Protein AF-0000000070396401 (afdb_homodimer)

Radius of gyration: 32.44 Å; Cα contacts (8 Å, |Δi|>4): 2202; chains: 2; bounding box: 96×95×78 Å

Foldseek 3Di:
DWAKKWWAFKDFAHGIAIAGQQDPVFRFFEFEEAEDPPLCQVVVVVQVVQQLDQDDDLPPIDGNALQAKIKMWIWDQLDPVSQKIWIWIKIAHHPSDKIKTWIWMAHPVATKIWIDIPPADIAMEGPLCVVPPDDPDPCLSVDPVSVVVVVVSVVVDVVVNDDHDPPDDPDDDSVSRVVQEDEDDPPQDLDDDDDPPDPCNPPDCQLSSLVSLPLCNPQVPDPQFPPVQLLVLLCQLPPPWHKDWDDDDSFIWMATPPDDPVCGTDTPNPDQPQSSLSNSVSSVLRGPNHAEYEYEASRPNPDLVSLLSVLVVSRVSRSRHHYYYYHLDLSSDDLRNLLNYKAKAWDDPDPPGIHIHIDRLNVDPLPSPADDSVVVSCLRHDQAAEEEAADLVVLLLLLLLVLCQVCVQVVVCPDPCPVHDDGPDCLLSVLSRHHYHHQNDPVNVVSSLVSCVRSVRHYAYEYEPCQFWPADPPQQATAAGDPDPDVVVRVVCCVVGHRHHVVVCVVPPVVVVQVSCCVPPNYGYFPGDPLCQLCVDVVLNVQLCVLLVHDDPDPDSVSSSVSVSVSSVPDGDPSSSNSNSVSSCVGVRSVVVSVSSSDDD/DWAKKWWAFKDFAHGIAIAGQQDPVFRFFEFEEAEDPPLCQVVVVVQVVQQLDQDDDLPPIDGNALQAKIKMWIWDALDPVSQKIWIWIKIAHHPSDKIKTWIWMAHPVATKIWIDIVPADIAMEGPLCVVPPDDPDPCLSVDPVSVVVVVVSVVVDVVVNDDHDPPDDPDDDSVSRVVQEDEDDPPQDLDDDDDPPDPCNPPDCQLSSLVSLPLCNPQVPDPQFPPVQLLVLLCQLPPPWHKDWDDDDSFIWMATPPDDPVCGTDTPNPDQPQSSLSSSVSSVLRGPNHAEYEYEASRPNPDLVSLLSNLVVSRVSRSRHHYYYYHLDLSSDDLRNLLNYKAKAWDDPDPPGIHIHIDRLNVQPLPNPADDSVVVSCLRHDQAAEEEAADLVVLLLLLLLVLCQVCVQVVVDPDPCPVHDDGPDCLLSVLSRHHYHHQNDPSSVVSSLVSCVRSVRHYAYEYEPCQFWPADPPQQATAAGDPDPDVVVRVVCCVVGHRHHVVVCVVPPVVVVQVSCCVPPNYGYFPGDPLCQLCVDVVLNVQLCVLLVHDDPDPDSVSSSVSVSVSSVPDGDPSSSNSNSVSSCVGVRSVVVSVSSSDDD

Nearest PDB structures (foldseek):
  5h68-assembly1_A  TM=5.585E-01  e=1.261E-10  Geobacillus stearothermophilus 10
  4i99-assembly1_B  TM=5.646E-01  e=1.068E-09  Pyrococcus furiosus DSM 3638
  8p0a-assembly1_B  TM=5.671E-01  e=3.931E-09  Homo sapiens
  5xns-assembly1_A  TM=4.841E-01  e=3.362E-09  Pyrococcus furiosus DSM 3638
  6zz6-assembly1_B  TM=4.924E-01  e=6.166E-07  Saccharomyces cerevisiae S288C

pLDDT: mean 85.69, std 12.06, range [29.61, 97.88]

Solvent-accessible surface area (backbone atoms only — not comparable to full-atom values): 63692 Å² total; per-residue (Å²): 52,59,40,34,40,41,35,28,15,42,58,49,22,62,55,78,45,73,48,71,44,46,46,96,88,40,83,24,26,43,30,36,39,33,36,48,80,90,17,45,66,69,55,52,55,49,52,54,54,50,30,32,43,78,71,85,65,80,85,76,71,47,49,45,46,53,83,43,66,19,38,37,39,32,33,32,28,80,42,96,81,54,63,33,42,36,38,19,16,38,39,34,44,45,74,77,72,51,49,35,32,40,41,38,35,34,45,97,88,44,47,38,38,34,40,34,40,80,97,50,75,70,33,38,40,67,52,80,51,68,87,42,96,57,71,96,49,78,66,46,64,73,40,68,69,49,37,52,51,50,51,51,50,50,53,49,48,58,68,69,46,76,74,49,48,85,90,64,72,83,68,82,49,44,64,64,49,40,68,21,45,47,37,39,40,66,46,48,30,41,37,88,47,51,38,73,83,40,93,60,64,87,57,88,52,56,53,60,20,35,63,50,34,46,62,48,62,60,49,72,80,37,85,58,41,44,60,67,48,21,50,45,50,34,41,42,35,46,54,93,51,46,73,45,80,43,78,57,87,76,31,42,33,31,29,41,71,57,45,58,75,92,66,31,65,42,55,54,76,77,51,56,57,28,57,52,33,41,48,38,49,23,48,60,72,27,36,61,74,54,25,26,38,38,36,43,40,62,54,47,76,33,26,55,59,38,32,37,40,42,44,52,50,47,43,59,50,5,60,76,18,25,30,38,36,38,46,68,57,57,67,64,55,46,88,81,37,38,59,38,22,32,38,27,34,65,40,77,75,49,100,59,37,67,33,28,45,71,37,55,56,41,73,41,75,53,48,66,44,57,52,59,66,67,57,47,37,49,61,55,46,46,80,35,36,32,36,25,48,31,68,59,54,40,52,54,52,49,49,43,32,51,46,46,55,54,42,49,43,37,50,48,51,63,49,68,76,76,81,48,72,62,63,59,61,51,78,77,54,49,59,54,56,44,46,72,41,57,43,72,43,70,71,45,44,56,37,51,51,52,44,27,57,69,60,67,37,53,64,37,36,41,39,49,32,68,67,38,38,43,60,39,87,86,74,40,23,25,67,40,56,44,92,51,91,52,60,68,60,38,50,49,50,30,71,74,38,44,74,31,46,51,65,58,40,62,74,72,44,39,66,63,49,47,52,46,34,36,75,74,59,39,28,48,64,40,84,41,37,70,51,45,34,67,51,63,33,74,86,45,33,60,56,38,29,54,35,64,73,48,79,78,89,56,88,48,66,70,58,40,32,50,51,50,49,54,53,58,70,38,49,63,50,71,66,31,47,52,46,32,42,65,48,44,69,69,26,64,59,48,44,52,49,52,52,58,54,69,44,92,126,52,60,40,34,41,40,35,27,16,42,58,49,21,61,56,77,43,72,48,70,43,45,45,97,88,42,82,27,26,42,29,35,39,32,36,48,79,87,17,45,67,68,54,52,55,49,51,56,53,51,28,34,44,78,72,85,68,83,87,73,75,48,48,45,47,52,81,43,66,19,40,38,40,33,34,33,30,79,42,96,82,54,63,34,41,36,39,21,16,39,40,35,43,46,75,80,71,51,50,36,34,40,43,37,35,34,44,96,88,43,48,38,39,33,40,34,41,80,96,49,74,71,33,38,40,69,53,80,50,66,88,42,97,58,70,96,48,77,66,45,64,73,41,68,67,48,37,53,52,50,51,52,51,50,53,48,49,58,69,68,46,78,73,49,50,84,91,65,73,81,67,83,48,46,64,63,48,40,67,22,46,47,36,40,40,65,44,49,30,42,37,90,47,51,36,73,83,42,93,60,64,86,56,88,54,57,55,60,21,35,64,50,34,47,61,48,65,60,48,75,82,36,84,58,40,45,61,69,47,20,50,45,49,34,41,43,34,47,53,93,50,46,74,47,80,43,78,57,86,78,31,42,33,33,28,41,70,58,46,57,76,93,66,31,66,43,56,54,75,78,50,56,57,28,57,51,35,41,48,37,49,24,50,61,71,27,36,62,73,54,26,28,38,37,36,42,41,61,53,47,76,32,27,54,57,38,31,37,40,42,45,51,51,47,44,60,50,5,61,76,19,25,32,37,36,36,47,67,57,58,67,65,56,48,90,80,37,36,59,38,22,34,38,26,34,64,40,77,76,48,101,59,36,67,32,30,45,72,36,55,57,39,74,43,76,56,48,65,43,64,52,56,66,66,58,47,37,50,62,55,46,46,81,36,35,32,35,24,48,31,67,58,53,40,51,53,51,49,50,43,33,50,47,45,57,55,42,50,43,36,50,47,53,65,50,69,78,76,80,48,72,61,64,59,61,52,79,77,53,48,59,56,56,44,44,73,42,58,44,72,44,74,70,44,45,55,36,51,51,51,45,27,58,70,60,69,37,53,62,36,37,43,38,47,32,67,67,37,38,43,59,41,88,87,76,41,24,26,67,40,55,44,92,51,92,51,61,69,60,39,49,49,51,30,70,73,40,45,74,33,46,50,66,56,40,63,74,73,42,39,65,62,50,48,53,48,35,36,75,76,60,39,29,48,65,38,85,42,37,71,50,45,34,67,51,62,32,72,86,46,34,59,55,37,28,55,34,64,72,47,80,78,89,57,89,48,66,69,58,37,33,51,52,50,48,55,51,60,70,36,54,63,50,70,66,31,47,52,46,31,41,63,48,43,68,71,25,64,58,49,43,52,50,52,52,57,52,68,44,90,124

Secondary structure (DSSP, 8-state):
-EEEEEEESBTTB-S-EEEE-S-SS-S--EEEEEESTTSSHHHHHHHHHHHT-----TTTS-BSSTTS-EEEEEEEE-STT--SEEEEEEEE-GGG--EEEEEEEEETTEEEEEEEETTS--EEEESTTTTTT--SSGGGGGSHHHHHHHHHHHHHHHHH---PPTT----S-HHHHHTTEEEBPSS----S--BTT-TTTTS--HHHHHHH-HHHHHHTT-TTB-HHHHHHHHHHHHTT--EEEEEETTEEEEEETTS-GGG-EEEGGGS-HHHHHHHHHHHHHTBTT--EEEEE-TTTT--HHHHHHHHHHHHHHTTTSEEEEE---GGG--TTTGGGEEEEEEEEEETTEEEEEEEEGGG-TTHHHH--HHHHHHHHH-SSEEEESSHHHHHHHHHHHHHIIIIIHHHHHHS-TTS------HHHHGGGGPEEEE--SHHHHHHHHHHHHHTT--EEEEE-GGGTEEE-TTT-BEEEE-S-S-HHHHHHHHHHHTTSBHHHHHHHTHHHHHHHHHHHH-EEE-SS-HHHHHTT-HHHHHHHHHHTT-----S-HHHHHHHHHHHHHSPPPHHHHHHHHHHHTT-HHHHHHHHHHHS--/-EEEEEEESBTTB-S-EEEE-S-SS-S--EEEEEESTTSSHHHHHHHHHHHT-----TTTS-BSSTTS-EEEEEEEE-STT--SEEEEEEEE-GGG--EEEEEEEEETTEEEEEEEETTS--EEEESTTTTTT--SSGGGGGSHHHHHHHHHHHHHHHHH---PPTT----S-HHHHHTTEEEBPSS----S--BTT-TTTTS--HHHHHHH-HHHHHHTT-TTB-HHHHHHHHHHHHTT--EEEEEETTEEEEEETTS-GGG-EEEGGGS-HHHHHHHHHHHHHTBTT--EEEEE-TTTT--HHHHHHHHHHHHHHTTTSEEEEE---GGG--TTTGGGEEEEEEEEEETTEEEEEEEEGGG-TTHHHH--HHHHHHHHH-SSEEEESSHHHHHHHHHHHHHIIIIIHHHHHHS-TTS------HHHHGGGGPEEEE--SHHHHHHHHHHHHHTT--EEEEE-GGGTEEE-TTT-BEEEE---S-HHHHHHHHHHHTTSBHHHHHHHTHHHHHHHHHHHH-EEE-SS-HHHHHTT-HHHHHHHHHHTT-------HHHHHHHHHHHHHSPPPHHHHHHHHHHHTT-HHHHHHHHHHHS--

Organism: Crassostrea virginica (NCBI:txid6565)

Structure (mmCIF, N/CA/C/O backbone):
data_AF-0000000070396401-model_v1
#
loop_
_entity.id
_entity.type
_entity.pdbx_description
1 polymer 'Uncharacterized protein LOC111126763'
#
loop_
_atom_site.group_PDB
_atom_site.id
_atom_site.type_symbol
_atom_site.label_atom_id
_atom_site.label_alt_id
_atom_site.label_comp_id
_atom_site.label_asym_id
_atom_site.label_entity_id
_atom_site.label_seq_id
_atom_site.pdbx_PDB_ins_code
_atom_site.Cartn_x
_atom_site.Cartn_y
_atom_site.Cartn_z
_atom_site.occupancy
_atom_site.B_iso_or_equiv
_atom_site.auth_seq_id
_atom_site.auth_comp_id
_atom_site.auth_asym_id
_atom_site.auth_atom_id
_atom_site.pdbx_PDB_model_num
ATOM 1 N N . MET A 1 1 ? 10.953 28.922 0.583 1 89.5 1 MET A N 1
ATOM 2 C CA . MET A 1 1 ? 11.18 27.484 0.425 1 89.5 1 MET A CA 1
ATOM 3 C C . MET A 1 1 ? 11.867 26.906 1.655 1 89.5 1 MET A C 1
ATOM 5 O O . MET A 1 1 ? 12.867 27.453 2.133 1 89.5 1 MET A O 1
ATOM 9 N N . LEU A 1 2 ? 11.312 25.875 2.182 1 93.56 2 LEU A N 1
ATOM 10 C CA . LEU A 1 2 ? 11.883 25.188 3.332 1 93.56 2 LEU A CA 1
ATOM 11 C C . LEU A 1 2 ? 13.164 24.453 2.947 1 93.56 2 LEU A C 1
ATOM 13 O O . LEU A 1 2 ? 13.195 23.719 1.963 1 93.56 2 LEU A O 1
ATOM 17 N N . LYS A 1 3 ? 14.227 24.688 3.783 1 92.25 3 LYS A N 1
ATOM 18 C CA . LYS A 1 3 ? 15.516 24.078 3.447 1 92.25 3 LYS A CA 1
ATOM 19 C C . LYS A 1 3 ? 15.945 23.078 4.516 1 92.25 3 LYS A C 1
ATOM 21 O O . LYS A 1 3 ? 16.641 22.109 4.219 1 92.25 3 LYS A O 1
ATOM 26 N N . ARG A 1 4 ? 15.625 23.469 5.68 1 94.12 4 ARG A N 1
ATOM 27 C CA . ARG A 1 4 ? 16.109 22.656 6.789 1 94.12 4 ARG A CA 1
ATOM 28 C C . ARG A 1 4 ? 15.242 22.844 8.023 1 94.12 4 ARG A C 1
ATOM 30 O O . ARG A 1 4 ? 14.672 23.906 8.25 1 94.12 4 ARG A O 1
ATOM 37 N N . ILE A 1 5 ? 15.141 21.719 8.805 1 96.62 5 ILE A N 1
ATOM 38 C CA . ILE A 1 5 ? 14.57 21.828 10.141 1 96.62 5 ILE A CA 1
ATOM 39 C C . ILE A 1 5 ? 15.508 21.188 11.164 1 96.62 5 ILE A C 1
ATOM 41 O O . ILE A 1 5 ? 16.109 20.156 10.891 1 96.62 5 ILE A O 1
ATOM 45 N N . VAL A 1 6 ? 15.672 21.844 12.289 1 96.31 6 VAL A N 1
ATOM 46 C CA . VAL A 1 6 ? 16.391 21.328 13.445 1 96.31 6 VAL A CA 1
ATOM 47 C C . VAL A 1 6 ? 15.492 21.375 14.68 1 96.31 6 VAL A C 1
ATOM 49 O O . VAL A 1 6 ? 14.852 22.391 14.945 1 96.31 6 VAL A O 1
ATOM 52 N N . PHE A 1 7 ? 15.359 20.281 15.375 1 95.31 7 PHE A N 1
ATOM 53 C CA . PHE A 1 7 ? 14.508 20.281 16.547 1 95.31 7 PHE A CA 1
ATOM 54 C C . PHE A 1 7 ? 15.031 19.312 17.609 1 95.31 7 PHE A C 1
ATOM 56 O O . PHE A 1 7 ? 15.766 18.375 17.281 1 95.31 7 PHE A O 1
ATOM 63 N N . GLU A 1 8 ? 14.664 19.562 18.812 1 94.5 8 GLU A N 1
ATOM 64 C CA . GLU A 1 8 ? 15.086 18.75 19.953 1 94.5 8 GLU A CA 1
ATOM 65 C C . GLU A 1 8 ? 14.055 18.766 21.062 1 94.5 8 GLU A C 1
ATOM 67 O O . GLU A 1 8 ? 13.414 19.797 21.312 1 94.5 8 GLU A O 1
ATOM 72 N N . ASN A 1 9 ? 13.797 17.609 21.656 1 91.44 9 ASN A N 1
ATOM 73 C CA . ASN A 1 9 ? 13.008 17.453 22.859 1 91.44 9 ASN A CA 1
ATOM 74 C C . ASN A 1 9 ? 11.531 17.766 22.609 1 91.44 9 ASN A C 1
ATOM 76 O O . ASN A 1 9 ? 10.914 18.5 23.391 1 91.44 9 ASN A O 1
ATOM 80 N N . PHE A 1 10 ? 11.031 17.281 21.562 1 87.75 10 PHE A N 1
ATOM 81 C CA . PHE A 1 10 ? 9.617 17.516 21.281 1 87.75 10 PHE A CA 1
ATOM 82 C C . PHE A 1 10 ? 8.867 16.203 21.125 1 87.75 10 PHE A C 1
ATOM 84 O O . PHE A 1 10 ? 9.289 15.328 20.359 1 87.75 10 PHE A O 1
ATOM 91 N N . VAL A 1 11 ? 7.766 16.016 21.812 1 81.75 11 VAL A N 1
ATOM 92 C CA . VAL A 1 11 ? 6.738 14.992 21.75 1 81.75 11 VAL A CA 1
ATOM 93 C C . VAL A 1 11 ? 7.379 13.609 21.859 1 81.75 11 VAL A C 1
ATOM 95 O O . VAL A 1 11 ? 7.629 13.125 22.969 1 81.75 11 VAL A O 1
ATOM 98 N N . HIS A 1 12 ? 7.938 13.078 20.562 1 81.62 12 HIS A N 1
ATOM 99 C CA . HIS A 1 12 ? 8.5 11.734 20.531 1 81.62 12 HIS A CA 1
ATOM 100 C C . HIS A 1 12 ? 10.008 11.773 20.359 1 81.62 12 HIS A C 1
ATOM 102 O O . HIS A 1 12 ? 10.672 10.727 20.406 1 81.62 12 HIS A O 1
ATOM 108 N N . PHE A 1 13 ? 10.539 12.922 20.234 1 89.81 13 PHE A N 1
ATOM 109 C CA . PHE A 1 13 ? 11.961 13.062 19.938 1 89.81 13 PHE A CA 1
ATOM 110 C C . PHE A 1 13 ? 12.719 13.617 21.125 1 89.81 13 PHE A C 1
ATOM 112 O O . PHE A 1 13 ? 12.539 14.781 21.5 1 89.81 13 PHE A O 1
ATOM 119 N N . SER A 1 14 ? 13.523 12.82 21.719 1 89.75 14 SER A N 1
ATOM 120 C CA . SER A 1 14 ? 14.32 13.266 22.859 1 89.75 14 SER A CA 1
ATOM 121 C C . SER A 1 14 ? 15.602 13.953 22.391 1 89.75 14 SER A C 1
ATOM 123 O O . SER A 1 14 ? 16 14.969 22.969 1 89.75 14 SER A O 1
ATOM 125 N N . GLU A 1 15 ? 16.203 13.461 21.328 1 91 15 GLU A N 1
ATOM 126 C CA . GLU A 1 15 ? 17.5 13.938 20.859 1 91 15 GLU A CA 1
ATOM 127 C C . GLU A 1 15 ? 17.328 14.922 19.703 1 91 15 GLU A C 1
ATOM 129 O O . GLU A 1 15 ? 16.219 15.07 19.156 1 91 15 GLU A O 1
ATOM 134 N N . LYS A 1 16 ? 18.422 15.594 19.484 1 93.81 16 LYS A N 1
ATOM 135 C CA . LYS A 1 16 ? 18.422 16.547 18.375 1 93.81 16 LYS A CA 1
ATOM 136 C C . LYS A 1 16 ? 18.312 15.82 17.031 1 93.81 16 LYS A C 1
ATOM 138 O O . LYS A 1 16 ? 18.969 14.797 16.828 1 93.81 16 LYS A O 1
ATOM 143 N N . ASN A 1 17 ? 17.484 16.312 16.219 1 94.44 17 ASN A N 1
ATOM 144 C CA . ASN A 1 17 ? 17.312 15.812 14.867 1 94.44 17 ASN A CA 1
ATOM 145 C C . ASN A 1 17 ? 17.422 16.938 13.836 1 94.44 17 ASN A C 1
ATOM 147 O O . ASN A 1 17 ? 17.016 18.062 14.094 1 94.44 17 ASN A O 1
ATOM 151 N N . ILE A 1 18 ? 18.062 16.609 12.742 1 94.56 18 ILE A N 1
ATOM 152 C CA . ILE A 1 18 ? 18.234 17.531 11.633 1 94.56 18 ILE A CA 1
ATOM 153 C C . ILE A 1 18 ? 17.734 16.891 10.336 1 94.56 18 ILE A C 1
ATOM 155 O O . ILE A 1 18 ? 18.109 15.766 10.008 1 94.56 18 ILE A O 1
ATOM 159 N N . ILE A 1 19 ? 16.875 17.562 9.625 1 95 19 ILE A N 1
ATOM 160 C CA . ILE A 1 19 ? 16.406 17.094 8.32 1 95 19 ILE A CA 1
ATOM 161 C C . ILE A 1 19 ? 16.703 18.156 7.258 1 95 19 ILE A C 1
ATOM 163 O O . ILE A 1 19 ? 16.188 19.281 7.336 1 95 19 ILE A O 1
ATOM 167 N N . ASP A 1 20 ? 17.5 17.828 6.348 1 92.75 20 ASP A N 1
ATOM 168 C CA . ASP A 1 20 ? 17.766 18.688 5.191 1 92.75 20 ASP A CA 1
ATOM 169 C C . ASP A 1 20 ? 16.844 18.344 4.031 1 92.75 20 ASP A C 1
ATOM 171 O O . ASP A 1 20 ? 16.734 17.172 3.643 1 92.75 20 ASP A O 1
ATOM 175 N N . PHE A 1 21 ? 16.188 19.328 3.5 1 92.06 21 PHE A N 1
ATOM 176 C CA . PHE A 1 21 ? 15.203 19.078 2.453 1 92.06 21 PHE A CA 1
ATOM 177 C C . PHE A 1 21 ? 15.789 19.359 1.077 1 92.06 21 PHE A C 1
ATOM 179 O O . PHE A 1 21 ? 15.094 19.266 0.065 1 92.06 21 PHE A O 1
ATOM 186 N N . THR A 1 22 ? 17.031 19.75 0.995 1 80.44 22 THR A N 1
ATOM 187 C CA . THR A 1 22 ? 17.672 20.078 -0.274 1 80.44 22 THR A CA 1
ATOM 188 C C . THR A 1 22 ? 18.719 19.047 -0.639 1 80.44 22 THR A C 1
ATOM 190 O O . THR A 1 22 ? 19.219 18.328 0.23 1 80.44 22 THR A O 1
ATOM 193 N N . SER A 1 23 ? 18.672 18.625 -1.98 1 64 23 SER A N 1
ATOM 194 C CA . SER A 1 23 ? 19.719 17.734 -2.445 1 64 23 SER A CA 1
ATOM 195 C C . SER A 1 23 ? 20.969 18.516 -2.865 1 64 23 SER A C 1
ATOM 197 O O . SER A 1 23 ? 20.891 19.719 -3.15 1 64 23 SER A O 1
ATOM 199 N N . SER A 1 24 ? 22.141 18 -2.527 1 53.12 24 SER A N 1
ATOM 200 C CA . SER A 1 24 ? 23.406 18.625 -2.883 1 53.12 24 SER A CA 1
ATOM 201 C C . SER A 1 24 ? 23.359 19.203 -4.297 1 53.12 24 SER A C 1
ATOM 203 O O . SER A 1 24 ? 24.062 20.156 -4.605 1 53.12 24 SER A O 1
ATOM 205 N N . GLU A 1 25 ? 22.672 18.438 -5.191 1 50.5 25 GLU A N 1
ATOM 206 C CA . GLU A 1 25 ? 22.781 18.828 -6.598 1 50.5 25 GLU A CA 1
ATOM 207 C C . GLU A 1 25 ? 21.766 19.906 -6.945 1 50.5 25 GLU A C 1
ATOM 209 O O . GLU A 1 25 ? 22.047 20.812 -7.742 1 50.5 25 GLU A O 1
ATOM 214 N N . ASN A 1 26 ? 20.516 19.656 -6.461 1 53.78 26 ASN A N 1
ATOM 215 C CA . ASN A 1 26 ? 19.438 20.547 -6.863 1 53.78 26 ASN A CA 1
ATOM 216 C C . ASN A 1 26 ? 18.734 21.172 -5.656 1 53.78 26 ASN A C 1
ATOM 218 O O . ASN A 1 26 ? 18.75 20.594 -4.562 1 53.78 26 ASN A O 1
ATOM 222 N N . ASN A 1 27 ? 18.359 22.469 -5.547 1 56.47 27 ASN A N 1
ATOM 223 C CA . ASN A 1 27 ? 17.734 23.297 -4.512 1 56.47 27 ASN A CA 1
ATOM 224 C C . ASN A 1 27 ? 16.438 22.672 -4.004 1 56.47 27 ASN A C 1
ATOM 226 O O . ASN A 1 27 ? 15.984 22.984 -2.908 1 56.47 27 ASN A O 1
ATOM 230 N N . ALA A 1 28 ? 15.758 21.969 -4.926 1 60.59 28 ALA A N 1
ATOM 231 C CA . ALA A 1 28 ? 14.484 21.469 -4.41 1 60.59 28 ALA A CA 1
ATOM 232 C C . ALA A 1 28 ? 14.328 19.969 -4.715 1 60.59 28 ALA A C 1
ATOM 234 O O . ALA A 1 28 ? 14.906 19.469 -5.684 1 60.59 28 ALA A O 1
ATOM 235 N N . ALA A 1 29 ? 13.852 19.203 -3.578 1 77.31 29 ALA A N 1
ATOM 236 C CA . ALA A 1 29 ? 13.758 17.766 -3.738 1 77.31 29 ALA A CA 1
ATOM 237 C C . ALA A 1 29 ? 12.453 17.234 -3.148 1 77.31 29 ALA A C 1
ATOM 239 O O . ALA A 1 29 ? 11.828 17.891 -2.312 1 77.31 29 ALA A O 1
ATOM 240 N N . LEU A 1 30 ? 11.969 16.219 -3.699 1 90.69 30 LEU A N 1
ATOM 241 C CA . LEU A 1 30 ? 10.875 15.461 -3.102 1 90.69 30 LEU A CA 1
ATOM 242 C C . LEU A 1 30 ? 11.359 14.68 -1.889 1 90.69 30 LEU A C 1
ATOM 244 O O . LEU A 1 30 ? 12.258 13.836 -2.006 1 90.69 30 LEU A O 1
ATOM 248 N N . ASN A 1 31 ? 10.875 15.125 -0.734 1 95.31 31 ASN A N 1
ATOM 249 C CA . ASN A 1 31 ? 11.219 14.445 0.51 1 95.31 31 ASN A CA 1
ATOM 250 C C . ASN A 1 31 ? 10.109 13.5 0.958 1 95.31 31 ASN A C 1
ATOM 252 O O . ASN A 1 31 ? 8.945 13.891 1.043 1 95.31 31 ASN A O 1
ATOM 256 N N . ILE A 1 32 ? 10.477 12.266 1.228 1 95.69 32 ILE A N 1
ATOM 257 C CA . ILE A 1 32 ? 9.492 11.266 1.622 1 95.69 32 ILE A CA 1
ATOM 258 C C . ILE A 1 32 ? 9.75 10.836 3.064 1 95.69 32 ILE A C 1
ATOM 260 O O . ILE A 1 32 ? 10.867 10.469 3.426 1 95.69 32 ILE A O 1
ATOM 264 N N . PHE A 1 33 ? 8.75 10.992 3.912 1 96.81 33 PHE A N 1
ATOM 265 C CA . PHE A 1 33 ? 8.781 10.492 5.281 1 96.81 33 PHE A CA 1
ATOM 266 C C . PHE A 1 33 ? 8.156 9.102 5.367 1 96.81 33 PHE A C 1
ATOM 268 O O . PHE A 1 33 ? 6.988 8.922 5.016 1 96.81 33 PHE A O 1
ATOM 275 N N . VAL A 1 34 ? 8.953 8.141 5.82 1 95.25 34 VAL A N 1
ATOM 276 C CA . VAL A 1 34 ? 8.453 6.777 5.984 1 95.25 34 VAL A CA 1
ATOM 277 C C . VAL A 1 34 ? 8.742 6.289 7.402 1 95.25 34 VAL A C 1
ATOM 279 O O . VAL A 1 34 ? 9.602 6.844 8.094 1 95.25 34 VAL A O 1
ATOM 282 N N . GLY A 1 35 ? 7.934 5.312 7.836 1 93.06 35 GLY A N 1
ATOM 283 C CA . GLY A 1 35 ? 8.062 4.734 9.164 1 93.06 35 GLY A CA 1
ATOM 284 C C . GLY A 1 35 ? 6.762 4.191 9.711 1 93.06 35 GLY A C 1
ATOM 285 O O . GLY A 1 35 ? 5.688 4.477 9.172 1 93.06 35 GLY A O 1
ATOM 286 N N . ALA A 1 36 ? 6.895 3.41 10.773 1 90.19 36 ALA A N 1
ATOM 287 C CA . ALA A 1 36 ? 5.723 2.795 11.391 1 90.19 36 ALA A CA 1
ATOM 288 C C . ALA A 1 36 ? 4.805 3.85 12 1 90.19 36 ALA A C 1
ATOM 290 O O . ALA A 1 36 ? 5.184 5.02 12.117 1 90.19 36 ALA A O 1
ATOM 291 N N . ASN A 1 37 ? 3.592 3.414 12.273 1 87.38 37 ASN A N 1
ATOM 292 C CA . ASN A 1 37 ? 2.686 4.293 13 1 87.38 37 ASN A CA 1
ATOM 293 C C . ASN A 1 37 ? 3.275 4.715 14.344 1 87.38 37 ASN A C 1
ATOM 295 O O . ASN A 1 37 ? 3.898 3.908 15.039 1 87.38 37 ASN A O 1
ATOM 299 N N . HIS A 1 38 ? 3.188 6.008 14.617 1 82.69 38 HIS A N 1
ATOM 300 C CA . HIS A 1 38 ? 3.633 6.578 15.883 1 82.69 38 HIS A CA 1
ATOM 301 C C . HIS A 1 38 ? 5.148 6.727 15.922 1 82.69 38 HIS A C 1
ATOM 303 O O . HIS A 1 38 ? 5.758 6.652 16.984 1 82.69 38 HIS A O 1
ATOM 309 N N . SER A 1 39 ? 5.738 6.832 14.805 1 89.31 39 SER A N 1
ATOM 310 C CA . SER A 1 39 ? 7.184 7.02 14.766 1 89.31 39 SER A CA 1
ATOM 311 C C . SER A 1 39 ? 7.547 8.5 14.695 1 89.31 39 SER A C 1
ATOM 313 O O . SER A 1 39 ? 8.727 8.852 14.656 1 89.31 39 SER A O 1
ATOM 315 N N . GLY A 1 40 ? 6.59 9.383 14.602 1 90.44 40 GLY A N 1
ATOM 316 C CA . GLY A 1 40 ? 6.855 10.805 14.703 1 90.44 40 GLY A CA 1
ATOM 317 C C . GLY A 1 40 ? 6.773 11.531 13.375 1 90.44 40 GLY A C 1
ATOM 318 O O . GLY A 1 40 ? 7.117 12.711 13.281 1 90.44 40 GLY A O 1
ATOM 319 N N . LYS A 1 41 ? 6.352 10.883 12.258 1 94.06 41 LYS A N 1
ATOM 320 C CA . LYS A 1 41 ? 6.254 11.508 10.945 1 94.06 41 LYS A CA 1
ATOM 321 C C . LYS A 1 41 ? 5.359 12.742 10.977 1 94.06 41 LYS A C 1
ATOM 323 O O . LYS A 1 41 ? 5.785 13.836 10.594 1 94.06 41 LYS A O 1
ATOM 328 N N . SER A 1 42 ? 4.125 12.594 11.492 1 91.12 42 SER A N 1
ATOM 329 C CA . SER A 1 42 ? 3.17 13.695 11.547 1 91.12 42 SER A CA 1
ATOM 330 C C . SER A 1 42 ? 3.629 14.781 12.523 1 91.12 42 SER A C 1
ATOM 332 O O . SER A 1 42 ? 3.326 15.961 12.336 1 91.12 42 SER A O 1
ATOM 334 N N . THR A 1 43 ? 4.363 14.422 13.5 1 90.06 43 THR A N 1
ATOM 335 C CA . THR A 1 43 ? 4.895 15.375 14.469 1 90.06 43 THR A CA 1
ATOM 336 C C . THR A 1 43 ? 5.836 16.359 13.781 1 90.06 43 THR A C 1
ATOM 338 O O . THR A 1 43 ? 5.77 17.562 14.039 1 90.06 43 THR A O 1
ATOM 341 N N . VAL A 1 44 ? 6.684 15.852 12.969 1 94.5 44 VAL A N 1
ATOM 342 C CA . VAL A 1 44 ? 7.637 16.719 12.289 1 94.5 44 VAL A CA 1
ATOM 343 C C . VAL A 1 44 ? 6.895 17.672 11.352 1 94.5 44 VAL A C 1
ATOM 345 O O . VAL A 1 44 ? 7.234 18.859 11.258 1 94.5 44 VAL A O 1
ATOM 348 N N . CYS A 1 45 ? 5.895 17.188 10.695 1 93.44 45 CYS A N 1
ATOM 349 C CA . CYS A 1 45 ? 5.078 18.062 9.859 1 93.44 45 CYS A CA 1
ATOM 350 C C . CYS A 1 45 ? 4.426 19.156 10.695 1 93.44 45 CYS A C 1
ATOM 352 O O . CYS A 1 45 ? 4.355 20.312 10.273 1 93.44 45 CYS A O 1
ATOM 354 N N . GLU A 1 46 ? 3.99 18.812 11.828 1 90.5 46 GLU A N 1
ATOM 355 C CA . GLU A 1 46 ? 3.4 19.797 12.727 1 90.5 46 GLU A CA 1
ATOM 356 C C . GLU A 1 46 ? 4.434 20.812 13.18 1 90.5 46 GLU A C 1
ATOM 358 O O . GLU A 1 46 ? 4.133 22.016 13.281 1 90.5 46 GLU A O 1
ATOM 363 N N . LEU A 1 47 ? 5.59 20.344 13.484 1 92.5 47 LEU A N 1
ATOM 364 C CA . LEU A 1 47 ? 6.648 21.25 13.906 1 92.5 47 LEU A CA 1
ATOM 365 C C . LEU A 1 47 ? 6.977 22.25 12.805 1 92.5 47 LEU A C 1
ATOM 367 O O . LEU A 1 47 ? 7.195 23.438 13.078 1 92.5 47 LEU A O 1
ATOM 371 N N . ILE A 1 48 ? 7.023 21.75 11.586 1 94.5 48 ILE A N 1
ATOM 372 C CA . ILE A 1 48 ? 7.266 22.641 10.453 1 94.5 48 ILE A CA 1
ATOM 373 C C . ILE A 1 48 ? 6.168 23.703 10.383 1 94.5 48 ILE A C 1
ATOM 375 O O . ILE A 1 48 ? 6.457 24.891 10.242 1 94.5 48 ILE A O 1
ATOM 379 N N . ARG A 1 49 ? 4.996 23.297 10.562 1 91.12 49 ARG A N 1
ATOM 380 C CA . ARG A 1 49 ? 3.867 24.219 10.539 1 91.12 49 ARG A CA 1
ATOM 381 C C . ARG A 1 49 ? 3.979 25.25 11.656 1 91.12 49 ARG A C 1
ATOM 383 O O . ARG A 1 49 ? 3.686 26.438 11.453 1 91.12 49 ARG A O 1
ATOM 390 N N . ARG A 1 50 ? 4.371 24.859 12.75 1 89.25 50 ARG A N 1
ATOM 391 C CA . ARG A 1 50 ? 4.484 25.734 13.906 1 89.25 50 ARG A CA 1
ATOM 392 C C . ARG A 1 50 ? 5.594 26.766 13.695 1 89.25 50 ARG A C 1
ATOM 394 O O . ARG A 1 50 ? 5.551 27.859 14.266 1 89.25 50 ARG A O 1
ATOM 401 N N . CYS A 1 51 ? 6.516 26.422 12.953 1 92.12 51 CYS A N 1
ATOM 402 C CA . CYS A 1 51 ? 7.605 27.344 12.672 1 92.12 51 CYS A CA 1
ATOM 403 C C . CYS A 1 51 ? 7.16 28.438 11.711 1 92.12 51 CYS A C 1
ATOM 405 O O . CYS A 1 51 ? 7.801 29.484 11.609 1 92.12 51 CYS A O 1
ATOM 407 N N . MET A 1 52 ? 6.047 28.25 11.125 1 89.38 52 MET A N 1
ATOM 408 C CA . MET A 1 52 ? 5.637 29.172 10.062 1 89.38 52 MET A CA 1
ATOM 409 C C . MET A 1 52 ? 4.629 30.188 10.586 1 89.38 52 MET A C 1
ATOM 411 O O . MET A 1 52 ? 4.25 31.109 9.875 1 89.38 52 MET A O 1
ATOM 415 N N . THR A 1 53 ? 4.215 29.984 11.781 1 84.12 53 THR A N 1
ATOM 416 C CA . THR A 1 53 ? 3.205 30.891 12.336 1 84.12 53 THR A CA 1
ATOM 417 C C . THR A 1 53 ? 3.73 31.578 13.594 1 84.12 53 THR A C 1
ATOM 419 O O . THR A 1 53 ? 4.656 31.078 14.242 1 84.12 53 THR A O 1
ATOM 422 N N . ASN A 1 54 ? 3.176 32.719 13.875 1 85.19 54 ASN A N 1
ATOM 423 C CA . ASN A 1 54 ? 3.543 33.406 15.109 1 85.19 54 ASN A CA 1
ATOM 424 C C . ASN A 1 54 ? 2.613 33.062 16.266 1 85.19 54 ASN A C 1
ATOM 426 O O . ASN A 1 54 ? 2.713 33.625 17.344 1 85.19 54 ASN A O 1
ATOM 430 N N . GLU A 1 55 ? 1.779 32.094 15.977 1 81.31 55 GLU A N 1
ATOM 431 C CA . GLU A 1 55 ? 0.84 31.672 17.016 1 81.31 55 GLU A CA 1
ATOM 432 C C . GLU A 1 55 ? 1.531 30.828 18.078 1 81.31 55 GLU A C 1
ATOM 434 O O . GLU A 1 55 ? 2.275 29.906 17.766 1 81.31 55 GLU A O 1
ATOM 439 N N . ILE A 1 56 ? 1.271 31.281 19.328 1 78.69 56 ILE A N 1
ATOM 440 C CA . ILE A 1 56 ? 1.81 30.516 20.453 1 78.69 56 ILE A CA 1
ATOM 441 C C . ILE A 1 56 ? 0.725 29.609 21.031 1 78.69 56 ILE A C 1
ATOM 443 O O . ILE A 1 56 ? -0.326 30.094 21.469 1 78.69 56 ILE A O 1
ATOM 447 N N . ASN A 1 57 ? 0.672 28.406 20.625 1 65.06 57 ASN A N 1
ATOM 448 C CA . ASN A 1 57 ? -0.242 27.438 21.219 1 65.06 57 ASN A CA 1
ATOM 449 C C . ASN A 1 57 ? 0.481 26.5 22.203 1 65.06 57 ASN A C 1
ATOM 451 O O . ASN A 1 57 ? 1.264 25.656 21.781 1 65.06 57 ASN A O 1
ATOM 455 N N . VAL A 1 58 ? 0.331 26.703 23.484 1 54.94 58 VAL A N 1
ATOM 456 C CA . VAL A 1 58 ? 1.075 25.984 24.531 1 54.94 58 VAL A CA 1
ATOM 457 C C . VAL A 1 58 ? 0.555 24.562 24.656 1 54.94 58 VAL A C 1
ATOM 459 O O . VAL A 1 58 ? 1.247 23.688 25.172 1 54.94 58 VAL A O 1
ATOM 462 N N . THR A 1 59 ? -0.674 24.234 24.328 1 53.19 59 THR A N 1
ATOM 463 C CA . THR A 1 59 ? -1.262 22.953 24.703 1 53.19 59 THR A CA 1
ATOM 464 C C . THR A 1 59 ? -0.915 21.891 23.672 1 53.19 59 THR A C 1
ATOM 466 O O . THR A 1 59 ? -0.967 20.688 23.969 1 53.19 59 THR A O 1
ATOM 469 N N . GLN A 1 60 ? -0.479 22.297 22.547 1 57.44 60 GLN A N 1
ATOM 470 C CA . GLN A 1 60 ? -0.527 21.281 21.5 1 57.44 60 GLN A CA 1
ATOM 471 C C . GLN A 1 60 ? 0.837 20.625 21.312 1 57.44 60 GLN A C 1
ATOM 473 O O . GLN A 1 60 ? 0.92 19.422 21.016 1 57.44 60 GLN A O 1
ATOM 478 N N . THR A 1 61 ? 1.918 21.25 21.5 1 64.19 61 THR A N 1
ATOM 479 C CA . THR A 1 61 ? 3.217 20.656 21.203 1 64.19 61 THR A CA 1
ATOM 480 C C . THR A 1 61 ? 4.047 20.5 22.469 1 64.19 61 THR A C 1
ATOM 482 O O . THR A 1 61 ? 4.758 21.438 22.859 1 64.19 61 THR A O 1
ATOM 485 N N . ARG A 1 62 ? 3.947 19.297 23.016 1 77 62 ARG A N 1
ATOM 486 C CA . ARG A 1 62 ? 4.598 19.047 24.297 1 77 62 ARG A CA 1
ATOM 487 C C . ARG A 1 62 ? 6.035 18.578 24.109 1 77 62 ARG A C 1
ATOM 489 O O . ARG A 1 62 ? 6.332 17.875 23.141 1 77 62 ARG A O 1
ATOM 496 N N . PRO A 1 63 ? 6.84 19.031 25.094 1 83.81 63 PRO A N 1
ATOM 497 C CA . PRO A 1 63 ? 8.203 18.5 25.047 1 83.81 63 PRO A CA 1
ATOM 498 C C . PRO A 1 63 ? 8.273 17.031 25.422 1 83.81 63 PRO A C 1
ATOM 500 O O . PRO A 1 63 ? 7.363 16.516 26.078 1 83.81 63 PRO A O 1
ATOM 503 N N . PHE A 1 64 ? 9.227 16.391 24.938 1 83.75 64 PHE A N 1
ATOM 504 C CA . PHE A 1 64 ? 9.492 15.008 25.312 1 83.75 64 PHE A CA 1
ATOM 505 C C . PHE A 1 64 ? 9.789 14.906 26.812 1 83.75 64 PHE A C 1
ATOM 507 O O . PHE A 1 64 ? 9.258 14.039 27.5 1 83.75 64 PHE A O 1
ATOM 514 N N . ASN A 1 65 ? 10.688 15.758 27.25 1 84.81 65 ASN A N 1
ATOM 515 C CA . ASN A 1 65 ? 11.039 15.914 28.656 1 84.81 65 ASN A CA 1
ATOM 516 C C . ASN A 1 65 ? 10.773 17.328 29.156 1 84.81 65 ASN A C 1
ATOM 518 O O . ASN A 1 65 ? 11.438 18.281 28.719 1 84.81 65 ASN A O 1
ATOM 522 N N . LYS A 1 66 ? 9.922 17.516 30.062 1 84.12 66 LYS A N 1
ATOM 523 C CA . LYS A 1 66 ? 9.469 18.828 30.516 1 84.12 66 LYS A CA 1
ATOM 524 C C . LYS A 1 66 ? 10.578 19.562 31.266 1 84.12 66 LYS A C 1
ATOM 526 O O . LYS A 1 66 ? 10.5 20.766 31.453 1 84.12 66 LYS A O 1
ATOM 531 N N . ASP A 1 67 ? 11.523 18.859 31.703 1 87.12 67 ASP A N 1
ATOM 532 C CA . ASP A 1 67 ? 12.586 19.453 32.5 1 87.12 67 ASP A CA 1
ATOM 533 C C . ASP A 1 67 ? 13.641 20.125 31.641 1 87.12 67 ASP A C 1
ATOM 535 O O . ASP A 1 67 ? 14.516 20.828 32.156 1 87.12 67 ASP A O 1
ATOM 539 N N . TYR A 1 68 ? 13.562 19.906 30.359 1 89.5 68 TYR A N 1
ATOM 540 C CA . TYR A 1 68 ? 14.57 20.469 29.453 1 89.5 68 TYR A CA 1
ATOM 541 C C . TYR A 1 68 ? 13.93 21.391 28.422 1 89.5 68 TYR A C 1
ATOM 543 O O . TYR A 1 68 ? 12.734 21.281 28.141 1 89.5 68 TYR A O 1
ATOM 551 N N . VAL A 1 69 ? 14.719 22.25 27.891 1 90.56 69 VAL A N 1
ATOM 552 C CA . VAL A 1 69 ? 14.258 23.156 26.844 1 90.56 69 VAL A CA 1
ATOM 553 C C . VAL A 1 69 ? 13.984 22.391 25.562 1 90.56 69 VAL A C 1
ATOM 555 O O . VAL A 1 69 ? 14.719 21.453 25.219 1 90.56 69 VAL A O 1
ATOM 558 N N . ALA A 1 70 ? 12.898 22.703 24.969 1 91.75 70 ALA A N 1
ATOM 559 C CA . ALA A 1 70 ? 12.578 22.172 23.656 1 91.75 70 ALA A CA 1
ATOM 560 C C . ALA A 1 70 ? 12.609 23.266 22.594 1 91.75 70 ALA A C 1
ATOM 562 O O . ALA A 1 70 ? 12.203 24.406 22.859 1 91.75 70 ALA A O 1
ATOM 563 N N . TYR A 1 71 ? 13.125 22.984 21.406 1 93.25 71 TYR A N 1
ATOM 564 C CA . TYR A 1 71 ? 13.141 24 20.359 1 93.25 71 TYR A CA 1
ATOM 565 C C . TYR A 1 71 ? 12.992 23.359 18.984 1 93.25 71 TYR A C 1
ATOM 567 O O . TYR A 1 71 ? 13.281 22.172 18.812 1 93.25 71 TYR A O 1
ATOM 575 N N . ALA A 1 72 ? 12.5 24.031 18.078 1 94.88 72 ALA A N 1
ATOM 576 C CA . ALA A 1 72 ? 12.398 23.703 16.656 1 94.88 72 ALA A CA 1
ATOM 577 C C . ALA A 1 72 ? 12.617 24.922 15.781 1 94.88 72 ALA A C 1
ATOM 579 O O . ALA A 1 72 ? 12.016 25.969 16.016 1 94.88 72 ALA A O 1
ATOM 580 N N . PHE A 1 73 ? 13.523 24.875 14.836 1 95.56 73 PHE A N 1
ATOM 581 C CA . PHE A 1 73 ? 13.812 25.969 13.922 1 95.56 73 PHE A CA 1
ATOM 582 C C . PHE A 1 73 ? 13.82 25.469 12.477 1 95.56 73 PHE A C 1
ATOM 584 O O . PHE A 1 73 ? 14.312 24.375 12.188 1 95.56 73 PHE A O 1
ATOM 591 N N . CYS A 1 74 ? 13.258 26.219 11.633 1 96.5 74 CYS A N 1
ATOM 592 C CA . CYS A 1 74 ? 13.258 25.938 10.203 1 96.5 74 CYS A CA 1
ATOM 593 C C . CYS A 1 74 ? 13.977 27.047 9.438 1 96.5 74 CYS A C 1
ATOM 595 O O . CYS A 1 74 ? 13.898 28.219 9.812 1 96.5 74 CYS A O 1
ATOM 597 N N . ASP A 1 75 ? 14.664 26.641 8.43 1 94.75 75 ASP A N 1
ATOM 598 C CA . ASP A 1 75 ? 15.305 27.562 7.496 1 94.75 75 ASP A CA 1
ATOM 599 C C . ASP A 1 75 ? 14.461 27.734 6.234 1 94.75 75 ASP A C 1
ATOM 601 O O . ASP A 1 75 ? 14.211 26.766 5.512 1 94.75 75 ASP A O 1
ATOM 605 N N . PHE A 1 76 ? 14.031 28.969 5.922 1 92.62 76 PHE A N 1
ATOM 606 C CA . PHE A 1 76 ? 13.211 29.266 4.754 1 92.62 76 PHE A CA 1
ATOM 607 C C . PHE A 1 76 ? 13.914 30.25 3.832 1 92.62 76 PHE A C 1
ATOM 609 O O . PHE A 1 76 ? 14.562 31.203 4.301 1 92.62 76 PHE A O 1
ATOM 616 N N . ARG A 1 77 ? 13.758 30.031 2.58 1 90.88 77 ARG A N 1
ATOM 617 C CA . ARG A 1 77 ? 14.148 31 1.547 1 90.88 77 ARG A CA 1
ATOM 618 C C . ARG A 1 77 ? 12.922 31.578 0.853 1 90.88 77 ARG A C 1
ATOM 620 O O . ARG A 1 77 ? 12.094 30.844 0.325 1 90.88 77 ARG A O 1
ATOM 627 N N . LEU A 1 78 ? 12.805 32.844 0.799 1 87.81 78 LEU A N 1
ATOM 628 C CA . LEU A 1 78 ? 11.57 33.469 0.321 1 87.81 78 LEU A CA 1
ATOM 629 C C . LEU A 1 78 ? 11.688 33.844 -1.151 1 87.81 78 LEU A C 1
ATOM 631 O O . LEU A 1 78 ? 10.68 34.125 -1.809 1 87.81 78 LEU A O 1
ATOM 635 N N . ASP A 1 79 ? 12.906 33.938 -1.698 1 78 79 ASP A N 1
ATOM 636 C CA . ASP A 1 79 ? 13.031 34.281 -3.113 1 78 79 ASP A CA 1
ATOM 637 C C . ASP A 1 79 ? 13.945 33.281 -3.834 1 78 79 ASP A C 1
ATOM 639 O O . ASP A 1 79 ? 14.719 32.562 -3.195 1 78 79 ASP A O 1
ATOM 643 N N . ALA A 1 80 ? 13.773 33.25 -5.09 1 68 80 ALA A N 1
ATOM 644 C CA . ALA A 1 80 ? 14.508 32.281 -5.91 1 68 80 ALA A CA 1
ATOM 645 C C . ALA A 1 80 ? 16 32.562 -5.852 1 68 80 ALA A C 1
ATOM 647 O O . ALA A 1 80 ? 16.812 31.641 -6.027 1 68 80 ALA A O 1
ATOM 648 N N . LYS A 1 81 ? 16.328 33.781 -5.527 1 70.44 81 LYS A N 1
ATOM 649 C CA . LYS A 1 81 ? 17.734 34.156 -5.504 1 70.44 81 LYS A CA 1
ATOM 650 C C . LYS A 1 81 ? 18.328 33.969 -4.109 1 70.44 81 LYS A C 1
ATOM 652 O O . LYS A 1 81 ? 19.531 34.156 -3.91 1 70.44 81 LYS A O 1
ATOM 657 N N . GLU A 1 82 ? 17.484 33.562 -3.256 1 73 82 GLU A N 1
ATOM 658 C CA . GLU A 1 82 ? 17.875 33.281 -1.877 1 73 82 GLU A CA 1
ATOM 659 C C . GLU A 1 82 ? 18.531 34.5 -1.234 1 73 82 GLU A C 1
ATOM 661 O O . GLU A 1 82 ? 19.516 34.375 -0.491 1 73 82 GLU A O 1
ATOM 666 N N . GLU A 1 83 ? 17.984 35.656 -1.562 1 78.81 83 GLU A N 1
ATOM 667 C CA . GLU A 1 83 ? 18.469 36.906 -0.98 1 78.81 83 GLU A CA 1
ATOM 668 C C . GLU A 1 83 ? 17.844 37.156 0.39 1 78.81 83 GLU A C 1
ATOM 670 O O . GLU A 1 83 ? 18.422 37.875 1.212 1 78.81 83 GLU A O 1
ATOM 675 N N . VAL A 1 84 ? 16.781 36.594 0.555 1 87.31 84 VAL A N 1
ATOM 676 C CA . VAL A 1 84 ? 16.109 36.719 1.84 1 87.31 84 VAL A CA 1
ATOM 677 C C . VAL A 1 84 ? 16.078 35.375 2.559 1 87.31 84 VAL A C 1
ATOM 679 O O . VAL A 1 84 ? 15.422 34.438 2.105 1 87.31 84 VAL A O 1
ATOM 682 N N . ILE A 1 85 ? 16.766 35.344 3.643 1 91.19 85 ILE A N 1
ATOM 683 C CA . ILE A 1 85 ? 16.875 34.125 4.438 1 91.19 85 ILE A CA 1
ATOM 684 C C . ILE A 1 85 ? 16.141 34.312 5.762 1 91.19 85 ILE A C 1
ATOM 686 O O . ILE A 1 85 ? 16.312 35.312 6.449 1 91.19 85 ILE A O 1
ATOM 690 N N . CYS A 1 86 ? 15.297 33.375 6.07 1 93.44 86 CYS A N 1
ATOM 691 C CA . CYS A 1 86 ? 14.516 33.406 7.301 1 93.44 86 CYS A CA 1
ATOM 692 C C . CYS A 1 86 ? 14.695 32.156 8.117 1 93.44 86 CYS A C 1
ATOM 694 O O . CYS A 1 86 ? 14.531 31.047 7.594 1 93.44 86 CYS A O 1
ATOM 696 N N . ILE A 1 87 ? 15.062 32.312 9.305 1 94.56 87 ILE A N 1
ATOM 697 C CA . ILE A 1 87 ? 15.07 31.219 10.281 1 94.56 87 ILE A CA 1
ATOM 698 C C . ILE A 1 87 ? 13.969 31.438 11.312 1 94.56 87 ILE A C 1
ATOM 700 O O . ILE A 1 87 ? 14.016 32.406 12.078 1 94.56 87 ILE A O 1
ATOM 704 N N . SER A 1 88 ? 13.016 30.594 11.25 1 95.44 88 SER A N 1
ATOM 705 C CA . SER A 1 88 ? 11.852 30.734 12.117 1 95.44 88 SER A CA 1
ATOM 706 C C . SER A 1 88 ? 11.68 29.516 13.008 1 95.44 88 SER A C 1
ATOM 708 O O . SER A 1 88 ? 11.953 28.391 12.586 1 95.44 88 SER A O 1
ATOM 710 N N . GLY A 1 89 ? 11.266 29.75 14.227 1 94.12 89 GLY A N 1
ATOM 711 C CA . GLY A 1 89 ? 11.102 28.609 15.102 1 94.12 89 GLY A CA 1
ATOM 712 C C . GLY A 1 89 ? 10.445 28.953 16.422 1 94.12 89 GLY A C 1
ATOM 713 O O . GLY A 1 89 ? 9.797 29.984 16.547 1 94.12 89 GLY A O 1
ATOM 714 N N . MET A 1 90 ? 10.516 28 17.297 1 92.19 90 MET A N 1
ATOM 715 C CA . MET A 1 90 ? 9.922 28.125 18.625 1 92.19 90 MET A CA 1
ATOM 716 C C . MET A 1 90 ? 10.836 27.531 19.703 1 92.19 90 MET A C 1
ATOM 718 O O . MET A 1 90 ? 11.617 26.625 19.422 1 92.19 90 MET A O 1
ATOM 722 N N . ILE A 1 91 ? 10.727 28.109 20.828 1 90.56 91 ILE A N 1
ATOM 723 C CA . ILE A 1 91 ? 11.422 27.625 22.016 1 90.56 91 ILE A CA 1
ATOM 724 C C . ILE A 1 91 ? 10.422 27.453 23.156 1 90.56 91 ILE A C 1
ATOM 726 O O . ILE A 1 91 ? 9.594 28.328 23.406 1 90.56 91 ILE A O 1
ATOM 730 N N . LYS A 1 92 ? 10.477 26.312 23.75 1 89.06 92 LYS A N 1
ATOM 731 C CA . LYS A 1 92 ? 9.688 26.062 24.938 1 89.06 92 LYS A CA 1
ATOM 732 C C . LYS A 1 92 ? 10.578 25.859 26.156 1 89.06 92 LYS A C 1
ATOM 734 O O . LYS A 1 92 ? 11.383 24.922 26.203 1 89.06 92 LYS A O 1
ATOM 739 N N . GLU A 1 93 ? 10.367 26.703 27.078 1 86 93 GLU A N 1
ATOM 740 C CA . GLU A 1 93 ? 11.164 26.625 28.297 1 86 93 GLU A CA 1
ATOM 741 C C . GLU A 1 93 ? 10.711 25.469 29.188 1 86 93 GLU A C 1
ATOM 743 O O . GLU A 1 93 ? 9.562 25.031 29.109 1 86 93 GLU A O 1
ATOM 748 N N . PRO A 1 94 ? 11.648 25.062 30.016 1 84.62 94 PRO A N 1
ATOM 749 C CA . PRO A 1 94 ? 11.266 23.984 30.938 1 84.62 94 PRO A CA 1
ATOM 750 C C . PRO A 1 94 ? 10.102 24.375 31.844 1 84.62 94 PRO A C 1
ATOM 752 O O . PRO A 1 94 ? 9.891 25.562 32.125 1 84.62 94 PRO A O 1
ATOM 755 N N . ASP A 1 95 ? 9.32 23.391 32.406 1 71.19 95 ASP A N 1
ATOM 756 C CA . ASP A 1 95 ? 8.203 23.469 33.312 1 71.19 95 ASP A CA 1
ATOM 757 C C . ASP A 1 95 ? 7.039 24.25 32.75 1 71.19 95 ASP A C 1
ATOM 759 O O . ASP A 1 95 ? 6.262 24.875 33.469 1 71.19 95 ASP A O 1
ATOM 763 N N . GLU A 1 96 ? 6.832 24.141 31.438 1 62.53 96 GLU A N 1
ATOM 764 C CA . GLU A 1 96 ? 5.68 24.453 30.594 1 62.53 96 GLU A CA 1
ATOM 765 C C . GLU A 1 96 ? 5.238 25.891 30.781 1 62.53 96 GLU A C 1
ATOM 767 O O . GLU A 1 96 ? 4.09 26.25 30.484 1 62.53 96 GLU A O 1
ATOM 772 N N . LYS A 1 97 ? 6.113 26.781 31.203 1 62.88 97 LYS A N 1
ATOM 773 C CA . LYS A 1 97 ? 5.594 28.094 31.594 1 62.88 97 LYS A CA 1
ATOM 774 C C . LYS A 1 97 ? 5.59 29.047 30.391 1 62.88 97 LYS A C 1
ATOM 776 O O . LYS A 1 97 ? 4.59 29.719 30.141 1 62.88 97 LYS A O 1
ATOM 781 N N . ASP A 1 98 ? 6.715 29.031 29.656 1 75.25 98 ASP A N 1
ATOM 782 C CA . ASP A 1 98 ? 6.805 30.062 28.625 1 75.25 98 ASP A CA 1
ATOM 783 C C . ASP A 1 98 ? 7.25 29.469 27.297 1 75.25 98 ASP A C 1
ATOM 785 O O . ASP A 1 98 ? 8.023 28.516 27.266 1 75.25 98 ASP A O 1
ATOM 789 N N . ALA A 1 99 ? 6.504 29.828 26.188 1 85.5 99 ALA A N 1
ATOM 790 C CA . ALA A 1 99 ? 6.93 29.516 24.828 1 85.5 99 ALA A CA 1
ATOM 791 C C . ALA A 1 99 ? 7.191 30.781 24.016 1 85.5 99 ALA A C 1
ATOM 793 O O . ALA A 1 99 ? 6.555 31.812 24.266 1 85.5 99 ALA A O 1
ATOM 794 N N . TYR A 1 100 ? 8.203 30.719 23.219 1 89.31 100 TYR A N 1
ATOM 795 C CA . TYR A 1 100 ? 8.625 31.859 22.422 1 89.31 100 TYR A CA 1
ATOM 796 C C . TYR A 1 100 ? 8.602 31.516 20.922 1 89.31 100 TYR A C 1
ATOM 798 O O . TYR A 1 100 ? 8.922 30.391 20.531 1 89.31 100 TYR A O 1
ATOM 806 N N . LYS A 1 101 ? 8.203 32.5 20.203 1 92.94 101 LYS A N 1
ATOM 807 C CA . LYS A 1 101 ? 8.352 32.438 18.75 1 92.94 101 LYS A CA 1
ATOM 808 C C . LYS A 1 101 ? 9.477 33.344 18.266 1 92.94 101 LYS A C 1
ATOM 810 O O . LYS A 1 101 ? 9.602 34.469 18.719 1 92.94 101 LYS A O 1
ATOM 815 N N . ILE A 1 102 ? 10.25 32.781 17.391 1 93.31 102 ILE A N 1
ATOM 816 C CA . ILE A 1 102 ? 11.438 33.469 16.922 1 93.31 102 ILE A CA 1
ATOM 817 C C . ILE A 1 102 ? 11.398 33.594 15.398 1 93.31 102 ILE A C 1
ATOM 819 O O . ILE A 1 102 ? 11.086 32.625 14.695 1 93.31 102 ILE A O 1
ATOM 823 N N . PHE A 1 103 ? 11.672 34.781 14.906 1 95.12 103 PHE A N 1
ATOM 824 C CA . PHE A 1 103 ? 11.836 35.062 13.484 1 95.12 103 PHE A CA 1
ATOM 825 C C . PHE A 1 103 ? 13.125 35.812 13.227 1 95.12 103 PHE A C 1
ATOM 827 O O . PHE A 1 103 ? 13.164 37.062 13.352 1 95.12 103 PHE A O 1
ATOM 834 N N . TRP A 1 104 ? 14.164 35.094 12.906 1 93.94 104 TRP A N 1
ATOM 835 C CA . TRP A 1 104 ? 15.492 35.594 12.602 1 93.94 104 TRP A CA 1
ATOM 836 C C . TRP A 1 104 ? 15.703 35.688 11.094 1 93.94 104 TRP A C 1
ATOM 838 O O . TRP A 1 104 ? 15.672 34.688 10.391 1 93.94 104 TRP A O 1
ATOM 848 N N . PHE A 1 105 ? 15.906 36.938 10.523 1 93.94 105 PHE A N 1
ATOM 849 C CA . PHE A 1 105 ? 15.953 37.031 9.07 1 93.94 105 PHE A CA 1
ATOM 850 C C . PHE A 1 105 ? 17.031 38.031 8.625 1 93.94 105 PHE A C 1
ATOM 852 O O . PHE A 1 105 ? 17.453 38.875 9.406 1 93.94 105 PHE A O 1
ATOM 859 N N . LYS A 1 106 ? 17.484 37.75 7.453 1 92.19 106 LYS A N 1
ATOM 860 C CA . LYS A 1 106 ? 18.469 38.562 6.762 1 92.19 106 LYS A CA 1
ATOM 861 C C . LYS A 1 106 ? 17.922 39.031 5.414 1 92.19 106 LYS A C 1
ATOM 863 O O . LYS A 1 106 ? 17.359 38.25 4.656 1 92.19 106 LYS A O 1
ATOM 868 N N . ASP A 1 107 ? 18 40.281 5.215 1 87.62 107 ASP A N 1
ATOM 869 C CA . ASP A 1 107 ? 17.672 40.875 3.912 1 87.62 107 ASP A CA 1
ATOM 870 C C . ASP A 1 107 ? 18.719 41.875 3.479 1 87.62 107 ASP A C 1
ATOM 872 O O . ASP A 1 107 ? 19.828 41.906 4.027 1 87.62 107 ASP A O 1
ATOM 876 N N . LYS A 1 108 ? 18.453 42.688 2.449 1 85.31 108 LYS A N 1
ATOM 877 C CA . LYS A 1 108 ? 19.406 43.625 1.899 1 85.31 108 LYS A CA 1
ATOM 878 C C . LYS A 1 108 ? 19.797 44.688 2.939 1 85.31 108 LYS A C 1
ATOM 880 O O . LYS A 1 108 ? 20.906 45.219 2.912 1 85.31 108 LYS A O 1
ATOM 885 N N . SER A 1 109 ? 18.922 44.906 3.92 1 85.94 109 SER A N 1
ATOM 886 C CA . SER A 1 109 ? 19.141 45.969 4.887 1 85.94 109 SER A CA 1
ATOM 887 C C . SER A 1 109 ? 19.938 45.5 6.086 1 85.94 109 SER A C 1
ATOM 889 O O . SER A 1 109 ? 20.516 46.281 6.824 1 85.94 109 SER A O 1
ATOM 891 N N . GLY A 1 110 ? 19.859 44.219 6.301 1 89.31 110 GLY A N 1
ATOM 892 C CA . GLY A 1 110 ? 20.625 43.719 7.422 1 89.31 110 GLY A CA 1
ATOM 893 C C . GLY A 1 110 ? 20.016 42.469 8.031 1 89.31 110 GLY A C 1
ATOM 894 O O . GLY A 1 110 ? 19.312 41.719 7.355 1 89.31 110 GLY A O 1
ATOM 895 N N . ILE A 1 111 ? 20.484 42.219 9.258 1 92.56 111 ILE A N 1
ATOM 896 C CA . ILE A 1 111 ? 20.031 41.062 10.008 1 92.56 111 ILE A CA 1
ATOM 897 C C . ILE A 1 111 ? 19.156 41.5 11.172 1 92.56 111 ILE A C 1
ATOM 899 O O . ILE A 1 111 ? 19.531 42.375 11.938 1 92.56 111 ILE A O 1
ATOM 903 N N . TYR A 1 112 ? 18.016 40.875 11.336 1 93.38 112 TYR A N 1
ATOM 904 C CA . TYR A 1 112 ? 17.031 41.281 12.336 1 93.38 112 TYR A CA 1
ATOM 905 C C . TYR A 1 112 ? 16.469 40.062 13.07 1 93.38 112 TYR A C 1
ATOM 907 O O . TYR A 1 112 ? 16.531 38.938 12.562 1 93.38 112 TYR A O 1
ATOM 915 N N . LEU A 1 113 ? 16.031 40.281 14.281 1 93.44 113 LEU A N 1
ATOM 916 C CA . LEU A 1 113 ? 15.414 39.219 15.094 1 93.44 113 LEU A CA 1
ATOM 917 C C . LEU A 1 113 ? 14.07 39.688 15.648 1 93.44 113 LEU A C 1
ATOM 919 O O . LEU A 1 113 ? 14.008 40.656 16.406 1 93.44 113 LEU A O 1
ATOM 923 N N . ARG A 1 114 ? 13.031 39.031 15.234 1 93.5 114 ARG A N 1
ATOM 924 C CA . ARG A 1 114 ? 11.695 39.281 15.766 1 93.5 114 ARG A CA 1
ATOM 925 C C . ARG A 1 114 ? 11.297 38.25 16.797 1 93.5 114 ARG A C 1
ATOM 927 O O . ARG A 1 114 ? 11.469 37.031 16.562 1 93.5 114 ARG A O 1
ATOM 934 N N . LEU A 1 115 ? 10.812 38.688 17.922 1 92.5 115 LEU A N 1
ATOM 935 C CA . LEU A 1 115 ? 10.469 37.781 19.031 1 92.5 115 LEU A CA 1
ATOM 936 C C . LEU A 1 115 ? 9.039 38.031 19.484 1 92.5 115 LEU A C 1
ATOM 938 O O . LEU A 1 115 ? 8.555 39.156 19.5 1 92.5 115 LEU A O 1
ATOM 942 N N . LYS A 1 116 ? 8.406 36.938 19.781 1 90.25 116 LYS A N 1
ATOM 943 C CA . LYS A 1 116 ? 7.074 36.969 20.391 1 90.25 116 LYS A CA 1
ATOM 944 C C . LYS A 1 116 ? 6.977 36 21.578 1 90.25 116 LYS A C 1
ATOM 946 O O . LYS A 1 116 ? 7.371 34.844 21.469 1 90.25 116 LYS A O 1
ATOM 951 N N . CYS A 1 117 ? 6.531 36.562 22.672 1 84.44 117 CYS A N 1
ATOM 952 C CA . CYS A 1 117 ? 6.34 35.75 23.875 1 84.44 117 CYS A CA 1
ATOM 953 C C . CYS A 1 117 ? 4.898 35.844 24.375 1 84.44 117 CYS A C 1
ATOM 955 O O . CYS A 1 117 ? 4.199 36.812 24.062 1 84.44 117 CYS A O 1
ATOM 957 N N . SER A 1 118 ? 4.551 34.781 25.062 1 75.12 118 SER A N 1
ATOM 958 C CA . SER A 1 118 ? 3.199 34.812 25.609 1 75.12 118 SER A CA 1
ATOM 959 C C . SER A 1 118 ? 2.963 36.031 26.484 1 75.12 118 SER A C 1
ATOM 961 O O . SER A 1 118 ? 3.73 36.281 27.422 1 75.12 118 SER A O 1
ATOM 963 N N . GLY A 1 119 ? 1.951 36.75 26.25 1 70.94 119 GLY A N 1
ATOM 964 C CA . GLY A 1 119 ? 1.567 37.875 27.078 1 70.94 119 GLY A CA 1
ATOM 965 C C . GLY A 1 119 ? 2.299 39.156 26.734 1 70.94 119 GLY A C 1
ATOM 966 O O . GLY A 1 119 ? 2.076 40.188 27.359 1 70.94 119 GLY A O 1
ATOM 967 N N . LYS A 1 120 ? 3.223 39.062 25.766 1 77.12 120 LYS A N 1
ATOM 968 C CA . LYS A 1 120 ? 3.973 40.25 25.375 1 77.12 120 LYS A CA 1
ATOM 969 C C . LYS A 1 120 ? 3.764 40.562 23.891 1 77.12 120 LYS A C 1
ATOM 971 O O . LYS A 1 120 ? 3.289 39.719 23.141 1 77.12 120 LYS A O 1
ATOM 976 N N . ASN A 1 121 ? 4.043 41.812 23.562 1 81.69 121 ASN A N 1
ATOM 977 C CA . ASN A 1 121 ? 3.986 42.219 22.156 1 81.69 121 ASN A CA 1
ATOM 978 C C . ASN A 1 121 ? 5.219 41.719 21.391 1 81.69 121 ASN A C 1
ATOM 980 O O . ASN A 1 121 ? 6.285 41.531 21.984 1 81.69 121 ASN A O 1
ATOM 984 N N . GLU A 1 122 ? 5.012 41.562 20.172 1 89.88 122 GLU A N 1
ATOM 985 C CA . GLU A 1 122 ? 6.113 41.25 19.281 1 89.88 122 GLU A CA 1
ATOM 986 C C . GLU A 1 122 ? 7.094 42.406 19.156 1 89.88 122 GLU A C 1
ATOM 988 O O . GLU A 1 122 ? 6.684 43.562 19.094 1 89.88 122 GLU A O 1
ATOM 993 N N . PHE A 1 123 ? 8.383 42.219 19.219 1 91.12 123 PHE A N 1
ATOM 994 C CA . PHE A 1 123 ? 9.383 43.25 19.047 1 91.12 123 PHE A CA 1
ATOM 995 C C . PHE A 1 123 ? 10.539 42.781 18.172 1 91.12 123 PHE A C 1
ATOM 997 O O . PHE A 1 123 ? 10.789 41.562 18.094 1 91.12 123 PHE A O 1
ATOM 1004 N N . THR A 1 124 ? 11.242 43.688 17.531 1 93.12 124 THR A N 1
ATOM 1005 C CA . THR A 1 124 ? 12.32 43.375 16.594 1 93.12 124 THR A CA 1
ATOM 1006 C C . THR A 1 124 ? 13.609 44.094 17 1 93.12 124 THR A C 1
ATOM 1008 O O . THR A 1 124 ? 13.594 45.281 17.344 1 93.12 124 THR A O 1
ATOM 1011 N N . LYS A 1 125 ? 14.641 43.344 17.016 1 92.12 125 LYS A N 1
ATOM 1012 C CA . LYS A 1 125 ? 15.961 43.875 17.344 1 92.12 125 LYS A CA 1
ATOM 1013 C C . LYS A 1 125 ? 16.891 43.781 16.125 1 92.12 125 LYS A C 1
ATOM 1015 O O . LYS A 1 125 ? 16.797 42.844 15.328 1 92.12 125 LYS A O 1
ATOM 1020 N N . LYS A 1 126 ? 17.797 44.719 16.078 1 90.56 126 LYS A N 1
ATOM 1021 C CA . LYS A 1 126 ? 18.781 44.75 15.016 1 90.56 126 LYS A CA 1
ATOM 1022 C C . LYS A 1 126 ? 20.078 44.062 15.438 1 90.56 126 LYS A C 1
ATOM 1024 O O . LYS A 1 126 ? 20.625 44.375 16.5 1 90.56 126 LYS A O 1
ATOM 1029 N N . ASN A 1 127 ? 20.609 43.156 14.664 1 86.38 127 ASN A N 1
ATOM 1030 C CA . ASN A 1 127 ? 21.891 42.469 14.805 1 86.38 127 ASN A CA 1
ATOM 1031 C C . ASN A 1 127 ? 22.125 42.031 16.25 1 86.38 127 ASN A C 1
ATOM 1033 O O . ASN A 1 127 ? 23.156 42.344 16.844 1 86.38 127 ASN A O 1
ATOM 1037 N N . PRO A 1 128 ? 21.188 41.281 16.688 1 81.5 128 PRO A N 1
ATOM 1038 C CA . PRO A 1 128 ? 21.312 40.938 18.094 1 81.5 128 PRO A CA 1
ATOM 1039 C C . PRO A 1 128 ? 22.5 40.031 18.391 1 81.5 128 PRO A C 1
ATOM 1041 O O . PRO A 1 128 ? 22.938 39.938 19.547 1 81.5 128 PRO A O 1
ATOM 1044 N N . PHE A 1 129 ? 23.094 39.344 17.406 1 81.38 129 PHE A N 1
ATOM 1045 C CA . PHE A 1 129 ? 24.141 38.375 17.656 1 81.38 129 PHE A CA 1
ATOM 1046 C C . PHE A 1 129 ? 25.484 38.906 17.156 1 81.38 129 PHE A C 1
ATOM 1048 O O . PHE A 1 129 ? 26.375 38.094 16.828 1 81.38 129 PHE A O 1
ATOM 1055 N N . GLU A 1 130 ? 25.703 40.062 16.922 1 74.19 130 GLU A N 1
ATOM 1056 C CA . GLU A 1 130 ? 26.953 40.656 16.438 1 74.19 130 GLU A CA 1
ATOM 1057 C C . GLU A 1 130 ? 28.125 40.312 17.359 1 74.19 130 GLU A C 1
ATOM 1059 O O . GLU A 1 130 ? 29.25 40.125 16.891 1 74.19 130 GLU A O 1
ATOM 1064 N N . ASP A 1 131 ? 27.828 40.344 18.5 1 65.62 131 ASP A N 1
ATOM 1065 C CA . ASP A 1 131 ? 28.891 40.125 19.484 1 65.62 131 ASP A CA 1
ATOM 1066 C C . ASP A 1 131 ? 29.312 38.656 19.516 1 65.62 131 ASP A C 1
ATOM 1068 O O . ASP A 1 131 ? 30.359 38.312 20.062 1 65.62 131 ASP A O 1
ATOM 1072 N N . ILE A 1 132 ? 28.438 37.875 18.906 1 63.84 132 ILE A N 1
ATOM 1073 C CA . ILE A 1 132 ? 28.781 36.469 18.859 1 63.84 132 ILE A CA 1
ATOM 1074 C C . ILE A 1 132 ? 29.234 36.062 17.453 1 63.84 132 ILE A C 1
ATOM 1076 O O . ILE A 1 132 ? 28.656 36.531 16.469 1 63.84 132 ILE A O 1
ATOM 1080 N N . GLU A 1 133 ? 30.516 35.969 17.25 1 57.81 133 GLU A N 1
ATOM 1081 C CA . GLU A 1 133 ? 31 35.469 15.961 1 57.81 133 GLU A CA 1
ATOM 1082 C C . GLU A 1 133 ? 30.078 34.375 15.406 1 57.81 133 GLU A C 1
ATOM 1084 O O . GLU A 1 133 ? 30.484 33.219 15.281 1 57.81 133 GLU A O 1
ATOM 1089 N N . GLN A 1 134 ? 28.812 34.875 15.305 1 64.62 134 GLN A N 1
ATOM 1090 C CA . GLN A 1 134 ? 27.875 33.844 14.82 1 64.62 134 GLN A CA 1
ATOM 1091 C C . GLN A 1 134 ? 27.406 34.188 13.406 1 64.62 134 GLN A C 1
ATOM 1093 O O . GLN A 1 134 ? 27.047 35.312 13.109 1 64.62 134 GLN A O 1
ATOM 1098 N N . LYS A 1 135 ? 27.766 33.281 12.586 1 74.12 135 LYS A N 1
ATOM 1099 C CA . LYS A 1 135 ? 27.25 33.375 11.219 1 74.12 135 LYS A CA 1
ATOM 1100 C C . LYS A 1 135 ? 25.75 33.094 11.172 1 74.12 135 LYS A C 1
ATOM 1102 O O . LYS A 1 135 ? 25.25 32.25 11.898 1 74.12 135 LYS A O 1
ATOM 1107 N N . PHE A 1 136 ? 25.062 34.062 10.57 1 84.19 136 PHE A N 1
ATOM 1108 C CA . PHE A 1 136 ? 23.641 33.844 10.312 1 84.19 136 PHE A CA 1
ATOM 1109 C C . PHE A 1 136 ? 23.422 32.625 9.445 1 84.19 136 PHE A C 1
ATOM 1111 O O . PHE A 1 136 ? 23.438 32.719 8.219 1 84.19 136 PHE A O 1
ATOM 1118 N N . ASP A 1 137 ? 23.266 31.547 10.164 1 85.94 137 ASP A N 1
ATOM 1119 C CA . ASP A 1 137 ? 23.078 30.266 9.492 1 85.94 137 ASP A CA 1
ATOM 1120 C C . ASP A 1 137 ? 22.406 29.25 10.422 1 85.94 137 ASP A C 1
ATOM 1122 O O . ASP A 1 137 ? 22.703 29.203 11.617 1 85.94 137 ASP A O 1
ATOM 1126 N N . ILE A 1 138 ? 21.562 28.516 9.883 1 90.62 138 ILE A N 1
ATOM 1127 C CA . ILE A 1 138 ? 20.828 27.547 10.68 1 90.62 138 ILE A CA 1
ATOM 1128 C C . ILE A 1 138 ? 21.797 26.516 11.266 1 90.62 138 ILE A C 1
ATOM 1130 O O . ILE A 1 138 ? 21.469 25.812 12.227 1 90.62 138 ILE A O 1
ATOM 1134 N N . SER A 1 139 ? 23 26.453 10.727 1 88.75 139 SER A N 1
ATOM 1135 C CA . SER A 1 139 ? 24 25.484 11.164 1 88.75 139 SER A CA 1
ATOM 1136 C C . SER A 1 139 ? 24.453 25.766 12.586 1 88.75 139 SER A C 1
ATOM 1138 O O . SER A 1 139 ? 25.078 24.922 13.219 1 88.75 139 SER A O 1
ATOM 1140 N N . ILE A 1 140 ? 24.109 26.891 13.062 1 87.06 140 ILE A N 1
ATOM 1141 C CA . ILE A 1 140 ? 24.438 27.219 14.445 1 87.06 140 ILE A CA 1
ATOM 1142 C C . ILE A 1 140 ? 23.797 26.203 15.383 1 87.06 140 ILE A C 1
ATOM 1144 O O . ILE A 1 140 ? 24.297 25.953 16.484 1 87.06 140 ILE A O 1
ATOM 1148 N N . PHE A 1 141 ? 22.734 25.641 14.938 1 89.62 141 PHE A N 1
ATOM 1149 C CA . PHE A 1 141 ? 21.984 24.734 15.781 1 89.62 141 PHE A CA 1
ATOM 1150 C C . PHE A 1 141 ? 22.516 23.312 15.648 1 89.62 141 PHE A C 1
ATOM 1152 O O . PHE A 1 141 ? 21.984 22.375 16.25 1 89.62 141 PHE A O 1
ATOM 1159 N N . ASP A 1 142 ? 23.562 23.156 14.906 1 89.62 142 ASP A N 1
ATOM 1160 C CA . ASP A 1 142 ? 24.141 21.828 14.727 1 89.62 142 ASP A CA 1
ATOM 1161 C C . ASP A 1 142 ? 24.969 21.422 15.945 1 89.62 142 ASP A C 1
ATOM 1163 O O . ASP A 1 142 ? 25.016 20.25 16.312 1 89.62 142 ASP A O 1
ATOM 1167 N N . LYS A 1 143 ? 25.531 22.453 16.516 1 88.38 143 LYS A N 1
ATOM 1168 C CA . LYS A 1 143 ? 26.391 22.203 17.656 1 88.38 143 LYS A CA 1
ATOM 1169 C C . LYS A 1 143 ? 25.703 22.578 18.969 1 88.38 143 LYS A C 1
ATOM 1171 O O . LYS A 1 143 ? 25.094 23.656 19.062 1 88.38 143 LYS A O 1
ATOM 1176 N N . LYS A 1 144 ? 25.859 21.844 19.891 1 88.31 144 LYS A N 1
ATOM 1177 C CA . LYS A 1 144 ? 25.188 22.016 21.172 1 88.31 144 LYS A CA 1
ATOM 1178 C C . LYS A 1 144 ? 25.609 23.328 21.844 1 88.31 144 LYS A C 1
ATOM 1180 O O . LYS A 1 144 ? 24.766 24.047 22.375 1 88.31 144 LYS A O 1
ATOM 1185 N N . GLU A 1 145 ? 26.828 23.641 21.781 1 86.62 145 GLU A N 1
ATOM 1186 C CA . GLU A 1 145 ? 27.359 24.828 22.453 1 86.62 145 GLU A CA 1
ATOM 1187 C C . GLU A 1 145 ? 26.766 26.094 21.859 1 86.62 145 GLU A C 1
ATOM 1189 O O . GLU A 1 145 ? 26.438 27.031 22.594 1 86.62 145 GLU A O 1
ATOM 1194 N N . LYS A 1 146 ? 26.672 26.078 20.594 1 87.06 146 LYS A N 1
ATOM 1195 C CA . LYS A 1 146 ? 26.141 27.25 19.922 1 87.06 146 LYS A CA 1
ATOM 1196 C C . LYS A 1 146 ? 24.656 27.422 20.188 1 87.06 146 LYS A C 1
ATOM 1198 O O . LYS A 1 146 ? 24.156 28.547 20.312 1 87.06 146 LYS A O 1
ATOM 1203 N N . VAL A 1 147 ? 23.984 26.375 20.328 1 89.06 147 VAL A N 1
ATOM 1204 C CA . VAL A 1 147 ? 22.547 26.422 20.625 1 89.06 147 VAL A CA 1
ATOM 1205 C C . VAL A 1 147 ? 22.328 27.016 22.016 1 89.06 147 VAL A C 1
ATOM 1207 O O . VAL A 1 147 ? 21.469 27.859 22.188 1 89.06 147 VAL A O 1
ATOM 1210 N N . GLU A 1 148 ? 23.125 26.578 22.922 1 88.81 148 GLU A N 1
ATOM 1211 C CA . GLU A 1 148 ? 23 27.062 24.281 1 88.81 148 GLU A CA 1
ATOM 1212 C C . GLU A 1 148 ? 23.25 28.578 24.359 1 88.81 148 GLU A C 1
ATOM 1214 O O . GLU A 1 148 ? 22.547 29.297 25.062 1 88.81 148 GLU A O 1
ATOM 1219 N N . LEU A 1 149 ? 24.25 28.953 23.609 1 88.31 149 LEU A N 1
ATOM 1220 C CA . LEU A 1 149 ? 24.562 30.375 23.562 1 88.31 149 LEU A CA 1
ATOM 1221 C C . LEU A 1 149 ? 23.406 31.172 22.953 1 88.31 149 LEU A C 1
ATOM 1223 O O . LEU A 1 149 ? 23.078 32.25 23.422 1 88.31 149 LEU A O 1
ATOM 1227 N N . PHE A 1 150 ? 22.906 30.641 21.922 1 90 150 PHE A N 1
ATOM 1228 C CA . PHE A 1 150 ? 21.781 31.281 21.25 1 90 150 PHE A CA 1
ATOM 1229 C C . PHE A 1 150 ? 20.578 31.406 22.188 1 90 150 PHE A C 1
ATOM 1231 O O . PHE A 1 150 ? 19.984 32.469 22.297 1 90 150 PHE A O 1
ATOM 1238 N N . LEU A 1 151 ? 20.266 30.375 22.859 1 89.06 151 LEU A N 1
ATOM 1239 C CA . LEU A 1 151 ? 19.109 30.328 23.75 1 89.06 151 LEU A CA 1
ATOM 1240 C C . LEU A 1 151 ? 19.297 31.281 24.922 1 89.06 151 LEU A C 1
ATOM 1242 O O . LEU A 1 151 ? 18.344 31.953 25.359 1 89.06 151 LEU A O 1
ATOM 1246 N N . LYS A 1 152 ? 20.469 31.344 25.406 1 88 152 LYS A N 1
ATOM 1247 C CA . LYS A 1 152 ? 20.766 32.281 26.484 1 88 152 LYS A CA 1
ATOM 1248 C C . LYS A 1 152 ? 20.562 33.719 26.047 1 88 152 LYS A C 1
ATOM 1250 O O . LYS A 1 152 ? 20.047 34.531 26.797 1 88 152 LYS A O 1
ATOM 1255 N N . LYS A 1 153 ? 21.047 33.938 24.906 1 87.75 153 LYS A N 1
ATOM 1256 C CA . LYS A 1 153 ? 20.906 35.312 24.375 1 87.75 153 LYS A CA 1
ATOM 1257 C C . LYS A 1 153 ? 19.438 35.656 24.156 1 87.75 153 LYS A C 1
ATOM 1259 O O . LYS A 1 153 ? 19.016 36.781 24.422 1 87.75 153 LYS A O 1
ATOM 1264 N N . ILE A 1 154 ? 18.734 34.75 23.641 1 88.38 154 ILE A N 1
ATOM 1265 C CA . ILE A 1 154 ? 17.312 34.969 23.422 1 88.38 154 ILE A CA 1
ATOM 1266 C C . ILE A 1 154 ? 16.609 35.25 24.75 1 88.38 154 ILE A C 1
ATOM 1268 O O . ILE A 1 154 ? 15.773 36.156 24.844 1 88.38 154 ILE A O 1
ATOM 1272 N N . SER A 1 155 ? 16.969 34.469 25.703 1 85.31 155 SER A N 1
ATOM 1273 C CA . SER A 1 155 ? 16.391 34.656 27.031 1 85.31 155 SER A CA 1
ATOM 1274 C C . SER A 1 155 ? 16.672 36.062 27.562 1 85.31 155 SER A C 1
ATOM 1276 O O . SER A 1 155 ? 15.797 36.688 28.172 1 85.31 155 SER A O 1
ATOM 1278 N N . LYS A 1 156 ? 17.797 36.531 27.328 1 85.44 156 LYS A N 1
ATOM 1279 C CA . LYS A 1 156 ? 18.188 37.875 27.766 1 85.44 156 LYS A CA 1
ATOM 1280 C C . LYS A 1 156 ? 17.391 38.938 27.031 1 85.44 156 LYS A C 1
ATOM 1282 O O . LYS A 1 156 ? 16.969 39.938 27.625 1 85.44 156 LYS A O 1
ATOM 1287 N N . LEU A 1 157 ? 17.25 38.719 25.828 1 86.81 157 LEU A N 1
ATOM 1288 C CA . LEU A 1 157 ? 16.531 39.688 25.016 1 86.81 157 LEU A CA 1
ATOM 1289 C C . LEU A 1 157 ? 15.062 39.75 25.438 1 86.81 157 LEU A C 1
ATOM 1291 O O . LEU A 1 157 ? 14.445 40.812 25.422 1 86.81 157 LEU A O 1
ATOM 1295 N N . ILE A 1 158 ? 14.562 38.656 25.781 1 84.38 158 ILE A N 1
ATOM 1296 C CA . ILE A 1 158 ? 13.164 38.594 26.188 1 84.38 158 ILE A CA 1
ATOM 1297 C C . ILE A 1 158 ? 12.977 39.312 27.531 1 84.38 158 ILE A C 1
ATOM 1299 O O . ILE A 1 158 ? 11.953 39.938 27.75 1 84.38 158 ILE A O 1
ATOM 1303 N N . ILE A 1 159 ? 13.945 39.188 28.328 1 80.25 159 ILE A N 1
ATOM 1304 C CA . ILE A 1 159 ? 13.898 39.844 29.625 1 80.25 159 ILE A CA 1
ATOM 1305 C C . ILE A 1 159 ? 13.961 41.344 29.438 1 80.25 159 ILE A C 1
ATOM 1307 O O . ILE A 1 159 ? 13.25 42.094 30.109 1 80.25 159 ILE A O 1
ATOM 1311 N N . ILE A 1 160 ? 14.914 41.688 28.562 1 76.75 160 ILE A N 1
ATOM 1312 C CA . ILE A 1 160 ? 15.047 43.125 28.297 1 76.75 160 ILE A CA 1
ATOM 1313 C C . ILE A 1 160 ? 13.742 43.656 27.734 1 76.75 160 ILE A C 1
ATOM 1315 O O . ILE A 1 160 ? 13.234 44.688 28.188 1 76.75 160 ILE A O 1
ATOM 1319 N N . GLY A 1 161 ? 13.117 42.844 26.938 1 70.81 161 GLY A N 1
ATOM 1320 C CA . GLY A 1 161 ? 11.758 43.094 26.484 1 70.81 161 GLY A CA 1
ATOM 1321 C C . GLY A 1 161 ? 11.656 44.156 25.422 1 70.81 161 GLY A C 1
ATOM 1322 O O . GLY A 1 161 ? 12.617 44.406 24.688 1 70.81 161 GLY A O 1
ATOM 1323 N N . GLU A 1 162 ? 10.492 44.812 25.234 1 72.19 162 GLU A N 1
ATOM 1324 C CA . GLU A 1 162 ? 10.047 45.875 24.344 1 72.19 162 GLU A CA 1
ATOM 1325 C C . GLU A 1 162 ? 10.695 47.219 24.703 1 72.19 162 GLU A C 1
ATOM 1327 O O . GLU A 1 162 ? 11.164 47.375 25.828 1 72.19 162 GLU A O 1
ATOM 1332 N N . PRO A 1 163 ? 11.031 48.094 23.609 1 81.81 163 PRO A N 1
ATOM 1333 C CA . PRO A 1 163 ? 10.414 48.125 22.281 1 81.81 163 PRO A CA 1
ATOM 1334 C C . PRO A 1 163 ? 11.336 47.594 21.188 1 81.81 163 PRO A C 1
ATOM 1336 O O . PRO A 1 163 ? 12.516 47.344 21.438 1 81.81 163 PRO A O 1
ATOM 1339 N N . SER A 1 164 ? 10.789 47.531 20.016 1 89.81 164 SER A N 1
ATOM 1340 C CA . SER A 1 164 ? 11.578 47.25 18.828 1 89.81 164 SER A CA 1
ATOM 1341 C C . SER A 1 164 ? 12.617 48.344 18.578 1 89.81 164 SER A C 1
ATOM 1343 O O . SER A 1 164 ? 12.391 49.531 18.938 1 89.81 164 SER A O 1
ATOM 1345 N N . ASP A 1 165 ? 13.672 48 18 1 90.06 165 ASP A N 1
ATOM 1346 C CA . ASP A 1 165 ? 14.648 49 17.609 1 90.06 165 ASP A CA 1
ATOM 1347 C C . ASP A 1 165 ? 14.094 49.906 16.5 1 90.06 165 ASP A C 1
ATOM 1349 O O . ASP A 1 165 ? 13.164 49.531 15.789 1 90.06 165 ASP A O 1
ATOM 1353 N N . GLU A 1 166 ? 14.695 51.062 16.328 1 90.44 166 GLU A N 1
ATOM 1354 C CA . GLU A 1 166 ? 14.242 52 15.32 1 90.44 166 GLU A CA 1
ATOM 1355 C C . GLU A 1 166 ? 14.688 51.594 13.93 1 90.44 166 GLU A C 1
ATOM 1357 O O . GLU A 1 166 ? 15.797 51.094 13.75 1 90.44 166 GLU A O 1
ATOM 1362 N N . GLY A 1 167 ? 13.828 51.812 12.938 1 89.06 167 GLY A N 1
ATOM 1363 C CA . GLY A 1 167 ? 14.156 51.594 11.531 1 89.06 167 GLY A CA 1
ATOM 1364 C C . GLY A 1 167 ? 14.164 50.125 11.125 1 89.06 167 GLY A C 1
ATOM 1365 O O . GLY A 1 167 ? 14.836 49.75 10.164 1 89.06 167 GLY A O 1
ATOM 1366 N N . VAL A 1 168 ? 13.523 49.281 11.883 1 91 168 VAL A N 1
ATOM 1367 C CA . VAL A 1 168 ? 13.492 47.875 11.531 1 91 168 VAL A CA 1
ATOM 1368 C C . VAL A 1 168 ? 12.406 47.594 10.492 1 91 168 VAL A C 1
ATOM 1370 O O . VAL A 1 168 ? 11.344 48.219 10.531 1 91 168 VAL A O 1
ATOM 1373 N N . PRO A 1 169 ? 12.703 46.75 9.547 1 91.81 169 PRO A N 1
ATOM 1374 C CA . PRO A 1 169 ? 11.711 46.469 8.508 1 91.81 169 PRO A CA 1
ATOM 1375 C C . PRO A 1 169 ? 10.516 45.656 9.023 1 91.81 169 PRO A C 1
ATOM 1377 O O . PRO A 1 169 ? 10.664 44.812 9.898 1 91.81 169 PRO A O 1
ATOM 1380 N N . GLU A 1 170 ? 9.375 45.969 8.43 1 89.81 170 GLU A N 1
ATOM 1381 C CA . GLU A 1 170 ? 8.164 45.219 8.805 1 89.81 170 GLU A CA 1
ATOM 1382 C C . GLU A 1 170 ? 8.109 43.844 8.141 1 89.81 170 GLU A C 1
ATOM 1384 O O . GLU A 1 170 ? 7.531 42.906 8.688 1 89.81 170 GLU A O 1
ATOM 1389 N N . LYS A 1 171 ? 8.773 43.812 6.988 1 91.25 171 LYS A N 1
ATOM 1390 C CA . LYS A 1 171 ? 8.828 42.531 6.242 1 91.25 171 LYS A CA 1
ATOM 1391 C C . LYS A 1 171 ? 10.273 42.094 6.008 1 91.25 171 LYS A C 1
ATOM 1393 O O . LYS A 1 171 ? 11.188 42.938 5.988 1 91.25 171 LYS A O 1
ATOM 1398 N N . PRO A 1 172 ? 10.406 40.812 5.957 1 93.31 172 PRO A N 1
ATOM 1399 C CA . PRO A 1 172 ? 9.438 39.719 5.992 1 93.31 172 PRO A CA 1
ATOM 1400 C C . PRO A 1 172 ? 8.977 39.375 7.41 1 93.31 172 PRO A C 1
ATOM 1402 O O . PRO A 1 172 ? 9.609 39.812 8.383 1 93.31 172 PRO A O 1
ATOM 1405 N N . ASP A 1 173 ? 7.824 38.719 7.5 1 93 173 ASP A N 1
ATOM 1406 C CA . ASP A 1 173 ? 7.316 38.188 8.766 1 93 173 ASP A CA 1
ATOM 1407 C C . ASP A 1 173 ? 6.719 36.812 8.57 1 93 173 ASP A C 1
ATOM 1409 O O . ASP A 1 173 ? 6.898 36.188 7.52 1 93 173 ASP A O 1
ATOM 1413 N N . TRP A 1 174 ? 6.133 36.281 9.609 1 93.75 174 TRP A N 1
ATOM 1414 C CA . TRP A 1 174 ? 5.594 34.938 9.57 1 93.75 174 TRP A CA 1
ATOM 1415 C C . TRP A 1 174 ? 4.535 34.781 8.484 1 93.75 174 TRP A C 1
ATOM 1417 O O . TRP A 1 174 ? 4.422 33.75 7.848 1 93.75 174 TRP A O 1
ATOM 1427 N N . LYS A 1 175 ? 3.811 35.781 8.242 1 92.81 175 LYS A N 1
ATOM 1428 C CA . LYS A 1 175 ? 2.752 35.75 7.234 1 92.81 175 LYS A CA 1
ATOM 1429 C C . LYS A 1 175 ? 3.326 35.5 5.84 1 92.81 175 LYS A C 1
ATOM 1431 O O . LYS A 1 175 ? 2.703 34.844 5.004 1 92.81 175 LYS A O 1
ATOM 1436 N N . ASP A 1 176 ? 4.473 36.094 5.629 1 93.12 176 ASP A N 1
ATOM 1437 C CA . ASP A 1 176 ? 5.133 35.906 4.336 1 93.12 176 ASP A CA 1
ATOM 1438 C C . ASP A 1 176 ? 5.473 34.438 4.094 1 93.12 176 ASP A C 1
ATOM 1440 O O . ASP A 1 176 ? 5.426 33.969 2.957 1 93.12 176 ASP A O 1
ATOM 1444 N N . ILE A 1 177 ? 5.801 33.75 5.133 1 93.25 177 ILE A N 1
ATOM 1445 C CA . ILE A 1 177 ? 6.113 32.312 5.02 1 93.25 177 ILE A CA 1
ATOM 1446 C C . ILE A 1 177 ? 4.82 31.516 4.902 1 93.25 177 ILE A C 1
ATOM 1448 O O . ILE A 1 177 ? 4.715 30.625 4.059 1 93.25 177 ILE A O 1
ATOM 1452 N N . GLU A 1 178 ? 3.902 31.844 5.695 1 91.88 178 GLU A N 1
ATOM 1453 C CA . GLU A 1 178 ? 2.639 31.125 5.754 1 91.88 178 GLU A CA 1
ATOM 1454 C C . GLU A 1 178 ? 1.923 31.141 4.406 1 91.88 178 GLU A C 1
ATOM 1456 O O . GLU A 1 178 ? 1.312 30.156 4.008 1 91.88 178 GLU A O 1
ATOM 1461 N N . GLU A 1 179 ? 1.985 32.219 3.748 1 92 179 GLU A N 1
ATOM 1462 C CA . GLU A 1 179 ? 1.308 32.406 2.465 1 92 179 GLU A CA 1
ATOM 1463 C C . GLU A 1 179 ? 1.929 31.5 1.396 1 92 179 GLU A C 1
ATOM 1465 O O . GLU A 1 179 ? 1.28 31.172 0.402 1 92 179 GLU A O 1
ATOM 1470 N N . ARG A 1 180 ? 3.139 31.125 1.617 1 93.19 180 ARG A N 1
ATOM 1471 C CA . ARG A 1 180 ? 3.865 30.328 0.626 1 93.19 180 ARG A CA 1
ATOM 1472 C C . ARG A 1 180 ? 3.938 28.859 1.038 1 93.19 180 ARG A C 1
ATOM 1474 O O . ARG A 1 180 ? 4.684 28.078 0.442 1 93.19 180 ARG A O 1
ATOM 1481 N N . TYR A 1 181 ? 3.133 28.531 2.029 1 93.25 181 TYR A N 1
ATOM 1482 C CA . TYR A 1 181 ? 3.141 27.188 2.598 1 93.25 181 TYR A CA 1
ATOM 1483 C C . TYR A 1 181 ? 1.739 26.578 2.6 1 93.25 181 TYR A C 1
ATOM 1485 O O . TYR A 1 181 ? 0.757 27.281 2.852 1 93.25 181 TYR A O 1
ATOM 1493 N N . VAL A 1 182 ? 1.662 25.328 2.256 1 95.38 182 VAL A N 1
ATOM 1494 C CA . VAL A 1 182 ? 0.408 24.594 2.398 1 95.38 182 VAL A CA 1
ATOM 1495 C C . VAL A 1 182 ? 0.691 23.172 2.879 1 95.38 182 VAL A C 1
ATOM 1497 O O . VAL A 1 182 ? 1.667 22.547 2.455 1 95.38 182 VAL A O 1
ATOM 1500 N N . ALA A 1 183 ? -0.096 22.703 3.807 1 95.56 183 ALA A N 1
ATOM 1501 C CA . ALA A 1 183 ? -0.015 21.328 4.285 1 95.56 183 ALA A CA 1
ATOM 1502 C C . ALA A 1 183 ? -1.401 20.688 4.371 1 95.56 183 ALA A C 1
ATOM 1504 O O . ALA A 1 183 ? -2.398 21.391 4.555 1 95.56 183 ALA A O 1
ATOM 1505 N N . THR A 1 184 ? -1.446 19.391 4.121 1 96.81 184 THR A N 1
ATOM 1506 C CA . THR A 1 184 ? -2.668 18.641 4.359 1 96.81 184 THR A CA 1
ATOM 1507 C C . THR A 1 184 ? -2.562 17.844 5.656 1 96.81 184 THR A C 1
ATOM 1509 O O . THR A 1 184 ? -1.469 17.438 6.059 1 96.81 184 THR A O 1
ATOM 1512 N N . PHE A 1 185 ? -3.691 17.641 6.25 1 94.12 185 PHE A N 1
ATOM 1513 C CA . PHE A 1 185 ? -3.719 16.953 7.539 1 94.12 185 PHE A CA 1
ATOM 1514 C C . PHE A 1 185 ? -4.129 15.492 7.375 1 94.12 185 PHE A C 1
ATOM 1516 O O . PHE A 1 185 ? -4.715 15.125 6.359 1 94.12 185 PHE A O 1
ATOM 1523 N N . PRO A 1 186 ? -3.783 14.656 8.406 1 90.81 186 PRO A N 1
ATOM 1524 C CA . PRO A 1 186 ? -4.273 13.273 8.398 1 90.81 186 PRO A CA 1
ATOM 1525 C C . PRO A 1 186 ? -5.746 13.172 8.781 1 90.81 186 PRO A C 1
ATOM 1527 O O . PRO A 1 186 ? -6.383 14.18 9.086 1 90.81 186 PRO A O 1
ATOM 1530 N N . LEU A 1 187 ? -6.367 12.008 8.672 1 92.25 187 LEU A N 1
ATOM 1531 C CA . LEU A 1 187 ? -7.715 11.688 9.125 1 92.25 187 LEU A CA 1
ATOM 1532 C C . LEU A 1 187 ? -8.758 12.438 8.297 1 92.25 187 LEU A C 1
ATOM 1534 O O . LEU A 1 187 ? -9.812 12.805 8.812 1 92.25 187 LEU A O 1
ATOM 1538 N N . ARG A 1 188 ? -8.367 12.672 7.086 1 90.62 188 ARG A N 1
ATOM 1539 C CA . ARG A 1 188 ? -9.289 13.375 6.199 1 90.62 188 ARG A CA 1
ATOM 1540 C C . ARG A 1 188 ? -10.305 12.414 5.594 1 90.62 188 ARG A C 1
ATOM 1542 O O . ARG A 1 188 ? -9.984 11.25 5.324 1 90.62 188 ARG A O 1
ATOM 1549 N N . GLY A 1 189 ? -11.516 12.852 5.449 1 90.56 189 GLY A N 1
ATOM 1550 C CA . GLY A 1 189 ? -12.609 12.148 4.793 1 90.56 189 GLY A CA 1
ATOM 1551 C C . GLY A 1 189 ? -13.844 13.016 4.617 1 90.56 189 GLY A C 1
ATOM 1552 O O . GLY A 1 189 ? -14.18 13.812 5.496 1 90.56 189 GLY A O 1
ATOM 1553 N N . ILE A 1 190 ? -14.5 12.789 3.547 1 93.19 190 ILE A N 1
ATOM 1554 C CA . ILE A 1 190 ? -15.633 13.656 3.277 1 93.19 190 ILE A CA 1
ATOM 1555 C C . ILE A 1 190 ? -16.938 12.938 3.625 1 93.19 190 ILE A C 1
ATOM 1557 O O . ILE A 1 190 ? -18.016 13.531 3.604 1 93.19 190 ILE A O 1
ATOM 1561 N N . GLY A 1 191 ? -16.766 11.641 3.92 1 91.75 191 GLY A N 1
ATOM 1562 C CA . GLY A 1 191 ? -17.938 10.852 4.262 1 91.75 191 GLY A CA 1
ATOM 1563 C C . GLY A 1 191 ? -18.469 11.156 5.648 1 91.75 191 GLY A C 1
ATOM 1564 O O . 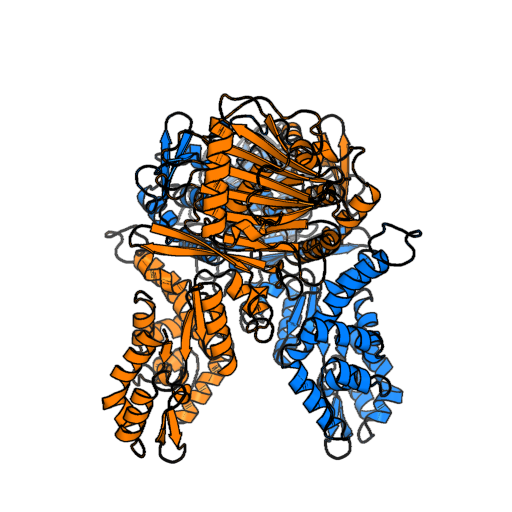GLY A 1 191 ? -17.703 11.391 6.582 1 91.75 191 GLY A O 1
ATOM 1565 N N . MET A 1 192 ? -19.844 11.023 5.781 1 89.5 192 MET A N 1
ATOM 1566 C CA . MET A 1 192 ? -20.484 11.32 7.062 1 89.5 192 MET A CA 1
ATOM 1567 C C . MET A 1 192 ? -20.797 10.039 7.824 1 89.5 192 MET A C 1
ATOM 1569 O O . MET A 1 192 ? -20.984 10.062 9.039 1 89.5 192 MET A O 1
ATOM 1573 N N . VAL A 1 193 ? -20.844 8.977 7.07 1 92.81 193 VAL A N 1
ATOM 1574 C CA . VAL A 1 193 ? -21.266 7.711 7.66 1 92.81 193 VAL A CA 1
ATOM 1575 C C . VAL A 1 193 ? -20.109 6.711 7.582 1 92.81 193 VAL A C 1
ATOM 1577 O O . VAL A 1 193 ? -19.469 6.559 6.535 1 92.81 193 VAL A O 1
ATOM 1580 N N . GLN A 1 194 ? -19.875 6.055 8.727 1 94.19 194 GLN A N 1
ATOM 1581 C CA . GLN A 1 194 ? -18.75 5.117 8.75 1 94.19 194 GLN A CA 1
ATOM 1582 C C . GLN A 1 194 ? -19.234 3.689 8.492 1 94.19 194 GLN A C 1
ATOM 1584 O O . GLN A 1 194 ? -18.453 2.852 8.023 1 94.19 194 GLN A O 1
ATOM 1589 N N . TRP A 1 195 ? -20.516 3.385 8.922 1 95.25 195 TRP A N 1
ATOM 1590 C CA . TRP A 1 195 ? -20.938 1.987 8.875 1 95.25 195 TRP A CA 1
ATOM 1591 C C . TRP A 1 195 ? -22.453 1.875 8.703 1 95.25 195 TRP A C 1
ATOM 1593 O O . TRP A 1 195 ? -23.172 2.879 8.766 1 95.25 195 TRP A O 1
ATOM 1603 N N . THR A 1 196 ? -22.969 0.714 8.484 1 92.88 196 THR A N 1
ATOM 1604 C CA . THR A 1 196 ? -24.359 0.456 8.117 1 92.88 196 THR A CA 1
ATOM 1605 C C . THR A 1 196 ? -25.281 0.682 9.312 1 92.88 196 THR A C 1
ATOM 1607 O O . THR A 1 196 ? -26.5 0.833 9.141 1 92.88 196 THR A O 1
ATOM 1610 N N . LYS A 1 197 ? -24.781 0.719 10.492 1 93 197 LYS A N 1
ATOM 1611 C CA . LYS A 1 197 ? -25.625 0.909 11.672 1 93 197 LYS A CA 1
ATOM 1612 C C . LYS A 1 197 ? -25.594 2.359 12.148 1 93 197 LYS A C 1
ATOM 1614 O O . LYS A 1 197 ? -26.031 2.67 13.25 1 93 197 LYS A O 1
ATOM 1619 N N . SER A 1 198 ? -25.078 3.201 11.305 1 93.81 198 SER A N 1
ATOM 1620 C CA . SER A 1 198 ? -25.062 4.625 11.617 1 93.81 198 SER A CA 1
ATOM 1621 C C . SER A 1 198 ? -26.469 5.184 11.734 1 93.81 198 SER A C 1
ATOM 1623 O O . SER A 1 198 ? -27.359 4.828 10.953 1 93.81 198 SER A O 1
ATOM 1625 N N . ASP A 1 199 ? -26.656 6.137 12.609 1 90.62 199 ASP A N 1
ATOM 1626 C CA . ASP A 1 199 ? -27.938 6.812 12.773 1 90.62 199 ASP A CA 1
ATOM 1627 C C . ASP A 1 199 ? -28.219 7.758 11.602 1 90.62 199 ASP A C 1
ATOM 1629 O O . ASP A 1 199 ? -29.359 8.164 11.383 1 90.62 199 ASP A O 1
ATOM 1633 N N . ARG A 1 200 ? -27.219 8.016 10.828 1 89.62 200 ARG A N 1
ATOM 1634 C CA . ARG A 1 200 ? -27.344 9.016 9.773 1 89.62 200 ARG A CA 1
ATOM 1635 C C . ARG A 1 200 ? -27.391 8.352 8.398 1 89.62 200 ARG A C 1
ATOM 1637 O O . ARG A 1 200 ? -27.266 9.023 7.375 1 89.62 200 ARG A O 1
ATOM 1644 N N . ILE A 1 201 ? -27.547 7.102 8.359 1 86.88 201 ILE A N 1
ATOM 1645 C CA . ILE A 1 201 ? -27.406 6.344 7.121 1 86.88 201 ILE A CA 1
ATOM 1646 C C . ILE A 1 201 ? -28.516 6.723 6.152 1 86.88 201 ILE A C 1
ATOM 1648 O O . ILE A 1 201 ? -28.344 6.66 4.934 1 86.88 201 ILE A O 1
ATOM 1652 N N . LYS A 1 202 ? -29.656 7.219 6.613 1 83.12 202 LYS A N 1
ATOM 1653 C CA . LYS A 1 202 ? -30.812 7.504 5.777 1 83.12 202 LYS A CA 1
ATOM 1654 C C . LYS A 1 202 ? -30.844 8.969 5.367 1 83.12 202 LYS A C 1
ATOM 1656 O O . LYS A 1 202 ? -31.703 9.383 4.578 1 83.12 202 LYS A O 1
ATOM 1661 N N . GLU A 1 203 ? -29.891 9.742 5.785 1 85.31 203 GLU A N 1
ATOM 1662 C CA . GLU A 1 203 ? -29.828 11.164 5.461 1 85.31 203 GLU A CA 1
ATOM 1663 C C . GLU A 1 203 ? -29.125 11.398 4.133 1 85.31 203 GLU A C 1
ATOM 1665 O O . GLU A 1 203 ? -28.375 10.539 3.662 1 85.31 203 GLU A O 1
ATOM 1670 N N . ASP A 1 204 ? -29.469 12.492 3.549 1 84.44 204 ASP A N 1
ATOM 1671 C CA . ASP A 1 204 ? -28.734 12.953 2.377 1 84.44 204 ASP A CA 1
ATOM 1672 C C . ASP A 1 204 ? -27.453 13.68 2.787 1 84.44 204 ASP A C 1
ATOM 1674 O O . ASP A 1 204 ? -27.5 14.664 3.521 1 84.44 204 ASP A O 1
ATOM 1678 N N . HIS A 1 205 ? -26.391 13.234 2.217 1 90.19 205 HIS A N 1
ATOM 1679 C CA . HIS A 1 205 ? -25.109 13.742 2.678 1 90.19 205 HIS A CA 1
ATOM 1680 C C . HIS A 1 205 ? -24.359 14.445 1.549 1 90.19 205 HIS A C 1
ATOM 1682 O O . HIS A 1 205 ? -23.172 14.773 1.693 1 90.19 205 HIS A O 1
ATOM 1688 N N . TYR A 1 206 ? -24.953 14.727 0.437 1 90.12 206 TYR A N 1
ATOM 1689 C CA . TYR A 1 206 ? -24.234 15.195 -0.743 1 90.12 206 TYR A CA 1
ATOM 1690 C C . TYR A 1 206 ? -23.719 16.609 -0.533 1 90.12 206 TYR A C 1
ATOM 1692 O O . TYR A 1 206 ? -22.531 16.891 -0.763 1 90.12 206 TYR A O 1
ATOM 1700 N N . ALA A 1 207 ? -24.578 17.5 -0.052 1 92.19 207 ALA A N 1
ATOM 1701 C CA . ALA A 1 207 ? -24.156 18.875 0.182 1 92.19 207 ALA A CA 1
ATOM 1702 C C . ALA A 1 207 ? -23.094 18.953 1.28 1 92.19 207 ALA A C 1
ATOM 1704 O O . ALA A 1 207 ? -22.125 19.703 1.162 1 92.19 207 ALA A O 1
ATOM 1705 N N . GLU A 1 208 ? -23.328 18.219 2.303 1 92.44 208 GLU A N 1
ATOM 1706 C CA . GLU A 1 208 ? -22.391 18.203 3.414 1 92.44 208 GLU A CA 1
ATOM 1707 C C . GLU A 1 208 ? -21.031 17.656 2.98 1 92.44 208 GLU A C 1
ATOM 1709 O O . GLU A 1 208 ? -19.984 18.125 3.443 1 92.44 208 GLU A O 1
ATOM 1714 N N . ALA A 1 209 ? -21.062 16.672 2.186 1 94.25 209 ALA A N 1
ATOM 1715 C CA . ALA A 1 209 ? -19.812 16.109 1.671 1 94.25 209 ALA A CA 1
ATOM 1716 C C . ALA A 1 209 ? -19 17.141 0.903 1 94.25 209 ALA A C 1
ATOM 1718 O O . ALA A 1 209 ? -17.781 17.188 1.003 1 94.25 209 ALA A O 1
ATOM 1719 N N . CYS A 1 210 ? -19.656 17.938 0.151 1 95.88 210 CYS A N 1
ATOM 1720 C CA . CYS A 1 210 ? -18.984 19 -0.608 1 95.88 210 CYS A CA 1
ATOM 1721 C C . CYS A 1 210 ? -18.359 20.016 0.324 1 95.88 210 CYS A C 1
ATOM 1723 O O . CYS A 1 210 ? -17.25 20.5 0.064 1 95.88 210 CYS A O 1
ATOM 1725 N N . LYS A 1 211 ? -19 20.312 1.388 1 92.75 211 LYS A N 1
ATOM 1726 C CA . LYS A 1 211 ? -18.453 21.234 2.377 1 92.75 211 LYS A CA 1
ATOM 1727 C C . LYS A 1 211 ? -17.219 20.641 3.061 1 92.75 211 LYS A C 1
ATOM 1729 O O . LYS A 1 211 ? -16.281 21.359 3.396 1 92.75 211 LYS A O 1
ATOM 1734 N N . ARG A 1 212 ? -17.266 19.344 3.213 1 93.62 212 ARG A N 1
ATOM 1735 C CA . ARG A 1 212 ? -16.156 18.656 3.877 1 93.62 212 ARG A CA 1
ATOM 1736 C C . ARG A 1 212 ? -14.953 18.531 2.949 1 93.62 212 ARG A C 1
ATOM 1738 O O . ARG A 1 212 ? -13.82 18.359 3.41 1 93.62 212 ARG A O 1
ATOM 1745 N N . ALA A 1 213 ? -15.266 18.547 1.69 1 96.12 213 ALA A N 1
ATOM 1746 C CA . ALA A 1 213 ? -14.18 18.547 0.714 1 96.12 213 ALA A CA 1
ATOM 1747 C C . ALA A 1 213 ? -13.57 19.938 0.573 1 96.12 213 ALA A C 1
ATOM 1749 O O . ALA A 1 213 ? -13.602 20.531 -0.509 1 96.12 213 ALA A O 1
ATOM 1750 N N . GLU A 1 214 ? -12.93 20.422 1.563 1 95.75 214 GLU A N 1
ATOM 1751 C CA . GLU A 1 214 ? -12.508 21.812 1.701 1 95.75 214 GLU A CA 1
ATOM 1752 C C . GLU A 1 214 ? -11.578 22.219 0.561 1 95.75 214 GLU A C 1
ATOM 1754 O O . GLU A 1 214 ? -11.75 23.281 -0.037 1 95.75 214 GLU A O 1
ATOM 1759 N N . ILE A 1 215 ? -10.609 21.406 0.261 1 97.19 215 ILE A N 1
ATOM 1760 C CA . ILE A 1 215 ? -9.594 21.75 -0.73 1 97.19 215 ILE A CA 1
ATOM 1761 C C . ILE A 1 215 ? -10.242 21.875 -2.107 1 97.19 215 ILE A C 1
ATOM 1763 O O . ILE A 1 215 ? -10.078 22.891 -2.783 1 97.19 215 ILE A O 1
ATOM 1767 N N . ILE A 1 216 ? -11.016 20.859 -2.463 1 97.5 216 ILE A N 1
ATOM 1768 C CA . ILE A 1 216 ? -11.656 20.859 -3.775 1 97.5 216 ILE A CA 1
ATOM 1769 C C . ILE A 1 216 ? -12.664 21.984 -3.865 1 97.5 216 ILE A C 1
ATOM 1771 O O . ILE A 1 216 ? -12.68 22.75 -4.84 1 97.5 216 ILE A O 1
ATOM 1775 N N . SER A 1 217 ? -13.484 22.156 -2.832 1 96.38 217 SER A N 1
ATOM 1776 C CA . SER A 1 217 ? -14.523 23.172 -2.84 1 96.38 217 SER A CA 1
ATOM 1777 C C . SER A 1 217 ? -13.922 24.578 -2.912 1 96.38 217 SER A C 1
ATOM 1779 O O . SER A 1 217 ? -14.469 25.453 -3.584 1 96.38 217 SER A O 1
ATOM 1781 N N . THR A 1 218 ? -12.805 24.797 -2.252 1 95.81 218 THR A N 1
ATOM 1782 C CA . THR A 1 218 ? -12.188 26.109 -2.186 1 95.81 218 THR A CA 1
ATOM 1783 C C . THR A 1 218 ? -11.406 26.406 -3.465 1 95.81 218 THR A C 1
ATOM 1785 O O . THR A 1 218 ? -11.461 27.531 -3.98 1 95.81 218 THR A O 1
ATOM 1788 N N . LEU A 1 219 ? -10.742 25.453 -4.035 1 96.62 219 LEU A N 1
ATOM 1789 C CA . LEU A 1 219 ? -9.742 25.734 -5.055 1 96.62 219 LEU A CA 1
ATOM 1790 C C . LEU A 1 219 ? -10.297 25.453 -6.449 1 96.62 219 LEU A C 1
ATOM 1792 O O . LEU A 1 219 ? -9.734 25.906 -7.445 1 96.62 219 LEU A O 1
ATOM 1796 N N . LEU A 1 220 ? -11.375 24.703 -6.57 1 96.5 220 LEU A N 1
ATOM 1797 C CA . LEU A 1 220 ? -11.883 24.25 -7.859 1 96.5 220 LEU A CA 1
ATOM 1798 C C . LEU A 1 220 ? -12.094 25.438 -8.805 1 96.5 220 LEU A C 1
ATOM 1800 O O . LEU A 1 220 ? -11.742 25.375 -9.984 1 96.5 220 LEU A O 1
ATOM 1804 N N . ASP A 1 221 ? -12.617 26.578 -8.297 1 93.44 221 ASP A N 1
ATOM 1805 C CA . ASP A 1 221 ? -12.891 27.75 -9.133 1 93.44 221 ASP A CA 1
ATOM 1806 C C . ASP A 1 221 ? -12.039 28.938 -8.703 1 93.44 221 ASP A C 1
ATOM 1808 O O . ASP A 1 221 ? -12.383 30.094 -9 1 93.44 221 ASP A O 1
ATOM 1812 N N . SER A 1 222 ? -11.023 28.641 -8.008 1 95.25 222 SER A N 1
ATOM 1813 C CA . SER A 1 222 ? -10.172 29.734 -7.512 1 95.25 222 SER A CA 1
ATOM 1814 C C . SER A 1 222 ? -9.344 30.344 -8.641 1 95.25 222 SER A C 1
ATOM 1816 O O . SER A 1 222 ? -8.859 29.625 -9.516 1 95.25 222 SER A O 1
ATOM 1818 N N . LYS A 1 223 ? -9.07 31.594 -8.547 1 94.75 223 LYS A N 1
ATOM 1819 C CA . LYS A 1 223 ? -8.242 32.312 -9.523 1 94.75 223 LYS A CA 1
ATOM 1820 C C . LYS A 1 223 ? -6.758 32.094 -9.242 1 94.75 223 LYS A C 1
ATOM 1822 O O . LYS A 1 223 ? -5.91 32.375 -10.086 1 94.75 223 LYS A O 1
ATOM 1827 N N . ASP A 1 224 ? -6.469 31.594 -8.172 1 94.94 224 ASP A N 1
ATOM 1828 C CA . ASP A 1 224 ? -5.082 31.406 -7.758 1 94.94 224 ASP A CA 1
ATOM 1829 C C . ASP A 1 224 ? -4.508 30.125 -8.328 1 94.94 224 ASP A C 1
ATOM 1831 O O . ASP A 1 224 ? -3.352 29.781 -8.07 1 94.94 224 ASP A O 1
ATOM 1835 N N . ILE A 1 225 ? -5.281 29.406 -9.148 1 95.44 225 ILE A N 1
ATOM 1836 C CA . ILE A 1 225 ? -4.859 28.109 -9.672 1 95.44 225 ILE A CA 1
ATOM 1837 C C . ILE A 1 225 ? -4.535 28.25 -11.156 1 95.44 225 ILE A C 1
ATOM 1839 O O . ILE A 1 225 ? -5.289 28.875 -11.914 1 95.44 225 ILE A O 1
ATOM 1843 N N . ASP A 1 226 ? -3.451 27.703 -11.57 1 92.88 226 ASP A N 1
ATOM 1844 C CA . ASP A 1 226 ? -3.211 27.453 -12.992 1 92.88 226 ASP A CA 1
ATOM 1845 C C . ASP A 1 226 ? -4.059 26.297 -13.492 1 92.88 226 ASP A C 1
ATOM 1847 O O . ASP A 1 226 ? -3.627 25.141 -13.453 1 92.88 226 ASP A O 1
ATOM 1851 N N . LYS A 1 227 ? -5.148 26.594 -14.062 1 93.62 227 LYS A N 1
ATOM 1852 C CA . LYS A 1 227 ? -6.156 25.594 -14.406 1 93.62 227 LYS A CA 1
ATOM 1853 C C . LYS A 1 227 ? -5.645 24.641 -15.477 1 93.62 227 LYS A C 1
ATOM 1855 O O . LYS A 1 227 ? -5.969 23.453 -15.461 1 93.62 227 LYS A O 1
ATOM 1860 N N . THR A 1 228 ? -4.93 25.109 -16.375 1 90.62 228 THR A N 1
ATOM 1861 C CA . THR A 1 228 ? -4.395 24.266 -17.438 1 90.62 228 THR A CA 1
ATOM 1862 C C . THR A 1 228 ? -3.41 23.25 -16.875 1 90.62 228 THR A C 1
ATOM 1864 O O . THR A 1 228 ? -3.518 22.047 -17.156 1 90.62 228 THR A O 1
ATOM 1867 N N . LYS A 1 229 ? -2.541 23.781 -16.078 1 90.56 229 LYS A N 1
ATOM 1868 C CA . LYS A 1 229 ? -1.557 22.906 -15.469 1 90.56 229 LYS A CA 1
ATOM 1869 C C . LYS A 1 229 ? -2.232 21.875 -14.562 1 90.56 229 LYS A C 1
ATOM 1871 O O . LYS A 1 229 ? -1.861 20.703 -14.57 1 90.56 229 LYS A O 1
ATOM 1876 N N . GLU A 1 230 ? -3.115 22.375 -13.812 1 95.25 230 GLU A N 1
ATOM 1877 C CA . GLU A 1 230 ? -3.846 21.484 -12.914 1 95.25 230 GLU A CA 1
ATOM 1878 C C . GLU A 1 230 ? -4.531 20.359 -13.68 1 95.25 230 GLU A C 1
ATOM 1880 O O . GLU A 1 230 ? -4.457 19.203 -13.281 1 95.25 230 GLU A O 1
ATOM 1885 N N . LYS A 1 231 ? -5.203 20.641 -14.742 1 93.06 231 LYS A N 1
ATOM 1886 C CA . LYS A 1 231 ? -5.914 19.641 -15.547 1 93.06 231 LYS A CA 1
ATOM 1887 C C . LYS A 1 231 ? -4.949 18.609 -16.125 1 93.06 231 LYS A C 1
ATOM 1889 O O . LYS A 1 231 ? -5.234 17.422 -16.109 1 93.06 231 LYS A O 1
ATOM 1894 N N . GLU A 1 232 ? -3.877 19.047 -16.562 1 89.19 232 GLU A N 1
ATOM 1895 C CA . GLU A 1 232 ? -2.877 18.141 -17.125 1 89.19 232 GLU A CA 1
ATOM 1896 C C . GLU A 1 232 ? -2.352 17.172 -16.062 1 89.19 232 GLU A C 1
ATOM 1898 O O . GLU A 1 232 ? -2.221 15.977 -16.312 1 89.19 232 GLU A O 1
ATOM 1903 N N . MET A 1 233 ? -2.025 17.734 -14.945 1 92.75 233 MET A N 1
ATOM 1904 C CA . MET A 1 233 ? -1.52 16.906 -13.852 1 92.75 233 MET A CA 1
ATOM 1905 C C . MET A 1 233 ? -2.564 15.883 -13.414 1 92.75 233 MET A C 1
ATOM 1907 O O . MET A 1 233 ? -2.25 14.703 -13.242 1 92.75 233 MET A O 1
ATOM 1911 N N . PHE A 1 234 ? -3.791 16.406 -13.297 1 95.19 234 PHE A N 1
ATOM 1912 C CA . PHE A 1 234 ? -4.875 15.547 -12.859 1 95.19 234 PHE A CA 1
ATOM 1913 C C . PHE A 1 234 ? -5.105 14.414 -13.852 1 95.19 234 PHE A C 1
ATOM 1915 O O . PHE A 1 234 ? -5.234 13.25 -13.461 1 95.19 234 PHE A O 1
ATOM 1922 N N . ASP A 1 235 ? -5.133 14.719 -15.078 1 91.94 235 ASP A N 1
ATOM 1923 C CA . ASP A 1 235 ? -5.328 13.727 -16.125 1 91.94 235 ASP A CA 1
ATOM 1924 C C . ASP A 1 235 ? -4.195 12.703 -16.141 1 91.94 235 ASP A C 1
ATOM 1926 O O . ASP A 1 235 ? -4.422 11.523 -16.422 1 91.94 235 ASP A O 1
ATOM 1930 N N . TYR A 1 236 ? -3.055 13.148 -15.836 1 90.62 236 TYR A N 1
ATOM 1931 C CA . TYR A 1 236 ? -1.914 12.242 -15.781 1 90.62 236 TYR A CA 1
ATOM 1932 C C . TYR A 1 236 ? -2.062 11.242 -14.641 1 90.62 236 TYR A C 1
ATOM 1934 O O . TYR A 1 236 ? -1.827 10.047 -14.82 1 90.62 236 TYR A O 1
ATOM 1942 N N . ILE A 1 237 ? -2.438 11.68 -13.508 1 93.38 237 ILE A N 1
ATOM 1943 C CA . ILE A 1 237 ? -2.557 10.82 -12.336 1 93.38 237 ILE A CA 1
ATOM 1944 C C . ILE A 1 237 ? -3.643 9.773 -12.578 1 93.38 237 ILE A C 1
ATOM 1946 O O . ILE A 1 237 ? -3.451 8.586 -12.273 1 93.38 237 ILE A O 1
ATOM 1950 N N . THR A 1 238 ? -4.801 10.188 -13.188 1 92.38 238 THR A N 1
ATOM 1951 C CA . THR A 1 238 ? -5.973 9.32 -13.273 1 92.38 238 THR A CA 1
ATOM 1952 C C . THR A 1 238 ? -5.992 8.57 -14.602 1 92.38 238 THR A C 1
ATOM 1954 O O . THR A 1 238 ? -6.918 7.801 -14.867 1 92.38 238 THR A O 1
ATOM 1957 N N . TYR A 1 239 ? -5.012 8.805 -15.367 1 87.62 239 TYR A N 1
ATOM 1958 C CA . TYR A 1 239 ? -4.957 8.133 -16.656 1 87.62 239 TYR A CA 1
ATOM 1959 C C . TYR A 1 239 ? -5.199 6.637 -16.5 1 87.62 239 TYR A C 1
ATOM 1961 O O . TYR A 1 239 ? -4.648 6 -15.609 1 87.62 239 TYR A O 1
ATOM 1969 N N . PRO A 1 240 ? -6.004 5.988 -17.359 1 82.75 240 PRO A N 1
ATOM 1970 C CA . PRO A 1 240 ? -6.527 6.508 -18.625 1 82.75 240 PRO A CA 1
ATOM 1971 C C . PRO A 1 240 ? -7.902 7.152 -18.484 1 82.75 240 PRO A C 1
ATOM 1973 O O . PRO A 1 240 ? -8.508 7.574 -19.469 1 82.75 240 PRO A O 1
ATOM 1976 N N . HIS A 1 241 ? -8.391 7.277 -17.281 1 84.69 241 HIS A N 1
ATOM 1977 C CA . HIS A 1 241 ? -9.711 7.863 -17.078 1 84.69 241 HIS A CA 1
ATOM 1978 C C . HIS A 1 241 ? -9.633 9.383 -17.016 1 84.69 241 HIS A C 1
ATOM 1980 O O . HIS A 1 241 ? -8.688 9.938 -16.453 1 84.69 241 HIS A O 1
ATOM 1986 N N . VAL A 1 242 ? -10.594 9.977 -17.625 1 87.75 242 VAL A N 1
ATOM 1987 C CA . VAL A 1 242 ? -10.688 11.43 -17.625 1 87.75 242 VAL A CA 1
ATOM 1988 C C . VAL A 1 242 ? -11.93 11.867 -16.859 1 87.75 242 VAL A C 1
ATOM 1990 O O . VAL A 1 242 ? -13.047 11.438 -17.172 1 87.75 242 VAL A O 1
ATOM 1993 N N . PHE A 1 243 ? -11.703 12.695 -15.875 1 92.25 243 PHE A N 1
ATOM 1994 C CA . PHE A 1 243 ? -12.789 13.195 -15.047 1 92.25 243 PHE A CA 1
ATOM 1995 C C . PHE A 1 243 ? -12.938 14.703 -15.188 1 92.25 243 PHE A C 1
ATOM 1997 O O . PHE A 1 243 ? -11.969 15.391 -15.531 1 92.25 243 PHE A O 1
ATOM 2004 N N . GLU A 1 244 ? -14.133 15.148 -14.984 1 92.31 244 GLU A N 1
ATOM 2005 C CA . GLU A 1 244 ? -14.422 16.578 -14.891 1 92.31 244 GLU A CA 1
ATOM 2006 C C . GLU A 1 244 ? -15.203 16.891 -13.625 1 92.31 244 GLU A C 1
ATOM 2008 O O . GLU A 1 244 ? -16.141 16.188 -13.266 1 92.31 244 GLU A O 1
ATOM 2013 N N . PHE A 1 245 ? -14.766 17.891 -12.93 1 95.62 245 PHE A N 1
ATOM 2014 C CA . PHE A 1 245 ? -15.43 18.375 -11.727 1 95.62 245 PHE A CA 1
ATOM 2015 C C . PHE A 1 245 ? -16.094 19.719 -11.992 1 95.62 245 PHE A C 1
ATOM 2017 O O . PHE A 1 245 ? -15.477 20.625 -12.547 1 95.62 245 PHE A O 1
ATOM 2024 N N . LYS A 1 246 ? -17.344 19.828 -11.609 1 93.31 246 LYS A N 1
ATOM 2025 C CA . LYS A 1 246 ? -18.078 21.078 -11.82 1 93.31 246 LYS A CA 1
ATOM 2026 C C . LYS A 1 246 ? -18.938 21.422 -10.617 1 93.31 246 LYS A C 1
ATOM 2028 O O . LYS A 1 246 ? -19.562 20.531 -10.031 1 93.31 246 LYS A O 1
ATOM 2033 N N . LYS A 1 247 ? -18.922 22.688 -10.32 1 93.56 247 LYS A N 1
ATOM 2034 C CA . LYS A 1 247 ? -19.812 23.156 -9.266 1 93.56 247 LYS A CA 1
ATOM 2035 C C . LYS A 1 247 ? -21.219 23.438 -9.805 1 93.56 247 LYS A C 1
ATOM 2037 O O . LYS A 1 247 ? -21.375 24.031 -10.875 1 93.56 247 LYS A O 1
ATOM 2042 N N . LYS A 1 248 ? -22.141 22.891 -9.164 1 90.44 248 LYS A N 1
ATOM 2043 C CA . LYS A 1 248 ? -23.562 23.141 -9.422 1 90.44 248 LYS A CA 1
ATOM 2044 C C . LYS A 1 248 ? -24.281 23.594 -8.156 1 90.44 248 LYS A C 1
ATOM 2046 O O . LYS A 1 248 ? -24.828 22.766 -7.426 1 90.44 248 LYS A O 1
ATOM 2051 N N . GLY A 1 249 ? -24.406 24.875 -8 1 87.31 249 GLY A N 1
ATOM 2052 C CA . GLY A 1 249 ? -24.922 25.375 -6.738 1 87.31 249 GLY A CA 1
ATOM 2053 C C . GLY A 1 249 ? -24.016 25.078 -5.559 1 87.31 249 GLY A C 1
ATOM 2054 O O . GLY A 1 249 ? -22.844 25.438 -5.57 1 87.31 249 GLY A O 1
ATOM 2055 N N . GLU A 1 250 ? -24.594 24.391 -4.625 1 87.38 250 GLU A N 1
ATOM 2056 C CA . GLU A 1 250 ? -23.844 24.062 -3.422 1 87.38 250 GLU A CA 1
ATOM 2057 C C . GLU A 1 250 ? -23.188 22.688 -3.539 1 87.38 250 GLU A C 1
ATOM 2059 O O . GLU A 1 250 ? -22.438 22.281 -2.652 1 87.38 250 GLU A O 1
ATOM 2064 N N . GLU A 1 251 ? -23.359 22.125 -4.672 1 93.12 251 GLU A N 1
ATOM 2065 C CA . GLU A 1 251 ? -22.828 20.766 -4.84 1 93.12 251 GLU A CA 1
ATOM 2066 C C . GLU A 1 251 ? -21.766 20.719 -5.941 1 93.12 251 GLU A C 1
ATOM 2068 O O . GLU A 1 251 ? -21.703 21.625 -6.777 1 93.12 251 GLU A O 1
ATOM 2073 N N . ILE A 1 252 ? -20.969 19.828 -5.812 1 95.62 252 ILE A N 1
ATOM 2074 C CA . ILE A 1 252 ? -19.984 19.531 -6.848 1 95.62 252 ILE A CA 1
ATOM 2075 C C . ILE A 1 252 ? -20.344 18.219 -7.551 1 95.62 252 ILE A C 1
ATOM 2077 O O . ILE A 1 252 ? -20.578 17.203 -6.898 1 95.62 252 ILE A O 1
ATOM 2081 N N . MET A 1 253 ? -20.391 18.297 -8.82 1 94.12 253 MET A N 1
ATOM 2082 C CA . MET A 1 253 ? -20.703 17.125 -9.641 1 94.12 253 MET A CA 1
ATOM 2083 C C . MET A 1 253 ? -19.453 16.656 -10.406 1 94.12 253 MET A C 1
ATOM 2085 O O . MET A 1 253 ? -18.625 17.484 -10.781 1 94.12 253 MET A O 1
ATOM 2089 N N . VAL A 1 254 ? -19.391 15.375 -10.602 1 93.31 254 VAL A N 1
ATOM 2090 C CA . VAL A 1 254 ? -18.25 14.781 -11.281 1 93.31 254 VAL A CA 1
ATOM 2091 C C . VAL A 1 254 ? -18.734 14 -12.508 1 93.31 254 VAL A C 1
ATOM 2093 O O . VAL A 1 254 ? -19.797 13.383 -12.477 1 93.31 254 VAL A O 1
ATOM 2096 N N . SER A 1 255 ? -18 14.156 -13.555 1 90 255 SER A N 1
ATOM 2097 C CA . SER A 1 255 ? -18.297 13.383 -14.75 1 90 255 SER A CA 1
ATOM 2098 C C . SER A 1 255 ? -17.078 12.641 -15.258 1 90 255 SER A C 1
ATOM 2100 O O . SER A 1 255 ? -15.938 13.062 -15.023 1 90 255 SER A O 1
ATOM 2102 N N . ARG A 1 256 ? -17.375 11.539 -15.883 1 84.5 256 ARG A N 1
ATOM 2103 C CA . ARG A 1 256 ? -16.328 10.75 -16.531 1 84.5 256 ARG A CA 1
ATOM 2104 C C . ARG A 1 256 ? -16.516 10.719 -18.031 1 84.5 256 ARG A C 1
ATOM 2106 O O . ARG A 1 256 ? -17.625 10.484 -18.516 1 84.5 256 ARG A O 1
ATOM 2113 N N . ALA A 1 257 ? -15.453 10.961 -18.734 1 76.5 257 ALA A N 1
ATOM 2114 C CA . ALA A 1 257 ? -15.531 11.086 -20.188 1 76.5 257 ALA A CA 1
ATOM 2115 C C . ALA A 1 257 ? -16.031 9.797 -20.828 1 76.5 257 ALA A C 1
ATOM 2117 O O . ALA A 1 257 ? -16.719 9.828 -21.859 1 76.5 257 ALA A O 1
ATOM 2118 N N . ASP A 1 258 ? -15.766 8.688 -20.234 1 69.38 258 ASP A N 1
ATOM 2119 C CA . ASP A 1 258 ? -16.094 7.414 -20.859 1 69.38 258 ASP A CA 1
ATOM 2120 C C . ASP A 1 258 ? -17.516 6.98 -20.531 1 69.38 258 ASP A C 1
ATOM 2122 O O . ASP A 1 258 ? -18 5.98 -21.062 1 69.38 258 ASP A O 1
ATOM 2126 N N . ASP A 1 259 ? -18.125 7.738 -19.688 1 67.31 259 ASP A N 1
ATOM 2127 C CA . ASP A 1 259 ? -19.484 7.363 -19.344 1 67.31 259 ASP A CA 1
ATOM 2128 C C . ASP A 1 259 ? -20.469 7.836 -20.406 1 67.31 259 ASP A C 1
ATOM 2130 O O . ASP A 1 259 ? -20.219 8.828 -21.094 1 67.31 259 ASP A O 1
ATOM 2134 N N . LYS A 1 260 ? -21.516 7.105 -20.609 1 62.94 260 LYS A N 1
ATOM 2135 C CA . LYS A 1 260 ? -22.578 7.508 -21.531 1 62.94 260 LYS A CA 1
ATOM 2136 C C . LYS A 1 260 ? -23.141 8.875 -21.156 1 62.94 260 LYS A C 1
ATOM 2138 O O . LYS A 1 260 ? -23.172 9.227 -19.969 1 62.94 260 LYS A O 1
ATOM 2143 N N . ILE A 1 261 ? -23.531 9.625 -22.031 1 57 261 ILE A N 1
ATOM 2144 C CA . ILE A 1 261 ? -23.953 11.016 -21.906 1 57 261 ILE A CA 1
ATOM 2145 C C . ILE A 1 261 ? -25.062 11.125 -20.859 1 57 261 ILE A C 1
ATOM 2147 O O . ILE A 1 261 ? -25.078 12.062 -20.062 1 57 261 ILE A O 1
ATOM 2151 N N . GLU A 1 262 ? -26.047 10.195 -20.891 1 53.78 262 GLU A N 1
ATOM 2152 C CA . GLU A 1 262 ? -27.203 10.273 -20 1 53.78 262 GLU A CA 1
ATOM 2153 C C . GLU A 1 262 ? -26.781 10.219 -18.531 1 53.78 262 GLU A C 1
ATOM 2155 O O . GLU A 1 262 ? -27.484 10.734 -17.656 1 53.78 262 GLU A O 1
ATOM 2160 N N . TYR A 1 263 ? -25.703 9.625 -18.266 1 58.84 263 TYR A N 1
ATOM 2161 C CA . TYR A 1 263 ? -25.297 9.344 -16.891 1 58.84 263 TYR A CA 1
ATOM 2162 C C . TYR A 1 263 ? -24.016 10.094 -16.547 1 58.84 263 TYR A C 1
ATOM 2164 O O . TYR A 1 263 ? -23.25 9.664 -15.68 1 58.84 263 TYR A O 1
ATOM 2172 N N . ARG A 1 264 ? -24.016 11.281 -17.016 1 67.25 264 ARG A N 1
ATOM 2173 C CA . ARG A 1 264 ? -22.703 11.906 -17.188 1 67.25 264 ARG A CA 1
ATOM 2174 C C . ARG A 1 264 ? -22.188 12.484 -15.875 1 67.25 264 ARG A C 1
ATOM 2176 O O . ARG A 1 264 ? -21.016 12.359 -15.547 1 67.25 264 ARG A O 1
ATOM 2183 N N . TYR A 1 265 ? -23.156 12.914 -14.961 1 82.75 265 TYR A N 1
ATOM 2184 C CA . TYR A 1 265 ? -22.656 13.562 -13.758 1 82.75 265 TYR A CA 1
ATOM 2185 C C . TYR A 1 265 ? -23.172 12.859 -12.5 1 82.75 265 TYR A C 1
ATOM 2187 O O . TYR A 1 265 ? -24.328 12.445 -12.445 1 82.75 265 TYR A O 1
ATOM 2195 N N . PHE A 1 266 ? -22.359 12.625 -11.586 1 85.94 266 PHE A N 1
ATOM 2196 C CA . PHE A 1 266 ? -22.734 12.07 -10.289 1 85.94 266 PHE A CA 1
ATOM 2197 C C . PHE A 1 266 ? -22.141 12.914 -9.164 1 85.94 266 PHE A C 1
ATOM 2199 O O . PHE A 1 266 ? -21.172 13.648 -9.367 1 85.94 266 PHE A O 1
ATOM 2206 N N . PRO A 1 267 ? -22.797 12.867 -8.008 1 90.75 267 PRO A N 1
ATOM 2207 C CA . PRO A 1 267 ? -22.328 13.688 -6.887 1 90.75 267 PRO A CA 1
ATOM 2208 C C . PRO A 1 267 ? -20.906 13.336 -6.453 1 90.75 267 PRO A C 1
ATOM 2210 O O . PRO A 1 267 ? -20.484 12.188 -6.598 1 90.75 267 PRO A O 1
ATOM 2213 N N . LEU A 1 268 ? -20.266 14.273 -5.875 1 94.5 268 LEU A N 1
ATOM 2214 C CA . LEU A 1 268 ? -18.891 14.172 -5.414 1 94.5 268 LEU A CA 1
ATOM 2215 C C . LEU A 1 268 ? -18.719 12.977 -4.48 1 94.5 268 LEU A C 1
ATOM 2217 O O . LEU A 1 268 ? -17.703 12.281 -4.531 1 94.5 268 LEU A O 1
ATOM 2221 N N . LEU A 1 269 ? -19.719 12.75 -3.668 1 92.12 269 LEU A N 1
ATOM 2222 C CA . LEU A 1 269 ? -19.672 11.727 -2.635 1 92.12 269 LEU A CA 1
ATOM 2223 C C . LEU A 1 269 ? -19.578 10.336 -3.254 1 92.12 269 LEU A C 1
ATOM 2225 O O . LEU A 1 269 ? -19.188 9.375 -2.586 1 92.12 269 LEU A O 1
ATOM 2229 N N . LYS A 1 270 ? -19.891 10.148 -4.492 1 87.88 270 LYS A N 1
ATOM 2230 C CA . LYS A 1 270 ? -19.875 8.852 -5.164 1 87.88 270 LYS A CA 1
ATOM 2231 C C . LYS A 1 270 ? -18.578 8.625 -5.91 1 87.88 270 LYS A C 1
ATOM 2233 O O . LYS A 1 270 ? -18.391 7.602 -6.574 1 87.88 270 LYS A O 1
ATOM 2238 N N . THR A 1 271 ? -17.672 9.578 -5.77 1 91.06 271 THR A N 1
ATOM 2239 C CA . THR A 1 271 ? -16.375 9.477 -6.41 1 91.06 271 THR A CA 1
ATOM 2240 C C . THR A 1 271 ? -15.414 8.648 -5.555 1 91.06 271 THR A C 1
ATOM 2242 O O . THR A 1 271 ? -15.438 8.742 -4.324 1 91.06 271 THR A O 1
ATOM 2245 N N . SER A 1 272 ? -14.609 7.848 -6.238 1 90.88 272 SER A N 1
ATOM 2246 C CA . SER A 1 272 ? -13.617 7.059 -5.527 1 90.88 272 SER A CA 1
ATOM 2247 C C . SER A 1 272 ? -12.648 7.953 -4.754 1 90.88 272 SER A C 1
ATOM 2249 O O . SER A 1 272 ? -12.266 9.023 -5.234 1 90.88 272 SER A O 1
ATOM 2251 N N . GLU A 1 273 ? -12.266 7.473 -3.643 1 93.25 273 GLU A N 1
ATOM 2252 C CA . GLU A 1 273 ? -11.406 8.258 -2.76 1 93.25 273 GLU A CA 1
ATOM 2253 C C . GLU A 1 273 ? -10.078 8.578 -3.43 1 93.25 273 GLU A C 1
ATOM 2255 O O . GLU A 1 273 ? -9.531 9.672 -3.25 1 93.25 273 GLU A O 1
ATOM 2260 N N . GLY A 1 274 ? -9.5 7.609 -4.141 1 94.56 274 GLY A N 1
ATOM 2261 C CA . GLY A 1 274 ? -8.258 7.859 -4.848 1 94.56 274 GLY A CA 1
ATOM 2262 C C . GLY A 1 274 ? -8.352 9.008 -5.84 1 94.56 274 GLY A C 1
ATOM 2263 O O . GLY A 1 274 ? -7.422 9.805 -5.969 1 94.56 274 GLY A O 1
ATOM 2264 N N . VAL A 1 275 ? -9.453 9.125 -6.473 1 95.31 275 VAL A N 1
ATOM 2265 C CA . VAL A 1 275 ? -9.672 10.18 -7.453 1 95.31 275 VAL A CA 1
ATOM 2266 C C . VAL A 1 275 ? -9.82 11.523 -6.742 1 95.31 275 VAL A C 1
ATOM 2268 O O . VAL A 1 275 ? -9.305 12.539 -7.207 1 95.31 275 VAL A O 1
ATOM 2271 N N . LEU A 1 276 ? -10.516 11.492 -5.664 1 96.75 276 LEU A N 1
ATOM 2272 C CA . LEU A 1 276 ? -10.672 12.711 -4.879 1 96.75 276 LEU A CA 1
ATOM 2273 C C . LEU A 1 276 ? -9.32 13.227 -4.391 1 96.75 276 LEU A C 1
ATOM 2275 O O . LEU A 1 276 ? -9.047 14.422 -4.461 1 96.75 276 LEU A O 1
ATOM 2279 N N . GLU A 1 277 ? -8.5 12.32 -3.896 1 96.5 277 GLU A N 1
ATOM 2280 C CA . GLU A 1 277 ? -7.164 12.703 -3.438 1 96.5 277 GLU A CA 1
ATOM 2281 C C . GLU A 1 277 ? -6.312 13.227 -4.59 1 96.5 277 GLU A C 1
ATOM 2283 O O . GLU A 1 277 ? -5.547 14.172 -4.422 1 96.5 277 GLU A O 1
ATOM 2288 N N . ALA A 1 278 ? -6.441 12.562 -5.715 1 97.31 278 ALA A N 1
ATOM 2289 C CA . ALA A 1 278 ? -5.723 13.023 -6.898 1 97.31 278 ALA A CA 1
ATOM 2290 C C . ALA A 1 278 ? -6.133 14.445 -7.27 1 97.31 278 ALA A C 1
ATOM 2292 O O . ALA A 1 278 ? -5.277 15.281 -7.574 1 97.31 278 ALA A O 1
ATOM 2293 N N . LYS A 1 279 ? -7.418 14.703 -7.223 1 97.69 279 LYS A N 1
ATOM 2294 C CA . LYS A 1 279 ? -7.922 16.031 -7.555 1 97.69 279 LYS A CA 1
ATOM 2295 C C . LYS A 1 279 ? -7.426 17.078 -6.555 1 97.69 279 LYS A C 1
ATOM 2297 O O . LYS A 1 279 ? -6.949 18.141 -6.945 1 97.69 279 LYS A O 1
ATOM 2302 N N . ALA A 1 280 ? -7.566 16.781 -5.328 1 97.81 280 ALA A N 1
ATOM 2303 C CA . ALA A 1 280 ? -7.102 17.688 -4.285 1 97.81 280 ALA A CA 1
ATOM 2304 C C . ALA A 1 280 ? -5.613 18 -4.449 1 97.81 280 ALA A C 1
ATOM 2306 O O . ALA A 1 280 ? -5.199 19.156 -4.379 1 97.81 280 ALA A O 1
ATOM 2307 N N . THR A 1 281 ? -4.816 17 -4.68 1 97.88 281 THR A N 1
ATOM 2308 C CA . THR A 1 281 ? -3.369 17.156 -4.789 1 97.88 281 THR A CA 1
ATOM 2309 C C . THR A 1 281 ? -3.008 17.953 -6.035 1 97.88 281 THR A C 1
ATOM 2311 O O . THR A 1 281 ? -2.127 18.812 -5.992 1 97.88 281 THR A O 1
ATOM 2314 N N . SER A 1 282 ? -3.668 17.656 -7.176 1 97.19 282 SER A N 1
ATOM 2315 C CA . SER A 1 282 ? -3.389 18.406 -8.391 1 97.19 282 SER A CA 1
ATOM 2316 C C . SER A 1 282 ? -3.707 19.891 -8.211 1 97.19 282 SER A C 1
ATOM 2318 O O . SER A 1 282 ? -2.98 20.75 -8.711 1 97.19 282 SER A O 1
ATOM 2320 N N . LEU A 1 283 ? -4.781 20.156 -7.484 1 97.81 283 LEU A N 1
ATOM 2321 C CA . LEU A 1 283 ? -5.145 21.531 -7.188 1 97.81 283 LEU A CA 1
ATOM 2322 C C . LEU A 1 283 ? -4.082 22.203 -6.324 1 97.81 283 LEU A C 1
ATOM 2324 O O . LEU A 1 283 ? -3.668 23.328 -6.602 1 97.81 283 LEU A O 1
ATOM 2328 N N . LEU A 1 284 ? -3.602 21.547 -5.352 1 97.56 284 LEU A N 1
ATOM 2329 C CA . LEU A 1 284 ? -2.596 22.094 -4.445 1 97.56 284 LEU A CA 1
ATOM 2330 C C . LEU A 1 284 ? -1.285 22.344 -5.184 1 97.56 284 LEU A C 1
ATOM 2332 O O . LEU A 1 284 ? -0.63 23.359 -4.949 1 97.56 284 LEU A O 1
ATOM 2336 N N . LEU A 1 285 ? -0.901 21.438 -6.023 1 95.56 285 LEU A N 1
ATOM 2337 C CA . LEU A 1 285 ? 0.345 21.562 -6.773 1 95.56 285 LEU A CA 1
ATOM 2338 C C . LEU A 1 285 ? 0.273 22.734 -7.75 1 95.56 285 LEU A C 1
ATOM 2340 O O . LEU A 1 285 ? 1.294 23.344 -8.062 1 95.56 285 LEU A O 1
ATOM 2344 N N . ALA A 1 286 ? -0.916 23.062 -8.203 1 95.12 286 ALA A N 1
ATOM 2345 C CA . ALA A 1 286 ? -1.096 24.094 -9.219 1 95.12 286 ALA A CA 1
ATOM 2346 C C . ALA A 1 286 ? -1.312 25.453 -8.578 1 95.12 286 ALA A C 1
ATOM 2348 O O . ALA A 1 286 ? -1.471 26.469 -9.273 1 95.12 286 ALA A O 1
ATOM 2349 N N . LEU A 1 287 ? -1.402 25.516 -7.273 1 94.75 287 LEU A N 1
ATOM 2350 C CA . LEU A 1 287 ? -1.535 26.781 -6.57 1 94.75 287 LEU A CA 1
ATOM 2351 C C . LEU A 1 287 ? -0.361 27.703 -6.887 1 94.75 287 LEU A C 1
ATOM 2353 O O . LEU A 1 287 ? 0.794 27.281 -6.871 1 94.75 287 LEU A O 1
ATOM 2357 N N . ASN A 1 288 ? -0.726 28.891 -7.098 1 91.81 288 ASN A N 1
ATOM 2358 C CA . ASN A 1 288 ? 0.308 29.891 -7.379 1 91.81 288 ASN A CA 1
ATOM 2359 C C . ASN A 1 288 ? 1.038 30.312 -6.105 1 91.81 288 ASN A C 1
ATOM 2361 O O . ASN A 1 288 ? 0.466 30.281 -5.016 1 91.81 288 ASN A O 1
ATOM 2365 N N . ASN A 1 289 ? 2.24 30.609 -6.117 1 88.81 289 ASN A N 1
ATOM 2366 C CA . ASN A 1 289 ? 3.057 31.266 -5.094 1 88.81 289 ASN A CA 1
ATOM 2367 C C . ASN A 1 289 ? 3.35 30.312 -3.932 1 88.81 289 ASN A C 1
ATOM 2369 O O . ASN A 1 289 ? 3.633 30.766 -2.818 1 88.81 289 ASN A O 1
ATOM 2373 N N . ILE A 1 290 ? 3.045 29.016 -4.09 1 92.81 290 ILE A N 1
ATOM 2374 C CA . ILE A 1 290 ? 3.391 28.062 -3.049 1 92.81 290 ILE A CA 1
ATOM 2375 C C . ILE A 1 290 ? 4.809 27.531 -3.279 1 92.81 290 ILE A C 1
ATOM 2377 O O . ILE A 1 290 ? 5.152 27.125 -4.391 1 92.81 290 ILE A O 1
ATOM 2381 N N . GLN A 1 291 ? 5.594 27.594 -2.207 1 91.75 291 GLN A N 1
ATOM 2382 C CA . GLN A 1 291 ? 6.988 27.172 -2.322 1 91.75 291 GLN A CA 1
ATOM 2383 C C . GLN A 1 291 ? 7.246 25.891 -1.538 1 91.75 291 GLN A C 1
ATOM 2385 O O . GLN A 1 291 ? 8.227 25.188 -1.796 1 91.75 291 GLN A O 1
ATOM 2390 N N . THR A 1 292 ? 6.391 25.656 -0.561 1 93.81 292 THR A N 1
ATOM 2391 C CA . THR A 1 292 ? 6.559 24.469 0.266 1 93.81 292 THR A CA 1
ATOM 2392 C C . THR A 1 292 ? 5.227 23.75 0.466 1 93.81 292 THR A C 1
ATOM 2394 O O . THR A 1 292 ? 4.223 24.391 0.802 1 93.81 292 THR A O 1
ATOM 2397 N N . LEU A 1 293 ? 5.234 22.484 0.209 1 96.06 293 LEU A N 1
ATOM 2398 C CA . LEU A 1 293 ? 4.062 21.641 0.45 1 96.06 293 LEU A CA 1
ATOM 2399 C C . LEU A 1 293 ? 4.406 20.484 1.374 1 96.06 293 LEU A C 1
ATOM 2401 O O . LEU A 1 293 ? 5.441 19.828 1.203 1 96.06 293 LEU A O 1
ATOM 2405 N N . CYS A 1 294 ? 3.627 20.266 2.389 1 96.81 294 CYS A N 1
ATOM 2406 C CA . CYS A 1 294 ? 3.664 19.062 3.217 1 96.81 294 CYS A CA 1
ATOM 2407 C C . CYS A 1 294 ? 2.375 18.266 3.074 1 96.81 294 CYS A C 1
ATOM 2409 O O . CYS A 1 294 ? 1.32 18.688 3.549 1 96.81 294 CYS A O 1
ATOM 2411 N N . LEU A 1 295 ? 2.469 17.125 2.473 1 97.38 295 LEU A N 1
ATOM 2412 C CA . LEU A 1 295 ? 1.277 16.344 2.129 1 97.38 295 LEU A CA 1
ATOM 2413 C C . LEU A 1 295 ? 1.213 15.055 2.939 1 97.38 295 LEU A C 1
ATOM 2415 O O . LEU A 1 295 ? 2.09 14.203 2.82 1 97.38 295 LEU A O 1
ATOM 2419 N N . GLU A 1 296 ? 0.155 14.953 3.711 1 96.38 296 GLU A N 1
ATOM 2420 C CA . GLU A 1 296 ? -0.077 13.727 4.465 1 96.38 296 GLU A CA 1
ATOM 2421 C C . GLU A 1 296 ? -0.826 12.695 3.623 1 96.38 296 GLU A C 1
ATOM 2423 O O . GLU A 1 296 ? -1.999 12.883 3.295 1 96.38 296 GLU A O 1
ATOM 2428 N N . GLU A 1 297 ? -0.213 11.641 3.26 1 94.94 297 GLU A N 1
ATOM 2429 C CA . GLU A 1 297 ? -0.754 10.484 2.557 1 94.94 297 GLU A CA 1
ATOM 2430 C C . GLU A 1 297 ? -1.557 10.906 1.33 1 94.94 297 GLU A C 1
ATOM 2432 O O . GLU A 1 297 ? -2.713 10.516 1.171 1 94.94 297 GLU A O 1
ATOM 2437 N N . PRO A 1 298 ? -0.953 11.633 0.448 1 96.81 298 PRO A N 1
ATOM 2438 C CA . PRO A 1 298 ? -1.684 12.031 -0.755 1 96.81 298 PRO A CA 1
ATOM 2439 C C . PRO A 1 298 ? -2.057 10.852 -1.646 1 96.81 298 PRO A C 1
ATOM 2441 O O . PRO A 1 298 ? -2.893 10.984 -2.543 1 96.81 298 PRO A O 1
ATOM 2444 N N . ASP A 1 299 ? -1.425 9.703 -1.456 1 95.06 299 ASP A N 1
ATOM 2445 C CA . ASP A 1 299 ? -1.649 8.516 -2.268 1 95.06 299 ASP A CA 1
ATOM 2446 C C . ASP A 1 299 ? -2.746 7.637 -1.667 1 95.06 299 ASP A C 1
ATOM 2448 O O . ASP A 1 299 ? -2.992 6.527 -2.145 1 95.06 299 ASP A O 1
ATOM 2452 N N . LYS A 1 300 ? -3.404 8.109 -0.72 1 93 300 LYS A N 1
ATOM 2453 C CA . LYS A 1 300 ? -4.414 7.336 -0.007 1 93 300 LYS A CA 1
ATOM 2454 C C . LYS A 1 300 ? -5.422 6.723 -0.976 1 93 300 LYS A C 1
ATOM 2456 O O . LYS A 1 300 ? -5.922 7.406 -1.873 1 93 300 LYS A O 1
ATOM 2461 N N . SER A 1 301 ? -5.68 5.395 -0.836 1 92.75 301 SER A N 1
ATOM 2462 C CA . SER A 1 301 ? -6.715 4.645 -1.543 1 92.75 301 SER A CA 1
ATOM 2463 C C . SER A 1 301 ? -6.426 4.578 -3.039 1 92.75 301 SER A C 1
ATOM 2465 O O . SER A 1 301 ? -7.34 4.402 -3.846 1 92.75 301 SER A O 1
ATOM 2467 N N . MET A 1 302 ? -5.16 4.824 -3.408 1 93.88 302 MET A N 1
ATOM 2468 C CA . MET A 1 302 ? -4.77 4.707 -4.812 1 93.88 302 MET A CA 1
ATOM 2469 C C . MET A 1 302 ? -4.18 3.33 -5.098 1 93.88 302 MET A C 1
ATOM 2471 O O . MET A 1 302 ? -3.449 2.779 -4.273 1 93.88 302 MET A O 1
ATOM 2475 N N . HIS A 1 303 ? -4.578 2.822 -6.207 1 91.12 303 HIS A N 1
ATOM 2476 C CA . HIS A 1 303 ? -3.881 1.62 -6.652 1 91.12 303 HIS A CA 1
ATOM 2477 C C . HIS A 1 303 ? -2.439 1.931 -7.039 1 91.12 303 HIS A C 1
ATOM 2479 O O . HIS A 1 303 ? -2.094 3.088 -7.285 1 91.12 303 HIS A O 1
ATOM 2485 N N . PRO A 1 304 ? -1.532 0.956 -7.121 1 88.44 304 PRO A N 1
ATOM 2486 C CA . PRO A 1 304 ? -0.084 1.149 -7.234 1 88.44 304 PRO A CA 1
ATOM 2487 C C . PRO A 1 304 ? 0.302 2.018 -8.43 1 88.44 304 PRO A C 1
ATOM 2489 O O . PRO A 1 304 ? 1.101 2.947 -8.289 1 88.44 304 PRO A O 1
ATOM 2492 N N . GLN A 1 305 ? -0.172 1.823 -9.625 1 89.69 305 GLN A N 1
ATOM 2493 C CA . GLN A 1 305 ? 0.22 2.578 -10.805 1 89.69 305 GLN A CA 1
ATOM 2494 C C . GLN A 1 305 ? -0.204 4.039 -10.695 1 89.69 305 GLN A C 1
ATOM 2496 O O . GLN A 1 305 ? 0.502 4.934 -11.164 1 89.69 305 GLN A O 1
ATOM 2501 N N . MET A 1 306 ? -1.366 4.215 -10.141 1 92.56 306 MET A N 1
ATOM 2502 C CA . MET A 1 306 ? -1.823 5.578 -9.891 1 92.56 306 MET A CA 1
ATOM 2503 C C . MET A 1 306 ? -0.901 6.297 -8.914 1 92.56 306 MET A C 1
ATOM 2505 O O . MET A 1 306 ? -0.529 7.449 -9.133 1 92.56 306 MET A O 1
ATOM 2509 N N . ALA A 1 307 ? -0.539 5.625 -7.848 1 93.31 307 ALA A N 1
ATOM 2510 C CA . ALA A 1 307 ? 0.398 6.172 -6.871 1 93.31 307 ALA A CA 1
ATOM 2511 C C . ALA A 1 307 ? 1.742 6.492 -7.52 1 93.31 307 ALA A C 1
ATOM 2513 O O . ALA A 1 307 ? 2.373 7.5 -7.191 1 93.31 307 ALA A O 1
ATOM 2514 N N . GLU A 1 308 ? 2.172 5.664 -8.383 1 89.88 308 GLU A N 1
ATOM 2515 C CA . GLU A 1 308 ? 3.432 5.887 -9.086 1 89.88 308 GLU A CA 1
ATOM 2516 C C . GLU A 1 308 ? 3.375 7.152 -9.938 1 89.88 308 GLU A C 1
ATOM 2518 O O . GLU A 1 308 ? 4.344 7.914 -9.992 1 89.88 308 GLU A O 1
ATOM 2523 N N . ARG A 1 309 ? 2.316 7.332 -10.656 1 91.19 309 ARG A N 1
ATOM 2524 C CA . ARG A 1 309 ? 2.154 8.539 -11.461 1 91.19 309 ARG A CA 1
ATOM 2525 C C . ARG A 1 309 ? 2.158 9.789 -10.586 1 91.19 309 ARG A C 1
ATOM 2527 O O . ARG A 1 309 ? 2.764 10.797 -10.938 1 91.19 309 ARG A O 1
ATOM 2534 N N . LEU A 1 310 ? 1.445 9.656 -9.492 1 94.88 310 LEU A N 1
ATOM 2535 C CA . LEU A 1 310 ? 1.461 10.766 -8.555 1 94.88 310 LEU A CA 1
ATOM 2536 C C . LEU A 1 310 ? 2.883 11.07 -8.086 1 94.88 310 LEU A C 1
ATOM 2538 O O . LEU A 1 310 ? 3.299 12.227 -8.062 1 94.88 310 LEU A O 1
ATOM 2542 N N . LYS A 1 311 ? 3.574 10.062 -7.719 1 92.38 311 LYS A N 1
ATOM 2543 C CA . LYS A 1 311 ? 4.957 10.219 -7.273 1 92.38 311 LYS A CA 1
ATOM 2544 C C . LYS A 1 311 ? 5.797 10.938 -8.328 1 92.38 311 LYS A C 1
ATOM 2546 O O . LYS A 1 311 ? 6.582 11.828 -8 1 92.38 311 LYS A O 1
ATOM 2551 N N . THR A 1 312 ? 5.648 10.547 -9.547 1 88.44 312 THR A N 1
ATOM 2552 C CA . THR A 1 312 ? 6.387 11.156 -10.648 1 88.44 312 THR A CA 1
ATOM 2553 C C . THR A 1 312 ? 6.082 12.648 -10.742 1 88.44 312 THR A C 1
ATOM 2555 O O . THR A 1 312 ? 6.992 13.469 -10.898 1 88.44 312 THR A O 1
ATOM 2558 N N . LEU A 1 313 ? 4.898 12.945 -10.641 1 90 313 LEU A N 1
ATOM 2559 C CA . LEU A 1 313 ? 4.496 14.344 -10.711 1 90 313 LEU A CA 1
ATOM 2560 C C . LEU A 1 313 ? 5.062 15.141 -9.539 1 90 313 LEU A C 1
ATOM 2562 O O . LEU A 1 313 ? 5.508 16.281 -9.711 1 90 313 LEU A O 1
ATOM 2566 N N . LEU A 1 314 ? 4.945 14.547 -8.391 1 93.38 314 LEU A N 1
ATOM 2567 C CA . LEU A 1 314 ? 5.496 15.203 -7.207 1 93.38 314 LEU A CA 1
ATOM 2568 C C . LEU A 1 314 ? 6.996 15.414 -7.355 1 93.38 314 LEU A C 1
ATOM 2570 O O . LEU A 1 314 ? 7.523 16.453 -6.945 1 93.38 314 LEU A O 1
ATOM 2574 N N . TYR A 1 315 ? 7.633 14.469 -7.883 1 88.56 315 TYR A N 1
ATOM 2575 C CA . TYR A 1 315 ? 9.062 14.602 -8.133 1 88.56 315 TYR A CA 1
ATOM 2576 C C . TYR A 1 315 ? 9.344 15.766 -9.078 1 88.56 315 TYR A C 1
ATOM 2578 O O . TYR A 1 315 ? 10.227 16.594 -8.812 1 88.56 315 TYR A O 1
ATOM 2586 N N . LEU A 1 316 ? 8.633 15.891 -10.062 1 84.75 316 LEU A N 1
ATOM 2587 C CA . LEU A 1 316 ? 8.836 16.938 -11.047 1 84.75 316 LEU A CA 1
ATOM 2588 C C . LEU A 1 316 ? 8.562 18.312 -10.445 1 84.75 316 LEU A C 1
ATOM 2590 O O . LEU A 1 316 ? 9.312 19.266 -10.672 1 84.75 316 LEU A O 1
ATOM 2594 N N . GLU A 1 317 ? 7.508 18.375 -9.742 1 88 317 GLU A N 1
ATOM 2595 C CA . GLU A 1 317 ? 7.16 19.641 -9.102 1 88 317 GLU A CA 1
ATOM 2596 C C . GLU A 1 317 ? 8.172 20.016 -8.023 1 88 317 GLU A C 1
ATOM 2598 O O . GLU A 1 317 ? 8.359 21.188 -7.715 1 88 317 GLU A O 1
ATOM 2603 N N . SER A 1 318 ? 8.797 19.016 -7.5 1 88.88 318 SER A N 1
ATOM 2604 C CA . SER A 1 318 ? 9.75 19.234 -6.418 1 88.88 318 SER A CA 1
ATOM 2605 C C . SER A 1 318 ? 11.016 19.922 -6.93 1 88.88 318 SER A C 1
ATOM 2607 O O . SER A 1 318 ? 11.82 20.422 -6.141 1 88.88 318 SER A O 1
ATOM 2609 N N . LEU A 1 319 ? 11.18 20 -8.195 1 80.94 319 LEU A N 1
ATOM 2610 C CA . LEU A 1 319 ? 12.312 20.719 -8.766 1 80.94 319 LEU A CA 1
ATOM 2611 C C . LEU A 1 319 ? 12.164 22.219 -8.547 1 80.94 319 LEU A C 1
ATOM 2613 O O . LEU A 1 319 ? 13.148 22.953 -8.57 1 80.94 319 LEU A O 1
ATOM 2617 N N . LYS A 1 320 ? 10.922 22.656 -8.258 1 82.06 320 LYS A N 1
ATOM 2618 C CA . LYS A 1 320 ? 10.648 24.078 -8.086 1 82.06 320 LYS A CA 1
ATOM 2619 C C . LYS A 1 320 ? 10.172 24.375 -6.664 1 82.06 320 LYS A C 1
ATOM 2621 O O . LYS A 1 320 ? 10.227 25.516 -6.215 1 82.06 320 LYS A O 1
ATOM 2626 N N . LYS A 1 321 ? 9.664 23.406 -6.055 1 88.81 321 LYS A N 1
ATOM 2627 C CA . LYS A 1 321 ? 9.078 23.516 -4.723 1 88.81 321 LYS A CA 1
ATOM 2628 C C . LYS A 1 321 ? 9.656 22.469 -3.779 1 88.81 321 LYS A C 1
ATOM 2630 O O . LYS A 1 321 ? 10.078 21.391 -4.219 1 88.81 321 LYS A O 1
ATOM 2635 N N . THR A 1 322 ? 9.703 22.844 -2.525 1 92.69 322 THR A N 1
ATOM 2636 C CA . THR A 1 322 ? 10 21.797 -1.553 1 92.69 322 THR A CA 1
ATOM 2637 C C . THR A 1 322 ? 8.734 21.016 -1.202 1 92.69 322 THR A C 1
ATOM 2639 O O . THR A 1 322 ? 7.742 21.594 -0.756 1 92.69 322 THR A O 1
ATOM 2642 N N . ILE A 1 323 ? 8.781 19.75 -1.426 1 95.56 323 ILE A N 1
ATOM 2643 C CA . ILE A 1 323 ? 7.613 18.922 -1.162 1 95.56 323 ILE A CA 1
ATOM 2644 C C . ILE A 1 323 ? 7.973 17.812 -0.174 1 95.56 323 ILE A C 1
ATOM 2646 O O . ILE A 1 323 ? 8.953 17.094 -0.37 1 95.56 323 ILE A O 1
ATOM 2650 N N . VAL A 1 324 ? 7.227 17.75 0.9 1 96.62 324 VAL A N 1
ATOM 2651 C CA . VAL A 1 324 ? 7.336 16.672 1.885 1 96.62 324 VAL A CA 1
ATOM 2652 C C . VAL A 1 324 ? 6.094 15.789 1.826 1 96.62 324 VAL A C 1
ATOM 2654 O O . VAL A 1 324 ? 4.965 16.281 1.914 1 96.62 324 VAL A O 1
ATOM 2657 N N . VAL A 1 325 ? 6.324 14.5 1.643 1 97.19 325 VAL A N 1
ATOM 2658 C CA . VAL A 1 325 ? 5.211 13.562 1.58 1 97.19 325 VAL A CA 1
ATOM 2659 C C . VAL A 1 325 ? 5.344 12.523 2.691 1 97.19 325 VAL A C 1
ATOM 2661 O O . VAL A 1 325 ? 6.41 11.922 2.861 1 97.19 325 VAL A O 1
ATOM 2664 N N . VAL A 1 326 ? 4.309 12.398 3.482 1 96.81 326 VAL A N 1
ATOM 2665 C CA . VAL A 1 326 ? 4.207 11.305 4.438 1 96.81 326 VAL A CA 1
ATOM 2666 C C . VAL A 1 326 ? 3.412 10.156 3.826 1 96.81 326 VAL A C 1
ATOM 2668 O O . VAL A 1 326 ? 2.293 10.352 3.35 1 96.81 326 VAL A O 1
ATOM 2671 N N . THR A 1 327 ? 3.941 8.945 3.793 1 95.31 327 THR A N 1
ATOM 2672 C CA . THR A 1 327 ? 3.217 7.84 3.172 1 95.31 327 THR A CA 1
ATOM 2673 C C . THR A 1 327 ? 3.596 6.516 3.822 1 95.31 327 THR A C 1
ATOM 2675 O O . THR A 1 327 ? 4.648 6.402 4.453 1 95.31 327 THR A O 1
ATOM 2678 N N . HIS A 1 328 ? 2.717 5.562 3.756 1 91.81 328 HIS A N 1
ATOM 2679 C CA . HIS A 1 328 ? 2.957 4.184 4.164 1 91.81 328 HIS A CA 1
ATOM 2680 C C . HIS A 1 328 ? 2.988 3.248 2.959 1 91.81 328 HIS A C 1
ATOM 2682 O O . HIS A 1 328 ? 3.012 2.025 3.115 1 91.81 328 HIS A O 1
ATOM 2688 N N . ASN A 1 329 ? 3.049 3.812 1.772 1 90.19 329 ASN A N 1
ATOM 2689 C CA . ASN A 1 329 ? 2.977 3.064 0.521 1 90.19 329 ASN A CA 1
ATOM 2690 C C . ASN A 1 329 ? 4.363 2.812 -0.062 1 90.19 329 ASN A C 1
ATOM 2692 O O . ASN A 1 329 ? 5.016 3.74 -0.549 1 90.19 329 ASN A O 1
ATOM 2696 N N . PRO A 1 330 ? 4.777 1.598 -0.171 1 87.31 330 PRO A N 1
ATOM 2697 C CA . PRO A 1 330 ? 6.121 1.307 -0.684 1 87.31 330 PRO A CA 1
ATOM 2698 C C . PRO A 1 330 ? 6.297 1.725 -2.141 1 87.31 330 PRO A C 1
ATOM 2700 O O . PRO A 1 330 ? 7.422 1.963 -2.586 1 87.31 330 PRO A O 1
ATOM 2703 N N . TYR A 1 331 ? 5.301 1.866 -2.865 1 82.44 331 TYR A N 1
ATOM 2704 C CA . TYR A 1 331 ? 5.395 2.186 -4.285 1 82.44 331 TYR A CA 1
ATOM 2705 C C . TYR A 1 331 ? 5.773 3.646 -4.492 1 82.44 331 TYR A C 1
ATOM 2707 O O . TYR A 1 331 ? 6.066 4.066 -5.613 1 82.44 331 TYR A O 1
ATOM 2715 N N . PHE A 1 332 ? 5.887 4.383 -3.426 1 85.69 332 PHE A N 1
ATOM 2716 C CA . PHE A 1 332 ? 6.289 5.781 -3.492 1 85.69 332 PHE A CA 1
ATOM 2717 C C . PHE A 1 332 ? 7.809 5.91 -3.424 1 85.69 332 PHE A C 1
ATOM 2719 O O . PHE A 1 332 ? 8.344 7.016 -3.498 1 85.69 332 PHE A O 1
ATOM 2726 N N . VAL A 1 333 ? 8.477 4.836 -3.297 1 82.5 333 VAL A N 1
ATOM 2727 C CA . VAL A 1 333 ? 9.93 4.887 -3.174 1 82.5 333 VAL A CA 1
ATOM 2728 C C . VAL A 1 333 ? 10.578 4.172 -4.359 1 82.5 333 VAL A C 1
ATOM 2730 O O . VAL A 1 333 ? 10.164 3.072 -4.73 1 82.5 333 VAL A O 1
ATOM 2733 N N . ASP A 1 334 ? 11.422 4.812 -5.004 1 80.19 334 ASP A N 1
ATOM 2734 C CA . ASP A 1 334 ? 12.242 4.199 -6.043 1 80.19 334 ASP A CA 1
ATOM 2735 C C . ASP A 1 334 ? 13.664 4.754 -6.023 1 80.19 334 ASP A C 1
ATOM 2737 O O . ASP A 1 334 ? 14.078 5.375 -5.039 1 80.19 334 ASP A O 1
ATOM 2741 N N . THR A 1 335 ? 14.406 4.555 -7.023 1 74.69 335 THR A N 1
ATOM 2742 C CA . THR A 1 335 ? 15.812 4.922 -7.066 1 74.69 335 THR A CA 1
ATOM 2743 C C . THR A 1 335 ? 15.977 6.438 -7.105 1 74.69 335 THR A C 1
ATOM 2745 O O . THR A 1 335 ? 17 6.969 -6.676 1 74.69 335 THR A O 1
ATOM 2748 N N . THR A 1 336 ? 14.969 7.086 -7.535 1 75.44 336 THR A N 1
ATOM 2749 C CA . THR A 1 336 ? 15.055 8.539 -7.641 1 75.44 336 THR A CA 1
ATOM 2750 C C . THR A 1 336 ? 14.688 9.195 -6.316 1 75.44 336 THR A C 1
ATOM 2752 O O . THR A 1 336 ? 15.242 10.242 -5.965 1 75.44 336 THR A O 1
ATOM 2755 N N . THR A 1 337 ? 13.844 8.562 -5.625 1 82.31 337 THR A N 1
ATOM 2756 C CA . THR A 1 337 ? 13.305 9.219 -4.441 1 82.31 337 THR A CA 1
ATOM 2757 C C . THR A 1 337 ? 14.047 8.773 -3.186 1 82.31 337 THR A C 1
ATOM 2759 O O . THR A 1 337 ? 13.969 9.43 -2.146 1 82.31 337 THR A O 1
ATOM 2762 N N . ILE A 1 338 ? 14.797 7.742 -3.25 1 81.25 338 ILE A N 1
ATOM 2763 C CA . ILE A 1 338 ? 15.438 7.172 -2.072 1 81.25 338 ILE A CA 1
ATOM 2764 C C . ILE A 1 338 ? 16.438 8.172 -1.492 1 81.25 338 ILE A C 1
ATOM 2766 O O . ILE A 1 338 ? 16.672 8.188 -0.283 1 81.25 338 ILE A O 1
ATOM 2770 N N . LYS A 1 339 ? 17 9.023 -2.252 1 80.75 339 LYS A N 1
ATOM 2771 C CA . LYS A 1 339 ? 18.016 9.984 -1.827 1 80.75 339 LYS A CA 1
ATOM 2772 C C . LYS A 1 339 ? 17.469 10.914 -0.746 1 80.75 339 LYS A C 1
ATOM 2774 O O . LYS A 1 339 ? 18.219 11.375 0.114 1 80.75 339 LYS A O 1
ATOM 2779 N N . ASN A 1 340 ? 16.203 11.156 -0.849 1 89.62 340 ASN A N 1
ATOM 2780 C CA . ASN A 1 340 ? 15.578 12.062 0.107 1 89.62 340 ASN A CA 1
ATOM 2781 C C . ASN A 1 340 ? 14.422 11.383 0.843 1 89.62 340 ASN A C 1
ATOM 2783 O O . ASN A 1 340 ? 13.383 12 1.073 1 89.62 340 ASN A O 1
ATOM 2787 N N . THR A 1 341 ? 14.633 10.117 1.079 1 91.5 341 THR A N 1
ATOM 2788 C CA . THR A 1 341 ? 13.695 9.391 1.926 1 91.5 341 THR A CA 1
ATOM 2789 C C . THR A 1 341 ? 14.172 9.383 3.375 1 91.5 341 THR A C 1
ATOM 2791 O O . THR A 1 341 ? 15.266 8.906 3.67 1 91.5 341 THR A O 1
ATOM 2794 N N . HIS A 1 342 ? 13.398 9.984 4.207 1 95 342 HIS A N 1
ATOM 2795 C CA . HIS A 1 342 ? 13.703 10.07 5.629 1 95 342 HIS A CA 1
ATOM 2796 C C . HIS A 1 342 ? 12.961 8.992 6.418 1 95 342 HIS A C 1
ATOM 2798 O O . HIS A 1 342 ? 11.727 8.977 6.449 1 95 342 HIS A O 1
ATOM 2804 N N . VAL A 1 343 ? 13.734 8.117 7.09 1 95 343 VAL A N 1
ATOM 2805 C CA . VAL A 1 343 ? 13.164 6.977 7.809 1 95 343 VAL A CA 1
ATOM 2806 C C . VAL A 1 343 ? 13.008 7.324 9.289 1 95 343 VAL A C 1
ATOM 2808 O O . VAL A 1 343 ? 13.992 7.648 9.961 1 95 343 VAL A O 1
ATOM 2811 N N . PHE A 1 344 ? 11.781 7.281 9.719 1 95.31 344 PHE A N 1
ATOM 2812 C CA . PHE A 1 344 ? 11.453 7.492 11.125 1 95.31 344 PHE A CA 1
ATOM 2813 C C . PHE A 1 344 ? 11.398 6.164 11.867 1 95.31 344 PHE A C 1
ATOM 2815 O O . PHE A 1 344 ? 10.773 5.207 11.398 1 95.31 344 PHE A O 1
ATOM 2822 N N . PHE A 1 345 ? 12.055 6.098 12.992 1 91.94 345 PHE A N 1
ATOM 2823 C CA . PHE A 1 345 ? 12.07 4.859 13.766 1 91.94 345 PHE A CA 1
ATOM 2824 C C . PHE A 1 345 ? 11.906 5.148 15.25 1 91.94 345 PHE A C 1
ATOM 2826 O O . PHE A 1 345 ? 12.469 6.113 15.766 1 91.94 345 PHE A O 1
ATOM 2833 N N . ARG A 1 346 ? 11.094 4.355 15.82 1 86.19 346 ARG A N 1
ATOM 2834 C CA . ARG A 1 346 ? 10.891 4.43 17.266 1 86.19 346 ARG A CA 1
ATOM 2835 C C . ARG A 1 346 ? 11.68 3.338 17.984 1 86.19 346 ARG A C 1
ATOM 2837 O O . ARG A 1 346 ? 11.461 2.148 17.75 1 86.19 346 ARG A O 1
ATOM 2844 N N . SER A 1 347 ? 12.609 3.748 18.797 1 80.31 347 SER A N 1
ATOM 2845 C CA . SER A 1 347 ? 13.469 2.801 19.5 1 80.31 347 SER A CA 1
ATOM 2846 C C . SER A 1 347 ? 13.211 2.844 21 1 80.31 347 SER A C 1
ATOM 2848 O O . SER A 1 347 ? 12.883 3.896 21.547 1 80.31 347 SER A O 1
ATOM 2850 N N . LYS A 1 348 ? 13.398 1.674 21.531 1 73.19 348 LYS A N 1
ATOM 2851 C CA . LYS A 1 348 ? 13.305 1.587 22.984 1 73.19 348 LYS A CA 1
ATOM 2852 C C . LYS A 1 348 ? 14.555 2.152 23.656 1 73.19 348 LYS A C 1
ATOM 2854 O O . LYS A 1 348 ? 15.672 1.78 23.297 1 73.19 348 LYS A O 1
ATOM 2859 N N . LYS A 1 349 ? 14.469 3.244 24.312 1 64.62 349 LYS A N 1
ATOM 2860 C CA . LYS A 1 349 ? 15.602 3.836 25.016 1 64.62 349 LYS A CA 1
ATOM 2861 C C . LYS A 1 349 ? 15.82 3.158 26.375 1 64.62 349 LYS A C 1
ATOM 2863 O O . LYS A 1 349 ? 16.953 2.793 26.719 1 64.62 349 LYS A O 1
ATOM 2868 N N . ASP A 1 350 ? 14.719 3.123 27.188 1 60.41 350 ASP A N 1
ATOM 2869 C CA . ASP A 1 350 ? 14.727 2.453 28.484 1 60.41 350 ASP A CA 1
ATOM 2870 C C . ASP A 1 350 ? 13.492 1.567 28.656 1 60.41 350 ASP A C 1
ATOM 2872 O O . ASP A 1 350 ? 12.711 1.397 27.719 1 60.41 350 ASP A O 1
ATOM 2876 N N . THR A 1 351 ? 13.531 0.819 29.672 1 53.66 351 THR A N 1
ATOM 2877 C CA . THR A 1 351 ? 12.461 -0.133 29.969 1 53.66 351 THR A CA 1
ATOM 2878 C C . THR A 1 351 ? 11.094 0.526 29.828 1 53.66 351 THR A C 1
ATOM 2880 O O . THR A 1 351 ? 10.094 -0.15 29.562 1 53.66 351 THR A O 1
ATOM 2883 N N . THR A 1 352 ? 11.195 1.829 29.844 1 54.03 352 THR A N 1
ATOM 2884 C CA . THR A 1 352 ? 9.859 2.414 29.938 1 54.03 352 THR A CA 1
ATOM 2885 C C . THR A 1 352 ? 9.68 3.521 28.906 1 54.03 352 THR A C 1
ATOM 2887 O O . THR A 1 352 ? 8.641 4.176 28.875 1 54.03 352 THR A O 1
ATOM 2890 N N . SER A 1 353 ? 10.766 3.68 28.156 1 65.62 353 SER A N 1
ATOM 2891 C CA . SER A 1 353 ? 10.594 4.855 27.312 1 65.62 353 SER A CA 1
ATOM 2892 C C . SER A 1 353 ? 11.062 4.586 25.891 1 65.62 353 SER A C 1
ATOM 2894 O O . SER A 1 353 ? 11.977 3.787 25.672 1 65.62 353 SER A O 1
ATOM 2896 N N . PHE A 1 354 ? 10.273 5.152 24.969 1 73.62 354 PHE A N 1
ATOM 2897 C CA . PHE A 1 354 ? 10.609 5.094 23.547 1 73.62 354 PHE A CA 1
ATOM 2898 C C . PHE A 1 354 ? 10.953 6.48 23.016 1 73.62 354 PHE A C 1
ATOM 2900 O O . PHE A 1 354 ? 10.461 7.488 23.531 1 73.62 354 PHE A O 1
ATOM 2907 N N . SER A 1 355 ? 11.906 6.48 22.203 1 78.12 355 SER A N 1
ATOM 2908 C CA . SER A 1 355 ? 12.242 7.723 21.516 1 78.12 355 SER A CA 1
ATOM 2909 C C . SER A 1 355 ? 12.328 7.512 20 1 78.12 355 SER A C 1
ATOM 2911 O O . SER A 1 355 ? 12.703 6.434 19.547 1 78.12 355 SER A O 1
ATOM 2913 N N . CYS A 1 356 ? 11.938 8.539 19.344 1 84.81 356 CYS A N 1
ATOM 2914 C CA . CYS A 1 356 ? 11.945 8.469 17.875 1 84.81 356 CYS A CA 1
ATOM 2915 C C . CYS A 1 356 ? 13.203 9.117 17.312 1 84.81 356 CYS A C 1
ATOM 2917 O O . CYS A 1 356 ? 13.836 9.938 17.969 1 84.81 356 CYS A O 1
ATOM 2919 N N . SER A 1 357 ? 13.562 8.672 16.188 1 87.12 357 SER A N 1
ATOM 2920 C CA . SER A 1 357 ? 14.664 9.242 15.43 1 87.12 357 SER A CA 1
ATOM 2921 C C . SER A 1 357 ? 14.344 9.281 13.938 1 87.12 357 SER A C 1
ATOM 2923 O O . SER A 1 357 ? 13.406 8.633 13.484 1 87.12 357 SER A O 1
ATOM 2925 N N . VAL A 1 358 ? 15.062 10.125 13.266 1 92.38 358 VAL A N 1
ATOM 2926 C CA . VAL A 1 358 ? 14.883 10.234 11.82 1 92.38 358 VAL A CA 1
ATOM 2927 C C . VAL A 1 358 ? 16.25 10.18 11.125 1 92.38 358 VAL A C 1
ATOM 2929 O O . VAL A 1 358 ? 17.203 10.812 11.578 1 92.38 358 VAL A O 1
ATOM 2932 N N . THR A 1 359 ? 16.328 9.375 10.086 1 91.69 359 THR A N 1
ATOM 2933 C CA . THR A 1 359 ? 17.562 9.234 9.312 1 91.69 359 THR A CA 1
ATOM 2934 C C . THR A 1 359 ? 17.266 9.297 7.82 1 91.69 359 THR A C 1
ATOM 2936 O O . THR A 1 359 ? 16.297 8.703 7.344 1 91.69 359 THR A O 1
ATOM 2939 N N . ASN A 1 360 ? 18.062 10.023 7.125 1 91 360 ASN A N 1
ATOM 2940 C CA . ASN A 1 360 ? 17.969 10.039 5.668 1 91 360 ASN A CA 1
ATOM 2941 C C . ASN A 1 360 ? 18.609 8.797 5.047 1 91 360 ASN A C 1
ATOM 2943 O O . ASN A 1 360 ? 19.828 8.656 5.055 1 91 360 ASN A O 1
ATOM 2947 N N . ALA A 1 361 ? 17.828 8 4.465 1 87.88 361 ALA A N 1
ATOM 2948 C CA . ALA A 1 361 ? 18.297 6.734 3.902 1 87.88 361 ALA A CA 1
ATOM 2949 C C . ALA A 1 361 ? 19.312 6.965 2.789 1 87.88 361 ALA A C 1
ATOM 2951 O O . ALA A 1 361 ? 20.234 6.168 2.609 1 87.88 361 ALA A O 1
ATOM 2952 N N . GLY A 1 362 ? 19.219 8.031 2.07 1 81.88 362 GLY A N 1
ATOM 2953 C CA . GLY A 1 362 ? 20.078 8.312 0.931 1 81.88 362 GLY A CA 1
ATOM 2954 C C . GLY A 1 362 ? 21.516 8.609 1.325 1 81.88 362 GLY A C 1
ATOM 2955 O O . GLY A 1 362 ? 22.422 8.57 0.483 1 81.88 362 GLY A O 1
ATOM 2956 N N . LYS A 1 363 ? 21.734 8.859 2.529 1 83 363 LYS A N 1
ATOM 2957 C CA . LYS A 1 363 ? 23.062 9.203 3.002 1 83 363 LYS A CA 1
ATOM 2958 C C . LYS A 1 363 ? 23.922 7.957 3.209 1 83 363 LYS A C 1
ATOM 2960 O O . LYS A 1 363 ? 25.141 8.047 3.377 1 83 363 LYS A O 1
ATOM 2965 N N . ASN A 1 364 ? 23.203 6.82 3.242 1 80.94 364 ASN A N 1
ATOM 2966 C CA . ASN A 1 364 ? 23.969 5.586 3.363 1 80.94 364 ASN A CA 1
ATOM 2967 C C . ASN A 1 364 ? 24.609 5.188 2.033 1 80.94 364 ASN A C 1
ATOM 2969 O O . ASN A 1 364 ? 23.906 5.039 1.027 1 80.94 364 ASN A O 1
ATOM 2973 N N . LYS A 1 365 ? 25.875 5.074 2.025 1 68.06 365 LYS A N 1
ATOM 2974 C CA . LYS A 1 365 ? 26.625 4.766 0.812 1 68.06 365 LYS A CA 1
ATOM 2975 C C . LYS A 1 365 ? 26.438 3.311 0.399 1 68.06 365 LYS A C 1
ATOM 2977 O O . LYS A 1 365 ? 26.547 2.973 -0.781 1 68.06 365 LYS A O 1
ATOM 2982 N N . ASP A 1 366 ? 26.172 2.49 1.405 1 63.59 366 ASP A N 1
ATOM 2983 C CA . ASP A 1 366 ? 26.094 1.059 1.134 1 63.59 366 ASP A CA 1
ATOM 2984 C C . ASP A 1 366 ? 24.766 0.71 0.461 1 63.59 366 ASP A C 1
ATOM 2986 O O . ASP A 1 366 ? 24.641 -0.34 -0.172 1 63.59 366 ASP A O 1
ATOM 2990 N N . LEU A 1 367 ? 23.75 1.497 0.727 1 59.47 367 LEU A N 1
ATOM 2991 C CA . LEU A 1 367 ? 22.422 1.11 0.25 1 59.47 367 LEU A CA 1
ATOM 2992 C C . LEU A 1 367 ? 22.297 1.317 -1.257 1 59.47 367 LEU A C 1
ATOM 2994 O O . LEU A 1 367 ? 21.594 0.576 -1.936 1 59.47 367 LEU A O 1
ATOM 2998 N N . TYR A 1 368 ? 22.859 2.453 -1.77 1 56.5 368 TYR A N 1
ATOM 2999 C CA . TYR A 1 368 ? 22.609 2.746 -3.178 1 56.5 368 TYR A CA 1
ATOM 3000 C C . TYR A 1 368 ? 22.922 1.535 -4.051 1 56.5 368 TYR A C 1
ATOM 3002 O O . TYR A 1 368 ? 22.188 1.236 -4.992 1 56.5 368 TYR A O 1
ATOM 3010 N N . PRO A 1 369 ? 24.125 0.998 -3.672 1 50.19 369 PRO A N 1
ATOM 3011 C CA . PRO A 1 369 ? 24.484 -0.162 -4.496 1 50.19 369 PRO A CA 1
ATOM 3012 C C . PRO A 1 369 ? 23.625 -1.388 -4.188 1 50.19 369 PRO A C 1
ATOM 3014 O O . PRO A 1 369 ? 23.656 -2.373 -4.93 1 50.19 369 PRO A O 1
ATOM 3017 N N . VAL A 1 370 ? 23.234 -1.391 -2.932 1 49.28 370 VAL A N 1
ATOM 3018 C CA . VAL A 1 370 ? 22.797 -2.682 -2.406 1 49.28 370 VAL A CA 1
ATOM 3019 C C . VAL A 1 370 ? 21.672 -3.238 -3.271 1 49.28 370 VAL A C 1
ATOM 3021 O O . VAL A 1 370 ? 21.719 -4.398 -3.688 1 49.28 370 VAL A O 1
ATOM 3024 N N . ALA A 1 371 ? 20.281 -2.748 -3.109 1 55.62 371 ALA A N 1
ATOM 3025 C CA . ALA A 1 371 ? 19.172 -3.689 -3.188 1 55.62 371 ALA A CA 1
ATOM 3026 C C . ALA A 1 371 ? 18.25 -3.359 -4.359 1 55.62 371 ALA A C 1
ATOM 3028 O O . ALA A 1 371 ? 18.281 -2.244 -4.887 1 55.62 371 ALA A O 1
ATOM 3029 N N . ASP A 1 372 ? 17.969 -4.426 -4.945 1 68.56 372 ASP A N 1
ATOM 3030 C CA . ASP A 1 372 ? 16.781 -4.363 -5.797 1 68.56 372 ASP A CA 1
ATOM 3031 C C . ASP A 1 372 ? 15.664 -3.561 -5.133 1 68.56 372 ASP A C 1
ATOM 3033 O O . ASP A 1 372 ? 15.602 -3.48 -3.902 1 68.56 372 ASP A O 1
ATOM 3037 N N . ILE A 1 373 ? 15.117 -2.814 -5.805 1 71.94 373 ILE A N 1
ATOM 3038 C CA . ILE A 1 373 ? 14.102 -1.854 -5.383 1 71.94 373 ILE A CA 1
ATOM 3039 C C . ILE A 1 373 ? 13.125 -2.525 -4.418 1 71.94 373 ILE A C 1
ATOM 3041 O O . ILE A 1 373 ? 12.656 -1.901 -3.463 1 71.94 373 ILE A O 1
ATOM 3045 N N . GLU A 1 374 ? 12.883 -3.771 -4.598 1 76.69 374 GLU A N 1
ATOM 3046 C CA . GLU A 1 374 ? 11.938 -4.48 -3.736 1 76.69 374 GLU A CA 1
ATOM 3047 C C . GLU A 1 374 ? 12.5 -4.672 -2.334 1 76.69 374 GLU A C 1
ATOM 3049 O O . GLU A 1 374 ? 11.789 -4.516 -1.342 1 76.69 374 GLU A O 1
ATOM 3054 N N . THR A 1 375 ? 13.711 -5.035 -2.254 1 81 375 THR A N 1
ATOM 3055 C CA . THR A 1 375 ? 14.383 -5.176 -0.966 1 81 375 THR A CA 1
ATOM 3056 C C . THR A 1 375 ? 14.43 -3.838 -0.232 1 81 375 THR A C 1
ATOM 3058 O O . THR A 1 375 ? 14.172 -3.775 0.97 1 81 375 THR A O 1
ATOM 3061 N N . MET A 1 376 ? 14.727 -2.85 -0.97 1 82.56 376 MET A N 1
ATOM 3062 C CA . MET A 1 376 ? 14.805 -1.521 -0.371 1 82.56 376 MET A CA 1
ATOM 3063 C C . MET A 1 376 ? 13.453 -1.103 0.205 1 82.56 376 MET A C 1
ATOM 3065 O O . MET A 1 376 ? 13.391 -0.576 1.316 1 82.56 376 MET A O 1
ATOM 3069 N N . ARG A 1 377 ? 12.469 -1.333 -0.568 1 84.38 377 ARG A N 1
ATOM 3070 C CA . ARG A 1 377 ? 11.117 -0.998 -0.115 1 84.38 377 ARG A CA 1
ATOM 3071 C C . ARG A 1 377 ? 10.766 -1.756 1.16 1 84.38 377 ARG A C 1
ATOM 3073 O O . ARG A 1 377 ? 10.219 -1.179 2.102 1 84.38 377 ARG A O 1
ATOM 3080 N N . THR A 1 378 ? 11.133 -2.979 1.192 1 86.62 378 THR A N 1
ATOM 3081 C CA . THR A 1 378 ? 10.859 -3.795 2.367 1 86.62 378 THR A CA 1
ATOM 3082 C C . THR A 1 378 ? 11.602 -3.256 3.588 1 86.62 378 THR A C 1
ATOM 3084 O O . THR A 1 378 ? 11.023 -3.145 4.672 1 86.62 378 THR A O 1
ATOM 3087 N N . LEU A 1 379 ? 12.805 -2.895 3.418 1 88.69 379 LEU A N 1
ATOM 3088 C CA . LEU A 1 379 ? 13.625 -2.418 4.523 1 88.69 379 LEU A CA 1
ATOM 3089 C C . LEU A 1 379 ? 13.102 -1.091 5.059 1 88.69 379 LEU A C 1
ATOM 3091 O O . LEU A 1 379 ? 13.07 -0.877 6.273 1 88.69 379 LEU A O 1
ATOM 3095 N N . LEU A 1 380 ? 12.664 -0.281 4.199 1 88.69 380 LEU A N 1
ATOM 3096 C CA . LEU A 1 380 ? 12.273 1.073 4.57 1 88.69 380 LEU A CA 1
ATOM 3097 C C . LEU A 1 380 ? 10.945 1.069 5.328 1 88.69 380 LEU A C 1
ATOM 3099 O O . LEU A 1 380 ? 10.688 1.958 6.141 1 88.69 380 LEU A O 1
ATOM 3103 N N . PHE A 1 381 ? 10.188 0.091 5.113 1 88.94 381 PHE A N 1
ATOM 3104 C CA . PHE A 1 381 ? 8.836 0.134 5.668 1 88.94 381 PHE A CA 1
ATOM 3105 C C . PHE A 1 381 ? 8.664 -0.931 6.742 1 88.94 381 PHE A C 1
ATOM 3107 O O . PHE A 1 381 ? 7.609 -1.01 7.37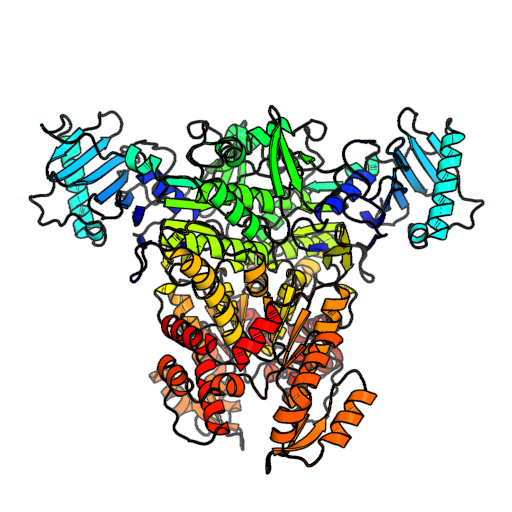9 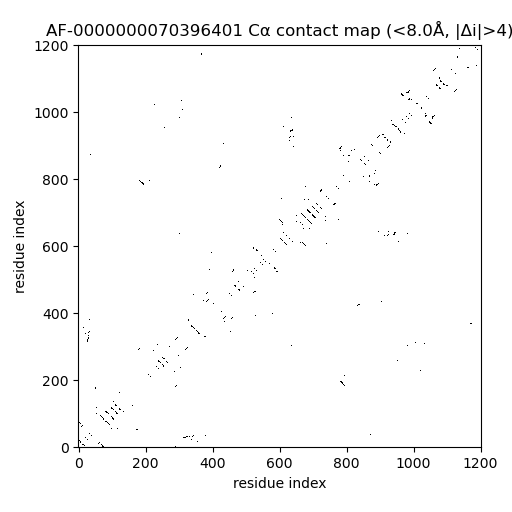1 88.94 381 PHE A O 1
ATOM 3114 N N . ALA A 1 382 ? 9.695 -1.706 6.996 1 90.12 382 ALA A N 1
ATOM 3115 C CA . ALA A 1 382 ? 9.625 -2.775 7.988 1 90.12 382 ALA A CA 1
ATOM 3116 C C . ALA A 1 382 ? 9.938 -2.25 9.391 1 90.12 382 ALA A C 1
ATOM 3118 O O . ALA A 1 382 ? 10.594 -1.22 9.539 1 90.12 382 ALA A O 1
ATOM 3119 N N . THR A 1 383 ? 9.398 -2.945 10.398 1 90.62 383 THR A N 1
ATOM 3120 C CA . THR A 1 383 ? 9.766 -2.664 11.781 1 90.62 383 THR A CA 1
ATOM 3121 C C . THR A 1 383 ? 10.82 -3.65 12.273 1 90.62 383 THR A C 1
ATOM 3123 O O . THR A 1 383 ? 11.516 -3.385 13.258 1 90.62 383 THR A O 1
ATOM 3126 N N . LYS A 1 384 ? 10.914 -4.73 11.656 1 92 384 LYS A N 1
ATOM 3127 C CA . LYS A 1 384 ? 11.914 -5.766 11.883 1 92 384 LYS A CA 1
ATOM 3128 C C . LYS A 1 384 ? 12.055 -6.672 10.664 1 92 384 LYS A C 1
ATOM 3130 O O . LYS A 1 384 ? 11.078 -6.926 9.953 1 92 384 LYS A O 1
ATOM 3135 N N . VAL A 1 385 ? 13.297 -7.207 10.484 1 93.69 385 VAL A N 1
ATOM 3136 C CA . VAL A 1 385 ? 13.523 -8.023 9.297 1 93.69 385 VAL A CA 1
ATOM 3137 C C . VAL A 1 385 ? 14.344 -9.258 9.664 1 93.69 385 VAL A C 1
ATOM 3139 O O . VAL A 1 385 ? 15.102 -9.242 10.641 1 93.69 385 VAL A O 1
ATOM 3142 N N . LEU A 1 386 ? 14.086 -10.344 8.977 1 95.25 386 LEU A N 1
ATOM 3143 C CA . LEU A 1 386 ? 14.891 -11.562 8.969 1 95.25 386 LEU A CA 1
ATOM 3144 C C . LEU A 1 386 ? 15.492 -11.812 7.586 1 95.25 386 LEU A C 1
ATOM 3146 O O . LEU A 1 386 ? 14.758 -12.047 6.621 1 95.25 386 LEU A O 1
ATOM 3150 N N . THR A 1 387 ? 16.797 -11.656 7.57 1 93.5 387 THR A N 1
ATOM 3151 C CA . THR A 1 387 ? 17.453 -11.945 6.301 1 93.5 387 THR A CA 1
ATOM 3152 C C . THR A 1 387 ? 17.812 -13.422 6.207 1 93.5 387 THR A C 1
ATOM 3154 O O . THR A 1 387 ? 18.25 -14.023 7.195 1 93.5 387 THR A O 1
ATOM 3157 N N . VAL A 1 388 ? 17.531 -13.977 5.055 1 93.88 388 VAL A N 1
ATOM 3158 C CA . VAL A 1 388 ? 17.844 -15.383 4.816 1 93.88 388 VAL A CA 1
ATOM 3159 C C . VAL A 1 388 ? 18.797 -15.508 3.625 1 93.88 388 VAL A C 1
ATOM 3161 O O . VAL A 1 388 ? 18.953 -14.555 2.852 1 93.88 388 VAL A O 1
ATOM 3164 N N . GLU A 1 389 ? 19.375 -16.594 3.449 1 89.94 389 GLU A N 1
ATOM 3165 C CA . GLU A 1 389 ? 20.406 -16.766 2.43 1 89.94 389 GLU A CA 1
ATOM 3166 C C . GLU A 1 389 ? 19.797 -16.766 1.028 1 89.94 389 GLU A C 1
ATOM 3168 O O . GLU A 1 389 ? 20.312 -16.094 0.129 1 89.94 389 GLU A O 1
ATOM 3173 N N . GLY A 1 390 ? 18.719 -17.562 0.87 1 86.44 390 GLY A N 1
ATOM 3174 C CA . GLY A 1 390 ? 18.188 -17.688 -0.471 1 86.44 390 GLY A CA 1
ATOM 3175 C C . GLY A 1 390 ? 16.656 -17.719 -0.5 1 86.44 390 GLY A C 1
ATOM 3176 O O . GLY A 1 390 ? 16.016 -17.641 0.545 1 86.44 390 GLY A O 1
ATOM 3177 N N . PRO A 1 391 ? 16.156 -17.875 -1.739 1 82.75 391 PRO A N 1
ATOM 3178 C CA . PRO A 1 391 ? 14.703 -17.859 -1.898 1 82.75 391 PRO A CA 1
ATOM 3179 C C . PRO A 1 391 ? 14.039 -19.094 -1.281 1 82.75 391 PRO A C 1
ATOM 3181 O O . PRO A 1 391 ? 12.914 -19.016 -0.791 1 82.75 391 PRO A O 1
ATOM 3184 N N . THR A 1 392 ? 14.656 -20.203 -1.341 1 86.12 392 THR A N 1
ATOM 3185 C CA . THR A 1 392 ? 14.094 -21.422 -0.761 1 86.12 392 THR A CA 1
ATOM 3186 C C . THR A 1 392 ? 13.969 -21.297 0.753 1 86.12 392 THR A C 1
ATOM 3188 O O . THR A 1 392 ? 12.977 -21.734 1.337 1 86.12 392 THR A O 1
ATOM 3191 N N . ASP A 1 393 ? 15.008 -20.703 1.328 1 90.88 393 ASP A N 1
ATOM 3192 C CA . ASP A 1 393 ? 14.938 -20.438 2.762 1 90.88 393 ASP A CA 1
ATOM 3193 C C . ASP A 1 393 ? 13.742 -19.562 3.1 1 90.88 393 ASP A C 1
ATOM 3195 O O . ASP A 1 393 ? 13.023 -19.812 4.07 1 90.88 393 ASP A O 1
ATOM 3199 N N . ARG A 1 394 ? 13.594 -18.578 2.328 1 89.56 394 ARG A N 1
ATOM 3200 C CA . ARG A 1 394 ? 12.484 -17.672 2.545 1 89.56 394 ARG A CA 1
ATOM 3201 C C . ARG A 1 394 ? 11.148 -18.406 2.475 1 89.56 394 ARG A C 1
ATOM 3203 O O . ARG A 1 394 ? 10.266 -18.188 3.309 1 89.56 394 ARG A O 1
ATOM 3210 N N . GLU A 1 395 ? 11 -19.234 1.543 1 84.69 395 GLU A N 1
ATOM 3211 C CA . GLU A 1 395 ? 9.75 -19.953 1.338 1 84.69 395 GLU A CA 1
ATOM 3212 C C . GLU A 1 395 ? 9.414 -20.844 2.539 1 84.69 395 GLU A C 1
ATOM 3214 O O . GLU A 1 395 ? 8.273 -20.875 2.99 1 84.69 395 GLU A O 1
ATOM 3219 N N . VAL A 1 396 ? 10.352 -21.516 2.988 1 89.62 396 VAL A N 1
ATOM 3220 C CA . VAL A 1 396 ? 10.133 -22.453 4.086 1 89.62 396 VAL A CA 1
ATOM 3221 C C . VAL A 1 396 ? 9.852 -21.688 5.375 1 89.62 396 VAL A C 1
ATOM 3223 O O . VAL A 1 396 ? 8.914 -22.016 6.109 1 89.62 396 VAL A O 1
ATOM 3226 N N . VAL A 1 397 ? 10.641 -20.656 5.617 1 92.56 397 VAL A N 1
ATOM 3227 C CA . VAL A 1 397 ? 10.469 -19.875 6.836 1 92.56 397 VAL A CA 1
ATOM 3228 C C . VAL A 1 397 ? 9.109 -19.172 6.805 1 92.56 397 VAL A C 1
ATOM 3230 O O . VAL A 1 397 ? 8.398 -19.141 7.812 1 92.56 397 VAL A O 1
ATOM 3233 N N . GLN A 1 398 ? 8.805 -18.641 5.703 1 88.38 398 GLN A N 1
ATOM 3234 C CA . GLN A 1 398 ? 7.512 -17.984 5.555 1 88.38 398 GLN A CA 1
ATOM 3235 C C . GLN A 1 398 ? 6.371 -18.969 5.801 1 88.38 398 GLN A C 1
ATOM 3237 O O . GLN A 1 398 ? 5.367 -18.625 6.426 1 88.38 398 GLN A O 1
ATOM 3242 N N . ALA A 1 399 ? 6.473 -20.125 5.238 1 86.62 399 ALA A N 1
ATOM 3243 C CA . ALA A 1 399 ? 5.461 -21.156 5.445 1 86.62 399 ALA A CA 1
ATOM 3244 C C . ALA A 1 399 ? 5.324 -21.5 6.926 1 86.62 399 ALA A C 1
ATOM 3246 O O . ALA A 1 399 ? 4.211 -21.656 7.434 1 86.62 399 ALA A O 1
ATOM 3247 N N . LEU A 1 400 ? 6.418 -21.594 7.578 1 89.81 400 LEU A N 1
ATOM 3248 C CA . LEU A 1 400 ? 6.422 -21.906 9.008 1 89.81 400 LEU A CA 1
ATOM 3249 C C . LEU A 1 400 ? 5.75 -20.797 9.805 1 89.81 400 LEU A C 1
ATOM 3251 O O . LEU A 1 400 ? 4.926 -21.078 10.688 1 89.81 400 LEU A O 1
ATOM 3255 N N . PHE A 1 401 ? 6.129 -19.578 9.484 1 89.25 401 PHE A N 1
ATOM 3256 C CA . PHE A 1 401 ? 5.547 -18.438 10.188 1 89.25 401 PHE A CA 1
ATOM 3257 C C . PHE A 1 401 ? 4.039 -18.375 9.969 1 89.25 401 PHE A C 1
ATOM 3259 O O . PHE A 1 401 ? 3.277 -18.156 10.914 1 89.25 401 PHE A O 1
ATOM 3266 N N . THR A 1 402 ? 3.652 -18.609 8.781 1 83.75 402 THR A N 1
ATOM 3267 C CA . THR A 1 402 ? 2.23 -18.594 8.461 1 83.75 402 THR A CA 1
ATOM 3268 C C . THR A 1 402 ? 1.497 -19.719 9.195 1 83.75 402 THR A C 1
ATOM 3270 O O . THR A 1 402 ? 0.407 -19.5 9.734 1 83.75 402 THR A O 1
ATOM 3273 N N . PHE A 1 403 ? 2.088 -20.844 9.203 1 85.56 403 PHE A N 1
ATOM 3274 C CA . PHE A 1 403 ? 1.521 -22 9.891 1 85.56 403 PHE A CA 1
ATOM 3275 C C . PHE A 1 403 ? 1.35 -21.719 11.375 1 85.56 403 PHE A C 1
ATOM 3277 O O . PHE A 1 403 ? 0.294 -22 11.945 1 85.56 403 PHE A O 1
ATOM 3284 N N . ILE A 1 404 ? 2.312 -21.156 11.945 1 86.25 404 ILE A N 1
ATOM 3285 C CA . ILE A 1 404 ? 2.291 -20.859 13.375 1 86.25 404 ILE A CA 1
ATOM 3286 C C . ILE A 1 404 ? 1.227 -19.797 13.664 1 86.25 404 ILE A C 1
ATOM 3288 O O . ILE A 1 404 ? 0.491 -19.906 14.648 1 86.25 404 ILE A O 1
ATOM 3292 N N . LYS A 1 405 ? 1.084 -18.828 12.859 1 81 405 LYS A N 1
ATOM 3293 C CA . LYS A 1 405 ? 0.079 -17.781 13.023 1 81 405 LYS A CA 1
ATOM 3294 C C . LYS A 1 405 ? -1.332 -18.359 12.961 1 81 405 LYS A C 1
ATOM 3296 O O . LYS A 1 405 ? -2.193 -18 13.766 1 81 405 LYS A O 1
ATOM 3301 N N . THR A 1 406 ? -1.535 -19.219 12.023 1 76.75 406 THR A N 1
ATOM 3302 C CA . THR A 1 406 ? -2.883 -19.703 11.758 1 76.75 406 THR A CA 1
ATOM 3303 C C . T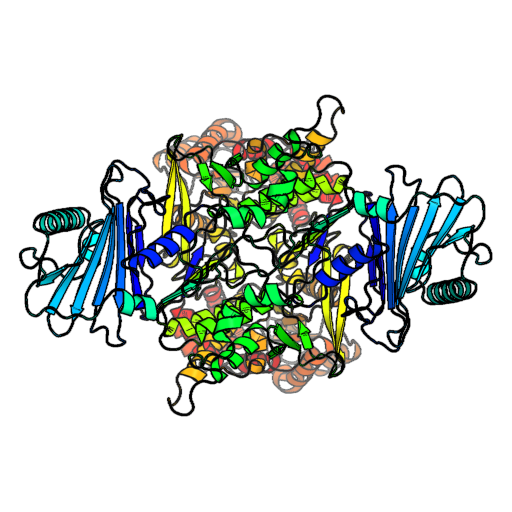HR A 1 406 ? -3.254 -20.812 12.742 1 76.75 406 THR A C 1
ATOM 3305 O O . THR A 1 406 ? -4.383 -20.859 13.234 1 76.75 406 THR A O 1
ATOM 3308 N N . GLU A 1 407 ? -2.283 -21.703 13 1 73.38 407 GLU A N 1
ATOM 3309 C CA . GLU A 1 407 ? -2.561 -22.812 13.906 1 73.38 407 GLU A CA 1
ATOM 3310 C C . GLU A 1 407 ? -2.414 -22.375 15.367 1 73.38 407 GLU A C 1
ATOM 3312 O O . GLU A 1 407 ? -3.156 -22.844 16.234 1 73.38 407 GLU A O 1
ATOM 3317 N N . GLY A 1 408 ? -1.349 -21.672 15.562 1 59.94 408 GLY A N 1
ATOM 3318 C CA . GLY A 1 408 ? -1.147 -21.188 16.922 1 59.94 408 GLY A CA 1
ATOM 3319 C C . GLY A 1 408 ? -2.322 -20.391 17.453 1 59.94 408 GLY A C 1
ATOM 3320 O O . GLY A 1 408 ? -2.764 -20.594 18.578 1 59.94 408 GLY A O 1
ATOM 3321 N N . ILE A 1 409 ? -2.791 -19.641 16.531 1 59.03 409 ILE A N 1
ATOM 3322 C CA . ILE A 1 409 ? -3.953 -18.828 16.891 1 59.03 409 ILE A CA 1
ATOM 3323 C C . ILE A 1 409 ? -5.195 -19.719 16.969 1 59.03 409 ILE A C 1
ATOM 3325 O O . ILE A 1 409 ? -6.004 -19.594 17.891 1 59.03 409 ILE A O 1
ATOM 3329 N N . ALA A 1 410 ? -5.234 -20.688 15.922 1 54 410 ALA A N 1
ATOM 3330 C CA . ALA A 1 410 ? -6.387 -21.578 15.844 1 54 410 ALA A CA 1
ATOM 3331 C C . ALA A 1 410 ? -6.418 -22.547 17.016 1 54 410 ALA A C 1
ATOM 3333 O O . ALA A 1 410 ? -7.48 -22.812 17.578 1 54 410 ALA A O 1
ATOM 3334 N N . ASN A 1 411 ? -5.289 -23.422 17.094 1 52.41 411 ASN A N 1
ATOM 3335 C CA . ASN A 1 411 ? -5.238 -24.391 18.188 1 52.41 411 ASN A CA 1
ATOM 3336 C C . ASN A 1 411 ? -5.488 -23.75 19.531 1 52.41 411 ASN A C 1
ATOM 3338 O O . ASN A 1 411 ? -6.035 -24.375 20.438 1 52.41 411 ASN A O 1
ATOM 3342 N N . ASP A 1 412 ? -4.91 -22.609 19.625 1 44.16 412 ASP A N 1
ATOM 3343 C CA . ASP A 1 412 ? -5.352 -21.984 20.875 1 44.16 412 ASP A CA 1
ATOM 3344 C C . ASP A 1 412 ? -6.855 -21.719 20.844 1 44.16 412 ASP A C 1
ATOM 3346 O O . ASP A 1 412 ? -7.48 -21.562 21.906 1 44.16 412 ASP A O 1
ATOM 3350 N N . ILE A 1 413 ? -7.367 -21.734 19.594 1 39.41 413 ILE A N 1
ATOM 3351 C CA . ILE A 1 413 ? -8.812 -21.594 19.453 1 39.41 413 ILE A CA 1
ATOM 3352 C C . ILE A 1 413 ? -9.484 -22.953 19.594 1 39.41 413 ILE A C 1
ATOM 3354 O O . ILE A 1 413 ? -10.562 -23.062 20.172 1 39.41 413 ILE A O 1
ATOM 3358 N N . SER A 1 414 ? -9.039 -24.094 18.953 1 35.28 414 SER A N 1
ATOM 3359 C CA . SER A 1 414 ? -9.734 -25.375 19.016 1 35.28 414 SER A CA 1
ATOM 3360 C C . SER A 1 414 ? -9.547 -26.047 20.375 1 35.28 414 SER A C 1
ATOM 3362 O O . SER A 1 414 ? -9.961 -27.188 20.578 1 35.28 414 SER A O 1
ATOM 3364 N N . TYR A 1 415 ? -8.43 -26.188 21.094 1 29.69 415 TYR A N 1
ATOM 3365 C CA . TYR A 1 415 ? -8.594 -27.016 22.281 1 29.69 415 TYR A CA 1
ATOM 3366 C C . TYR A 1 415 ? -9.992 -26.859 22.875 1 29.69 415 TYR A C 1
ATOM 3368 O O . TYR A 1 415 ? -10.703 -25.906 22.547 1 29.69 415 TYR A O 1
ATOM 3376 N N . GLU A 1 416 ? -10.195 -27.812 24.203 1 30.81 416 GLU A N 1
ATOM 3377 C CA . GLU A 1 416 ? -11.445 -27.812 24.969 1 30.81 416 GLU A CA 1
ATOM 3378 C C . GLU A 1 416 ? -12.078 -26.422 24.969 1 30.81 416 GLU A C 1
ATOM 3380 O O . GLU A 1 416 ? -11.406 -25.422 25.234 1 30.81 416 GLU A O 1
ATOM 3385 N N . MET A 1 417 ? -13.164 -26.281 24.328 1 32.09 417 MET A N 1
ATOM 3386 C CA . MET A 1 417 ? -14.211 -25.281 24.406 1 32.09 417 MET A CA 1
ATOM 3387 C C . MET A 1 417 ? -14.18 -24.547 25.75 1 32.09 417 MET A C 1
ATOM 3389 O O . MET A 1 417 ? -14.883 -23.547 25.938 1 32.09 417 MET A O 1
ATOM 3393 N N . ASP A 1 418 ? -13.883 -25.219 26.734 1 30.45 418 ASP A N 1
ATOM 3394 C CA . ASP A 1 418 ? -14.008 -24.547 28.031 1 30.45 418 ASP A CA 1
ATOM 3395 C C . ASP A 1 418 ? -12.938 -23.469 28.172 1 30.45 418 ASP A C 1
ATOM 3397 O O . ASP A 1 418 ? -13.094 -22.531 28.969 1 30.45 418 ASP A O 1
ATOM 3401 N N . MET A 1 419 ? -11.625 -23.938 28.172 1 32.66 419 MET A N 1
ATOM 3402 C CA . MET A 1 419 ? -10.68 -22.844 28.422 1 32.66 419 MET A CA 1
ATOM 3403 C C . MET A 1 419 ? -10.547 -21.938 27.203 1 32.66 419 MET A C 1
ATOM 3405 O O . MET A 1 419 ? -9.844 -22.281 26.25 1 32.66 419 MET A O 1
ATOM 3409 N N . LYS A 1 420 ? -11.453 -21.281 26.609 1 33.16 420 LYS A N 1
ATOM 3410 C CA . LYS A 1 420 ? -12.141 -20.422 25.641 1 33.16 420 LYS A CA 1
ATOM 3411 C C . LYS A 1 420 ? -11.156 -19.516 24.922 1 33.16 420 LYS A C 1
ATOM 3413 O O . LYS A 1 420 ? -11.078 -19.516 23.688 1 33.16 420 LYS A O 1
ATOM 3418 N N . ASP A 1 421 ? -11.398 -18.047 24.641 1 40.28 421 ASP A N 1
ATOM 3419 C CA . ASP A 1 421 ? -11.477 -16.797 23.891 1 40.28 421 ASP A CA 1
ATOM 3420 C C . ASP A 1 421 ? -10.109 -16.125 23.797 1 40.28 421 ASP A C 1
ATOM 3422 O O . ASP A 1 421 ? -10.016 -14.93 23.516 1 40.28 421 ASP A O 1
ATOM 3426 N N . LYS A 1 422 ? -8.898 -16.766 24.375 1 49.47 422 LYS A N 1
ATOM 3427 C CA . LYS A 1 422 ? -7.867 -15.742 24.438 1 49.47 422 LYS A CA 1
ATOM 3428 C C . LYS A 1 422 ? -6.898 -15.867 23.266 1 49.47 422 LYS A C 1
ATOM 3430 O O . LYS A 1 422 ? -6.477 -16.969 22.906 1 49.47 422 LYS A O 1
ATOM 3435 N N . LEU A 1 423 ? -6.816 -15.062 22.344 1 58.31 423 LEU A N 1
ATOM 3436 C CA . LEU A 1 423 ? -5.711 -14.922 21.406 1 58.31 423 LEU A CA 1
ATOM 3437 C C . LEU A 1 423 ? -4.375 -15.18 22.094 1 58.31 423 LEU A C 1
ATOM 3439 O O . LEU A 1 423 ? -4.199 -14.836 23.266 1 58.31 423 LEU A O 1
ATOM 3443 N N . PRO A 1 424 ? -3.514 -16.188 21.438 1 59 424 PRO A N 1
ATOM 3444 C CA . PRO A 1 424 ? -2.184 -16.266 22.031 1 59 424 PRO A CA 1
ATOM 3445 C C . PRO A 1 424 ? -1.596 -14.891 22.359 1 59 424 PRO A C 1
ATOM 3447 O O . PRO A 1 424 ? -1.98 -13.891 21.75 1 59 424 PRO A O 1
ATOM 3450 N N . ALA A 1 425 ? -0.779 -14.969 23.422 1 63.94 425 ALA A N 1
ATOM 3451 C CA . ALA A 1 425 ? -0.137 -13.719 23.797 1 63.94 425 ALA A CA 1
ATOM 3452 C C . ALA A 1 425 ? 0.639 -13.117 22.625 1 63.94 425 ALA A C 1
ATOM 3454 O O . ALA A 1 425 ? 1.334 -13.836 21.906 1 63.94 425 ALA A O 1
ATOM 3455 N N . CYS A 1 426 ? 0.347 -12.023 22.25 1 65.12 426 CYS A N 1
ATOM 3456 C CA . CYS A 1 426 ? 0.908 -11.273 21.125 1 65.12 426 CYS A CA 1
ATOM 3457 C C . CYS A 1 426 ? 2.422 -11.422 21.078 1 65.12 426 CYS A C 1
ATOM 3459 O O . CYS A 1 426 ? 3.002 -11.508 19.984 1 65.12 426 CYS A O 1
ATOM 3461 N N . ASP A 1 427 ? 2.988 -11.594 22.203 1 69.38 427 ASP A N 1
ATOM 3462 C CA . ASP A 1 427 ? 4.445 -11.664 22.266 1 69.38 427 ASP A CA 1
ATOM 3463 C C . ASP A 1 427 ? 4.957 -12.992 21.719 1 69.38 427 ASP A C 1
ATOM 3465 O O . ASP A 1 427 ? 6.086 -13.078 21.219 1 69.38 427 ASP A O 1
ATOM 3469 N N . GLN A 1 428 ? 4.055 -13.93 21.703 1 71.12 428 GLN A N 1
ATOM 3470 C CA . GLN A 1 428 ? 4.469 -15.258 21.266 1 71.12 428 GLN A CA 1
ATOM 3471 C C . GLN A 1 428 ? 4.43 -15.383 19.75 1 71.12 428 GLN A C 1
ATOM 3473 O O . GLN A 1 428 ? 5.07 -16.266 19.172 1 71.12 428 GLN A O 1
ATOM 3478 N N . LEU A 1 429 ? 3.738 -14.523 19.172 1 79.88 429 LEU A N 1
ATOM 3479 C CA . LEU A 1 429 ? 3.592 -14.633 17.734 1 79.88 429 LEU A CA 1
ATOM 3480 C C . LEU A 1 429 ? 4.277 -13.461 17.031 1 79.88 429 LEU A C 1
ATOM 3482 O O . LEU A 1 429 ? 4.301 -13.406 15.797 1 79.88 429 LEU A O 1
ATOM 3486 N N . ASP A 1 430 ? 4.945 -12.664 17.844 1 82.62 430 ASP A N 1
ATOM 3487 C CA . ASP A 1 430 ? 5.523 -11.43 17.312 1 82.62 430 ASP A CA 1
ATOM 3488 C C . ASP A 1 430 ? 6.594 -11.734 16.266 1 82.62 430 ASP A C 1
ATOM 3490 O O . ASP A 1 430 ? 6.695 -11.039 15.25 1 82.62 430 ASP A O 1
ATOM 3494 N N . PHE A 1 431 ? 7.316 -12.836 16.516 1 87.06 431 PHE A N 1
ATOM 3495 C CA . PHE A 1 431 ? 8.438 -13.148 15.633 1 87.06 431 PHE A CA 1
ATOM 3496 C C . PHE A 1 431 ? 7.957 -13.523 14.242 1 87.06 431 PHE A C 1
ATOM 3498 O O . PHE A 1 431 ? 8.703 -13.43 13.273 1 87.06 431 PHE A O 1
ATOM 3505 N N . THR A 1 432 ? 6.738 -13.938 14.117 1 87.56 432 THR A N 1
ATOM 3506 C CA . THR A 1 432 ? 6.207 -14.383 12.836 1 87.56 432 THR A CA 1
ATOM 3507 C C . THR A 1 432 ? 5.91 -13.188 11.93 1 87.56 432 THR A C 1
ATOM 3509 O O . THR A 1 432 ? 5.598 -13.352 10.75 1 87.56 432 THR A O 1
ATOM 3512 N N . THR A 1 433 ? 6.078 -12 12.445 1 86.56 433 THR A N 1
ATOM 3513 C CA . THR A 1 433 ? 5.77 -10.812 11.664 1 86.56 433 THR A CA 1
ATOM 3514 C C . THR A 1 433 ? 7.035 -10.227 11.047 1 86.56 433 THR A C 1
ATOM 3516 O O . THR A 1 433 ? 6.98 -9.211 10.352 1 86.56 433 THR A O 1
ATOM 3519 N N . ASN A 1 434 ? 8.172 -10.836 11.289 1 90.81 434 ASN A N 1
ATOM 3520 C CA . ASN A 1 434 ? 9.391 -10.414 10.609 1 90.81 434 ASN A CA 1
ATOM 3521 C C . ASN A 1 434 ? 9.242 -10.461 9.094 1 90.81 434 ASN A C 1
ATOM 3523 O O . ASN A 1 434 ? 8.727 -11.438 8.547 1 90.81 434 ASN A O 1
ATOM 3527 N N . GLN A 1 435 ? 9.633 -9.352 8.492 1 90.12 435 GLN A N 1
ATOM 3528 C CA . GLN A 1 435 ? 9.719 -9.422 7.035 1 90.12 435 GLN A CA 1
ATOM 3529 C C . GLN A 1 435 ? 10.938 -10.219 6.594 1 90.12 435 GLN A C 1
ATOM 3531 O O . GLN A 1 435 ? 12.055 -9.984 7.07 1 90.12 435 GLN A O 1
ATOM 3536 N N . ILE A 1 436 ? 10.75 -11.195 5.73 1 92 436 ILE A N 1
ATOM 3537 C CA . ILE A 1 436 ? 11.828 -12.102 5.336 1 92 436 ILE A CA 1
ATOM 3538 C C . ILE A 1 436 ? 12.438 -11.633 4.016 1 92 436 ILE A C 1
ATOM 3540 O O . ILE A 1 436 ? 11.727 -11.484 3.014 1 92 436 ILE A O 1
ATOM 3544 N N . ILE A 1 437 ? 13.75 -11.438 4.027 1 89.81 437 ILE A N 1
ATOM 3545 C CA . ILE A 1 437 ? 14.461 -10.93 2.855 1 89.81 437 ILE A CA 1
ATOM 3546 C C . ILE A 1 437 ? 15.531 -11.93 2.424 1 89.81 437 ILE A C 1
ATOM 3548 O O . ILE A 1 437 ? 16.453 -12.219 3.18 1 89.81 437 ILE A O 1
ATOM 3552 N N . PRO A 1 438 ? 15.453 -12.422 1.223 1 88.94 438 PRO A N 1
ATOM 3553 C CA . PRO A 1 438 ? 16.547 -13.258 0.7 1 88.94 438 PRO A CA 1
ATOM 3554 C C . PRO A 1 438 ? 17.734 -12.438 0.225 1 88.94 438 PRO A C 1
ATOM 3556 O O . PRO A 1 438 ? 17.578 -11.484 -0.542 1 88.94 438 PRO A O 1
ATOM 3559 N N . LEU A 1 439 ? 18.875 -12.719 0.635 1 81.81 439 LEU A N 1
ATOM 3560 C CA . LEU A 1 439 ? 20.078 -11.945 0.353 1 81.81 439 LEU A CA 1
ATOM 3561 C C . LEU A 1 439 ? 20.734 -12.398 -0.947 1 81.81 439 LEU A C 1
ATOM 3563 O O . LEU A 1 439 ? 21.344 -11.594 -1.652 1 81.81 439 LEU A O 1
ATOM 3567 N N . GLY A 1 440 ? 20.594 -13.578 -1.294 1 72.69 440 GLY A N 1
ATOM 3568 C CA . GLY A 1 440 ? 21.188 -14.125 -2.502 1 72.69 440 GLY A CA 1
ATOM 3569 C C . GLY A 1 440 ? 22.688 -14.32 -2.393 1 72.69 440 GLY A C 1
ATOM 3570 O O . GLY A 1 440 ? 23.25 -15.234 -3 1 72.69 440 GLY A O 1
ATOM 3571 N N . SER A 1 441 ? 23.531 -13.305 -1.767 1 71.12 441 SER A N 1
ATOM 3572 C CA . SER A 1 441 ? 24.969 -13.43 -1.632 1 71.12 441 SER A CA 1
ATOM 3573 C C . SER A 1 441 ? 25.438 -12.93 -0.269 1 71.12 441 SER A C 1
ATOM 3575 O O . SER A 1 441 ? 24.719 -12.211 0.421 1 71.12 441 SER A O 1
ATOM 3577 N N . CYS A 1 442 ? 26.609 -13.391 0.079 1 67.06 442 CYS A N 1
ATOM 3578 C CA . CYS A 1 442 ? 27.203 -12.969 1.351 1 67.06 442 CYS A CA 1
ATOM 3579 C C . CYS A 1 442 ? 27.5 -11.477 1.346 1 67.06 442 CYS A C 1
ATOM 3581 O O . CYS A 1 442 ? 27.359 -10.812 2.371 1 67.06 442 CYS A O 1
ATOM 3583 N N . GLU A 1 443 ? 27.938 -11.016 0.256 1 69.88 443 GLU A N 1
ATOM 3584 C CA . GLU A 1 443 ? 28.25 -9.594 0.147 1 69.88 443 GLU A CA 1
ATOM 3585 C C . GLU A 1 443 ? 27 -8.75 0.395 1 69.88 443 GLU A C 1
ATOM 3587 O O . GLU A 1 443 ? 27.078 -7.711 1.06 1 69.88 443 GLU A O 1
ATOM 3592 N N . ASN A 1 444 ? 25.953 -9.203 -0.038 1 76.31 444 ASN A N 1
ATOM 3593 C CA . ASN A 1 444 ? 24.703 -8.5 0.157 1 76.31 444 ASN A CA 1
ATOM 3594 C C . ASN A 1 444 ? 24.266 -8.5 1.623 1 76.31 444 ASN A C 1
ATOM 3596 O O . ASN A 1 444 ? 23.688 -7.531 2.107 1 76.31 444 ASN A O 1
ATOM 3600 N N . ALA A 1 445 ? 24.688 -9.547 2.281 1 77.56 445 ALA A N 1
ATOM 3601 C CA . ALA A 1 445 ? 24.328 -9.664 3.693 1 77.56 445 ALA A CA 1
ATOM 3602 C C . ALA A 1 445 ? 24.984 -8.547 4.516 1 77.56 445 ALA A C 1
ATOM 3604 O O . ALA A 1 445 ? 24.328 -7.938 5.367 1 77.56 445 ALA A O 1
ATOM 3605 N N . LYS A 1 446 ? 26.188 -8.312 4.285 1 79.44 446 LYS A N 1
ATOM 3606 C CA . LYS A 1 446 ? 26.922 -7.273 5.016 1 79.44 446 LYS A CA 1
ATOM 3607 C C . LYS A 1 446 ? 26.344 -5.891 4.727 1 79.44 446 LYS A C 1
ATOM 3609 O O . LYS A 1 446 ? 26.172 -5.078 5.637 1 79.44 446 LYS A O 1
ATOM 3614 N N . LYS A 1 447 ? 26.078 -5.691 3.529 1 81.31 447 LYS A N 1
ATOM 3615 C CA . LYS A 1 447 ? 25.547 -4.398 3.117 1 81.31 447 LYS A CA 1
ATOM 3616 C C . LYS A 1 447 ? 24.172 -4.148 3.738 1 81.31 447 LYS A C 1
ATOM 3618 O O . LYS A 1 447 ? 23.891 -3.057 4.238 1 81.31 447 LYS A O 1
ATOM 3623 N N . VAL A 1 448 ? 23.344 -5.164 3.703 1 85.38 448 VAL A N 1
ATOM 3624 C CA . VAL A 1 448 ? 22 -5.043 4.242 1 85.38 448 VAL A CA 1
ATOM 3625 C C . VAL A 1 448 ? 22.062 -4.828 5.754 1 85.38 448 VAL A C 1
ATOM 3627 O O . VAL A 1 448 ? 21.344 -3.988 6.297 1 85.38 448 VAL A O 1
ATOM 3630 N N . ARG A 1 449 ? 22.906 -5.5 6.398 1 85.31 449 ARG A N 1
ATOM 3631 C CA . ARG A 1 449 ? 23.062 -5.352 7.844 1 85.31 449 ARG A CA 1
ATOM 3632 C C . ARG A 1 449 ? 23.531 -3.949 8.203 1 85.31 449 ARG A C 1
ATOM 3634 O O . ARG A 1 449 ? 23.062 -3.363 9.18 1 85.31 449 ARG A O 1
ATOM 3641 N N . SER A 1 450 ? 24.5 -3.521 7.445 1 86.44 450 SER A N 1
ATOM 3642 C CA . SER A 1 450 ? 25 -2.176 7.68 1 86.44 450 SER A CA 1
ATOM 3643 C C . SER A 1 450 ? 23.922 -1.127 7.492 1 86.44 450 SER A C 1
ATOM 3645 O O . SER A 1 450 ? 23.812 -0.18 8.273 1 86.44 450 SER A O 1
ATOM 3647 N N . PHE A 1 451 ? 23.141 -1.313 6.523 1 88.62 451 PHE A N 1
ATOM 3648 C CA . PHE A 1 451 ? 22.031 -0.39 6.254 1 88.62 451 PHE A CA 1
ATOM 3649 C C . PHE A 1 451 ? 21 -0.438 7.371 1 88.62 451 PHE A C 1
ATOM 3651 O O . PHE A 1 451 ? 20.5 0.602 7.805 1 88.62 451 PHE A O 1
ATOM 3658 N N . CYS A 1 452 ? 20.656 -1.621 7.762 1 90.62 452 CYS A N 1
ATOM 3659 C CA . CYS A 1 452 ? 19.703 -1.778 8.844 1 90.62 452 CYS A CA 1
ATOM 3660 C C . CYS A 1 452 ? 20.188 -1.073 10.109 1 90.62 452 CYS A C 1
ATOM 3662 O O . CYS A 1 452 ? 19.406 -0.391 10.781 1 90.62 452 CYS A O 1
ATOM 3664 N N . LYS A 1 453 ? 21.422 -1.194 10.406 1 88.88 453 LYS A N 1
ATOM 3665 C CA . LYS A 1 453 ? 21.984 -0.505 11.562 1 88.88 453 LYS A CA 1
ATOM 3666 C C . LYS A 1 453 ? 21.906 1.009 11.391 1 88.88 453 LYS A C 1
ATOM 3668 O O . LYS A 1 453 ? 21.609 1.731 12.344 1 88.88 453 LYS A O 1
ATOM 3673 N N . PHE A 1 454 ? 22.141 1.417 10.227 1 89.56 454 PHE A N 1
ATOM 3674 C CA . PHE A 1 454 ? 22.141 2.84 9.914 1 89.56 454 PHE A CA 1
ATOM 3675 C C . PHE A 1 454 ? 20.766 3.449 10.164 1 89.56 454 PHE A C 1
ATOM 3677 O O . PHE A 1 454 ? 20.672 4.547 10.719 1 89.56 454 PHE A O 1
ATOM 3684 N N . ILE A 1 455 ? 19.719 2.76 9.844 1 89.12 455 ILE A N 1
ATOM 3685 C CA . ILE A 1 455 ? 18.391 3.32 9.992 1 89.12 455 ILE A CA 1
ATOM 3686 C C . ILE A 1 455 ? 17.75 2.791 11.281 1 89.12 455 ILE A C 1
ATOM 3688 O O . ILE A 1 455 ? 16.547 2.967 11.5 1 89.12 455 ILE A O 1
ATOM 3692 N N . HIS A 1 456 ? 18.453 2.018 12.062 1 88.5 456 HIS A N 1
ATOM 3693 C CA . HIS A 1 456 ? 18.031 1.497 13.359 1 88.5 456 HIS A CA 1
ATOM 3694 C C . HIS A 1 456 ? 16.969 0.419 13.211 1 88.5 456 HIS A C 1
ATOM 3696 O O . HIS A 1 456 ? 16.062 0.318 14.039 1 88.5 456 HIS A O 1
ATOM 3702 N N . LEU A 1 457 ? 17.016 -0.306 12.133 1 90.75 457 LEU A N 1
ATOM 3703 C CA . LEU A 1 457 ? 16.078 -1.397 11.883 1 90.75 457 LEU A CA 1
ATOM 3704 C C . LEU A 1 457 ? 16.609 -2.711 12.445 1 90.75 457 LEU A C 1
ATOM 3706 O O . LEU A 1 457 ? 17.672 -3.178 12.031 1 90.75 457 LEU A O 1
ATOM 3710 N N . PRO A 1 458 ? 15.875 -3.248 13.422 1 91.25 458 PRO A N 1
ATOM 3711 C CA . PRO A 1 458 ? 16.297 -4.566 13.898 1 91.25 458 PRO A CA 1
ATOM 3712 C C . PRO A 1 458 ? 16.391 -5.598 12.773 1 91.25 458 PRO A C 1
ATOM 3714 O O . PRO A 1 458 ? 15.445 -5.762 12.008 1 91.25 458 PRO A O 1
ATOM 3717 N N . CYS A 1 459 ? 17.562 -6.273 12.703 1 93.5 459 CYS A N 1
ATOM 3718 C CA . CYS A 1 459 ? 17.844 -7.188 11.594 1 93.5 459 CYS A CA 1
ATOM 3719 C C . CYS A 1 459 ? 18.469 -8.484 12.109 1 93.5 459 CYS A C 1
ATOM 3721 O O . CYS A 1 459 ? 19.531 -8.469 12.711 1 93.5 459 CYS A O 1
ATOM 3723 N N . LEU A 1 460 ? 17.766 -9.594 11.914 1 94.56 460 LEU A N 1
ATOM 3724 C CA . LEU A 1 460 ? 18.281 -10.93 12.18 1 94.56 460 LEU A CA 1
ATOM 3725 C C . LEU A 1 460 ? 18.75 -11.602 10.898 1 94.56 460 LEU A C 1
ATOM 3727 O O . LEU A 1 460 ? 18.281 -11.258 9.805 1 94.56 460 LEU A O 1
ATOM 3731 N N . CYS A 1 461 ? 19.734 -12.555 11.086 1 93.44 461 CYS A N 1
ATOM 3732 C CA . CYS A 1 461 ? 20.266 -13.25 9.914 1 93.44 461 CYS A CA 1
ATOM 3733 C C . CYS A 1 461 ? 20.188 -14.758 10.094 1 93.44 461 CYS A C 1
ATOM 3735 O O . CYS A 1 461 ? 20.484 -15.273 11.18 1 93.44 461 CYS A O 1
ATOM 3737 N N . LEU A 1 462 ? 19.688 -15.383 9.133 1 94.94 462 LEU A N 1
ATOM 3738 C CA . LEU A 1 462 ? 19.688 -16.844 9.031 1 94.94 462 LEU A CA 1
ATOM 3739 C C . LEU A 1 462 ? 20.578 -17.312 7.891 1 94.94 462 LEU A C 1
ATOM 3741 O O . LEU A 1 462 ? 20.281 -17.047 6.719 1 94.94 462 LEU A O 1
ATOM 3745 N N . LEU A 1 463 ? 21.688 -18.047 8.25 1 93.19 463 LEU A N 1
ATOM 3746 C CA . LEU A 1 463 ? 22.672 -18.406 7.242 1 93.19 463 LEU A CA 1
ATOM 3747 C C . LEU A 1 463 ? 23 -19.891 7.324 1 93.19 463 LEU A C 1
ATOM 3749 O O . LEU A 1 463 ? 22.703 -20.547 8.328 1 93.19 463 LEU A O 1
ATOM 3753 N N . ASP A 1 464 ? 23.578 -20.344 6.219 1 92.81 464 ASP A N 1
ATOM 3754 C CA . ASP A 1 464 ? 24.125 -21.703 6.191 1 92.81 464 ASP A CA 1
ATOM 3755 C C . ASP A 1 464 ? 25.484 -21.75 6.863 1 92.81 464 ASP A C 1
ATOM 3757 O O . ASP A 1 464 ? 26.172 -20.734 6.977 1 92.81 464 ASP A O 1
ATOM 3761 N N . LEU A 1 465 ? 25.906 -22.938 7.23 1 93.38 465 LEU A N 1
ATOM 3762 C CA . LEU A 1 465 ? 27.141 -23.125 7.98 1 93.38 465 LEU A CA 1
ATOM 3763 C C . LEU A 1 465 ? 28.359 -22.859 7.105 1 93.38 465 LEU A C 1
ATOM 3765 O O . LEU A 1 465 ? 29.391 -22.406 7.602 1 93.38 465 LEU A O 1
ATOM 3769 N N . ASP A 1 466 ? 28.25 -23.016 5.832 1 91.62 466 ASP A N 1
ATOM 3770 C CA . ASP A 1 466 ? 29.391 -22.906 4.93 1 91.62 466 ASP A CA 1
ATOM 3771 C C . ASP A 1 466 ? 29.875 -21.453 4.848 1 91.62 466 ASP A C 1
ATOM 3773 O O . ASP A 1 466 ? 30.969 -21.188 4.352 1 91.62 466 ASP A O 1
ATOM 3777 N N . LYS A 1 467 ? 29.125 -20.609 5.344 1 90.12 467 LYS A N 1
ATOM 3778 C CA . LYS A 1 467 ? 29.531 -19.203 5.383 1 90.12 467 LYS A CA 1
ATOM 3779 C C . LYS A 1 467 ? 30.609 -18.969 6.441 1 90.12 467 LYS A C 1
ATOM 3781 O O . LYS A 1 467 ? 31.375 -18.016 6.359 1 90.12 467 LYS A O 1
ATOM 3786 N N . PHE A 1 468 ? 30.672 -19.922 7.359 1 92.5 468 PHE A N 1
ATOM 3787 C CA . PHE A 1 468 ? 31.562 -19.688 8.492 1 92.5 468 PHE A CA 1
ATOM 3788 C C . PHE A 1 468 ? 32.625 -20.781 8.57 1 92.5 468 PHE A C 1
ATOM 3790 O O . PHE A 1 468 ? 33.656 -20.609 9.227 1 92.5 468 PHE A O 1
ATOM 3797 N N . VAL A 1 469 ? 32.25 -21.953 7.961 1 93.88 469 VAL A N 1
ATOM 3798 C CA . VAL A 1 469 ? 33.156 -23.094 8.047 1 93.88 469 VAL A CA 1
ATOM 3799 C C . VAL A 1 469 ? 33.438 -23.641 6.641 1 93.88 469 VAL A C 1
ATOM 3801 O O . VAL A 1 469 ? 32.5 -23.891 5.875 1 93.88 469 VAL A O 1
ATOM 3804 N N . SER A 1 470 ? 34.656 -23.766 6.332 1 93.06 470 SER A N 1
ATOM 3805 C CA . SER A 1 470 ? 35.031 -24.406 5.082 1 93.06 470 SER A CA 1
ATOM 3806 C C . SER A 1 470 ? 35.375 -25.875 5.305 1 93.06 470 SER A C 1
ATOM 3808 O O . SER A 1 470 ? 36.25 -26.203 6.109 1 93.06 470 SER A O 1
ATOM 3810 N N . VAL A 1 471 ? 34.656 -26.703 4.617 1 92.12 471 VAL A N 1
ATOM 3811 C CA . VAL A 1 471 ? 34.844 -28.156 4.77 1 92.12 471 VAL A CA 1
ATOM 3812 C C . VAL A 1 471 ? 35.312 -28.75 3.439 1 92.12 471 VAL A C 1
ATOM 3814 O O . VAL A 1 471 ? 34.812 -28.375 2.377 1 92.12 471 VAL A O 1
ATOM 3817 N N . LYS A 1 472 ? 36.188 -29.672 3.479 1 90.88 472 LYS A N 1
ATOM 3818 C CA . LYS A 1 472 ? 36.625 -30.406 2.285 1 90.88 472 LYS A CA 1
ATOM 3819 C C . LYS A 1 472 ? 35.531 -31.375 1.82 1 90.88 472 LYS A C 1
ATOM 3821 O O . LYS A 1 472 ? 35.031 -32.156 2.617 1 90.88 472 LYS A O 1
ATOM 3826 N N . LYS A 1 473 ? 35.219 -31.359 0.564 1 82.94 473 LYS A N 1
ATOM 3827 C CA . LYS A 1 473 ? 34.125 -32.156 0.008 1 82.94 473 LYS A CA 1
ATOM 3828 C C . LYS A 1 473 ? 34.469 -33.656 0.029 1 82.94 473 LYS A C 1
ATOM 3830 O O . LYS A 1 473 ? 33.562 -34.5 0.136 1 82.94 473 LYS A O 1
ATOM 3835 N N . GLU A 1 474 ? 35.75 -33.969 0.056 1 82.88 474 GLU A N 1
ATOM 3836 C CA . GLU A 1 474 ? 36.156 -35.344 -0.09 1 82.88 474 GLU A CA 1
ATOM 3837 C C . GLU A 1 474 ? 35.969 -36.125 1.205 1 82.88 474 GLU A C 1
ATOM 3839 O O . GLU A 1 474 ? 35.469 -37.281 1.183 1 82.88 474 GLU A O 1
ATOM 3844 N N . ASP A 1 475 ? 36.344 -35.562 2.363 1 87.88 475 ASP A N 1
ATOM 3845 C CA . ASP A 1 475 ? 36.281 -36.344 3.6 1 87.88 475 ASP A CA 1
ATOM 3846 C C . ASP A 1 475 ? 35.562 -35.562 4.703 1 87.88 475 ASP A C 1
ATOM 3848 O O . ASP A 1 475 ? 35.5 -36.031 5.844 1 87.88 475 ASP A O 1
ATOM 3852 N N . ASN A 1 476 ? 34.969 -34.406 4.395 1 89.75 476 ASN A N 1
ATOM 3853 C CA . ASN A 1 476 ? 34.188 -33.562 5.32 1 89.75 476 ASN A CA 1
ATOM 3854 C C . ASN A 1 476 ? 35.062 -33.094 6.496 1 89.75 476 ASN A C 1
ATOM 3856 O O . ASN A 1 476 ? 34.562 -33 7.621 1 89.75 476 ASN A O 1
ATOM 3860 N N . THR A 1 477 ? 36.344 -32.969 6.273 1 94.25 477 THR A N 1
ATOM 3861 C CA . THR A 1 477 ? 37.219 -32.406 7.285 1 94.25 477 THR A CA 1
ATOM 3862 C C . THR A 1 477 ? 37.25 -30.875 7.176 1 94.25 477 THR A C 1
ATOM 3864 O O . THR A 1 477 ? 37.125 -30.328 6.082 1 94.25 477 THR A O 1
ATOM 3867 N N . ILE A 1 478 ? 37.438 -30.25 8.297 1 95.31 478 ILE A N 1
ATOM 3868 C CA . ILE A 1 478 ? 37.375 -28.797 8.367 1 95.31 478 ILE A CA 1
ATOM 3869 C C . ILE A 1 478 ? 38.688 -28.203 7.875 1 95.31 478 ILE A C 1
ATOM 3871 O O . ILE A 1 478 ? 39.781 -28.609 8.32 1 95.31 478 ILE A O 1
ATOM 3875 N N . GLU A 1 479 ? 38.594 -27.281 7.012 1 94.25 479 GLU A N 1
ATOM 3876 C CA . GLU A 1 479 ? 39.781 -26.562 6.504 1 94.25 479 GLU A CA 1
ATOM 3877 C C . GLU A 1 479 ? 40.094 -25.328 7.344 1 94.25 479 GLU A C 1
ATOM 3879 O O . GLU A 1 479 ? 41.219 -25.125 7.777 1 94.25 479 GLU A O 1
ATOM 3884 N N . ASN A 1 480 ? 39.062 -24.516 7.477 1 93.19 480 ASN A N 1
ATOM 3885 C CA . ASN A 1 480 ? 39.25 -23.297 8.258 1 93.19 480 ASN A CA 1
ATOM 3886 C C . ASN A 1 480 ? 37.875 -22.672 8.602 1 93.19 480 ASN A C 1
ATOM 3888 O O . ASN A 1 480 ? 36.844 -23.141 8.133 1 93.19 480 ASN A O 1
ATOM 3892 N N . PHE A 1 481 ? 37.938 -21.828 9.523 1 94.75 481 PHE A N 1
ATOM 3893 C CA . PHE A 1 481 ? 36.812 -20.969 9.844 1 94.75 481 PHE A CA 1
ATOM 3894 C C . PHE A 1 481 ? 37 -19.578 9.242 1 94.75 481 PHE A C 1
ATOM 3896 O O . PHE A 1 481 ? 38.125 -19.125 9.062 1 94.75 481 PHE A O 1
ATOM 3903 N N . LYS A 1 482 ? 35.844 -18.922 8.891 1 90.94 482 LYS A N 1
ATOM 3904 C CA . LYS A 1 482 ? 35.906 -17.641 8.203 1 90.94 482 LYS A CA 1
ATOM 3905 C C . LYS A 1 482 ? 34.75 -16.734 8.609 1 90.94 482 LYS A C 1
ATOM 3907 O O . LYS A 1 482 ? 33.75 -17.203 9.156 1 90.94 482 LYS A O 1
ATOM 3912 N N . SER A 1 483 ? 34.812 -15.336 8.367 1 88.69 483 SER A N 1
ATOM 3913 C CA . SER A 1 483 ? 33.781 -14.328 8.5 1 88.69 483 SER A CA 1
ATOM 3914 C C . SER A 1 483 ? 33.312 -14.211 9.938 1 88.69 483 SER A C 1
ATOM 3916 O O . SER A 1 483 ? 32.094 -14.039 10.195 1 88.69 483 SER A O 1
ATOM 3918 N N . ILE A 1 484 ? 34.219 -14.547 10.812 1 90.44 484 ILE A N 1
ATOM 3919 C CA . ILE A 1 484 ? 33.938 -14.359 12.234 1 90.44 484 ILE A CA 1
ATOM 3920 C C . ILE A 1 484 ? 34.469 -13.008 12.695 1 90.44 484 ILE A C 1
ATOM 3922 O O . ILE A 1 484 ? 35.625 -12.688 12.477 1 90.44 484 ILE A O 1
ATOM 3926 N N . PRO A 1 485 ? 33.625 -12.172 13.258 1 86.31 485 PRO A N 1
ATOM 3927 C CA . PRO A 1 485 ? 34.031 -10.812 13.625 1 86.31 485 PRO A CA 1
ATOM 3928 C C . PRO A 1 485 ? 35.188 -10.805 14.617 1 86.31 485 PRO A C 1
ATOM 3930 O O . PRO A 1 485 ? 36.062 -9.945 14.531 1 86.31 485 PRO A O 1
ATOM 3933 N N . ASP A 1 486 ? 35.281 -11.742 15.609 1 91.94 486 ASP A N 1
ATOM 3934 C CA . ASP A 1 486 ? 36.344 -11.859 16.578 1 91.94 486 ASP A CA 1
ATOM 3935 C C . ASP A 1 486 ? 37.469 -12.75 16.047 1 91.94 486 ASP A C 1
ATOM 3937 O O . ASP A 1 486 ? 37.375 -13.977 16.109 1 91.94 486 ASP A O 1
ATOM 3941 N N . LYS A 1 487 ? 38.562 -12.148 15.734 1 92.38 487 LYS A N 1
ATOM 3942 C CA . LYS A 1 487 ? 39.656 -12.875 15.109 1 92.38 487 LYS A CA 1
ATOM 3943 C C . LYS A 1 487 ? 40.281 -13.859 16.078 1 92.38 487 LYS A C 1
ATOM 3945 O O . LYS A 1 487 ? 40.75 -14.93 15.68 1 92.38 487 LYS A O 1
ATOM 3950 N N . GLN A 1 488 ? 40.344 -13.523 17.344 1 93.44 488 GLN A N 1
ATOM 3951 C CA . GLN A 1 488 ? 40.906 -14.43 18.344 1 93.44 488 GLN A CA 1
ATOM 3952 C C . GLN A 1 488 ? 40.031 -15.695 18.453 1 93.44 488 GLN A C 1
ATOM 3954 O O . GLN A 1 488 ? 40.594 -16.797 18.547 1 93.44 488 GLN A O 1
ATOM 3959 N N . TYR A 1 489 ? 38.781 -15.461 18.469 1 94.25 489 TYR A N 1
ATOM 3960 C CA . TYR A 1 489 ? 37.875 -16.609 18.531 1 94.25 489 TYR A CA 1
ATOM 3961 C C . TYR A 1 489 ? 37.969 -17.438 17.266 1 94.25 489 TYR A C 1
ATOM 3963 O O . TYR A 1 489 ? 37.906 -18.672 17.328 1 94.25 489 TYR A O 1
ATOM 3971 N N . GLU A 1 490 ? 38.062 -16.828 16.109 1 94.19 490 GLU A N 1
ATOM 3972 C CA . GLU A 1 490 ? 38.219 -17.516 14.836 1 94.19 490 GLU A CA 1
ATOM 3973 C C . GLU A 1 490 ? 39.469 -18.406 14.836 1 94.19 490 GLU A C 1
ATOM 3975 O O . GLU A 1 490 ? 39.406 -19.547 14.375 1 94.19 490 GLU A O 1
ATOM 3980 N N . GLU A 1 491 ? 40.562 -17.844 15.398 1 93.19 491 GLU A N 1
ATOM 3981 C CA . GLU A 1 491 ? 41.812 -18.594 15.469 1 93.19 491 GLU A CA 1
ATOM 3982 C C . GLU A 1 491 ? 41.688 -19.781 16.422 1 93.19 491 GLU A C 1
ATOM 3984 O O . GLU A 1 491 ? 42.219 -20.859 16.156 1 93.19 491 GLU A O 1
ATOM 3989 N N . LYS A 1 492 ? 41.062 -19.562 17.422 1 94.44 492 LYS A N 1
ATOM 3990 C CA . LYS A 1 492 ? 40.844 -20.641 18.391 1 94.44 492 LYS A CA 1
ATOM 3991 C C . LYS A 1 492 ? 40.062 -21.797 17.766 1 94.44 492 LYS A C 1
ATOM 3993 O O . LYS A 1 492 ? 40.406 -22.969 17.938 1 94.44 492 LYS A O 1
ATOM 3998 N N . LEU A 1 493 ? 39.031 -21.484 17.078 1 94.94 493 LEU A N 1
ATOM 3999 C CA . LEU A 1 493 ? 38.219 -22.5 16.406 1 94.94 493 LEU A CA 1
ATOM 4000 C C . LEU A 1 493 ? 39.031 -23.266 15.375 1 94.94 493 LEU A C 1
ATOM 4002 O O . LEU A 1 493 ? 38.938 -24.484 15.266 1 94.94 493 LEU A O 1
ATOM 4006 N N . THR A 1 494 ? 39.812 -22.531 14.664 1 93.12 494 THR A N 1
ATOM 4007 C CA . THR A 1 494 ? 40.656 -23.141 13.641 1 93.12 494 THR A CA 1
ATOM 4008 C C . THR A 1 494 ? 41.656 -24.094 14.273 1 93.12 494 THR A C 1
ATOM 4010 O O . THR A 1 494 ? 41.875 -25.203 13.766 1 93.12 494 THR A O 1
ATOM 4013 N N . ASP A 1 495 ? 42.25 -23.688 15.336 1 93 495 ASP A N 1
ATOM 4014 C CA . ASP A 1 495 ? 43.219 -24.516 16.031 1 93 495 ASP A CA 1
ATOM 4015 C C . ASP A 1 495 ? 42.562 -25.766 16.609 1 93 495 ASP A C 1
ATOM 4017 O O . ASP A 1 495 ? 43.125 -26.859 16.562 1 93 495 ASP A O 1
ATOM 4021 N N . ASP A 1 496 ? 41.406 -25.625 17.062 1 94.81 496 ASP A N 1
ATOM 4022 C CA . ASP A 1 496 ? 40.719 -26.703 17.781 1 94.81 496 ASP A CA 1
ATOM 4023 C C . ASP A 1 496 ? 40.156 -27.75 16.812 1 94.81 496 ASP A C 1
ATOM 4025 O O . ASP A 1 496 ? 40.094 -28.938 17.141 1 94.81 496 ASP A O 1
ATOM 4029 N N . PHE A 1 497 ? 39.781 -27.266 15.609 1 95.19 497 PHE A N 1
ATOM 4030 C CA . PHE A 1 497 ? 38.938 -28.188 14.852 1 95.19 497 PHE A CA 1
ATOM 4031 C C . PHE A 1 497 ? 39.5 -28.422 13.461 1 95.19 497 PHE A C 1
ATOM 4033 O O . PHE A 1 497 ? 39 -29.266 12.711 1 95.19 497 PHE A O 1
ATOM 4040 N N . THR A 1 498 ? 40.531 -27.75 13.109 1 92.75 498 THR A N 1
ATOM 4041 C CA . THR A 1 498 ? 41.125 -27.938 11.773 1 92.75 498 THR A CA 1
ATOM 4042 C C . THR A 1 498 ? 41.531 -29.391 11.57 1 92.75 498 THR A C 1
ATOM 4044 O O . THR A 1 498 ? 42.125 -30 12.469 1 92.75 498 THR A O 1
ATOM 4047 N N . THR A 1 499 ? 41.281 -29.953 10.359 1 91.62 499 THR A N 1
ATOM 4048 C CA . THR A 1 499 ? 41.656 -31.297 9.914 1 91.62 499 THR A CA 1
ATOM 4049 C C . THR A 1 499 ? 40.781 -32.344 10.594 1 91.62 499 THR A C 1
ATOM 4051 O O . THR A 1 499 ? 40.938 -33.531 10.344 1 91.62 499 THR A O 1
ATOM 4054 N N . LYS A 1 500 ? 39.938 -31.953 11.516 1 94.25 500 LYS A N 1
ATOM 4055 C CA . LYS A 1 500 ? 39 -32.875 12.133 1 94.25 500 LYS A CA 1
ATOM 4056 C C . LYS A 1 500 ? 37.719 -33 11.305 1 94.25 500 LYS A C 1
ATOM 4058 O O . LYS A 1 500 ? 37.406 -32.094 10.523 1 94.25 500 LYS A O 1
ATOM 4063 N N . HIS A 1 501 ? 37.125 -34.062 11.508 1 94.31 501 HIS A N 1
ATOM 4064 C CA . HIS A 1 501 ? 35.844 -34.219 10.836 1 94.31 501 HIS A CA 1
ATOM 4065 C C . HIS A 1 501 ? 34.781 -33.25 11.367 1 94.31 501 HIS A C 1
ATOM 4067 O O . HIS A 1 501 ? 34.781 -32.938 12.562 1 94.31 501 HIS A O 1
ATOM 4073 N N . ILE A 1 502 ? 33.844 -32.781 10.594 1 93.31 502 ILE A N 1
ATOM 4074 C CA . ILE A 1 502 ? 32.875 -31.75 10.922 1 93.31 502 ILE A CA 1
ATOM 4075 C C . ILE A 1 502 ? 31.984 -32.219 12.078 1 93.31 502 ILE A C 1
ATOM 4077 O O . ILE A 1 502 ? 31.516 -31.422 12.875 1 93.31 502 ILE A O 1
ATOM 4081 N N . SER A 1 503 ? 31.828 -33.531 12.234 1 91.5 503 SER A N 1
ATOM 4082 C CA . SER A 1 503 ? 31.031 -34.094 13.328 1 91.5 503 SER A CA 1
ATOM 4083 C C . SER A 1 503 ? 31.625 -33.75 14.688 1 91.5 503 SER A C 1
ATOM 4085 O O . SER A 1 503 ? 30.906 -33.594 15.664 1 91.5 503 SER A O 1
ATOM 4087 N N . SER A 1 504 ? 32.969 -33.688 14.688 1 94.25 504 SER A N 1
ATOM 4088 C CA . SER A 1 504 ? 33.625 -33.281 15.93 1 94.25 504 SER A CA 1
ATOM 4089 C C . SER A 1 504 ? 33.219 -31.875 16.344 1 94.25 504 SER A C 1
ATOM 4091 O O . SER A 1 504 ? 33 -31.609 17.516 1 94.25 504 SER A O 1
ATOM 4093 N N . PHE A 1 505 ? 33.125 -31.031 15.398 1 95.06 505 PHE A N 1
ATOM 4094 C CA . PHE A 1 505 ? 32.719 -29.656 15.656 1 95.06 505 PHE A CA 1
ATOM 4095 C C . PHE A 1 505 ? 31.266 -29.609 16.094 1 95.06 505 PHE A C 1
ATOM 4097 O O . PHE A 1 505 ? 30.922 -28.875 17.016 1 95.06 505 PHE A O 1
ATOM 4104 N N . PHE A 1 506 ? 30.406 -30.391 15.5 1 93.25 506 PHE A N 1
ATOM 4105 C CA . PHE A 1 506 ? 28.984 -30.422 15.836 1 93.25 506 PHE A CA 1
ATOM 4106 C C . PHE A 1 506 ? 28.766 -30.875 17.281 1 93.25 506 PHE A C 1
ATOM 4108 O O . PHE A 1 506 ? 27.891 -30.359 17.984 1 93.25 506 PHE A O 1
ATOM 4115 N N . SER A 1 507 ? 29.625 -31.766 17.703 1 93.19 507 SER A N 1
ATOM 4116 C CA . SER A 1 507 ? 29.469 -32.375 19.031 1 93.19 507 SER A CA 1
ATOM 4117 C C . SER A 1 507 ? 30.125 -31.5 20.094 1 93.19 507 SER A C 1
ATOM 4119 O O . SER A 1 507 ? 29.625 -31.438 21.234 1 93.19 507 SER A O 1
ATOM 4121 N N . ASN A 1 508 ? 31.172 -30.797 19.734 1 93.75 508 ASN A N 1
ATOM 4122 C CA . ASN A 1 508 ? 31.969 -30.203 20.797 1 93.75 508 ASN A CA 1
ATOM 4123 C C . ASN A 1 508 ? 32.094 -28.688 20.656 1 93.75 508 ASN A C 1
ATOM 4125 O O . ASN A 1 508 ? 32.469 -28 21.594 1 93.75 508 ASN A O 1
ATOM 4129 N N . GLY A 1 509 ? 31.703 -28.172 19.562 1 93.88 509 GLY A N 1
ATOM 4130 C CA . GLY A 1 509 ? 32 -26.766 19.359 1 93.88 509 GLY A CA 1
ATOM 4131 C C . GLY A 1 509 ? 30.812 -25.969 18.844 1 93.88 509 GLY A C 1
ATOM 4132 O O . GLY A 1 509 ? 30.781 -24.734 18.984 1 93.88 509 GLY A O 1
ATOM 4133 N N . PHE A 1 510 ? 29.844 -26.547 18.328 1 95.38 510 PHE A N 1
ATOM 4134 C CA . PHE A 1 510 ? 28.797 -25.875 17.562 1 95.38 510 PHE A CA 1
ATOM 4135 C C . PHE A 1 510 ? 27.906 -25.062 18.5 1 95.38 510 PHE A C 1
ATOM 4137 O O . PHE A 1 510 ? 27.484 -23.953 18.156 1 95.38 510 PHE A O 1
ATOM 4144 N N . ASP A 1 511 ? 27.578 -25.562 19.625 1 94.5 511 ASP A N 1
ATOM 4145 C CA . ASP A 1 511 ? 26.672 -24.875 20.531 1 94.5 511 ASP A CA 1
ATOM 4146 C C . ASP A 1 511 ? 27.25 -23.547 20.984 1 94.5 511 ASP A C 1
ATOM 4148 O O . ASP A 1 511 ? 26.547 -22.531 20.984 1 94.5 511 ASP A O 1
ATOM 4152 N N . GLU A 1 512 ? 28.422 -23.594 21.344 1 94.88 512 GLU A N 1
ATOM 4153 C CA . GLU A 1 512 ? 29.094 -22.359 21.734 1 94.88 512 GLU A CA 1
ATOM 4154 C C . GLU A 1 512 ? 29.203 -21.391 20.562 1 94.88 512 GLU A C 1
ATOM 4156 O O . GLU A 1 512 ? 29.031 -20.188 20.719 1 94.88 512 GLU A O 1
ATOM 4161 N N . PHE A 1 513 ? 29.516 -21.938 19.484 1 95.69 513 PHE A N 1
ATOM 4162 C CA . PHE A 1 513 ? 29.625 -21.141 18.281 1 95.69 513 PHE A CA 1
ATOM 4163 C C . PHE A 1 513 ? 28.297 -20.484 17.938 1 95.69 513 PHE A C 1
ATOM 4165 O O . PHE A 1 513 ? 28.266 -19.281 17.641 1 95.69 513 PHE A O 1
ATOM 4172 N N . SER A 1 514 ? 27.297 -21.234 18 1 94.56 514 SER A N 1
ATOM 4173 C CA . SER A 1 514 ? 25.953 -20.75 17.719 1 94.56 514 SER A CA 1
ATOM 4174 C C . SER A 1 514 ? 25.578 -19.625 18.688 1 94.56 514 SER A C 1
ATOM 4176 O O . SER A 1 514 ? 25 -18.609 18.266 1 94.56 514 SER A O 1
ATOM 4178 N N . LYS A 1 515 ? 25.828 -19.781 19.906 1 93.62 515 LYS A N 1
ATOM 4179 C CA . LYS A 1 515 ? 25.562 -18.75 20.906 1 93.62 515 LYS A CA 1
ATOM 4180 C C . LYS A 1 515 ? 26.359 -17.484 20.625 1 93.62 515 LYS A C 1
ATOM 4182 O O . LYS A 1 515 ? 25.859 -16.375 20.797 1 93.62 515 LYS A O 1
ATOM 4187 N N . PHE A 1 516 ? 27.562 -17.688 20.234 1 94.5 516 PHE A N 1
ATOM 4188 C CA . PHE A 1 516 ? 28.422 -16.562 19.906 1 94.5 516 PHE A CA 1
ATOM 4189 C C . PHE A 1 516 ? 27.844 -15.75 18.766 1 94.5 516 PHE A C 1
ATOM 4191 O O . PHE A 1 516 ? 27.781 -14.523 18.828 1 94.5 516 PHE A O 1
ATOM 4198 N N . LEU A 1 517 ? 27.438 -16.406 17.719 1 93.56 517 LEU A N 1
ATOM 4199 C CA . LEU A 1 517 ? 26.875 -15.719 16.547 1 93.56 517 LEU A CA 1
ATOM 4200 C C . LEU A 1 517 ? 25.609 -14.961 16.922 1 93.56 517 LEU A C 1
ATOM 4202 O O . LEU A 1 517 ? 25.359 -13.875 16.406 1 93.56 517 LEU A O 1
ATOM 4206 N N . LYS A 1 518 ? 24.844 -15.57 17.734 1 92.75 518 LYS A N 1
ATOM 4207 C CA . LYS A 1 518 ? 23.625 -14.93 18.203 1 92.75 518 LYS A CA 1
ATOM 4208 C C . LYS A 1 518 ? 23.938 -13.633 18.938 1 92.75 518 LYS A C 1
ATOM 4210 O O . LYS A 1 518 ? 23.344 -12.586 18.641 1 92.75 518 LYS A O 1
ATOM 4215 N N . THR A 1 519 ? 24.812 -13.648 19.797 1 91.06 519 THR A N 1
ATOM 4216 C CA . THR A 1 519 ? 25.109 -12.523 20.688 1 91.06 519 THR A CA 1
ATOM 4217 C C . THR A 1 519 ? 25.859 -11.43 19.938 1 91.06 519 THR A C 1
ATOM 4219 O O . THR A 1 519 ? 25.578 -10.242 20.125 1 91.06 519 THR A O 1
ATOM 4222 N N . GLU A 1 520 ? 26.75 -11.844 19.078 1 88.94 520 GLU A N 1
ATOM 4223 C CA . GLU A 1 520 ? 27.641 -10.867 18.469 1 88.94 520 GLU A CA 1
ATOM 4224 C C . GLU A 1 520 ? 27.125 -10.391 17.125 1 88.94 520 GLU A C 1
ATOM 4226 O O . GLU A 1 520 ? 27.453 -9.289 16.672 1 88.94 520 GLU A O 1
ATOM 4231 N N . MET A 1 521 ? 26.312 -11.203 16.516 1 89.56 521 MET A N 1
ATOM 4232 C CA . MET A 1 521 ? 25.953 -10.859 15.148 1 89.56 521 MET A CA 1
ATOM 4233 C C . MET A 1 521 ? 24.438 -10.969 14.938 1 89.56 521 MET A C 1
ATOM 4235 O O . MET A 1 521 ? 23.953 -10.719 13.836 1 89.56 521 MET A O 1
ATOM 4239 N N . ASP A 1 522 ? 23.672 -11.289 15.945 1 91.38 522 ASP A N 1
ATOM 4240 C CA . ASP A 1 522 ? 22.25 -11.531 15.773 1 91.38 522 ASP A CA 1
ATOM 4241 C C . ASP A 1 522 ? 21.984 -12.492 14.617 1 91.38 522 ASP A C 1
ATOM 4243 O O . ASP A 1 522 ? 21.156 -12.227 13.75 1 91.38 522 ASP A O 1
ATOM 4247 N N . THR A 1 523 ? 22.766 -13.617 14.578 1 93.19 523 THR A N 1
ATOM 4248 C CA . THR A 1 523 ? 22.75 -14.539 13.445 1 93.19 523 THR A CA 1
ATOM 4249 C C . THR A 1 523 ? 22.453 -15.961 13.906 1 93.19 523 THR A C 1
ATOM 4251 O O . THR A 1 523 ? 23 -16.422 14.914 1 93.19 523 THR A O 1
ATOM 4254 N N . PHE A 1 524 ? 21.516 -16.562 13.258 1 95.5 524 PHE A N 1
ATOM 4255 C CA . PHE A 1 524 ? 21.281 -18 13.383 1 95.5 524 PHE A CA 1
ATOM 4256 C C . PHE A 1 524 ? 21.953 -18.766 12.242 1 95.5 524 PHE A C 1
ATOM 4258 O O . PHE A 1 524 ? 21.938 -18.312 11.094 1 95.5 524 PHE A O 1
ATOM 4265 N N . VAL A 1 525 ? 22.562 -19.922 12.594 1 95.19 525 VAL A N 1
ATOM 4266 C CA . VAL A 1 525 ? 23.219 -20.719 11.57 1 95.19 525 VAL A CA 1
ATOM 4267 C C . VAL A 1 525 ? 22.703 -22.156 11.625 1 95.19 525 VAL A C 1
ATOM 4269 O O . VAL A 1 525 ? 22.609 -22.75 12.703 1 95.19 525 VAL A O 1
ATOM 4272 N N . TRP A 1 526 ? 22.281 -22.625 10.453 1 94.25 526 TRP A N 1
ATOM 4273 C CA . TRP A 1 526 ? 21.891 -24.031 10.367 1 94.25 526 TRP A CA 1
ATOM 4274 C C . TRP A 1 526 ? 23.094 -24.938 10.594 1 94.25 526 TRP A C 1
ATOM 4276 O O . TRP A 1 526 ? 24.219 -24.594 10.25 1 94.25 526 TRP A O 1
ATOM 4286 N N . LYS A 1 527 ? 22.797 -26.172 11.141 1 91.56 527 LYS A N 1
ATOM 4287 C CA . LYS A 1 527 ? 23.797 -27.219 11.109 1 91.56 527 LYS A CA 1
ATOM 4288 C C . LYS A 1 527 ? 23.969 -27.781 9.703 1 91.56 527 LYS A C 1
ATOM 4290 O O . LYS A 1 527 ? 23.531 -28.891 9.422 1 91.56 527 LYS A O 1
ATOM 4295 N N . GLY A 1 528 ? 24.531 -27.062 8.828 1 91 528 GLY A N 1
ATOM 4296 C CA . GLY A 1 528 ? 24.625 -27.328 7.402 1 91 528 GLY A CA 1
ATOM 4297 C C . GLY A 1 528 ? 23.797 -26.375 6.566 1 91 528 GLY A C 1
ATOM 4298 O O . GLY A 1 528 ? 24.047 -25.172 6.57 1 91 528 GLY A O 1
ATOM 4299 N N . THR A 1 529 ? 22.906 -26.953 5.801 1 91.62 529 THR A N 1
ATOM 4300 C CA . THR A 1 529 ? 21.984 -26.156 5.012 1 91.62 529 THR A CA 1
ATOM 4301 C C . THR A 1 529 ? 20.562 -26.328 5.512 1 91.62 529 THR A C 1
ATOM 4303 O O . THR A 1 529 ? 20.297 -27.125 6.414 1 91.62 529 THR A O 1
ATOM 4306 N N . LEU A 1 530 ? 19.672 -25.516 5.035 1 92.06 530 LEU A N 1
ATOM 4307 C CA . LEU A 1 530 ? 18.25 -25.656 5.367 1 92.06 530 LEU A CA 1
ATOM 4308 C C . LEU A 1 530 ? 17.766 -27.078 5.07 1 92.06 530 LEU A C 1
ATOM 4310 O O . LEU A 1 530 ? 17.062 -27.672 5.875 1 92.06 530 LEU A O 1
ATOM 4314 N N . GLU A 1 531 ? 18.188 -27.547 3.875 1 91.25 531 GLU A N 1
ATOM 4315 C CA . GLU A 1 531 ? 17.781 -28.891 3.473 1 91.25 531 GLU A CA 1
ATOM 4316 C C . GLU A 1 531 ? 18.297 -29.953 4.449 1 91.25 531 GLU A C 1
ATOM 4318 O O . GLU A 1 531 ? 17.578 -30.875 4.812 1 91.25 531 GLU A O 1
ATOM 4323 N N . ASP A 1 532 ? 19.531 -29.75 4.867 1 89.75 532 ASP A N 1
ATOM 4324 C CA . ASP A 1 532 ? 20.109 -30.656 5.855 1 89.75 532 ASP A CA 1
ATOM 4325 C C . ASP A 1 532 ? 19.312 -30.625 7.164 1 89.75 532 ASP A C 1
ATOM 4327 O O . ASP A 1 532 ? 19.125 -31.656 7.805 1 89.75 532 ASP A O 1
ATOM 4331 N N . ALA A 1 533 ? 18.953 -29.438 7.523 1 89.69 533 ALA A N 1
ATOM 4332 C CA . ALA A 1 533 ? 18.188 -29.25 8.75 1 89.69 533 ALA A CA 1
ATOM 4333 C C . ALA A 1 533 ? 16.844 -29.969 8.672 1 89.69 533 ALA A C 1
ATOM 4335 O O . ALA A 1 533 ? 16.422 -30.641 9.625 1 89.69 533 ALA A O 1
ATOM 4336 N N . ILE A 1 534 ? 16.203 -29.812 7.582 1 89.56 534 ILE A N 1
ATOM 4337 C CA . ILE A 1 534 ? 14.891 -30.406 7.375 1 89.56 534 ILE A CA 1
ATOM 4338 C C . ILE A 1 534 ? 15 -31.938 7.426 1 89.56 534 ILE A C 1
ATOM 4340 O O . ILE A 1 534 ? 14.141 -32.625 7.988 1 89.56 534 ILE A O 1
ATOM 4344 N N . LEU A 1 535 ? 16.109 -32.438 6.902 1 87.25 535 LEU A N 1
ATOM 4345 C CA . LEU A 1 535 ? 16.297 -33.875 6.781 1 87.25 535 LEU A CA 1
ATOM 4346 C C . LEU A 1 535 ? 17.031 -34.438 7.992 1 87.25 535 LEU A C 1
ATOM 4348 O O . LEU A 1 535 ? 17.406 -35.625 8.008 1 87.25 535 LEU A O 1
ATOM 4352 N N . SER A 1 536 ? 17.297 -33.688 8.93 1 81.88 536 SER A N 1
ATOM 4353 C CA . SER A 1 536 ? 18.141 -34.062 10.047 1 81.88 536 SER A CA 1
ATOM 4354 C C . SER A 1 536 ? 17.438 -35.094 10.945 1 81.88 536 SER A C 1
ATOM 4356 O O . SER A 1 536 ? 18.078 -35.719 11.781 1 81.88 536 SER A O 1
ATOM 4358 N N . SER A 1 537 ? 16.172 -35.188 10.836 1 76.38 537 SER A N 1
ATOM 4359 C CA . SER A 1 537 ? 15.477 -36.156 11.664 1 76.38 537 SER A CA 1
ATOM 4360 C C . SER A 1 537 ? 15.062 -37.375 10.844 1 76.38 537 SER A C 1
ATOM 4362 O O . SER A 1 537 ? 14.172 -37.312 10 1 76.38 537 SER A O 1
ATOM 4364 N N . ASP A 1 538 ? 15.789 -38.438 11.148 1 68.69 538 ASP A N 1
ATOM 4365 C CA . ASP A 1 538 ? 15.508 -39.688 10.422 1 68.69 538 ASP A CA 1
ATOM 4366 C C . ASP A 1 538 ? 14.039 -40.094 10.586 1 68.69 538 ASP A C 1
ATOM 4368 O O . ASP A 1 538 ? 13.414 -40.562 9.633 1 68.69 538 ASP A O 1
ATOM 4372 N N . GLU A 1 539 ? 13.539 -39.844 11.695 1 71.44 539 GLU A N 1
ATOM 4373 C CA . GLU A 1 539 ? 12.18 -40.25 12.016 1 71.44 539 GLU A CA 1
ATOM 4374 C C . GLU A 1 539 ? 11.156 -39.5 11.172 1 71.44 539 GLU A C 1
ATOM 4376 O O . GLU A 1 539 ? 10.125 -40.062 10.797 1 71.44 539 GLU A O 1
ATOM 4381 N N . HIS A 1 540 ? 11.562 -38.375 10.797 1 78.5 540 HIS A N 1
ATOM 4382 C CA . HIS A 1 540 ? 10.531 -37.562 10.18 1 78.5 540 HIS A CA 1
ATOM 4383 C C . HIS A 1 540 ? 10.82 -37.312 8.695 1 78.5 540 HIS A C 1
ATOM 4385 O O . HIS A 1 540 ? 10 -36.75 7.984 1 78.5 540 HIS A O 1
ATOM 4391 N N . GLU A 1 541 ? 11.992 -37.781 8.336 1 83.31 541 GLU A N 1
ATOM 4392 C CA . GLU A 1 541 ? 12.414 -37.562 6.957 1 83.31 541 GLU A CA 1
ATOM 4393 C C . GLU A 1 541 ? 11.414 -38.156 5.977 1 83.31 541 GLU A C 1
ATOM 4395 O O . GLU A 1 541 ? 11.039 -37.5 4.996 1 83.31 541 GLU A O 1
ATOM 4400 N N . ASN A 1 542 ? 10.992 -39.344 6.316 1 81.88 542 ASN A N 1
ATOM 4401 C CA . ASN A 1 542 ? 10.047 -40 5.434 1 81.88 542 ASN A CA 1
ATOM 4402 C C . ASN A 1 542 ? 8.688 -39.312 5.434 1 81.88 542 ASN A C 1
ATOM 4404 O O . ASN A 1 542 ? 8.039 -39.219 4.395 1 81.88 542 ASN A O 1
ATOM 4408 N N . ASP A 1 543 ? 8.352 -38.906 6.574 1 84.56 543 ASP A N 1
ATOM 4409 C CA . ASP A 1 543 ? 7.066 -38.219 6.688 1 84.56 543 ASP A CA 1
ATOM 4410 C C . ASP A 1 543 ? 7.074 -36.875 5.934 1 84.56 543 ASP A C 1
ATOM 4412 O O . ASP A 1 543 ? 6.082 -36.531 5.305 1 84.56 543 ASP A O 1
ATOM 4416 N N . ILE A 1 544 ? 8.156 -36.219 6 1 86.19 544 ILE A N 1
ATOM 4417 C CA . ILE A 1 544 ? 8.297 -34.969 5.289 1 86.19 544 ILE A CA 1
ATOM 4418 C C . ILE A 1 544 ? 8.266 -35.219 3.783 1 86.19 544 ILE A C 1
ATOM 4420 O O . ILE A 1 544 ? 7.566 -34.5 3.045 1 86.19 544 ILE A O 1
ATOM 4424 N N . ALA A 1 545 ? 8.984 -36.188 3.408 1 86.38 545 ALA A N 1
ATOM 4425 C CA . ALA A 1 545 ? 9 -36.531 1.989 1 86.38 545 ALA A CA 1
ATOM 4426 C C . ALA A 1 545 ? 7.605 -36.906 1.498 1 86.38 545 ALA A C 1
ATOM 4428 O O . ALA A 1 545 ? 7.184 -36.469 0.428 1 86.38 545 ALA A O 1
ATOM 4429 N N . LYS A 1 546 ? 6.91 -37.656 2.26 1 84.81 546 LYS A N 1
ATOM 4430 C CA . LYS A 1 546 ? 5.551 -38.062 1.92 1 84.81 546 LYS A CA 1
ATOM 4431 C C . LYS A 1 546 ? 4.625 -36.844 1.821 1 84.81 546 LYS A C 1
ATOM 4433 O O . LYS A 1 546 ? 3.773 -36.781 0.935 1 84.81 546 LYS A O 1
ATOM 4438 N N . SER A 1 547 ? 4.848 -36 2.754 1 85.88 547 SER A N 1
ATOM 4439 C CA . SER A 1 547 ? 4.023 -34.812 2.773 1 85.88 547 SER A CA 1
ATOM 4440 C C . SER A 1 547 ? 4.211 -34 1.5 1 85.88 547 SER A C 1
ATOM 4442 O O . SER A 1 547 ? 3.289 -33.281 1.062 1 85.88 547 SER A O 1
ATOM 4444 N N . LEU A 1 548 ? 5.344 -34.094 0.901 1 86.19 548 LEU A N 1
ATOM 4445 C CA . LEU A 1 548 ? 5.668 -33.312 -0.283 1 86.19 548 LEU A CA 1
ATOM 4446 C C . LEU A 1 548 ? 5.508 -34.125 -1.55 1 86.19 548 LEU A C 1
ATOM 4448 O O . LEU A 1 548 ? 5.82 -33.656 -2.648 1 86.19 548 LEU A O 1
ATOM 4452 N N . GLY A 1 549 ? 5.07 -35.344 -1.356 1 82.62 549 GLY A N 1
ATOM 4453 C CA . GLY A 1 549 ? 4.98 -36.25 -2.494 1 82.62 549 GLY A CA 1
ATOM 4454 C C . GLY A 1 549 ? 6.328 -36.562 -3.107 1 82.62 549 GLY A C 1
ATOM 4455 O O . GLY A 1 549 ? 6.441 -36.719 -4.324 1 82.62 549 GLY A O 1
ATOM 4456 N N . LEU A 1 550 ? 7.348 -36.438 -2.324 1 86.5 550 LEU A N 1
ATOM 4457 C CA . LEU A 1 550 ? 8.711 -36.688 -2.777 1 86.5 550 LEU A CA 1
ATOM 4458 C C . LEU A 1 550 ? 9.172 -38.094 -2.418 1 86.5 550 LEU A C 1
ATOM 4460 O O . LEU A 1 550 ? 8.906 -38.562 -1.312 1 86.5 550 LEU A O 1
ATOM 4464 N N . THR A 1 551 ? 9.688 -38.875 -3.404 1 86.06 551 THR A N 1
ATOM 4465 C CA . THR A 1 551 ? 10.328 -40.156 -3.166 1 86.06 551 THR A CA 1
ATOM 4466 C C . THR A 1 551 ? 11.828 -40.062 -3.438 1 86.06 551 THR A C 1
ATOM 4468 O O . THR A 1 551 ? 12.242 -39.781 -4.562 1 86.06 551 THR A O 1
ATOM 4471 N N . PHE A 1 552 ? 12.609 -40.281 -2.439 1 85.62 552 PHE A N 1
ATOM 4472 C CA . PHE A 1 552 ? 14.055 -40.219 -2.586 1 85.62 552 PHE A CA 1
ATOM 4473 C C . PHE A 1 552 ? 14.586 -41.375 -3.398 1 85.62 552 PHE A C 1
ATOM 4475 O O . PHE A 1 552 ? 14.203 -42.531 -3.162 1 85.62 552 PHE A O 1
ATOM 4482 N N . THR A 1 553 ? 15.383 -41.125 -4.355 1 85.62 553 THR A N 1
ATOM 4483 C CA . THR A 1 553 ? 15.93 -42.125 -5.238 1 85.62 553 THR A CA 1
ATOM 4484 C C . THR A 1 553 ? 17.297 -42.594 -4.758 1 85.62 553 THR A C 1
ATOM 4486 O O . THR A 1 553 ? 17.875 -43.531 -5.305 1 85.62 553 THR A O 1
ATOM 4489 N N . SER A 1 554 ? 17.875 -41.844 -3.865 1 86.75 554 SER A N 1
ATOM 4490 C CA . SER A 1 554 ? 19.219 -42.156 -3.377 1 86.75 554 SER A CA 1
ATOM 4491 C C . SER A 1 554 ? 19.266 -42.125 -1.853 1 86.75 554 SER A C 1
ATOM 4493 O O . SER A 1 554 ? 18.453 -41.469 -1.205 1 86.75 554 SER A O 1
ATOM 4495 N N . GLU A 1 555 ? 20.203 -42.938 -1.315 1 83.06 555 GLU A N 1
ATOM 4496 C CA . GLU A 1 555 ? 20.406 -42.938 0.13 1 83.06 555 GLU A CA 1
ATOM 4497 C C . GLU A 1 555 ? 21.484 -41.938 0.539 1 83.06 555 GLU A C 1
ATOM 4499 O O . GLU A 1 555 ? 21.656 -41.656 1.726 1 83.06 555 GLU A O 1
ATOM 4504 N N . ASN A 1 556 ? 22.109 -41.344 -0.432 1 85.94 556 ASN A N 1
ATOM 4505 C CA . ASN A 1 556 ? 23.125 -40.344 -0.165 1 85.94 556 ASN A CA 1
ATOM 4506 C C . ASN A 1 556 ? 22.5 -39.031 0.346 1 85.94 556 ASN A C 1
ATOM 4508 O O . ASN A 1 556 ? 21.641 -38.438 -0.318 1 85.94 556 ASN A O 1
ATOM 4512 N N . PRO A 1 557 ? 22.953 -38.594 1.485 1 83.25 557 PRO A N 1
ATOM 4513 C CA . PRO A 1 557 ? 22.359 -37.406 2.088 1 83.25 557 PRO A CA 1
ATOM 4514 C C . PRO A 1 557 ? 22.469 -36.188 1.195 1 83.25 557 PRO A C 1
ATOM 4516 O O . PRO A 1 557 ? 21.547 -35.344 1.156 1 83.25 557 PRO A O 1
ATOM 4519 N N . LYS A 1 558 ? 23.547 -36.062 0.504 1 85.19 558 LYS A N 1
ATOM 4520 C CA . LYS A 1 558 ? 23.734 -34.906 -0.367 1 85.19 558 LYS A CA 1
ATOM 4521 C C . LYS A 1 558 ? 22.75 -34.938 -1.533 1 85.19 558 LYS A C 1
ATOM 4523 O O . LYS A 1 558 ? 22.219 -33.875 -1.927 1 85.19 558 LYS A O 1
ATOM 4528 N N . GLU A 1 559 ? 22.547 -36.031 -2.02 1 88.44 559 GLU A N 1
ATOM 4529 C CA . GLU A 1 559 ? 21.609 -36.188 -3.129 1 88.44 559 GLU A CA 1
ATOM 4530 C C . GLU A 1 559 ? 20.172 -35.969 -2.664 1 88.44 559 GLU A C 1
ATOM 4532 O O . GLU A 1 559 ? 19.359 -35.406 -3.395 1 88.44 559 GLU A O 1
ATOM 4537 N N . ARG A 1 560 ? 19.922 -36.469 -1.501 1 88.31 560 ARG A N 1
ATOM 4538 C CA . ARG A 1 560 ? 18.594 -36.25 -0.943 1 88.31 560 ARG A CA 1
ATOM 4539 C C . ARG A 1 560 ? 18.312 -34.781 -0.72 1 88.31 560 ARG A C 1
ATOM 4541 O O . ARG A 1 560 ? 17.219 -34.312 -1.008 1 88.31 560 ARG A O 1
ATOM 4548 N N . ALA A 1 561 ? 19.25 -34.094 -0.224 1 88 561 ALA A N 1
ATOM 4549 C CA . ALA A 1 561 ? 19.125 -32.656 -0.012 1 88 561 ALA A CA 1
ATOM 4550 C C . ALA A 1 561 ? 18.875 -31.922 -1.329 1 88 561 ALA A C 1
ATOM 4552 O O . ALA A 1 561 ? 18.078 -30.984 -1.382 1 88 561 ALA A O 1
ATOM 4553 N N . LYS A 1 562 ? 19.547 -32.375 -2.344 1 88.75 562 LYS A N 1
ATOM 4554 C CA . LYS A 1 562 ? 19.375 -31.781 -3.662 1 88.75 562 LYS A CA 1
ATOM 4555 C C . LYS A 1 562 ? 17.953 -32.031 -4.191 1 88.75 562 LYS A C 1
ATOM 4557 O O . LYS A 1 562 ? 17.359 -31.141 -4.816 1 88.75 562 LYS A O 1
ATOM 4562 N N . GLN A 1 563 ? 17.484 -33.219 -3.939 1 88.69 563 GLN A N 1
ATOM 4563 C CA . GLN A 1 563 ? 16.141 -33.562 -4.375 1 88.69 563 GLN A CA 1
ATOM 4564 C C . GLN A 1 563 ? 15.094 -32.719 -3.633 1 88.69 563 GLN A C 1
ATOM 4566 O O . GLN A 1 563 ? 14.133 -32.25 -4.23 1 88.69 563 GLN A O 1
ATOM 4571 N N . LEU A 1 564 ? 15.312 -32.594 -2.375 1 88.38 564 LEU A N 1
ATOM 4572 C CA . LEU A 1 564 ? 14.414 -31.75 -1.581 1 88.38 564 LEU A CA 1
ATOM 4573 C C . LEU A 1 564 ? 14.445 -30.312 -2.064 1 88.38 564 LEU A C 1
ATOM 4575 O O . LEU A 1 564 ? 13.398 -29.672 -2.186 1 88.38 564 LEU A O 1
ATOM 4579 N N . LYS A 1 565 ? 15.617 -29.828 -2.32 1 87.06 565 LYS A N 1
ATOM 4580 C CA . LYS A 1 565 ? 15.773 -28.469 -2.797 1 87.06 565 LYS A CA 1
ATOM 4581 C C . LYS A 1 565 ? 15.016 -28.25 -4.102 1 87.06 565 LYS A C 1
ATOM 4583 O O . LYS A 1 565 ? 14.375 -27.203 -4.285 1 87.06 565 LYS A O 1
ATOM 4588 N N . ARG A 1 566 ? 15.109 -29.156 -4.906 1 84 566 ARG A N 1
ATOM 4589 C CA . ARG A 1 566 ? 14.406 -29.078 -6.18 1 84 566 ARG A CA 1
ATOM 4590 C C . ARG A 1 566 ? 12.898 -29.016 -5.969 1 84 566 ARG A C 1
ATOM 4592 O O . ARG A 1 566 ? 12.195 -28.281 -6.656 1 84 566 ARG A O 1
ATOM 4599 N N . LYS A 1 567 ? 12.492 -29.828 -5.035 1 84.06 567 LYS A N 1
ATOM 4600 C CA . LYS A 1 567 ? 11.062 -29.844 -4.738 1 84.06 567 LYS A CA 1
ATOM 4601 C C . LYS A 1 567 ? 10.609 -28.516 -4.129 1 84.06 567 LYS A C 1
ATOM 4603 O O . LYS A 1 567 ? 9.539 -28 -4.473 1 84.06 567 LYS A O 1
ATOM 4608 N N . LEU A 1 568 ? 11.391 -27.984 -3.285 1 82.56 568 LEU A N 1
ATOM 4609 C CA . LEU A 1 568 ? 11.039 -26.75 -2.598 1 82.56 568 LEU A CA 1
ATOM 4610 C C . LEU A 1 568 ? 11.047 -25.562 -3.564 1 82.56 568 LEU A C 1
ATOM 4612 O O . LEU A 1 568 ? 10.352 -24.578 -3.346 1 82.56 568 LEU A O 1
ATOM 4616 N N . LYS A 1 569 ? 11.867 -25.75 -4.531 1 75.19 569 LYS A N 1
ATOM 4617 C CA . LYS A 1 569 ? 11.922 -24.688 -5.543 1 75.19 569 LYS A CA 1
ATOM 4618 C C . LYS A 1 569 ? 10.633 -24.656 -6.367 1 75.19 569 LYS A C 1
ATOM 4620 O O . LYS A 1 569 ? 10.281 -23.625 -6.938 1 75.19 569 LYS A O 1
ATOM 4625 N N . LYS A 1 570 ? 10.109 -25.891 -6.219 1 70.81 570 LYS A N 1
ATOM 4626 C CA . LYS A 1 570 ? 8.82 -25.953 -6.906 1 70.81 570 LYS A CA 1
ATOM 4627 C C . LYS A 1 570 ? 7.695 -25.453 -6.008 1 70.81 570 LYS A C 1
ATOM 4629 O O . LYS A 1 570 ? 7.785 -25.547 -4.781 1 70.81 570 LYS A O 1
ATOM 4634 N N . ARG A 1 571 ? 6.879 -24.734 -6.375 1 62.75 571 ARG A N 1
ATOM 4635 C CA . ARG A 1 571 ? 5.832 -24.141 -5.547 1 62.75 571 ARG A CA 1
ATOM 4636 C C . ARG A 1 571 ? 4.926 -25.219 -4.961 1 62.75 571 ARG A C 1
ATOM 4638 O O . ARG A 1 571 ? 4.367 -26.031 -5.695 1 62.75 571 ARG A O 1
ATOM 4645 N N . LEU A 1 572 ? 4.852 -25.266 -3.635 1 72.81 572 LEU A N 1
ATOM 4646 C CA . LEU A 1 572 ? 4.062 -26.234 -2.875 1 72.81 572 LEU A CA 1
ATOM 4647 C C . LEU A 1 572 ? 2.596 -25.812 -2.832 1 72.81 572 LEU A C 1
ATOM 4649 O O . LEU A 1 572 ? 2.283 -24.625 -2.807 1 72.81 572 LEU A O 1
ATOM 4653 N N . THR A 1 573 ? 1.701 -26.812 -2.945 1 71.31 573 THR A N 1
ATOM 4654 C CA . THR A 1 573 ? 0.286 -26.578 -2.697 1 71.31 573 THR A CA 1
ATOM 4655 C C . THR A 1 573 ? 0.045 -26.234 -1.228 1 71.31 573 THR A C 1
ATOM 4657 O O . THR A 1 573 ? 0.916 -26.453 -0.384 1 71.31 573 THR A O 1
ATOM 4660 N N . ASP A 1 574 ? -1.072 -25.641 -0.994 1 71.19 574 ASP A N 1
ATOM 4661 C CA . ASP A 1 574 ? -1.415 -25.312 0.386 1 71.19 574 ASP A CA 1
ATOM 4662 C C . ASP A 1 574 ? -1.403 -26.547 1.271 1 71.19 574 ASP A C 1
ATOM 4664 O O . ASP A 1 574 ? -0.957 -26.5 2.418 1 71.19 574 ASP A O 1
ATOM 4668 N N . GLU A 1 575 ? -1.944 -27.594 0.666 1 75.44 575 GLU A N 1
ATOM 4669 C CA . GLU A 1 575 ? -1.981 -28.844 1.416 1 75.44 575 GLU A CA 1
ATOM 4670 C C . GLU A 1 575 ? -0.572 -29.344 1.707 1 75.44 575 GLU A C 1
ATOM 4672 O O . GLU A 1 575 ? -0.289 -29.812 2.816 1 75.44 575 GLU A O 1
ATOM 4677 N N . GLU A 1 576 ? 0.243 -29.25 0.723 1 81.44 576 GLU A N 1
ATOM 4678 C CA . GLU A 1 576 ? 1.629 -29.688 0.897 1 81.44 576 GLU A CA 1
ATOM 4679 C C . GLU A 1 576 ? 2.338 -28.828 1.947 1 81.44 576 GLU A C 1
ATOM 4681 O O . GLU A 1 576 ? 3.094 -29.359 2.77 1 81.44 576 GLU A O 1
ATOM 4686 N N . ARG A 1 577 ? 2.068 -27.609 1.911 1 82.19 577 ARG A N 1
ATOM 4687 C CA . ARG A 1 577 ? 2.697 -26.688 2.857 1 82.19 577 ARG A CA 1
ATOM 4688 C C . ARG A 1 577 ? 2.26 -27 4.285 1 82.19 577 ARG A C 1
ATOM 4690 O O . ARG A 1 577 ? 3.084 -27.016 5.203 1 82.19 577 ARG A O 1
ATOM 4697 N N . GLN A 1 578 ? 1.002 -27.203 4.41 1 81.25 578 GLN A N 1
ATOM 4698 C CA . GLN A 1 578 ? 0.466 -27.484 5.738 1 81.25 578 GLN A CA 1
ATOM 4699 C C . GLN A 1 578 ? 1.027 -28.797 6.285 1 81.25 578 GLN A C 1
ATOM 4701 O O . GLN A 1 578 ? 1.444 -28.875 7.441 1 81.25 578 GLN A O 1
ATOM 4706 N N . LYS A 1 579 ? 1.021 -29.781 5.43 1 86 579 LYS A N 1
ATOM 4707 C CA . LYS A 1 579 ? 1.542 -31.078 5.844 1 86 579 LYS A CA 1
ATOM 4708 C C . LYS A 1 579 ? 3.035 -31 6.148 1 86 579 LYS A C 1
ATOM 4710 O O . LYS A 1 579 ? 3.508 -31.594 7.121 1 86 579 LYS A O 1
ATOM 4715 N N . MET A 1 580 ? 3.688 -30.25 5.355 1 88.25 580 MET A N 1
ATOM 4716 C CA . MET A 1 580 ? 5.125 -30.094 5.559 1 88.25 580 MET A CA 1
ATOM 4717 C C . MET A 1 580 ? 5.41 -29.391 6.879 1 88.25 580 MET A C 1
ATOM 4719 O O . MET A 1 580 ? 6.246 -29.828 7.66 1 88.25 580 MET A O 1
ATOM 4723 N N . CYS A 1 581 ? 4.707 -28.328 7.125 1 89.06 581 CYS A N 1
ATOM 4724 C CA . CYS A 1 581 ? 4.961 -27.531 8.32 1 89.06 581 CYS A CA 1
ATOM 4725 C C . CYS A 1 581 ? 4.617 -28.312 9.578 1 89.06 581 CYS A C 1
ATOM 4727 O O . CYS A 1 581 ? 5.297 -28.188 10.602 1 89.06 581 CYS A O 1
ATOM 4729 N N . THR A 1 582 ? 3.613 -29.188 9.508 1 87.88 582 THR A N 1
ATOM 4730 C CA . THR A 1 582 ? 3.26 -30.031 10.633 1 87.88 582 THR A CA 1
ATOM 4731 C C . THR A 1 582 ? 4.418 -30.953 11 1 87.88 582 THR A C 1
ATOM 4733 O O . THR A 1 582 ? 4.691 -31.188 12.18 1 87.88 582 THR A O 1
ATOM 4736 N N . GLN A 1 583 ? 5.07 -31.422 10.039 1 88.31 583 GLN A N 1
ATOM 4737 C CA . GLN A 1 583 ? 6.207 -32.312 10.266 1 88.31 583 GLN A CA 1
ATOM 4738 C C . GLN A 1 583 ? 7.441 -31.516 10.688 1 88.31 583 GLN A C 1
ATOM 4740 O O . GLN A 1 583 ? 8.203 -31.953 11.547 1 88.31 583 GLN A O 1
ATOM 4745 N N . LEU A 1 584 ? 7.621 -30.359 10.094 1 91 584 LEU A N 1
ATOM 4746 C CA . LEU A 1 584 ? 8.797 -29.531 10.375 1 91 584 LEU A CA 1
ATOM 4747 C C . LEU A 1 584 ? 8.812 -29.094 11.836 1 91 584 LEU A C 1
ATOM 4749 O O . LEU A 1 584 ? 9.883 -28.938 12.43 1 91 584 LEU A O 1
ATOM 4753 N N . MET A 1 585 ? 7.668 -28.922 12.375 1 89 585 MET A N 1
ATOM 4754 C CA . MET A 1 585 ? 7.562 -28.469 13.758 1 89 585 MET A CA 1
ATOM 4755 C C . MET A 1 585 ? 8.148 -29.516 14.711 1 89 585 MET A C 1
ATOM 4757 O O . MET A 1 585 ? 8.492 -29.188 15.852 1 89 585 MET A O 1
ATOM 4761 N N . LYS A 1 586 ? 8.344 -30.734 14.195 1 88.44 586 LYS A N 1
ATOM 4762 C CA . LYS A 1 586 ? 8.844 -31.812 15.031 1 88.44 586 LYS A CA 1
ATOM 4763 C C . LYS A 1 586 ? 10.352 -32 14.844 1 88.44 586 LYS A C 1
ATOM 4765 O O . LYS A 1 586 ? 10.977 -32.781 15.57 1 88.44 586 LYS A O 1
ATOM 4770 N N . VAL A 1 587 ? 10.898 -31.344 13.961 1 90.44 587 VAL A N 1
ATOM 4771 C CA . VAL A 1 587 ? 12.32 -31.484 13.656 1 90.44 587 VAL A CA 1
ATOM 4772 C C . VAL A 1 587 ? 13.133 -30.656 14.641 1 90.44 587 VAL A C 1
ATOM 4774 O O . VAL A 1 587 ? 12.922 -29.438 14.773 1 90.44 587 VAL A O 1
ATOM 4777 N N . PRO A 1 588 ? 14.094 -31.188 15.266 1 89 588 PRO A N 1
ATOM 4778 C CA . PRO A 1 588 ? 14.852 -30.5 16.312 1 89 588 PRO A CA 1
ATOM 4779 C C . PRO A 1 588 ? 15.539 -29.234 15.805 1 89 588 PRO A C 1
ATOM 4781 O O . PRO A 1 588 ? 15.531 -28.203 16.484 1 89 588 PRO A O 1
ATOM 4784 N N . GLU A 1 589 ? 16.141 -29.266 14.672 1 91.62 589 GLU A N 1
ATOM 4785 C CA . GLU A 1 589 ? 16.828 -28.094 14.141 1 91.62 589 GLU A CA 1
ATOM 4786 C C . GLU A 1 589 ? 15.844 -26.953 13.891 1 91.62 589 GLU A C 1
ATOM 4788 O O . GLU A 1 589 ? 16.203 -25.781 14.047 1 91.62 589 GLU A O 1
ATOM 4793 N N . ILE A 1 590 ? 14.695 -27.281 13.484 1 92.56 590 ILE A N 1
ATOM 4794 C CA . ILE A 1 590 ? 13.664 -26.266 13.266 1 92.56 590 ILE A CA 1
ATOM 4795 C C . ILE A 1 590 ? 13.195 -25.719 14.609 1 92.56 590 ILE A C 1
ATOM 4797 O O . ILE A 1 590 ? 12.953 -24.516 14.742 1 92.56 590 ILE A O 1
ATOM 4801 N N . GLN A 1 591 ? 13.133 -26.578 15.523 1 91.94 591 GLN A N 1
ATOM 4802 C CA . GLN A 1 591 ? 12.789 -26.125 16.875 1 91.94 591 GLN A CA 1
ATOM 4803 C C . GLN A 1 591 ? 13.852 -25.172 17.422 1 91.94 591 GLN A C 1
ATOM 4805 O O . GLN A 1 591 ? 13.523 -24.203 18.109 1 91.94 591 GLN A O 1
ATOM 4810 N N . ARG A 1 592 ? 15.078 -25.453 17.172 1 93.25 592 ARG A N 1
ATOM 4811 C CA . ARG A 1 592 ? 16.172 -24.562 17.578 1 93.25 592 ARG A CA 1
ATOM 4812 C C . ARG A 1 592 ? 16.016 -23.188 16.953 1 93.25 592 ARG A C 1
ATOM 4814 O O . ARG A 1 592 ? 16.203 -22.172 17.625 1 93.25 592 ARG A O 1
ATOM 4821 N N . PHE A 1 593 ? 15.648 -23.203 15.758 1 93.5 593 PHE A N 1
ATOM 4822 C CA . PHE A 1 593 ? 15.438 -21.938 15.047 1 93.5 593 PHE A CA 1
ATOM 4823 C C . PHE A 1 593 ? 14.273 -21.172 15.656 1 93.5 593 PHE A C 1
ATOM 4825 O O . PHE A 1 593 ? 14.375 -19.953 15.883 1 93.5 593 PHE A O 1
ATOM 4832 N N . LEU A 1 594 ? 13.219 -21.828 15.859 1 92 594 LEU A N 1
ATOM 4833 C CA . LEU A 1 594 ? 12.047 -21.188 16.438 1 92 594 LEU A CA 1
ATOM 4834 C C . LEU A 1 594 ? 12.359 -20.641 17.828 1 92 594 LEU A C 1
ATOM 4836 O O . LEU A 1 594 ? 11.867 -19.562 18.188 1 92 594 LEU A O 1
ATOM 4840 N N . GLN A 1 595 ? 13.125 -21.359 18.547 1 90.94 595 GLN A N 1
ATOM 4841 C CA . GLN A 1 595 ? 13.547 -20.875 19.844 1 90.94 595 GLN A CA 1
ATOM 4842 C C . GLN A 1 595 ? 14.406 -19.609 19.719 1 90.94 595 GLN A C 1
ATOM 4844 O O . GLN A 1 595 ? 14.258 -18.672 20.5 1 90.94 595 GLN A O 1
ATOM 4849 N N . PHE A 1 596 ? 15.273 -19.625 18.797 1 92.88 596 PHE A N 1
ATOM 4850 C CA . PHE A 1 596 ? 16.094 -18.453 18.5 1 92.88 596 PHE A CA 1
ATOM 4851 C C . PHE A 1 596 ? 15.211 -17.25 18.188 1 92.88 596 PHE A C 1
ATOM 4853 O O . PHE A 1 596 ? 15.461 -16.141 18.672 1 92.88 596 PHE A O 1
ATOM 4860 N N . MET A 1 597 ? 14.172 -17.406 17.406 1 91.62 597 MET A N 1
ATOM 4861 C CA . MET A 1 597 ? 13.289 -16.328 16.984 1 91.62 597 MET A CA 1
ATOM 4862 C C . MET A 1 597 ? 12.469 -15.797 18.156 1 91.62 597 MET A C 1
ATOM 4864 O O . MET A 1 597 ? 12.133 -14.609 18.188 1 91.62 597 MET A O 1
ATOM 4868 N N . LYS A 1 598 ? 12.164 -16.641 19.062 1 86.75 598 LYS A N 1
ATOM 4869 C CA . LYS A 1 598 ? 11.328 -16.266 20.203 1 86.75 598 LYS A CA 1
ATOM 4870 C C . LYS A 1 598 ? 12.125 -15.484 21.234 1 86.75 598 LYS A C 1
ATOM 4872 O O . LYS A 1 598 ? 11.547 -14.773 22.062 1 86.75 598 LYS A O 1
ATOM 4877 N N . GLU A 1 599 ? 13.312 -15.633 21.172 1 82.94 599 GLU A N 1
ATOM 4878 C CA . GLU A 1 599 ? 14.148 -14.93 22.141 1 82.94 599 GLU A CA 1
ATOM 4879 C C . GLU A 1 599 ? 14.242 -13.445 21.812 1 82.94 599 GLU A C 1
ATOM 4881 O O . GLU A 1 599 ? 14.125 -13.055 20.641 1 82.94 599 GLU A O 1
ATOM 4886 N N . LYS A 1 600 ? 14.234 -12.648 22.859 1 67.19 600 LYS A N 1
ATOM 4887 C CA . LYS A 1 600 ? 14.297 -11.203 22.703 1 67.19 600 LYS A CA 1
ATOM 4888 C C . LYS A 1 600 ? 15.625 -10.766 22.094 1 67.19 600 LYS A C 1
ATOM 4890 O O . LYS A 1 600 ? 16.688 -11.211 22.531 1 67.19 600 LYS A O 1
ATOM 4895 N N . HIS A 1 601 ? 15.484 -10.203 20.906 1 65.5 601 HIS A N 1
ATOM 4896 C CA . HIS A 1 601 ? 16.656 -9.656 20.234 1 65.5 601 HIS A CA 1
ATOM 4897 C C . HIS A 1 601 ? 16.641 -8.133 20.234 1 65.5 601 HIS A C 1
ATOM 4899 O O . HIS A 1 601 ? 15.562 -7.527 20.266 1 65.5 601 HIS A O 1
ATOM 4905 N N . MET B 1 1 ? -25.297 -15.859 7.273 1 89.56 1 MET B N 1
ATOM 4906 C CA . MET B 1 1 ? -23.984 -15.797 6.652 1 89.56 1 MET B CA 1
ATOM 4907 C C . MET B 1 1 ? -24.094 -15.719 5.133 1 89.56 1 MET B C 1
ATOM 4909 O O . MET B 1 1 ? -24.828 -16.5 4.523 1 89.56 1 MET B O 1
ATOM 4913 N N . LEU B 1 2 ? -23.453 -14.773 4.562 1 93.62 2 LEU B N 1
ATOM 4914 C CA . LEU B 1 2 ? -23.438 -14.602 3.113 1 93.62 2 LEU B CA 1
ATOM 4915 C C . LEU B 1 2 ? -22.641 -15.719 2.441 1 93.62 2 LEU B C 1
ATOM 4917 O O . LEU B 1 2 ? -21.516 -16 2.838 1 93.62 2 LEU B O 1
ATOM 4921 N N . LYS B 1 3 ? -23.25 -16.328 1.379 1 92.25 3 LYS B N 1
ATOM 4922 C CA . LYS B 1 3 ? -22.594 -17.469 0.73 1 92.25 3 LYS B CA 1
ATOM 4923 C C . LYS B 1 3 ? -22.25 -17.141 -0.722 1 92.25 3 LYS B C 1
ATOM 4925 O O . LYS B 1 3 ? -21.25 -17.609 -1.251 1 92.25 3 LYS B O 1
ATOM 4930 N N . ARG B 1 4 ? -23.156 -16.406 -1.241 1 94.31 4 ARG B N 1
ATOM 4931 C CA . ARG B 1 4 ? -23 -16.172 -2.672 1 94.31 4 ARG B CA 1
ATOM 4932 C C . ARG B 1 4 ? -23.75 -14.906 -3.088 1 94.31 4 ARG B C 1
ATOM 4934 O O . ARG B 1 4 ? -24.797 -14.578 -2.512 1 94.31 4 ARG B O 1
ATOM 4941 N N . ILE B 1 5 ? -23.219 -14.203 -4.125 1 96.5 5 ILE B N 1
ATOM 4942 C CA . ILE B 1 5 ? -23.969 -13.148 -4.793 1 96.5 5 ILE B CA 1
ATOM 4943 C C . ILE B 1 5 ? -23.938 -13.367 -6.305 1 96.5 5 ILE B C 1
ATOM 4945 O O . ILE B 1 5 ? -22.922 -13.789 -6.855 1 96.5 5 ILE B O 1
ATOM 4949 N N . VAL B 1 6 ? -25.047 -13.188 -6.941 1 96.38 6 VAL B N 1
ATOM 4950 C CA . VAL B 1 6 ? -25.188 -13.18 -8.391 1 96.38 6 VAL B CA 1
ATOM 4951 C C . VAL B 1 6 ? -25.828 -11.875 -8.844 1 96.38 6 VAL B C 1
ATOM 4953 O O . VAL B 1 6 ? -26.844 -11.438 -8.281 1 96.38 6 VAL B O 1
ATOM 4956 N N . PHE B 1 7 ? -25.219 -11.203 -9.789 1 95.31 7 PHE B N 1
ATOM 4957 C CA . PHE B 1 7 ? -25.797 -9.938 -10.242 1 95.31 7 PHE B CA 1
ATOM 4958 C C . PHE B 1 7 ? -25.484 -9.703 -11.711 1 95.31 7 PHE B C 1
ATOM 4960 O O . PHE B 1 7 ? -24.531 -10.266 -12.25 1 95.31 7 PHE B O 1
ATOM 4967 N N . GLU B 1 8 ? -26.297 -8.906 -12.328 1 94.62 8 GLU B N 1
ATOM 4968 C CA . GLU B 1 8 ? -26.172 -8.586 -13.742 1 94.62 8 GLU B CA 1
ATOM 4969 C C . GLU B 1 8 ? -26.719 -7.199 -14.055 1 94.62 8 GLU B C 1
ATOM 4971 O O . GLU B 1 8 ? -27.719 -6.777 -13.469 1 94.62 8 GLU B O 1
ATOM 4976 N N . ASN B 1 9 ? -26 -6.453 -14.875 1 91.5 9 ASN B N 1
ATOM 4977 C CA . ASN B 1 9 ? -26.438 -5.191 -15.461 1 91.5 9 ASN B CA 1
ATOM 4978 C C . ASN B 1 9 ? -26.562 -4.098 -14.398 1 91.5 9 ASN B C 1
ATOM 4980 O O . ASN B 1 9 ? -27.578 -3.4 -14.336 1 91.5 9 ASN B O 1
ATOM 4984 N N . PHE B 1 10 ? -25.609 -4.012 -13.578 1 87.94 10 PHE B N 1
ATOM 4985 C CA . PHE B 1 10 ? -25.641 -2.971 -12.562 1 87.94 10 PHE B CA 1
ATOM 4986 C C . PHE B 1 10 ? -24.406 -2.078 -12.656 1 87.94 10 PHE B C 1
ATOM 4988 O O . PHE B 1 10 ? -23.281 -2.572 -12.68 1 87.94 10 PHE B O 1
ATOM 4995 N N . VAL B 1 11 ? -24.578 -0.79 -12.703 1 81.94 11 VAL B N 1
ATOM 4996 C CA . VAL B 1 11 ? -23.625 0.312 -12.594 1 81.94 11 VAL B CA 1
ATOM 4997 C C . VAL B 1 11 ? -22.5 0.127 -13.602 1 81.94 11 VAL B C 1
ATOM 4999 O O . VAL B 1 11 ? -22.641 0.499 -14.773 1 81.94 11 VAL B O 1
ATOM 5002 N N . HIS B 1 12 ? -21.406 -0.801 -13.133 1 81.81 12 HIS B N 1
ATOM 5003 C CA . HIS B 1 12 ? -20.234 -0.984 -13.984 1 81.81 12 HIS B CA 1
ATOM 5004 C C . HIS B 1 12 ? -20.203 -2.381 -14.594 1 81.81 12 HIS B C 1
ATOM 5006 O O . HIS B 1 12 ? -19.328 -2.691 -15.414 1 81.81 12 HIS B O 1
ATOM 5012 N N . PHE B 1 13 ? -21.172 -3.17 -14.258 1 89.94 13 PHE B N 1
ATOM 5013 C CA . PHE B 1 13 ? -21.172 -4.566 -14.672 1 89.94 13 PHE B CA 1
ATOM 5014 C C . PHE B 1 13 ? -22.266 -4.824 -15.703 1 89.94 13 PHE B C 1
ATOM 5016 O O . PHE B 1 13 ? -23.453 -4.762 -15.383 1 89.94 13 PHE B O 1
ATOM 5023 N N . SER B 1 14 ? -21.859 -5.09 -16.891 1 89.94 14 SER B N 1
ATOM 5024 C CA . SER B 1 14 ? -22.828 -5.379 -17.953 1 89.94 14 SER B CA 1
ATOM 5025 C C . SER B 1 14 ? -23.234 -6.852 -17.938 1 89.94 14 SER B C 1
ATOM 5027 O O . SER B 1 14 ? -24.406 -7.184 -18.109 1 89.94 14 SER B O 1
ATOM 5029 N N . GLU B 1 15 ? -22.281 -7.723 -17.672 1 91 15 GLU B N 1
ATOM 5030 C CA . GLU B 1 15 ? -22.5 -9.164 -17.75 1 91 15 GLU B CA 1
ATOM 5031 C C . GLU B 1 15 ? -22.766 -9.758 -16.359 1 91 15 GLU B C 1
ATOM 5033 O O . GLU B 1 15 ? -22.609 -9.07 -15.352 1 91 15 GLU B O 1
ATOM 5038 N N . LYS B 1 16 ? -23.25 -10.961 -16.438 1 93.88 16 LYS B N 1
ATOM 5039 C CA . LYS B 1 16 ? -23.531 -11.672 -15.195 1 93.88 16 LYS B CA 1
ATOM 5040 C C . LYS B 1 16 ? -22.234 -11.992 -14.453 1 93.88 16 LYS B C 1
ATOM 5042 O O . LYS B 1 16 ? -21.25 -12.414 -15.07 1 93.88 16 LYS B O 1
ATOM 5047 N N . ASN B 1 17 ? -22.25 -11.742 -13.219 1 94.5 17 ASN B N 1
ATOM 5048 C CA . ASN B 1 17 ? -21.141 -12.07 -12.336 1 94.5 17 ASN B CA 1
ATOM 5049 C C . ASN B 1 17 ? -21.594 -12.883 -11.125 1 94.5 17 ASN B C 1
ATOM 5051 O O . ASN B 1 17 ? -22.703 -12.68 -10.625 1 94.5 17 ASN B O 1
ATOM 5055 N N . ILE B 1 18 ? -20.781 -13.828 -10.766 1 94.69 18 ILE B N 1
ATOM 5056 C CA . ILE B 1 18 ? -21.031 -14.688 -9.609 1 94.69 18 ILE B CA 1
ATOM 5057 C C . ILE B 1 18 ? -19.828 -14.672 -8.672 1 94.69 18 ILE B C 1
ATOM 5059 O O . ILE B 1 18 ? -18.688 -14.883 -9.109 1 94.69 18 ILE B O 1
ATOM 5063 N N . ILE B 1 19 ? -20.031 -14.398 -7.422 1 94.94 19 ILE B N 1
ATOM 5064 C CA . ILE B 1 19 ? -18.969 -14.461 -6.422 1 94.94 19 ILE B CA 1
ATOM 5065 C C . ILE B 1 19 ? -19.375 -15.43 -5.309 1 94.94 19 ILE B C 1
ATOM 5067 O O . ILE B 1 19 ? -20.375 -15.219 -4.625 1 94.94 19 ILE B O 1
ATOM 5071 N N . ASP B 1 20 ? -18.656 -16.438 -5.172 1 92.69 20 ASP B N 1
ATOM 5072 C CA . ASP B 1 20 ? -18.828 -17.375 -4.062 1 92.69 20 ASP B CA 1
ATOM 5073 C C . ASP B 1 20 ? -17.922 -17 -2.885 1 92.69 20 ASP B C 1
ATOM 5075 O O . ASP B 1 20 ? -16.719 -16.797 -3.053 1 92.69 20 ASP B O 1
ATOM 5079 N N . PHE B 1 21 ? -18.5 -16.891 -1.729 1 92.06 21 PHE B N 1
ATOM 5080 C CA . PHE B 1 21 ? -17.75 -16.438 -0.569 1 92.06 21 PHE B CA 1
ATOM 5081 C C . PHE B 1 21 ? -17.328 -17.625 0.297 1 92.06 21 PHE B C 1
ATOM 5083 O O . PHE B 1 21 ? -16.734 -17.438 1.361 1 92.06 21 PHE B O 1
ATOM 5090 N N . THR B 1 22 ? -17.656 -18.828 -0.091 1 80.56 22 THR B N 1
ATOM 5091 C CA . THR B 1 22 ? -17.312 -20.016 0.685 1 80.56 22 THR B CA 1
ATOM 5092 C C . THR B 1 22 ? -16.266 -20.844 -0.034 1 80.56 22 THR B C 1
ATOM 5094 O O . THR B 1 22 ? -16.094 -20.734 -1.249 1 80.56 22 THR B O 1
ATOM 5097 N N . SER B 1 23 ? -15.227 -21.297 0.819 1 63.94 23 SER B N 1
ATOM 5098 C CA . SER B 1 23 ? -14.242 -22.219 0.24 1 63.94 23 SER B CA 1
ATOM 5099 C C . SER B 1 23 ? -14.75 -23.656 0.264 1 63.94 23 SER B C 1
ATOM 5101 O O . SER B 1 23 ? -15.648 -23.984 1.032 1 63.94 23 SER B O 1
ATOM 5103 N N . SER B 1 24 ? -14.484 -24.406 -0.812 1 52.97 24 SER B N 1
ATOM 5104 C CA . SER B 1 24 ? -14.883 -25.812 -0.91 1 52.97 24 SER B CA 1
ATOM 5105 C C . SER B 1 24 ? -14.688 -26.531 0.417 1 52.97 24 SER B C 1
ATOM 5107 O O . SER B 1 24 ? -15.398 -27.5 0.716 1 52.97 24 SER B O 1
ATOM 5109 N N . GLU B 1 25 ? -13.547 -26.172 1.106 1 50.5 25 GLU B N 1
ATOM 5110 C CA . GLU B 1 25 ? -13.203 -26.984 2.266 1 50.5 25 GLU B CA 1
ATOM 5111 C C . GLU B 1 25 ? -13.922 -26.5 3.518 1 50.5 25 GLU B C 1
ATOM 5113 O O . GLU B 1 25 ? -14.305 -27.312 4.371 1 50.5 25 GLU B O 1
ATOM 5118 N N . ASN B 1 26 ? -13.891 -25.141 3.688 1 54.06 26 ASN B N 1
ATOM 5119 C CA . ASN B 1 26 ? -14.43 -24.578 4.926 1 54.06 26 ASN B CA 1
ATOM 5120 C C . ASN B 1 26 ? -15.539 -23.562 4.652 1 54.06 26 ASN B C 1
ATOM 5122 O O . ASN B 1 26 ? -15.562 -22.938 3.594 1 54.06 26 ASN B O 1
ATOM 5126 N N . ASN B 1 27 ? -16.734 -23.469 5.293 1 56.94 27 ASN B N 1
ATOM 5127 C CA . ASN B 1 27 ? -17.938 -22.656 5.172 1 56.94 27 ASN B CA 1
ATOM 5128 C C . ASN B 1 27 ? -17.609 -21.172 5.172 1 56.94 27 ASN B C 1
ATOM 5130 O O . ASN B 1 27 ? -18.375 -20.359 4.652 1 56.94 27 ASN B O 1
ATOM 5134 N N . ALA B 1 28 ? -16.594 -20.828 5.965 1 60.56 28 ALA B N 1
ATOM 5135 C CA . ALA B 1 28 ? -16.375 -19.391 6.004 1 60.56 28 ALA B CA 1
ATOM 5136 C C . ALA B 1 28 ? -14.938 -19.031 5.648 1 60.56 28 ALA B C 1
ATOM 5138 O O . ALA B 1 28 ? -14.023 -19.828 5.879 1 60.56 28 ALA B O 1
ATOM 5139 N N . ALA B 1 29 ? -14.828 -17.984 4.664 1 77.06 29 ALA B N 1
ATOM 5140 C CA . ALA B 1 29 ? -13.492 -17.625 4.188 1 77.06 29 ALA B CA 1
ATOM 5141 C C . ALA B 1 29 ? -13.305 -16.109 4.164 1 77.06 29 ALA B C 1
ATOM 5143 O O . ALA B 1 29 ? -14.281 -15.352 4.129 1 77.06 29 ALA B O 1
ATOM 5144 N N . LEU B 1 30 ? -12.156 -15.695 4.391 1 90.56 30 LEU B N 1
ATOM 5145 C CA . LEU B 1 30 ? -11.773 -14.312 4.156 1 90.56 30 LEU B CA 1
ATOM 5146 C C . LEU B 1 30 ? -11.703 -14.016 2.66 1 90.56 30 LEU B C 1
ATOM 5148 O O . LEU B 1 30 ? -10.938 -14.648 1.933 1 90.56 30 LEU B O 1
ATOM 5152 N N . ASN B 1 31 ? -12.648 -13.18 2.229 1 95.19 31 ASN B N 1
ATOM 5153 C CA . ASN B 1 31 ? -12.688 -12.773 0.828 1 95.19 31 ASN B CA 1
ATOM 5154 C C . ASN B 1 31 ? -12.07 -11.391 0.631 1 95.19 31 ASN B C 1
ATOM 5156 O O . ASN B 1 31 ? -12.438 -10.438 1.32 1 95.19 31 ASN B O 1
ATOM 5160 N N . ILE B 1 32 ? -11.148 -11.305 -0.289 1 95.69 32 ILE B N 1
ATOM 5161 C CA . ILE B 1 32 ? -10.461 -10.047 -0.531 1 95.69 32 ILE B CA 1
ATOM 5162 C C . ILE B 1 32 ? -10.805 -9.531 -1.927 1 95.69 32 ILE B C 1
ATOM 5164 O O . ILE B 1 32 ? -10.68 -10.258 -2.914 1 95.69 32 ILE B O 1
ATOM 5168 N N . PHE B 1 33 ? -11.328 -8.328 -2.004 1 96.81 33 PHE B N 1
ATOM 5169 C CA . PHE B 1 33 ? -11.578 -7.633 -3.26 1 96.81 33 PHE B CA 1
ATOM 5170 C C . PHE B 1 33 ? -10.406 -6.734 -3.623 1 96.81 33 PHE B C 1
ATOM 5172 O O . PHE B 1 33 ? -10.039 -5.84 -2.857 1 96.81 33 PHE B O 1
ATOM 5179 N N . VAL B 1 34 ? -9.812 -7.004 -4.789 1 95.25 34 VAL B N 1
ATOM 5180 C CA . VAL B 1 34 ? -8.703 -6.184 -5.262 1 95.25 34 VAL B CA 1
ATOM 5181 C C . VAL B 1 34 ? -8.992 -5.695 -6.68 1 95.25 34 VAL B C 1
ATOM 5183 O O . VAL B 1 34 ? -9.828 -6.266 -7.383 1 95.25 34 VAL B O 1
ATOM 5186 N N . GLY B 1 35 ? -8.344 -4.566 -7.023 1 93.06 35 GLY B N 1
ATOM 5187 C CA . GLY B 1 35 ? -8.508 -3.965 -8.336 1 93.06 35 GLY B CA 1
ATOM 5188 C C . GLY B 1 35 ? -8.281 -2.465 -8.336 1 93.06 35 GLY B C 1
ATOM 5189 O O . GLY B 1 35 ? -8.242 -1.837 -7.277 1 93.06 35 GLY B O 1
ATOM 5190 N N . ALA B 1 36 ? -8.133 -1.937 -9.531 1 90.25 36 ALA B N 1
ATOM 5191 C CA . ALA B 1 36 ? -7.883 -0.506 -9.68 1 90.25 36 ALA B CA 1
ATOM 5192 C C . ALA B 1 36 ? -9.086 0.314 -9.219 1 90.25 36 ALA B C 1
ATOM 5194 O O . ALA B 1 36 ? -10.164 -0.232 -8.992 1 90.25 36 ALA B O 1
ATOM 5195 N N . ASN B 1 37 ? -8.82 1.59 -9.016 1 87.5 37 ASN B N 1
ATOM 5196 C CA . ASN B 1 37 ? -9.93 2.492 -8.719 1 87.5 37 ASN B CA 1
ATOM 5197 C C . ASN B 1 37 ? -10.977 2.473 -9.828 1 87.5 37 ASN B C 1
ATOM 5199 O O . ASN B 1 37 ? -10.633 2.424 -11.016 1 87.5 37 ASN B O 1
ATOM 5203 N N . HIS B 1 38 ? -12.234 2.371 -9.422 1 82.88 38 HIS B N 1
ATOM 5204 C CA . HIS B 1 38 ? -13.367 2.412 -10.336 1 82.88 38 HIS B CA 1
ATOM 5205 C C . HIS B 1 38 ? -13.547 1.078 -11.055 1 82.88 38 HIS B C 1
ATOM 5207 O O . HIS B 1 38 ? -14.031 1.037 -12.188 1 82.88 38 HIS B O 1
ATOM 5213 N N . SER B 1 39 ? -13.086 0.047 -10.469 1 89.38 39 SER B N 1
ATOM 5214 C CA . SER B 1 39 ? -13.258 -1.265 -11.086 1 89.38 39 SER B CA 1
ATOM 5215 C C . SER B 1 39 ? -14.508 -1.959 -10.562 1 89.38 39 SER B C 1
ATOM 5217 O O . SER B 1 39 ? -14.82 -3.084 -10.961 1 89.38 39 SER B O 1
ATOM 5219 N N . GLY B 1 40 ? -15.211 -1.376 -9.633 1 90.56 40 GLY B N 1
ATOM 5220 C CA . GLY B 1 40 ? -16.516 -1.893 -9.219 1 90.56 40 GLY B CA 1
ATOM 5221 C C . GLY B 1 40 ? -16.484 -2.574 -7.867 1 90.56 40 GLY B C 1
ATOM 5222 O O . GLY B 1 40 ? -17.469 -3.191 -7.449 1 90.56 40 GLY B O 1
ATOM 5223 N N . LYS B 1 41 ? -15.359 -2.553 -7.098 1 94 41 LYS B N 1
ATOM 5224 C CA . LYS B 1 41 ? -15.234 -3.195 -5.793 1 94 41 LYS B CA 1
ATOM 5225 C C . LYS B 1 41 ? -16.312 -2.691 -4.832 1 94 41 LYS B C 1
ATOM 5227 O O . LYS B 1 41 ? -17.078 -3.482 -4.277 1 94 41 LYS B O 1
ATOM 5232 N N . SER B 1 42 ? -16.422 -1.367 -4.672 1 91.06 42 SER B N 1
ATOM 5233 C CA . SER B 1 42 ? -17.391 -0.771 -3.756 1 91.06 42 SER B CA 1
ATOM 5234 C C . SER B 1 42 ? -18.812 -0.996 -4.234 1 91.06 42 SER B C 1
ATOM 5236 O O . SER B 1 42 ? -19.734 -1.087 -3.426 1 91.06 42 SER B O 1
ATOM 5238 N N . THR B 1 43 ? -19 -1.109 -5.5 1 90.06 43 THR B N 1
ATOM 5239 C CA . THR B 1 43 ? -20.328 -1.369 -6.062 1 90.06 43 THR B CA 1
ATOM 5240 C C . THR B 1 43 ? -20.859 -2.715 -5.582 1 90.06 43 THR B C 1
ATOM 5242 O O . THR B 1 43 ? -22.031 -2.828 -5.215 1 90.06 43 THR B O 1
ATOM 5245 N N . VAL B 1 44 ? -20.031 -3.695 -5.617 1 94.5 44 VAL B N 1
ATOM 5246 C CA . VAL B 1 44 ? -20.469 -5.023 -5.195 1 94.5 44 VAL B CA 1
ATOM 5247 C C . VAL B 1 44 ? -20.812 -5.004 -3.711 1 94.5 44 VAL B C 1
ATOM 5249 O O . VAL B 1 44 ? -21.812 -5.613 -3.293 1 94.5 44 VAL B O 1
ATOM 5252 N N . CYS B 1 45 ? -20.047 -4.32 -2.936 1 93.44 45 CYS B N 1
ATOM 5253 C CA . CYS B 1 45 ? -20.375 -4.184 -1.522 1 93.44 45 CYS B CA 1
ATOM 5254 C C . CYS B 1 45 ? -21.719 -3.504 -1.345 1 93.44 45 CYS B C 1
ATOM 5256 O O . CYS B 1 45 ? -22.516 -3.902 -0.487 1 93.44 45 CYS B O 1
ATOM 5258 N N . GLU B 1 46 ? -21.969 -2.539 -2.125 1 90.31 46 GLU B N 1
ATOM 5259 C CA . GLU B 1 46 ? -23.266 -1.858 -2.078 1 90.31 46 GLU B CA 1
ATOM 5260 C C . GLU B 1 46 ? -24.406 -2.799 -2.479 1 90.31 46 GLU B C 1
ATOM 5262 O O . GLU B 1 46 ? -25.469 -2.771 -1.877 1 90.31 46 GLU B O 1
ATOM 5267 N N . LEU B 1 47 ? -24.156 -3.562 -3.498 1 92.44 47 LEU B N 1
ATOM 5268 C CA . LEU B 1 47 ? -25.172 -4.512 -3.938 1 92.44 47 LEU B CA 1
ATOM 5269 C C . LEU B 1 47 ? -25.5 -5.512 -2.834 1 92.44 47 LEU B C 1
ATOM 5271 O O . LEU B 1 47 ? -26.672 -5.855 -2.625 1 92.44 47 LEU B O 1
ATOM 5275 N N . ILE B 1 48 ? -24.469 -5.965 -2.158 1 94.44 48 ILE B N 1
ATOM 5276 C CA . ILE B 1 48 ? -24.688 -6.883 -1.044 1 94.44 48 ILE B CA 1
ATOM 5277 C C . ILE B 1 48 ? -25.547 -6.207 0.017 1 94.44 48 ILE B C 1
ATOM 5279 O O . ILE B 1 48 ? -26.516 -6.801 0.506 1 94.44 48 ILE B O 1
ATOM 5283 N N . ARG B 1 49 ? -25.266 -5.012 0.29 1 90.94 49 ARG B N 1
ATOM 5284 C CA . ARG B 1 49 ? -26.031 -4.262 1.274 1 90.94 49 ARG B CA 1
ATOM 5285 C C . ARG B 1 49 ? -27.484 -4.109 0.83 1 90.94 49 ARG B C 1
ATOM 5287 O O . ARG B 1 49 ? -28.406 -4.223 1.643 1 90.94 49 ARG B O 1
ATOM 5294 N N . ARG B 1 50 ? -27.688 -3.869 -0.364 1 89.12 50 ARG B N 1
ATOM 5295 C CA . ARG B 1 50 ? -29.031 -3.672 -0.895 1 89.12 50 ARG B CA 1
ATOM 5296 C C . ARG B 1 50 ? -29.828 -4.965 -0.843 1 89.12 50 ARG B C 1
ATOM 5298 O O . ARG B 1 50 ? -31.062 -4.934 -0.771 1 89.12 50 ARG B O 1
ATOM 5305 N N . CYS B 1 51 ? -29.188 -6.02 -0.905 1 92 51 CYS B N 1
ATOM 5306 C CA . CYS B 1 51 ? -29.859 -7.305 -0.826 1 92 51 CYS B CA 1
ATOM 5307 C C . CYS B 1 51 ? -30.328 -7.59 0.596 1 92 51 CYS B C 1
ATOM 5309 O O . CYS B 1 51 ? -31.203 -8.43 0.811 1 92 51 CYS B O 1
ATOM 5311 N N . MET B 1 52 ? -29.859 -6.844 1.512 1 89 52 MET B N 1
ATOM 5312 C CA . MET B 1 52 ? -30.141 -7.164 2.91 1 89 52 MET B CA 1
ATOM 5313 C C . MET B 1 52 ? -31.266 -6.293 3.461 1 89 52 MET B C 1
ATOM 5315 O O . MET B 1 52 ? -31.703 -6.484 4.594 1 89 52 MET B O 1
ATOM 5319 N N . THR B 1 53 ? -31.672 -5.355 2.691 1 83.94 53 THR B N 1
ATOM 5320 C CA . THR B 1 53 ? -32.719 -4.441 3.164 1 83.94 53 THR B CA 1
ATOM 5321 C C . THR B 1 53 ? -33.938 -4.512 2.268 1 83.94 53 THR B C 1
ATOM 5323 O O . THR B 1 53 ? -33.844 -4.922 1.108 1 83.94 53 THR B O 1
ATOM 5326 N N . ASN B 1 54 ? -35.062 -4.164 2.844 1 85.12 54 ASN B N 1
ATOM 5327 C CA . ASN B 1 54 ? -36.281 -4.109 2.047 1 85.12 54 ASN B CA 1
ATOM 5328 C C . ASN B 1 54 ? -36.531 -2.711 1.482 1 85.12 54 ASN B C 1
ATOM 5330 O O . ASN B 1 54 ? -37.562 -2.455 0.863 1 85.12 54 ASN B O 1
ATOM 5334 N N . GLU B 1 55 ? -35.562 -1.888 1.691 1 81.19 55 GLU B N 1
ATOM 5335 C CA . GLU B 1 55 ? -35.688 -0.522 1.2 1 81.19 55 GLU B CA 1
ATOM 5336 C C . GLU B 1 55 ? -35.531 -0.457 -0.313 1 81.19 55 GLU B C 1
ATOM 5338 O O . GLU B 1 55 ? -34.562 -1.021 -0.854 1 81.19 55 GLU B O 1
ATOM 5343 N N . ILE B 1 56 ? -36.531 0.181 -0.912 1 78.25 56 ILE B N 1
ATOM 5344 C CA . ILE B 1 56 ? -36.469 0.386 -2.354 1 78.25 56 ILE B CA 1
ATOM 5345 C C . ILE B 1 56 ? -35.938 1.795 -2.646 1 78.25 56 ILE B C 1
ATOM 5347 O O . ILE B 1 56 ? -36.562 2.783 -2.242 1 78.25 56 ILE B O 1
ATOM 5351 N N . ASN B 1 57 ? -34.656 1.982 -2.781 1 63.88 57 ASN B N 1
ATOM 5352 C CA . ASN B 1 57 ? -34.094 3.273 -3.176 1 63.88 57 ASN B CA 1
ATOM 5353 C C . ASN B 1 57 ? -33.844 3.332 -4.676 1 63.88 57 ASN B C 1
ATOM 5355 O O . ASN B 1 57 ? -33 2.59 -5.188 1 63.88 57 ASN B O 1
ATOM 5359 N N . VAL B 1 58 ? -34.688 4.012 -5.488 1 53.5 58 VAL B N 1
ATOM 5360 C CA . VAL B 1 58 ? -34.625 4.047 -6.945 1 53.5 58 VAL B CA 1
ATOM 5361 C C . VAL B 1 58 ? -33.406 4.852 -7.391 1 53.5 58 VAL B C 1
ATOM 5363 O O . VAL B 1 58 ? -32.969 4.719 -8.531 1 53.5 58 VAL B O 1
ATOM 5366 N N . THR B 1 59 ? -32.938 5.836 -6.672 1 51.97 59 THR B N 1
ATOM 5367 C CA . THR B 1 59 ? -32.031 6.812 -7.238 1 51.97 59 THR B CA 1
ATOM 5368 C C . THR B 1 59 ? -30.578 6.293 -7.18 1 51.97 59 THR B C 1
ATOM 5370 O O . THR B 1 59 ? -29.703 6.816 -7.867 1 51.97 59 THR B O 1
ATOM 5373 N N . GLN B 1 60 ? -30.359 5.27 -6.438 1 57.12 60 GLN B N 1
ATOM 5374 C CA . GLN B 1 60 ? -28.938 5.156 -6.125 1 57.12 60 GLN B CA 1
ATOM 5375 C C . GLN B 1 60 ? -28.281 4.062 -6.957 1 57.12 60 GLN B C 1
ATOM 5377 O O . GLN B 1 60 ? -27.125 4.211 -7.395 1 57.12 60 GLN B O 1
ATOM 5382 N N . THR B 1 61 ? -28.828 2.932 -7.238 1 63.5 61 THR B N 1
ATOM 5383 C CA . THR B 1 61 ? -28.141 1.854 -7.93 1 63.5 61 THR B CA 1
ATOM 5384 C C . THR B 1 61 ? -28.672 1.685 -9.352 1 63.5 61 THR B C 1
ATOM 5386 O O . THR B 1 61 ? -29.672 0.981 -9.562 1 63.5 61 THR B O 1
ATOM 5389 N N . ARG B 1 62 ? -27.938 2.312 -10.266 1 77.12 62 ARG B N 1
ATOM 5390 C CA . ARG B 1 62 ? -28.391 2.355 -11.648 1 77.12 62 ARG B CA 1
ATOM 5391 C C . ARG B 1 62 ? -27.906 1.135 -12.422 1 77.12 62 ARG B C 1
ATOM 5393 O O . ARG B 1 62 ? -26.828 0.617 -12.164 1 77.12 62 ARG B O 1
ATOM 5400 N N . PRO B 1 63 ? -28.828 0.748 -13.344 1 83.88 63 PRO B N 1
ATOM 5401 C CA . PRO B 1 63 ? -28.359 -0.326 -14.234 1 83.88 63 PRO B CA 1
ATOM 5402 C C . PRO B 1 63 ? -27.266 0.128 -15.195 1 83.88 63 PRO B C 1
ATOM 5404 O O . PRO B 1 63 ? -27.125 1.326 -15.453 1 83.88 63 PRO B O 1
ATOM 5407 N N . PHE B 1 64 ? -26.5 -0.765 -15.594 1 84 64 PHE B N 1
ATOM 5408 C CA . PHE B 1 64 ? -25.5 -0.503 -16.609 1 84 64 PHE B CA 1
ATOM 5409 C C . PHE B 1 64 ? -26.156 -0.084 -17.922 1 84 64 PHE B C 1
ATOM 5411 O O . PHE B 1 64 ? -25.734 0.896 -18.547 1 84 64 PHE B O 1
ATOM 5418 N N . ASN B 1 65 ? -27.109 -0.871 -18.328 1 85 65 ASN B N 1
ATOM 5419 C CA . ASN B 1 65 ? -27.953 -0.594 -19.5 1 85 65 ASN B CA 1
ATOM 5420 C C . ASN B 1 65 ? -29.422 -0.479 -19.109 1 85 65 ASN B C 1
ATOM 5422 O O . ASN B 1 65 ? -30.031 -1.467 -18.703 1 85 65 ASN B O 1
ATOM 5426 N N . LYS B 1 66 ? -30.016 0.606 -19.281 1 84.12 66 LYS B N 1
ATOM 5427 C CA . LYS B 1 66 ? -31.375 0.897 -18.828 1 84.12 66 LYS B CA 1
ATOM 5428 C C . LYS B 1 66 ? -32.406 0.093 -19.609 1 84.12 66 LYS B C 1
ATOM 5430 O O . LYS B 1 66 ? -33.531 -0.043 -19.188 1 84.12 66 LYS B O 1
ATOM 5435 N N . ASP B 1 67 ? -32.031 -0.363 -20.719 1 87.12 67 ASP B N 1
ATOM 5436 C CA . ASP B 1 67 ? -32.969 -1.058 -21.594 1 87.12 67 ASP B CA 1
ATOM 5437 C C . ASP B 1 67 ? -33.125 -2.518 -21.188 1 87.12 67 ASP B C 1
ATOM 5439 O O . ASP B 1 67 ? -34 -3.217 -21.688 1 87.12 67 ASP B O 1
ATOM 5443 N N . TYR B 1 68 ? -32.312 -2.961 -20.281 1 89.5 68 TYR B N 1
ATOM 5444 C CA . TYR B 1 68 ? -32.375 -4.359 -19.859 1 89.5 68 TYR B CA 1
ATOM 5445 C C . TYR B 1 68 ? -32.625 -4.477 -18.375 1 89.5 68 TYR B C 1
ATOM 5447 O O . TYR B 1 68 ? -32.406 -3.535 -17.609 1 89.5 68 TYR B O 1
ATOM 5455 N N . VAL B 1 69 ? -33.156 -5.602 -17.969 1 90.5 69 VAL B N 1
ATOM 5456 C CA . VAL B 1 69 ? -33.406 -5.875 -16.562 1 90.5 69 VAL B CA 1
ATOM 5457 C C . VAL B 1 69 ? -32.094 -6.02 -15.812 1 90.5 69 VAL B C 1
ATOM 5459 O O . VAL B 1 69 ? -31.125 -6.594 -16.328 1 90.5 69 VAL B O 1
ATOM 5462 N N . ALA B 1 70 ? -32.031 -5.41 -14.695 1 91.75 70 ALA B N 1
ATOM 5463 C CA . ALA B 1 70 ? -30.922 -5.586 -13.773 1 91.75 70 ALA B CA 1
ATOM 5464 C C . ALA B 1 70 ? -31.359 -6.332 -12.516 1 91.75 70 ALA B C 1
ATOM 5466 O O . ALA B 1 70 ? -32.469 -6.137 -12.023 1 91.75 70 ALA B O 1
ATOM 5467 N N . TYR B 1 71 ? -30.516 -7.23 -12.016 1 93.25 71 TYR B N 1
ATOM 5468 C CA . TYR B 1 71 ? -30.875 -7.945 -10.797 1 93.25 71 TYR B CA 1
ATOM 5469 C C . TYR B 1 71 ? -29.641 -8.266 -9.969 1 93.25 71 TYR B C 1
ATOM 5471 O O . TYR B 1 71 ? -28.531 -8.328 -10.5 1 93.25 71 TYR B O 1
ATOM 5479 N N . ALA B 1 72 ? -29.781 -8.406 -8.742 1 94.88 72 ALA B N 1
ATOM 5480 C CA . ALA B 1 72 ? -28.766 -8.859 -7.781 1 94.88 72 ALA B CA 1
ATOM 5481 C C . ALA B 1 72 ? -29.406 -9.719 -6.691 1 94.88 72 ALA B C 1
ATOM 5483 O O . ALA B 1 72 ? -30.422 -9.336 -6.098 1 94.88 72 ALA B O 1
ATOM 5484 N N . PHE B 1 73 ? -28.891 -10.898 -6.461 1 95.56 73 PHE B N 1
ATOM 5485 C CA . PHE B 1 73 ? -29.391 -11.812 -5.438 1 95.56 73 PHE B CA 1
ATOM 5486 C C . PHE B 1 73 ? -28.25 -12.336 -4.574 1 95.56 73 PHE B C 1
ATOM 5488 O O . PHE B 1 73 ? -27.156 -12.633 -5.082 1 95.56 73 PHE B O 1
ATOM 5495 N N . CYS B 1 74 ? -28.469 -12.406 -3.33 1 96.56 74 CYS B N 1
ATOM 5496 C CA . CYS B 1 74 ? -27.531 -12.969 -2.375 1 96.56 74 CYS B CA 1
ATOM 5497 C C . CYS B 1 74 ? -28.125 -14.18 -1.665 1 96.56 74 CYS B C 1
ATOM 5499 O O . CYS B 1 74 ? -29.312 -14.219 -1.396 1 96.56 74 CYS B O 1
ATOM 5501 N N . ASP B 1 75 ? -27.281 -15.109 -1.442 1 94.81 75 ASP B N 1
ATOM 5502 C CA . ASP B 1 75 ? -27.609 -16.281 -0.657 1 94.81 75 ASP B CA 1
ATOM 5503 C C . ASP B 1 75 ? -27.125 -16.156 0.783 1 94.81 75 ASP B C 1
ATOM 5505 O O . ASP B 1 75 ? -25.922 -16.031 1.026 1 94.81 75 ASP B O 1
ATOM 5509 N N . PHE B 1 76 ? -28.047 -16.219 1.772 1 92.75 76 PHE B N 1
ATOM 5510 C CA . PHE B 1 76 ? -27.703 -16.078 3.186 1 92.75 76 PHE B CA 1
ATOM 5511 C C . PHE B 1 76 ? -28.125 -17.328 3.961 1 92.75 76 PHE B C 1
ATOM 5513 O O . PHE B 1 76 ? -29.188 -17.906 3.703 1 92.75 76 PHE B O 1
ATOM 5520 N N . ARG B 1 77 ? -27.312 -17.672 4.895 1 91.06 77 ARG B N 1
ATOM 5521 C CA . ARG B 1 77 ? -27.641 -18.688 5.891 1 91.06 77 ARG B CA 1
ATOM 5522 C C . ARG B 1 77 ? -27.781 -18.062 7.277 1 91.06 77 ARG B C 1
ATOM 5524 O O . ARG B 1 77 ? -26.859 -17.406 7.766 1 91.06 77 ARG B O 1
ATOM 5531 N N . LEU B 1 78 ? -28.859 -18.281 7.934 1 88.25 78 LEU B N 1
ATOM 5532 C CA . LEU B 1 78 ? -29.125 -17.562 9.172 1 88.25 78 LEU B CA 1
ATOM 5533 C C . LEU B 1 78 ? -28.734 -18.406 10.391 1 88.25 78 LEU B C 1
ATOM 5535 O O . LEU B 1 78 ? -28.656 -17.875 11.5 1 88.25 78 LEU B O 1
ATOM 5539 N N . ASP B 1 79 ? -28.562 -19.719 10.219 1 78.62 79 ASP B N 1
ATOM 5540 C CA . ASP B 1 79 ? -28.156 -20.531 11.367 1 78.62 79 ASP B CA 1
ATOM 5541 C C . ASP B 1 79 ? -26.969 -21.406 11.023 1 78.62 79 ASP B C 1
ATOM 5543 O O . ASP B 1 79 ? -26.656 -21.625 9.852 1 78.62 79 ASP B O 1
ATOM 5547 N N . ALA B 1 80 ? -26.312 -21.812 12.031 1 68.44 80 ALA B N 1
ATOM 5548 C CA . ALA B 1 80 ? -25.078 -22.578 11.867 1 68.44 80 ALA B CA 1
ATOM 5549 C C . ALA B 1 80 ? -25.359 -23.906 11.188 1 68.44 80 ALA B C 1
ATOM 5551 O O . ALA B 1 80 ? -24.469 -24.469 10.516 1 68.44 80 ALA B O 1
ATOM 5552 N N . LYS B 1 81 ? -26.594 -24.375 11.328 1 70.62 81 LYS B N 1
ATOM 5553 C CA . LYS B 1 81 ? -26.938 -25.672 10.758 1 70.62 81 LYS B CA 1
ATOM 5554 C C . LYS B 1 81 ? -27.469 -25.531 9.336 1 70.62 81 LYS B C 1
ATOM 5556 O O . LYS B 1 81 ? -27.734 -26.531 8.664 1 70.62 81 LYS B O 1
ATOM 5561 N N . GLU B 1 82 ? -27.547 -24.312 8.922 1 74.56 82 GLU B N 1
ATOM 5562 C CA . GLU B 1 82 ? -28 -23.984 7.574 1 74.56 82 GLU B CA 1
ATOM 5563 C C . GLU B 1 82 ? -29.391 -24.547 7.305 1 74.56 82 GLU B C 1
ATOM 5565 O O . GLU B 1 82 ? -29.672 -25.031 6.207 1 74.56 82 GLU B O 1
ATOM 5570 N N . GLU B 1 83 ? -30.203 -24.469 8.312 1 79.44 83 GLU B N 1
ATOM 5571 C CA . GLU B 1 83 ? -31.594 -24.922 8.188 1 79.44 83 GLU B CA 1
ATOM 5572 C C . GLU B 1 83 ? -32.469 -23.828 7.598 1 79.44 83 GLU B C 1
ATOM 5574 O O . GLU B 1 83 ? -33.531 -24.125 7.016 1 79.44 83 GLU B O 1
ATOM 5579 N N . VAL B 1 84 ? -32.031 -22.719 7.777 1 88 84 VAL B N 1
ATOM 5580 C CA . VAL B 1 84 ? -32.781 -21.578 7.227 1 88 84 VAL B CA 1
ATOM 5581 C C . VAL B 1 84 ? -31.969 -20.922 6.109 1 88 84 VAL B C 1
ATOM 5583 O O . VAL B 1 84 ? -30.938 -20.312 6.363 1 88 84 VAL B O 1
ATOM 5586 N N . ILE B 1 85 ? -32.5 -21.047 4.949 1 91.5 85 ILE B N 1
ATOM 5587 C CA . ILE B 1 85 ? -31.844 -20.516 3.76 1 91.5 85 ILE B CA 1
ATOM 5588 C C . ILE B 1 85 ? -32.625 -19.328 3.209 1 91.5 85 ILE B C 1
ATOM 5590 O O . ILE B 1 85 ? -33.844 -19.422 3.053 1 91.5 85 ILE B O 1
ATOM 5594 N N . CYS B 1 86 ? -31.953 -18.25 2.967 1 93.69 86 CYS B N 1
ATOM 5595 C CA . CYS B 1 86 ? -32.594 -17.047 2.459 1 93.69 86 CYS B CA 1
ATOM 5596 C C . CYS B 1 86 ? -31.891 -16.547 1.196 1 93.69 86 CYS B C 1
ATOM 5598 O O . CYS B 1 86 ? -30.672 -16.375 1.182 1 93.69 86 CYS B O 1
ATOM 5600 N N . ILE B 1 87 ? -32.625 -16.391 0.191 1 94.69 87 ILE B N 1
ATOM 5601 C CA . ILE B 1 87 ? -32.188 -15.719 -1.021 1 94.69 87 ILE B CA 1
ATOM 5602 C C . ILE B 1 87 ? -32.875 -14.367 -1.153 1 94.69 87 ILE B C 1
ATOM 5604 O O . ILE B 1 87 ? -34.094 -14.297 -1.324 1 94.69 87 ILE B O 1
ATOM 5608 N N . SER B 1 88 ? -32.062 -13.383 -1.003 1 95.44 88 SER B N 1
ATOM 5609 C CA . SER B 1 88 ? -32.594 -12.023 -1.016 1 95.44 88 SER B CA 1
ATOM 5610 C C . SER B 1 88 ? -31.984 -11.195 -2.133 1 95.44 88 SER B C 1
ATOM 5612 O O . SER B 1 88 ? -30.797 -11.359 -2.451 1 95.44 88 SER B O 1
ATOM 5614 N N . GLY B 1 89 ? -32.812 -10.344 -2.723 1 94.12 89 GLY B N 1
ATOM 5615 C CA . GLY B 1 89 ? -32.25 -9.555 -3.801 1 94.12 89 GLY B CA 1
ATOM 5616 C C . GLY B 1 89 ? -33.188 -8.484 -4.316 1 94.12 89 GLY B C 1
ATOM 5617 O O . GLY B 1 89 ? -34.156 -8.117 -3.635 1 94.12 89 GLY B O 1
ATOM 5618 N N . MET B 1 90 ? -32.812 -7.945 -5.43 1 92.06 90 MET B N 1
ATOM 5619 C CA . MET B 1 90 ? -33.562 -6.879 -6.074 1 92.06 90 MET B CA 1
ATOM 5620 C C . MET B 1 90 ? -33.594 -7.062 -7.586 1 92.06 90 MET B C 1
ATOM 5622 O O . MET B 1 90 ? -32.656 -7.648 -8.164 1 92.06 90 MET B O 1
ATOM 5626 N N . ILE B 1 91 ? -34.656 -6.602 -8.125 1 90.5 91 ILE B N 1
ATOM 5627 C CA . ILE B 1 91 ? -34.844 -6.57 -9.57 1 90.5 91 ILE B CA 1
ATOM 5628 C C . ILE B 1 91 ? -35.219 -5.164 -10.016 1 90.5 91 ILE B C 1
ATOM 5630 O O . ILE B 1 91 ? -36.094 -4.535 -9.406 1 90.5 91 ILE B O 1
ATOM 5634 N N . LYS B 1 92 ? -34.531 -4.691 -10.977 1 88.88 92 LYS B N 1
ATOM 5635 C CA . LYS B 1 92 ? -34.906 -3.42 -11.594 1 88.88 92 LYS B CA 1
ATOM 5636 C C . LYS B 1 92 ? -35.344 -3.617 -13.039 1 88.88 92 LYS B C 1
ATOM 5638 O O . LYS B 1 92 ? -34.594 -4.082 -13.875 1 88.88 92 LYS B O 1
ATOM 5643 N N . GLU B 1 93 ? -36.531 -3.215 -13.273 1 85.94 93 GLU B N 1
ATOM 5644 C CA . GLU B 1 93 ? -37.094 -3.359 -14.609 1 85.94 93 GLU B CA 1
ATOM 5645 C C . GLU B 1 93 ? -36.5 -2.309 -15.562 1 85.94 93 GLU B C 1
ATOM 5647 O O . GLU B 1 93 ? -36.062 -1.244 -15.125 1 85.94 93 GLU B O 1
ATOM 5652 N N . PRO B 1 94 ? -36.594 -2.666 -16.812 1 84.62 94 PRO B N 1
ATOM 5653 C CA . PRO B 1 94 ? -36.125 -1.684 -17.797 1 84.62 94 PRO B CA 1
ATOM 5654 C C . PRO B 1 94 ? -36.906 -0.365 -17.734 1 84.62 94 PRO B C 1
ATOM 5656 O O . PRO B 1 94 ? -38.062 -0.344 -17.312 1 84.62 94 PRO B O 1
ATOM 5659 N N . ASP B 1 95 ? -36.312 0.811 -18.203 1 71.19 95 ASP B N 1
ATOM 5660 C CA . ASP B 1 95 ? -36.812 2.174 -18.312 1 71.19 95 ASP B CA 1
ATOM 5661 C C . ASP B 1 95 ? -37.188 2.732 -16.938 1 71.19 95 ASP B C 1
ATOM 5663 O O . ASP B 1 95 ? -38.094 3.561 -16.828 1 71.19 95 ASP B O 1
ATOM 5667 N N . GLU B 1 96 ? -36.438 2.383 -15.883 1 62.53 96 GLU B N 1
ATOM 5668 C CA . GLU B 1 96 ? -36.281 2.939 -14.547 1 62.53 96 GLU B CA 1
ATOM 5669 C C . GLU B 1 96 ? -37.625 3.055 -13.836 1 62.53 96 GLU B C 1
ATOM 5671 O O . GLU B 1 96 ? -37.781 3.85 -12.906 1 62.53 96 GLU B O 1
ATOM 5676 N N . LYS B 1 97 ? -38.625 2.268 -14.227 1 62.69 97 LYS B N 1
ATOM 5677 C CA . LYS B 1 97 ? -39.969 2.562 -13.688 1 62.69 97 LYS B CA 1
ATOM 5678 C C . LYS B 1 97 ? -40.188 1.849 -12.352 1 62.69 97 LYS B C 1
ATOM 5680 O O . LYS B 1 97 ? -40.562 2.475 -11.359 1 62.69 97 LYS B O 1
ATOM 5685 N N . ASP B 1 98 ? -39.844 0.492 -12.367 1 74.44 98 ASP B N 1
ATOM 5686 C CA . ASP B 1 98 ? -40.219 -0.258 -11.172 1 74.44 98 ASP B CA 1
ATOM 5687 C C . ASP B 1 98 ? -39.031 -1.084 -10.656 1 74.44 98 ASP B C 1
ATOM 5689 O O . ASP B 1 98 ? -38.219 -1.546 -11.438 1 74.44 98 ASP B O 1
ATOM 5693 N N . ALA B 1 99 ? -38.75 -1.009 -9.305 1 85.06 99 ALA B N 1
ATOM 5694 C CA . ALA B 1 99 ? -37.812 -1.895 -8.633 1 85.06 99 ALA B CA 1
ATOM 5695 C C . ALA B 1 99 ? -38.531 -2.773 -7.602 1 85.06 99 ALA B C 1
ATOM 5697 O O . ALA B 1 99 ? -39.531 -2.365 -7.008 1 85.06 99 ALA B O 1
ATOM 5698 N N . TYR B 1 100 ? -38.062 -3.984 -7.535 1 89.12 100 TYR B N 1
ATOM 5699 C CA . TYR B 1 100 ? -38.656 -4.973 -6.648 1 89.12 100 TYR B CA 1
ATOM 5700 C C . TYR B 1 100 ? -37.625 -5.516 -5.664 1 89.12 100 TYR B C 1
ATOM 5702 O O . TYR B 1 100 ? -36.438 -5.699 -6.02 1 89.12 100 TYR B O 1
ATOM 5710 N N . LYS B 1 101 ? -38.125 -5.719 -4.496 1 92.88 101 LYS B N 1
ATOM 5711 C CA . LYS B 1 101 ? -37.344 -6.461 -3.512 1 92.88 101 LYS B CA 1
ATOM 5712 C C . LYS B 1 101 ? -37.906 -7.863 -3.309 1 92.88 101 LYS B C 1
ATOM 5714 O O . LYS B 1 101 ? -39.125 -8.047 -3.203 1 92.88 101 LYS B O 1
ATOM 5719 N N . ILE B 1 102 ? -36.969 -8.781 -3.273 1 93.19 102 ILE B N 1
ATOM 5720 C CA . ILE B 1 102 ? -37.375 -10.188 -3.205 1 93.19 102 ILE B CA 1
ATOM 5721 C C . ILE B 1 102 ? -36.719 -10.836 -1.984 1 93.19 102 ILE B C 1
ATOM 5723 O O . ILE B 1 102 ? -35.531 -10.641 -1.72 1 93.19 102 ILE B O 1
ATOM 5727 N N . PHE B 1 103 ? -37.531 -11.586 -1.251 1 95.12 103 PHE B N 1
ATOM 5728 C CA . PHE B 1 103 ? -37.062 -12.406 -0.138 1 95.12 103 PHE B CA 1
ATOM 5729 C C . PHE B 1 103 ? -37.625 -13.82 -0.245 1 95.12 103 PHE B C 1
ATOM 5731 O O . PHE B 1 103 ? -38.75 -14.086 0.17 1 95.12 103 PHE B O 1
ATOM 5738 N N . TRP B 1 104 ? -36.812 -14.68 -0.848 1 94 104 TRP B N 1
ATOM 5739 C CA . TRP B 1 104 ? -37.125 -16.094 -1.045 1 94 104 TRP B CA 1
ATOM 5740 C C . TRP B 1 104 ? -36.469 -16.953 0.021 1 94 104 TRP B C 1
ATOM 5742 O O . TRP B 1 104 ? -35.25 -17 0.118 1 94 104 TRP B O 1
ATOM 5752 N N . PHE B 1 105 ? -37.281 -17.688 0.889 1 94.19 105 PHE B N 1
ATOM 5753 C CA . PHE B 1 105 ? -36.625 -18.375 1.998 1 94.19 105 PHE B CA 1
ATOM 5754 C C . PHE B 1 105 ? -37.281 -19.734 2.232 1 94.19 105 PHE B C 1
ATOM 5756 O O . PHE B 1 105 ? -38.438 -19.969 1.819 1 94.19 105 PHE B O 1
ATOM 5763 N N . LYS B 1 106 ? -36.469 -20.562 2.762 1 92.38 106 LYS B N 1
ATOM 5764 C CA . LYS B 1 106 ? -36.844 -21.906 3.17 1 92.38 106 LYS B CA 1
ATOM 5765 C C . LYS B 1 106 ? -36.562 -22.141 4.652 1 92.38 106 LYS B C 1
ATOM 5767 O O . LYS B 1 106 ? -35.5 -21.797 5.148 1 92.38 106 LYS B O 1
ATOM 5772 N N . ASP B 1 107 ? -37.562 -22.594 5.324 1 88 107 ASP B N 1
ATOM 5773 C CA . ASP B 1 107 ? -37.406 -23 6.715 1 88 107 ASP B CA 1
ATOM 5774 C C . ASP B 1 107 ? -38.094 -24.344 6.969 1 88 107 ASP B C 1
ATOM 5776 O O . ASP B 1 107 ? -38.406 -25.078 6.027 1 88 107 ASP B O 1
ATOM 5780 N N . LYS B 1 108 ? -38.281 -24.734 8.211 1 85.69 108 LYS B N 1
ATOM 5781 C CA . LYS B 1 108 ? -38.844 -26.031 8.578 1 85.69 108 LYS B CA 1
ATOM 5782 C C . LYS B 1 108 ? -40.281 -26.156 8.062 1 85.69 108 LYS B C 1
ATOM 5784 O O . LYS B 1 108 ? -40.75 -27.266 7.766 1 85.69 108 LYS B O 1
ATOM 5789 N N . SER B 1 109 ? -40.938 -25.047 7.879 1 86.19 109 SER B N 1
ATOM 5790 C CA . SER B 1 109 ? -42.344 -25.047 7.523 1 86.19 109 SER B CA 1
ATOM 5791 C C . SER B 1 109 ? -42.531 -25.125 6.012 1 86.19 109 SER B C 1
ATOM 5793 O O . SER B 1 109 ? -43.594 -25.484 5.531 1 86.19 109 SER B O 1
ATOM 5795 N N . GLY B 1 110 ? -41.531 -24.672 5.32 1 89.44 110 GLY B N 1
ATOM 5796 C CA . GLY B 1 110 ? -41.656 -24.719 3.871 1 89.44 110 GLY B CA 1
ATOM 5797 C C . GLY B 1 110 ? -40.875 -23.641 3.16 1 89.44 110 GLY B C 1
ATOM 5798 O O . GLY B 1 110 ? -39.875 -23.141 3.691 1 89.44 110 GLY B O 1
ATOM 5799 N N . ILE B 1 111 ? -41.312 -23.453 1.908 1 92.75 111 ILE B N 1
ATOM 5800 C CA . ILE B 1 111 ? -40.656 -22.453 1.058 1 92.75 111 ILE B CA 1
ATOM 5801 C C . ILE B 1 111 ? -41.594 -21.281 0.812 1 92.75 111 ILE B C 1
ATOM 5803 O O . ILE B 1 111 ? -42.75 -21.484 0.454 1 92.75 111 ILE B O 1
ATOM 5807 N N . TYR B 1 112 ? -41.125 -20.078 0.985 1 93.44 112 TYR B N 1
ATOM 5808 C CA . TYR B 1 112 ? -41.938 -18.875 0.896 1 93.44 112 TYR B CA 1
ATOM 5809 C C . TYR B 1 112 ? -41.25 -17.781 0.09 1 93.44 112 TYR B C 1
ATOM 5811 O O . TYR B 1 112 ? -40.031 -17.797 -0.053 1 93.44 112 TYR B O 1
ATOM 5819 N N . LEU B 1 113 ? -42.062 -16.938 -0.512 1 93.5 113 LEU B N 1
ATOM 5820 C CA . LEU B 1 113 ? -41.531 -15.797 -1.271 1 93.5 113 LEU B CA 1
ATOM 5821 C C . LEU B 1 113 ? -42.188 -14.5 -0.821 1 93.5 113 LEU B C 1
ATOM 5823 O O . LEU B 1 113 ? -43.406 -14.352 -0.931 1 93.5 113 LEU B O 1
ATOM 5827 N N . ARG B 1 114 ? -41.406 -13.609 -0.28 1 93.62 114 ARG B N 1
ATOM 5828 C CA . ARG B 1 114 ? -41.844 -12.281 0.102 1 93.62 114 ARG B CA 1
ATOM 5829 C C . ARG B 1 114 ? -41.469 -11.242 -0.935 1 93.62 114 ARG B C 1
ATOM 5831 O O . ARG B 1 114 ? -40.312 -11.211 -1.373 1 93.62 114 ARG B O 1
ATOM 5838 N N . LEU B 1 115 ? -42.406 -10.43 -1.345 1 92.56 115 LEU B N 1
ATOM 5839 C CA . LEU B 1 115 ? -42.156 -9.445 -2.396 1 92.56 115 LEU B CA 1
ATOM 5840 C C . LEU B 1 115 ? -42.562 -8.047 -1.933 1 92.56 115 LEU B C 1
ATOM 5842 O O . LEU B 1 115 ? -43.562 -7.895 -1.208 1 92.56 115 LEU B O 1
ATOM 5846 N N . LYS B 1 116 ? -41.75 -7.113 -2.32 1 90.25 116 LYS B N 1
ATOM 5847 C CA . LYS B 1 116 ? -42.094 -5.707 -2.102 1 90.25 116 LYS B CA 1
ATOM 5848 C C . LYS B 1 116 ? -41.812 -4.883 -3.363 1 90.25 116 LYS B C 1
ATOM 5850 O O . LYS B 1 116 ? -40.781 -5.008 -3.99 1 90.25 116 LYS B O 1
ATOM 5855 N N . CYS B 1 117 ? -42.844 -4.137 -3.742 1 84.44 117 CYS B N 1
ATOM 5856 C CA . CYS B 1 117 ? -42.75 -3.258 -4.902 1 84.44 117 CYS B CA 1
ATOM 5857 C C . CYS B 1 117 ? -43.031 -1.814 -4.52 1 84.44 117 CYS B C 1
ATOM 5859 O O . CYS B 1 117 ? -43.719 -1.56 -3.52 1 84.44 117 CYS B O 1
ATOM 5861 N N . SER B 1 118 ? -42.438 -0.965 -5.324 1 74.94 118 SER B N 1
ATOM 5862 C CA . SER B 1 118 ? -42.688 0.449 -5.07 1 74.94 118 SER B CA 1
ATOM 5863 C C . SER B 1 118 ? -44.188 0.75 -5.078 1 74.94 118 SER B C 1
ATOM 5865 O O . SER B 1 118 ? -44.875 0.423 -6.043 1 74.94 118 SER B O 1
ATOM 5867 N N . GLY B 1 119 ? -44.688 1.362 -4.078 1 71 119 GLY B N 1
ATOM 5868 C CA . GLY B 1 119 ? -46.062 1.796 -4.027 1 71 119 GLY B CA 1
ATOM 5869 C C . GLY B 1 119 ? -47 0.708 -3.561 1 71 119 GLY B C 1
ATOM 5870 O O . GLY B 1 119 ? -48.219 0.932 -3.459 1 71 119 GLY B O 1
ATOM 5871 N N . LYS B 1 120 ? -46.469 -0.487 -3.336 1 77.19 120 LYS B N 1
ATOM 5872 C CA . LYS B 1 120 ? -47.312 -1.59 -2.887 1 77.19 120 LYS B CA 1
ATOM 5873 C C . LYS B 1 120 ? -46.844 -2.121 -1.533 1 77.19 120 LYS B C 1
ATOM 5875 O O . LYS B 1 120 ? -45.75 -1.836 -1.101 1 77.19 120 LYS B O 1
ATOM 5880 N N . ASN B 1 121 ? -47.781 -2.805 -0.88 1 81.81 121 ASN B N 1
ATOM 5881 C CA . ASN B 1 121 ? -47.438 -3.457 0.374 1 81.81 121 ASN B CA 1
ATOM 5882 C C . ASN B 1 121 ? -46.656 -4.75 0.133 1 81.81 121 ASN B C 1
ATOM 5884 O O . ASN B 1 121 ? -46.812 -5.379 -0.918 1 81.81 121 ASN B O 1
ATOM 5888 N N . GLU B 1 122 ? -45.938 -5.074 1.079 1 89.94 122 GLU B N 1
ATOM 5889 C CA . GLU B 1 122 ? -45.219 -6.352 1.068 1 89.94 122 GLU B CA 1
ATOM 5890 C C . GLU B 1 122 ? -46.188 -7.523 1.182 1 89.94 122 GLU B C 1
ATOM 5892 O O . GLU B 1 122 ? -47.156 -7.461 1.94 1 89.94 122 GLU B O 1
ATOM 5897 N N . PHE B 1 123 ? -46.062 -8.578 0.427 1 91.19 123 PHE B N 1
ATOM 5898 C CA . PHE B 1 123 ? -46.875 -9.766 0.521 1 91.19 123 PHE B CA 1
ATOM 5899 C C . PHE B 1 123 ? -46.062 -11.031 0.384 1 91.19 123 PHE B C 1
ATOM 5901 O O . PHE B 1 123 ? -44.969 -11.008 -0.203 1 91.19 123 PHE B O 1
ATOM 5908 N N . THR B 1 124 ? -46.562 -12.148 0.927 1 93.19 124 THR B N 1
ATOM 5909 C CA . THR B 1 124 ? -45.844 -13.414 0.962 1 93.19 124 THR B CA 1
ATOM 5910 C C . THR B 1 124 ? -46.688 -14.531 0.333 1 93.19 124 THR B C 1
ATOM 5912 O O . THR B 1 124 ? -47.875 -14.633 0.598 1 93.19 124 THR B O 1
ATOM 5915 N N . LYS B 1 125 ? -46.062 -15.227 -0.516 1 92.25 125 LYS B N 1
ATOM 5916 C CA . LYS B 1 125 ? -46.688 -16.359 -1.179 1 92.25 125 LYS B CA 1
ATOM 5917 C C . LYS B 1 125 ? -46.031 -17.672 -0.771 1 92.25 125 LYS B C 1
ATOM 5919 O O . LYS B 1 125 ? -44.812 -17.734 -0.53 1 92.25 125 LYS B O 1
ATOM 5924 N N . LYS B 1 126 ? -46.812 -18.719 -0.797 1 90.69 126 LYS B N 1
ATOM 5925 C CA . LYS B 1 126 ? -46.344 -20.047 -0.468 1 90.69 126 LYS B CA 1
ATOM 5926 C C . LYS B 1 126 ? -45.969 -20.828 -1.729 1 90.69 126 LYS B C 1
ATOM 5928 O O . LYS B 1 126 ? -46.781 -20.891 -2.672 1 90.69 126 LYS B O 1
ATOM 5933 N N . ASN B 1 127 ? -44.812 -21.422 -1.812 1 86.25 127 ASN B N 1
ATOM 5934 C CA . ASN B 1 127 ? -44.312 -22.297 -2.859 1 86.25 127 ASN B CA 1
ATOM 5935 C C . ASN B 1 127 ? -44.656 -21.781 -4.25 1 86.25 127 ASN B C 1
ATOM 5937 O O . ASN B 1 127 ? -45.219 -22.484 -5.062 1 86.25 127 ASN B O 1
ATOM 5941 N N . PRO B 1 128 ? -44.188 -20.594 -4.426 1 81.31 128 PRO B N 1
ATOM 5942 C CA . PRO B 1 128 ? -44.594 -20 -5.695 1 81.31 128 PRO B CA 1
ATOM 5943 C C . PRO B 1 128 ? -43.969 -20.688 -6.906 1 81.31 128 PRO B C 1
ATOM 5945 O O . PRO B 1 128 ? -44.469 -20.547 -8.031 1 81.31 128 PRO B O 1
ATOM 5948 N N . PHE B 1 129 ? -42.906 -21.484 -6.766 1 81 129 PHE B N 1
ATOM 5949 C CA . PHE B 1 129 ? -42.219 -22.062 -7.91 1 81 129 PHE B CA 1
ATOM 5950 C C . PHE B 1 129 ? -42.438 -23.562 -7.965 1 81 129 PHE B C 1
ATOM 5952 O O . PHE B 1 129 ? -41.594 -24.297 -8.516 1 81 129 PHE B O 1
ATOM 5959 N N . GLU B 1 130 ? -43.344 -24.141 -7.375 1 74.12 130 GLU B N 1
ATOM 5960 C CA . GLU B 1 130 ? -43.625 -25.562 -7.359 1 74.12 130 GLU B CA 1
ATOM 5961 C C . GLU B 1 130 ? -43.812 -26.109 -8.773 1 74.12 130 GLU B C 1
ATOM 5963 O O . GLU B 1 130 ? -43.406 -27.25 -9.062 1 74.12 130 GLU B O 1
ATOM 5968 N N . ASP B 1 131 ? -44.375 -25.359 -9.508 1 65.94 131 ASP B N 1
ATOM 5969 C CA . ASP B 1 131 ? -44.688 -25.812 -10.859 1 65.94 131 ASP B CA 1
ATOM 5970 C C . ASP B 1 131 ? -43.438 -25.844 -11.727 1 65.94 131 ASP B C 1
ATOM 5972 O O . ASP B 1 131 ? -43.438 -26.438 -12.805 1 65.94 131 ASP B O 1
ATOM 5976 N N . ILE B 1 132 ? -42.438 -25.156 -11.188 1 62.91 132 ILE B N 1
ATOM 5977 C CA . ILE B 1 132 ? -41.188 -25.125 -11.945 1 62.91 132 ILE B CA 1
ATOM 5978 C C . ILE B 1 132 ? -40.156 -26.031 -11.273 1 62.91 132 ILE B C 1
ATOM 5980 O O . ILE B 1 132 ? -40.062 -26.047 -10.047 1 62.91 132 ILE B O 1
ATOM 5984 N N . GLU B 1 133 ? -39.969 -27.234 -11.781 1 58.03 133 GLU B N 1
ATOM 5985 C CA . GLU B 1 133 ? -38.938 -28.094 -11.25 1 58.03 133 GLU B CA 1
ATOM 5986 C C . GLU B 1 133 ? -37.688 -27.281 -10.859 1 58.03 133 GLU B C 1
ATOM 5988 O O . GLU B 1 133 ? -36.625 -27.438 -11.461 1 58.03 133 GLU B O 1
ATOM 5993 N N . GLN B 1 134 ? -38.031 -26.297 -10.008 1 64.38 134 GLN B N 1
ATOM 5994 C CA . GLN B 1 134 ? -36.906 -25.469 -9.633 1 64.38 134 GLN B CA 1
ATOM 5995 C C . GLN B 1 134 ? -36.469 -25.734 -8.195 1 64.38 134 GLN B C 1
ATOM 5997 O O . GLN B 1 134 ? -37.312 -25.781 -7.289 1 64.38 134 GLN B O 1
ATOM 6002 N N . LYS B 1 135 ? -35.312 -26.219 -8.156 1 74.62 135 LYS B N 1
ATOM 6003 C CA . LYS B 1 135 ? -34.688 -26.391 -6.836 1 74.62 135 LYS B CA 1
ATOM 6004 C C . LYS B 1 135 ? -34.406 -25.047 -6.18 1 74.62 135 LYS B C 1
ATOM 6006 O O . LYS B 1 135 ? -34 -24.094 -6.848 1 74.62 135 LYS B O 1
ATOM 6011 N N . PHE B 1 136 ? -34.938 -24.938 -4.953 1 84.25 136 PHE B N 1
ATOM 6012 C CA . PHE B 1 136 ? -34.625 -23.766 -4.152 1 84.25 136 PHE B CA 1
ATOM 6013 C C . PHE B 1 136 ? -33.125 -23.672 -3.934 1 84.25 136 PHE B C 1
ATOM 6015 O O . PHE B 1 136 ? -32.594 -24.25 -2.98 1 84.25 136 PHE B O 1
ATOM 6022 N N . ASP B 1 137 ? -32.531 -22.969 -4.863 1 86 137 ASP B N 1
ATOM 6023 C CA . ASP B 1 137 ? -31.094 -22.797 -4.828 1 86 137 ASP B CA 1
ATOM 6024 C C . ASP B 1 137 ? -30.656 -21.578 -5.637 1 86 137 ASP B C 1
ATOM 6026 O O . ASP B 1 137 ? -31.234 -21.297 -6.691 1 86 137 ASP B O 1
ATOM 6030 N N . ILE B 1 138 ? -29.75 -20.891 -5.129 1 90.62 138 ILE B N 1
ATOM 6031 C CA . ILE B 1 138 ? -29.297 -19.672 -5.793 1 90.62 138 ILE B CA 1
ATOM 6032 C C . ILE B 1 138 ? -28.703 -20.031 -7.156 1 90.62 138 ILE B C 1
ATOM 6034 O O . ILE B 1 138 ? -28.562 -19.156 -8.023 1 90.62 138 ILE B O 1
ATOM 6038 N N . SER B 1 139 ? -28.406 -21.297 -7.383 1 88.81 139 SER B N 1
ATOM 6039 C CA . SER B 1 139 ? -27.797 -21.75 -8.625 1 88.81 139 SER B CA 1
ATOM 6040 C C . SER B 1 139 ? -28.75 -21.594 -9.805 1 88.81 139 SER B C 1
ATOM 6042 O O . SER B 1 139 ? -28.344 -21.672 -10.961 1 88.81 139 SER B O 1
ATOM 6044 N N . ILE B 1 140 ? -29.953 -21.328 -9.5 1 87.12 140 ILE B N 1
ATOM 6045 C CA . ILE B 1 140 ? -30.922 -21.078 -10.562 1 87.12 140 ILE B CA 1
ATOM 6046 C C . ILE B 1 140 ? -30.5 -19.875 -11.383 1 87.12 140 ILE B C 1
ATOM 6048 O O . ILE B 1 140 ? -30.844 -19.75 -12.562 1 87.12 140 ILE B O 1
ATOM 6052 N N . PHE B 1 141 ? -29.781 -19.031 -10.75 1 89.62 141 PHE B N 1
ATOM 6053 C CA . PHE B 1 141 ? -29.391 -17.797 -11.414 1 89.62 141 PHE B CA 1
ATOM 6054 C C . PHE B 1 141 ? -28.109 -17.984 -12.211 1 89.62 141 PHE B C 1
ATOM 6056 O O . PHE B 1 141 ? -27.578 -17.031 -12.797 1 89.62 141 PHE B O 1
ATOM 6063 N N . ASP B 1 142 ? -27.625 -19.188 -12.234 1 89.5 142 ASP B N 1
ATOM 6064 C CA . ASP B 1 142 ? -26.391 -19.469 -12.969 1 89.5 142 ASP B CA 1
ATOM 6065 C C . ASP B 1 142 ? -26.656 -19.547 -14.469 1 89.5 142 ASP B C 1
ATOM 6067 O O . ASP B 1 142 ? -25.828 -19.156 -15.281 1 89.5 142 ASP B O 1
ATOM 6071 N N . LYS B 1 143 ? -27.844 -20 -14.734 1 88.25 143 LYS B N 1
ATOM 6072 C CA . LYS B 1 143 ? -28.203 -20.188 -16.141 1 88.25 143 LYS B CA 1
ATOM 6073 C C . LYS B 1 143 ? -29.188 -19.125 -16.609 1 88.25 143 LYS B C 1
ATOM 6075 O O . LYS B 1 143 ? -30.141 -18.797 -15.914 1 88.25 143 LYS B O 1
ATOM 6080 N N . LYS B 1 144 ? -28.984 -18.688 -17.688 1 88.06 144 LYS B N 1
ATOM 6081 C CA . LYS B 1 144 ? -29.766 -17.578 -18.25 1 88.06 144 LYS B CA 1
ATOM 6082 C C . LYS B 1 144 ? -31.25 -17.953 -18.375 1 88.06 144 LYS B C 1
ATOM 6084 O O . LYS B 1 144 ? -32.125 -17.172 -18.047 1 88.06 144 LYS B O 1
ATOM 6089 N N . GLU B 1 145 ? -31.5 -19.109 -18.812 1 86.5 145 GLU B N 1
ATOM 6090 C CA . GLU B 1 145 ? -32.875 -19.562 -19.062 1 86.5 145 GLU B CA 1
ATOM 6091 C C . GLU B 1 145 ? -33.688 -19.594 -17.766 1 86.5 145 GLU B C 1
ATOM 6093 O O . GLU B 1 145 ? -34.844 -19.203 -17.75 1 86.5 145 GLU B O 1
ATOM 6098 N N . LYS B 1 146 ? -33.031 -20.062 -16.781 1 86.88 146 LYS B N 1
ATOM 6099 C CA . LYS B 1 146 ? -33.719 -20.188 -15.492 1 86.88 146 LYS B CA 1
ATOM 6100 C C . LYS B 1 146 ? -33.969 -18.812 -14.883 1 86.88 146 LYS B C 1
ATOM 6102 O O . LYS B 1 146 ? -35 -18.609 -14.227 1 86.88 146 LYS B O 1
ATOM 6107 N N . VAL B 1 147 ? -33.094 -17.938 -15.102 1 88.88 147 VAL B N 1
ATOM 6108 C CA . VAL B 1 147 ? -33.281 -16.578 -14.594 1 88.88 147 VAL B CA 1
ATOM 6109 C C . VAL B 1 147 ? -34.469 -15.914 -15.266 1 88.88 147 VAL B C 1
ATOM 6111 O O . VAL B 1 147 ? -35.281 -15.273 -14.602 1 88.88 147 VAL B O 1
ATOM 6114 N N . GLU B 1 148 ? -34.562 -16.094 -16.531 1 88.69 148 GLU B N 1
ATOM 6115 C CA . GLU B 1 148 ? -35.656 -15.508 -17.281 1 88.69 148 GLU B CA 1
ATOM 6116 C C . GLU B 1 148 ? -37 -16.047 -16.797 1 88.69 148 GLU B C 1
ATOM 6118 O O . GLU B 1 148 ? -37.969 -15.297 -16.656 1 88.69 148 GLU B O 1
ATOM 6123 N N . LEU B 1 149 ? -37 -17.312 -16.578 1 88.19 149 LEU B N 1
ATOM 6124 C CA . LEU B 1 149 ? -38.219 -17.938 -16.078 1 88.19 149 LEU B CA 1
ATOM 6125 C C . LEU B 1 149 ? -38.562 -17.391 -14.695 1 88.19 149 LEU B C 1
ATOM 6127 O O . LEU B 1 149 ? -39.75 -17.141 -14.406 1 88.19 149 LEU B O 1
ATOM 6131 N N . PHE B 1 150 ? -37.625 -17.281 -13.891 1 89.75 150 PHE B N 1
ATOM 6132 C CA . PHE B 1 150 ? -37.812 -16.75 -12.547 1 89.75 150 PHE B CA 1
ATOM 6133 C C . PHE B 1 150 ? -38.375 -15.328 -12.594 1 89.75 150 PHE B C 1
ATOM 6135 O O . PHE B 1 150 ? -39.344 -15.016 -11.922 1 89.75 150 PHE B O 1
ATOM 6142 N N . LEU B 1 151 ? -37.781 -14.523 -13.398 1 88.88 151 LEU B N 1
ATOM 6143 C CA . LEU B 1 151 ? -38.188 -13.125 -13.516 1 88.88 151 LEU B CA 1
ATOM 6144 C C . LEU B 1 151 ? -39.594 -13 -14.062 1 88.88 151 LEU B C 1
ATOM 6146 O O . LEU B 1 151 ? -40.344 -12.141 -13.625 1 88.88 151 LEU B O 1
ATOM 6150 N N . LYS B 1 152 ? -39.906 -13.805 -14.977 1 87.94 152 LYS B N 1
ATOM 6151 C CA . LYS B 1 152 ? -41.25 -13.805 -15.531 1 87.94 152 LYS B CA 1
ATOM 6152 C C . LYS B 1 152 ? -42.281 -14.164 -14.461 1 87.94 152 LYS B C 1
ATOM 6154 O O . LYS B 1 152 ? -43.375 -13.562 -14.406 1 87.94 152 LYS B O 1
ATOM 6159 N N . LYS B 1 153 ? -41.938 -15.141 -13.758 1 87.81 153 LYS B N 1
ATOM 6160 C CA . LYS B 1 153 ? -42.844 -15.562 -12.695 1 87.81 153 LYS B CA 1
ATOM 6161 C C . LYS B 1 153 ? -43.031 -14.461 -11.648 1 87.81 153 LYS B C 1
ATOM 6163 O O . LYS B 1 153 ? -44.125 -14.242 -11.148 1 87.81 153 LYS B O 1
ATOM 6168 N N . ILE B 1 154 ? -41.969 -13.883 -11.305 1 88.38 154 ILE B N 1
ATOM 6169 C CA . ILE B 1 154 ? -42 -12.797 -10.328 1 88.38 154 ILE B CA 1
ATOM 6170 C C . ILE B 1 154 ? -42.906 -11.672 -10.859 1 88.38 154 ILE B C 1
ATOM 6172 O O . ILE B 1 154 ? -43.719 -11.117 -10.117 1 88.38 154 ILE B O 1
ATOM 6176 N N . SER B 1 155 ? -42.719 -11.375 -12.086 1 85.12 155 SER B N 1
ATOM 6177 C CA . SER B 1 155 ? -43.531 -10.328 -12.695 1 85.12 155 SER B CA 1
ATOM 6178 C C . SER B 1 155 ? -45 -10.672 -12.617 1 85.12 155 SER B C 1
ATOM 6180 O O . SER B 1 155 ? -45.844 -9.797 -12.359 1 85.12 155 SER B O 1
ATOM 6182 N N . LYS B 1 156 ? -45.344 -11.859 -12.812 1 85.5 156 LYS B N 1
ATOM 6183 C CA . LYS B 1 156 ? -46.719 -12.312 -12.75 1 85.5 156 LYS B CA 1
ATOM 6184 C C . LYS B 1 156 ? -47.25 -12.195 -11.328 1 85.5 156 LYS B C 1
ATOM 6186 O O . LYS B 1 156 ? -48.406 -11.797 -11.125 1 85.5 156 LYS B O 1
ATOM 6191 N N . LEU B 1 157 ? -46.469 -12.562 -10.461 1 86.62 157 LEU B N 1
ATOM 6192 C CA . LEU B 1 157 ? -46.906 -12.516 -9.062 1 86.62 157 LEU B CA 1
ATOM 6193 C C . LEU B 1 157 ? -47.125 -11.07 -8.617 1 86.62 157 LEU B C 1
ATOM 6195 O O . LEU B 1 157 ? -48.062 -10.797 -7.836 1 86.62 157 LEU B O 1
ATOM 6199 N N . ILE B 1 158 ? -46.344 -10.242 -9.109 1 84.38 158 ILE B N 1
ATOM 6200 C CA . ILE B 1 158 ? -46.469 -8.828 -8.75 1 84.38 158 ILE B CA 1
ATOM 6201 C C . ILE B 1 158 ? -47.75 -8.242 -9.344 1 84.38 158 ILE B C 1
ATOM 6203 O O . ILE B 1 158 ? -48.406 -7.406 -8.719 1 84.38 158 ILE B O 1
ATOM 6207 N N . ILE B 1 159 ? -48.031 -8.695 -10.477 1 80.56 159 ILE B N 1
ATOM 6208 C CA . ILE B 1 159 ? -49.25 -8.242 -11.133 1 80.56 159 ILE B CA 1
ATOM 6209 C C . ILE B 1 159 ? -50.5 -8.734 -10.359 1 80.56 159 ILE B C 1
ATOM 6211 O O . ILE B 1 159 ? -51.469 -8 -10.18 1 80.56 159 ILE B O 1
ATOM 6215 N N . ILE B 1 160 ? -50.375 -10.023 -10.039 1 77.12 160 ILE B N 1
ATOM 6216 C CA . ILE B 1 160 ? -51.469 -10.594 -9.289 1 77.12 160 ILE B CA 1
ATOM 6217 C C . ILE B 1 160 ? -51.656 -9.836 -7.977 1 77.12 160 ILE B C 1
ATOM 6219 O O . ILE B 1 160 ? -52.781 -9.445 -7.621 1 77.12 160 ILE B O 1
ATOM 6223 N N . GLY B 1 161 ? -50.531 -9.469 -7.441 1 71 161 GLY B N 1
ATOM 6224 C CA . GLY B 1 161 ? -50.5 -8.531 -6.328 1 71 161 GLY B CA 1
ATOM 6225 C C . GLY B 1 161 ? -50.875 -9.172 -5.004 1 71 161 GLY B C 1
ATOM 6226 O O . GLY B 1 161 ? -50.781 -10.383 -4.836 1 71 161 GLY B O 1
ATOM 6227 N N . GLU B 1 162 ? -51.344 -8.398 -3.99 1 72.06 162 GLU B N 1
ATOM 6228 C CA . GLU B 1 162 ? -51.812 -8.633 -2.631 1 72.06 162 GLU B CA 1
ATOM 6229 C C . GLU B 1 162 ? -53.156 -9.344 -2.633 1 72.06 162 GLU B C 1
ATOM 6231 O O . GLU B 1 162 ? -53.875 -9.305 -3.629 1 72.06 162 GLU B O 1
ATOM 6236 N N . PRO B 1 163 ? -53.375 -10.32 -1.584 1 81.81 163 PRO B N 1
ATOM 6237 C CA . PRO B 1 163 ? -52.719 -10.359 -0.272 1 81.81 163 PRO B CA 1
ATOM 6238 C C . PRO B 1 163 ? -51.719 -11.531 -0.136 1 81.81 163 PRO B C 1
ATOM 6240 O O . PRO B 1 163 ? -51.656 -12.383 -1.024 1 81.81 163 PRO B O 1
ATOM 6243 N N . SER B 1 164 ? -51.125 -11.547 0.986 1 90.12 164 SER B N 1
ATOM 6244 C CA . SER B 1 164 ? -50.312 -12.695 1.365 1 90.12 164 SER B CA 1
ATOM 6245 C C . SER B 1 164 ? -51.156 -13.953 1.512 1 90.12 164 SER B C 1
ATOM 6247 O O . SER B 1 164 ? -52.312 -13.883 1.867 1 90.12 164 SER B O 1
ATOM 6249 N N . ASP B 1 165 ? -50.562 -15.039 1.258 1 90.44 165 ASP B N 1
ATOM 6250 C CA . ASP B 1 165 ? -51.25 -16.297 1.508 1 90.44 165 ASP B CA 1
ATOM 6251 C C . ASP B 1 165 ? -51.469 -16.516 3.002 1 90.44 165 ASP B C 1
ATOM 6253 O O . ASP B 1 165 ? -50.781 -15.93 3.832 1 90.44 165 ASP B O 1
ATOM 6257 N N . GLU B 1 166 ? -52.406 -17.375 3.342 1 90.56 166 GLU B N 1
ATOM 6258 C CA . GLU B 1 166 ? -52.719 -17.656 4.738 1 90.56 166 GLU B CA 1
ATOM 6259 C C . GLU B 1 166 ? -51.656 -18.547 5.379 1 90.56 166 GLU B C 1
ATOM 6261 O O . GLU B 1 166 ? -51.156 -19.469 4.738 1 90.56 166 GLU B O 1
ATOM 6266 N N . GLY B 1 167 ? -51.344 -18.297 6.637 1 89.25 167 GLY B N 1
ATOM 6267 C CA . GLY B 1 167 ? -50.469 -19.141 7.434 1 89.25 167 GLY B CA 1
ATOM 6268 C C . GLY B 1 167 ? -49 -18.969 7.098 1 89.25 167 GLY B C 1
ATOM 6269 O O . GLY B 1 167 ? -48.188 -19.891 7.328 1 89.25 167 GLY B O 1
ATOM 6270 N N . VAL B 1 168 ? -48.625 -17.891 6.465 1 91.19 168 VAL B N 1
ATOM 6271 C CA . VAL B 1 168 ? -47.219 -17.688 6.117 1 91.19 168 VAL B CA 1
ATOM 6272 C C . VAL B 1 168 ? -46.469 -17.141 7.324 1 91.19 168 VAL B C 1
ATOM 6274 O O . VAL B 1 168 ? -47 -16.344 8.094 1 91.19 168 VAL B O 1
ATOM 6277 N N . PRO B 1 169 ? -45.25 -17.594 7.52 1 92.06 169 PRO B N 1
ATOM 6278 C CA . PRO B 1 169 ? -44.469 -17.125 8.672 1 92.06 169 PRO B CA 1
ATOM 6279 C C . PRO B 1 169 ? -44.031 -15.664 8.531 1 92.06 169 PRO B C 1
ATOM 6281 O O . PRO B 1 169 ? -43.75 -15.211 7.426 1 92.06 169 PRO B O 1
ATOM 6284 N N . GLU B 1 170 ? -43.938 -15.008 9.672 1 90.06 170 GLU B N 1
ATOM 6285 C CA . GLU B 1 170 ? -43.5 -13.625 9.672 1 90.06 170 GLU B CA 1
ATOM 6286 C C . GLU B 1 170 ? -41.969 -13.547 9.594 1 90.06 170 GLU B C 1
ATOM 6288 O O . GLU B 1 170 ? -41.406 -12.578 9.055 1 90.06 170 GLU B O 1
ATOM 6293 N N . LYS B 1 171 ? -41.375 -14.617 10.109 1 91.44 171 LYS B N 1
ATOM 6294 C CA . LYS B 1 171 ? -39.906 -14.695 10.086 1 91.44 171 LYS B CA 1
ATOM 6295 C C . LYS B 1 171 ? -39.438 -15.945 9.352 1 91.44 171 LYS B C 1
ATOM 6297 O O . LYS B 1 171 ? -40.156 -16.938 9.281 1 91.44 171 LYS B O 1
ATOM 6302 N N . PRO B 1 172 ? -38.281 -15.789 8.75 1 93.38 172 PRO B N 1
ATOM 6303 C CA . PRO B 1 172 ? -37.312 -14.672 8.727 1 93.38 172 PRO B CA 1
ATOM 6304 C C . PRO B 1 172 ? -37.719 -13.578 7.742 1 93.38 172 PRO B C 1
ATOM 6306 O O . PRO B 1 172 ? -38.594 -13.797 6.883 1 93.38 172 PRO B O 1
ATOM 6309 N N . ASP B 1 173 ? -37.188 -12.383 7.969 1 93.06 173 ASP B N 1
ATOM 6310 C CA . ASP B 1 173 ? -37.344 -11.266 7.043 1 93.06 173 ASP B CA 1
ATOM 6311 C C . ASP B 1 173 ? -36.031 -10.508 6.871 1 93.06 173 ASP B C 1
ATOM 6313 O O . ASP B 1 173 ? -34.969 -10.977 7.305 1 93.06 173 ASP B O 1
ATOM 6317 N N . TRP B 1 174 ? -36.094 -9.422 6.148 1 93.75 174 TRP B N 1
ATOM 6318 C CA . TRP B 1 174 ? -34.875 -8.656 5.848 1 93.75 174 TRP B CA 1
ATOM 6319 C C . TRP B 1 174 ? -34.219 -8.188 7.129 1 93.75 174 TRP B C 1
ATOM 6321 O O . TRP B 1 174 ? -32.969 -8.125 7.203 1 93.75 174 TRP B O 1
ATOM 6331 N N . LYS B 1 175 ? -34.906 -7.891 8.094 1 92.88 175 LYS B N 1
ATOM 6332 C CA . LYS B 1 175 ? -34.375 -7.402 9.359 1 92.88 175 LYS B CA 1
ATOM 6333 C C . LYS B 1 175 ? -33.469 -8.461 10.016 1 92.88 175 LYS B C 1
ATOM 6335 O O . LYS B 1 175 ? -32.469 -8.133 10.664 1 92.88 175 LYS B O 1
ATOM 6340 N N . ASP B 1 176 ? -33.875 -9.68 9.859 1 93.19 176 ASP B N 1
ATOM 6341 C CA . ASP B 1 176 ? -33.094 -10.781 10.414 1 93.19 176 ASP B CA 1
ATOM 6342 C C . ASP B 1 176 ? -31.719 -10.836 9.781 1 93.19 176 ASP B C 1
ATOM 6344 O O . ASP B 1 176 ? -30.734 -11.188 10.453 1 93.19 176 ASP B O 1
ATOM 6348 N N . ILE B 1 177 ? -31.641 -10.516 8.539 1 93.25 177 ILE B N 1
ATOM 6349 C CA . ILE B 1 177 ? -30.359 -10.508 7.848 1 93.25 177 ILE B CA 1
ATOM 6350 C C . ILE B 1 177 ? -29.578 -9.25 8.219 1 93.25 177 ILE B C 1
ATOM 6352 O O . ILE B 1 177 ? -28.391 -9.312 8.516 1 93.25 177 ILE B O 1
ATOM 6356 N N . GLU B 1 178 ? -30.234 -8.172 8.242 1 91.88 178 GLU B N 1
ATOM 6357 C CA . GLU B 1 178 ? -29.625 -6.875 8.508 1 91.88 178 GLU B CA 1
ATOM 6358 C C . GLU B 1 178 ? -28.953 -6.852 9.883 1 91.88 178 GLU B C 1
ATOM 6360 O O . GLU B 1 178 ? -27.891 -6.266 10.047 1 91.88 178 GLU B O 1
ATOM 6365 N N . GLU B 1 179 ? -29.578 -7.457 10.805 1 92.06 179 GLU B N 1
ATOM 6366 C CA . GLU B 1 179 ? -29.062 -7.469 12.18 1 92.06 179 GLU B CA 1
ATOM 6367 C C . GLU B 1 179 ? -27.766 -8.273 12.281 1 92.06 179 GLU B C 1
ATOM 6369 O O . GLU B 1 179 ? -26.984 -8.07 13.203 1 92.06 179 GLU B O 1
ATOM 6374 N N . ARG B 1 180 ? -27.578 -9.141 11.344 1 93.25 180 ARG B N 1
ATOM 6375 C CA . ARG B 1 180 ? -26.422 -10.023 11.383 1 93.25 180 ARG B CA 1
ATOM 6376 C C . ARG B 1 180 ? -25.344 -9.562 10.398 1 93.25 180 ARG B C 1
ATOM 6378 O O . ARG B 1 180 ? -24.391 -10.289 10.133 1 93.25 180 ARG B O 1
ATOM 6385 N N . TYR B 1 181 ? -25.531 -8.344 9.898 1 93.31 181 TYR B N 1
ATOM 6386 C CA . TYR B 1 181 ? -24.641 -7.793 8.883 1 93.31 181 TYR B CA 1
ATOM 6387 C C . TYR B 1 181 ? -24.094 -6.438 9.312 1 93.31 181 TYR B C 1
ATOM 6389 O O . TYR B 1 181 ? -24.812 -5.637 9.922 1 93.31 181 TYR B O 1
ATOM 6397 N N . VAL B 1 182 ? -22.828 -6.223 9.055 1 95.38 182 VAL B N 1
ATOM 6398 C CA . VAL B 1 182 ? -22.25 -4.898 9.25 1 95.38 182 VAL B CA 1
ATOM 6399 C C . VAL B 1 182 ? -21.25 -4.602 8.125 1 95.38 182 VAL B C 1
ATOM 6401 O O . VAL B 1 182 ? -20.516 -5.492 7.688 1 95.38 182 VAL B O 1
ATOM 6404 N N . ALA B 1 183 ? -21.297 -3.418 7.617 1 95.44 183 ALA B N 1
ATOM 6405 C CA . ALA B 1 183 ? -20.344 -2.959 6.613 1 95.44 183 ALA B CA 1
ATOM 6406 C C . ALA B 1 183 ? -19.812 -1.569 6.961 1 95.44 183 ALA B C 1
ATOM 6408 O O . ALA B 1 183 ? -20.484 -0.786 7.625 1 95.44 183 ALA B O 1
ATOM 6409 N N . THR B 1 184 ? -18.547 -1.34 6.605 1 96.69 184 THR B N 1
ATOM 6410 C CA . THR B 1 184 ? -17.984 0.003 6.699 1 96.69 184 THR B CA 1
ATOM 6411 C C . THR B 1 184 ? -17.938 0.667 5.324 1 96.69 184 THR B C 1
ATOM 6413 O O . THR B 1 184 ? -17.844 -0.016 4.305 1 96.69 184 THR B O 1
ATOM 6416 N N . PHE B 1 185 ? -18.031 1.953 5.344 1 94 185 PHE B N 1
ATOM 6417 C CA . PHE B 1 185 ? -18.078 2.701 4.094 1 94 185 PHE B CA 1
ATOM 6418 C C . PHE B 1 185 ? -16.719 3.324 3.781 1 94 185 PHE B C 1
ATOM 6420 O O . PHE B 1 185 ? -15.875 3.471 4.672 1 94 185 PHE B O 1
ATOM 6427 N N . PRO B 1 186 ? -16.516 3.666 2.473 1 90.69 186 PRO B N 1
ATOM 6428 C CA . PRO B 1 186 ? -15.305 4.406 2.113 1 90.69 186 PRO B CA 1
ATOM 6429 C C . PRO B 1 186 ? -15.367 5.879 2.516 1 90.69 186 PRO B C 1
ATOM 6431 O O . PRO B 1 186 ? -16.391 6.332 3.047 1 90.69 186 PRO B O 1
ATOM 6434 N N . LEU B 1 187 ? -14.289 6.641 2.385 1 92.25 187 LEU B N 1
ATOM 6435 C CA . LEU B 1 187 ? -14.211 8.086 2.578 1 92.25 187 LEU B CA 1
ATOM 6436 C C . LEU B 1 187 ? -14.43 8.453 4.039 1 92.25 187 LEU B C 1
ATOM 6438 O O . LEU B 1 187 ? -15.008 9.5 4.34 1 92.25 187 LEU B O 1
ATOM 6442 N N . ARG B 1 188 ? -14.023 7.527 4.863 1 90.69 188 ARG B N 1
ATOM 6443 C CA . ARG B 1 188 ? -14.172 7.773 6.293 1 90.69 188 ARG B CA 1
ATOM 6444 C C . ARG B 1 188 ? -13.023 8.625 6.828 1 90.69 188 ARG B C 1
ATOM 6446 O O . ARG B 1 188 ? -11.891 8.508 6.359 1 90.69 188 ARG B O 1
ATOM 6453 N N . GLY B 1 189 ? -13.32 9.5 7.723 1 90.69 189 GLY B N 1
ATOM 6454 C CA . GLY B 1 189 ? -12.375 10.328 8.453 1 90.69 189 GLY B CA 1
ATOM 6455 C C . GLY B 1 189 ? -13.016 11.117 9.578 1 90.69 189 GLY B C 1
ATOM 6456 O O . GLY B 1 189 ? -14.148 11.594 9.438 1 90.69 189 GLY B O 1
ATOM 6457 N N . ILE B 1 190 ? -12.273 11.281 10.594 1 93.38 190 ILE B N 1
ATOM 6458 C CA . ILE B 1 190 ? -12.875 11.945 11.75 1 93.38 190 ILE B CA 1
ATOM 6459 C C . ILE B 1 190 ? -12.391 13.398 11.82 1 93.38 190 ILE B C 1
ATOM 6461 O O . ILE B 1 190 ? -12.875 14.18 12.633 1 93.38 190 ILE B O 1
ATOM 6465 N N . GLY B 1 191 ? -11.422 13.68 10.938 1 91.81 191 GLY B N 1
ATOM 6466 C CA . GLY B 1 191 ? -10.883 15.031 10.922 1 91.81 191 GLY B CA 1
ATOM 6467 C C . GLY B 1 191 ? -11.828 16.031 10.281 1 91.81 191 GLY B C 1
ATOM 6468 O O . GLY B 1 191 ? -12.508 15.727 9.305 1 91.81 191 GLY B O 1
ATOM 6469 N N . MET B 1 192 ? -11.766 17.297 10.812 1 89.69 192 MET B N 1
ATOM 6470 C CA . MET B 1 192 ? -12.648 18.344 10.305 1 89.69 192 MET B CA 1
ATOM 6471 C C . MET B 1 192 ? -11.906 19.25 9.32 1 89.69 192 MET B C 1
ATOM 6473 O O . MET B 1 192 ? -12.531 19.953 8.523 1 89.69 192 MET B O 1
ATOM 6477 N N . VAL B 1 193 ? -10.609 19.219 9.438 1 93.06 193 VAL B N 1
ATOM 6478 C CA . VAL B 1 193 ? -9.797 20.125 8.641 1 93.06 193 VAL B CA 1
ATOM 6479 C C . VAL B 1 193 ? -8.906 19.312 7.691 1 93.06 193 VAL B C 1
ATOM 6481 O O . VAL B 1 193 ? -8.266 18.344 8.102 1 93.06 193 VAL B O 1
ATOM 6484 N N . GLN B 1 194 ? -8.906 19.766 6.422 1 94.38 194 GLN B N 1
ATOM 6485 C CA . GLN B 1 194 ? -8.125 19.016 5.441 1 94.38 194 GLN B CA 1
ATOM 6486 C C . GLN B 1 194 ? -6.746 19.641 5.246 1 94.38 194 GLN B C 1
ATOM 6488 O O . GLN B 1 194 ? -5.797 18.969 4.855 1 94.38 194 GLN B O 1
ATOM 6493 N N . TRP B 1 195 ? -6.664 21.031 5.438 1 95.38 195 TRP B N 1
ATOM 6494 C CA . TRP B 1 195 ? -5.418 21.688 5.066 1 95.38 195 TRP B CA 1
ATOM 6495 C C . TRP B 1 195 ? -5.207 22.953 5.895 1 95.38 195 TRP B C 1
ATOM 6497 O O . TRP B 1 195 ? -6.094 23.375 6.645 1 95.38 195 TRP B O 1
ATOM 6507 N N . THR B 1 196 ? -4.074 23.578 5.805 1 93.06 196 THR B N 1
ATOM 6508 C CA . THR B 1 196 ? -3.645 24.688 6.652 1 93.06 196 THR B CA 1
ATOM 6509 C C . THR B 1 196 ? -4.414 25.969 6.312 1 93.06 196 THR B C 1
ATOM 6511 O O . THR B 1 196 ? -4.441 26.906 7.105 1 93.06 196 THR B O 1
ATOM 6514 N N . LYS B 1 197 ? -5.051 26.031 5.195 1 93.06 197 LYS B N 1
ATOM 6515 C CA . LYS B 1 197 ? -5.781 27.234 4.812 1 93.06 197 LYS B CA 1
ATOM 6516 C C . LYS B 1 197 ? -7.277 27.078 5.078 1 93.06 197 LYS B C 1
ATOM 6518 O O . LYS B 1 197 ? -8.086 27.891 4.605 1 93.06 197 LYS B O 1
ATOM 6523 N N . SER B 1 198 ? -7.594 26.062 5.828 1 94 198 SER B N 1
ATOM 6524 C CA . SER B 1 198 ? -8.992 25.859 6.207 1 94 198 SER B CA 1
ATOM 6525 C C . SER B 1 198 ? -9.5 27 7.066 1 94 198 SER B C 1
ATOM 6527 O O . SER B 1 198 ? -8.789 27.516 7.934 1 94 198 SER B O 1
ATOM 6529 N N . ASP B 1 199 ? -10.766 27.328 6.918 1 90.69 199 ASP B N 1
ATOM 6530 C CA . ASP B 1 199 ? -11.406 28.359 7.73 1 90.69 199 ASP B CA 1
ATOM 6531 C C . ASP B 1 199 ? -11.648 27.875 9.156 1 90.69 199 ASP B C 1
ATOM 6533 O O . ASP B 1 199 ? -11.867 28.672 10.062 1 90.69 199 ASP B O 1
ATOM 6537 N N . ARG B 1 200 ? -11.508 26.609 9.367 1 89.94 200 ARG B N 1
ATOM 6538 C CA . ARG B 1 200 ? -11.844 26.016 10.656 1 89.94 200 ARG B CA 1
ATOM 6539 C C . ARG B 1 200 ? -10.594 25.609 11.414 1 89.94 200 ARG B C 1
ATOM 6541 O O . ARG B 1 200 ? -10.672 24.906 12.43 1 89.94 200 ARG B O 1
ATOM 6548 N N . ILE B 1 201 ? -9.492 26.016 10.969 1 87.12 201 ILE B N 1
ATOM 6549 C CA . ILE B 1 201 ? -8.219 25.531 11.492 1 87.12 201 ILE B CA 1
ATOM 6550 C C . ILE B 1 201 ? -8.047 25.984 12.938 1 87.12 201 ILE B C 1
ATOM 6552 O O . ILE B 1 201 ? -7.387 25.312 13.734 1 87.12 201 ILE B O 1
ATOM 6556 N N . LYS B 1 202 ? -8.68 27.062 13.375 1 83.44 202 LYS B N 1
ATOM 6557 C CA . LYS B 1 202 ? -8.492 27.641 14.695 1 83.44 202 LYS B CA 1
ATOM 6558 C C . LYS B 1 202 ? -9.562 27.156 15.672 1 83.44 202 LYS B C 1
ATOM 6560 O O . LYS B 1 202 ? -9.508 27.453 16.859 1 83.44 202 LYS B O 1
ATOM 6565 N N . GLU B 1 203 ? -10.445 26.328 15.227 1 85.5 203 GLU B N 1
ATOM 6566 C CA . GLU B 1 203 ? -11.523 25.797 16.062 1 85.5 203 GLU B CA 1
ATOM 6567 C C . GLU B 1 203 ? -11.078 24.547 16.812 1 85.5 203 GLU B C 1
ATOM 6569 O O . GLU B 1 203 ? -10.109 23.891 16.406 1 85.5 203 GLU B O 1
ATOM 6574 N N . ASP B 1 204 ? -11.734 24.328 17.906 1 84.5 204 ASP B N 1
ATOM 6575 C CA . ASP B 1 204 ? -11.562 23.062 18.609 1 84.5 204 ASP B CA 1
ATOM 6576 C C . ASP B 1 204 ? -12.422 21.969 17.984 1 84.5 204 ASP B C 1
ATOM 6578 O O . ASP B 1 204 ? -13.641 22.094 17.906 1 84.5 204 ASP B O 1
ATOM 6582 N N . HIS B 1 205 ? -11.773 20.891 17.688 1 90.31 205 HIS B N 1
ATOM 6583 C CA . HIS B 1 205 ? -12.477 19.859 16.922 1 90.31 205 HIS B CA 1
ATOM 6584 C C . HIS B 1 205 ? -12.539 18.547 17.703 1 90.31 205 HIS B C 1
ATOM 6586 O O . HIS B 1 205 ? -12.914 17.516 17.156 1 90.31 205 HIS B O 1
ATOM 6592 N N . TYR B 1 206 ? -12.211 18.516 18.953 1 90.12 206 TYR B N 1
ATOM 6593 C CA . TYR B 1 206 ? -12.047 17.266 19.688 1 90.12 206 TYR B CA 1
ATOM 6594 C C . TYR B 1 206 ? -13.391 16.578 19.891 1 90.12 206 TYR B C 1
ATOM 6596 O O . TYR B 1 206 ? -13.539 15.391 19.594 1 90.12 206 TYR B O 1
ATOM 6604 N N . ALA B 1 207 ? -14.383 17.328 20.359 1 92.19 207 ALA B N 1
ATOM 6605 C CA . ALA B 1 207 ? -15.703 16.75 20.594 1 92.19 207 ALA B CA 1
ATOM 6606 C C . ALA B 1 207 ? -16.344 16.297 19.281 1 92.19 207 ALA B C 1
ATOM 6608 O O . ALA B 1 207 ? -16.953 15.234 19.203 1 92.19 207 ALA B O 1
ATOM 6609 N N . GLU B 1 208 ? -16.203 17.125 18.297 1 92.5 208 GLU B N 1
ATOM 6610 C CA . GLU B 1 208 ? -16.766 16.797 16.984 1 92.5 208 GLU B CA 1
ATOM 6611 C C . GLU B 1 208 ? -16.109 15.555 16.406 1 92.5 208 GLU B C 1
ATOM 6613 O O . GLU B 1 208 ? -16.766 14.75 15.742 1 92.5 208 GLU B O 1
ATOM 6618 N N . ALA B 1 209 ? -14.859 15.461 16.562 1 94.25 209 ALA B N 1
ATOM 6619 C CA . ALA B 1 209 ? -14.133 14.289 16.078 1 94.25 209 ALA B CA 1
ATOM 6620 C C . ALA B 1 209 ? -14.672 13.008 16.719 1 94.25 209 ALA B C 1
ATOM 6622 O O . ALA B 1 209 ? -14.773 11.977 16.047 1 94.25 209 ALA B O 1
ATOM 6623 N N . CYS B 1 210 ? -14.961 13.055 17.953 1 95.94 210 CYS B N 1
ATOM 6624 C CA . CYS B 1 210 ? -15.508 11.891 18.656 1 95.94 210 CYS B CA 1
ATOM 6625 C C . CYS B 1 210 ? -16.875 11.516 18.094 1 95.94 210 CYS B C 1
ATOM 6627 O O . CYS B 1 210 ? -17.188 10.328 17.953 1 95.94 210 CYS B O 1
ATOM 6629 N N . LYS B 1 211 ? -17.641 12.469 17.734 1 92.81 211 LYS B N 1
ATOM 6630 C CA . LYS B 1 211 ? -18.953 12.211 17.141 1 92.81 211 LYS B CA 1
ATOM 6631 C C . LYS B 1 211 ? -18.797 11.586 15.758 1 92.81 211 LYS B C 1
ATOM 6633 O O . LYS B 1 211 ? -19.609 10.75 15.359 1 92.81 211 LYS B O 1
ATOM 6638 N N . ARG B 1 212 ? -17.75 11.984 15.094 1 93.62 212 ARG B N 1
ATOM 6639 C CA . ARG B 1 212 ? -17.516 11.469 13.742 1 93.62 212 ARG B CA 1
ATOM 6640 C C . ARG B 1 212 ? -16.953 10.055 13.789 1 93.62 212 ARG B C 1
ATOM 6642 O O . ARG B 1 212 ? -17.062 9.305 12.812 1 93.62 212 ARG B O 1
ATOM 6649 N N . ALA B 1 213 ? -16.328 9.766 14.891 1 96.12 213 ALA B N 1
ATOM 6650 C CA . ALA B 1 213 ? -15.875 8.398 15.086 1 96.12 213 ALA B CA 1
ATOM 6651 C C . ALA B 1 213 ? -17.016 7.484 15.508 1 96.12 213 ALA B C 1
ATOM 6653 O O . ALA B 1 213 ? -17 6.898 16.594 1 96.12 213 ALA B O 1
ATOM 6654 N N . GLU B 1 214 ? -17.938 7.254 14.656 1 95.75 214 GLU B N 1
ATOM 6655 C CA . GLU B 1 214 ? -19.219 6.625 14.961 1 95.75 214 GLU B CA 1
ATOM 6656 C C . GLU B 1 214 ? -19.031 5.223 15.531 1 95.75 214 GLU B C 1
ATOM 6658 O O . GLU B 1 214 ? -19.656 4.863 16.531 1 95.75 214 GLU B O 1
ATOM 6663 N N . ILE B 1 215 ? -18.203 4.438 14.922 1 97.12 215 ILE B N 1
ATOM 6664 C CA . ILE B 1 215 ? -18.031 3.043 15.312 1 97.12 215 ILE B CA 1
ATOM 6665 C C . ILE B 1 215 ? -17.438 2.971 16.719 1 97.12 215 ILE B C 1
ATOM 6667 O O . ILE B 1 215 ? -18 2.299 17.594 1 97.12 215 ILE B O 1
ATOM 6671 N N . ILE B 1 216 ? -16.359 3.725 16.938 1 97.5 216 ILE B N 1
ATOM 6672 C CA . ILE B 1 216 ? -15.688 3.705 18.234 1 97.5 216 ILE B CA 1
ATOM 6673 C C . ILE B 1 216 ? -16.609 4.285 19.297 1 97.5 216 ILE B C 1
ATOM 6675 O O . ILE B 1 216 ? -16.781 3.691 20.359 1 97.5 216 ILE B O 1
ATOM 6679 N N . SER B 1 217 ? -17.25 5.418 18.984 1 96.31 217 SER B N 1
ATOM 6680 C CA . SER B 1 217 ? -18.109 6.082 19.969 1 96.31 217 SER B CA 1
ATOM 6681 C C . SER B 1 217 ? -19.297 5.207 20.344 1 96.31 217 SER B C 1
ATOM 6683 O O . SER B 1 217 ? -19.719 5.18 21.5 1 96.31 217 SER B O 1
ATOM 6685 N N . THR B 1 218 ? -19.844 4.465 19.375 1 95.88 218 THR B N 1
ATOM 6686 C CA . THR B 1 218 ? -21.031 3.652 19.609 1 95.88 218 THR B CA 1
ATOM 6687 C C . THR B 1 218 ? -20.672 2.346 20.312 1 95.88 218 THR B C 1
ATOM 6689 O O . THR B 1 218 ? -21.391 1.906 21.219 1 95.88 218 THR B O 1
ATOM 6692 N N . LEU B 1 219 ? -19.578 1.747 19.984 1 96.62 219 LEU B N 1
ATOM 6693 C CA . LEU B 1 219 ? -19.328 0.362 20.375 1 96.62 219 LEU B CA 1
ATOM 6694 C C . LEU B 1 219 ? -18.391 0.291 21.578 1 96.62 219 LEU B C 1
ATOM 6696 O O . LEU B 1 219 ? -18.312 -0.744 22.234 1 96.62 219 LEU B O 1
ATOM 6700 N N . LEU B 1 220 ? -17.656 1.352 21.875 1 96.5 220 LEU B N 1
ATOM 6701 C CA . LEU B 1 220 ? -16.609 1.327 22.891 1 96.5 220 LEU B CA 1
ATOM 6702 C C . LEU B 1 220 ? -17.156 0.82 24.219 1 96.5 220 LEU B C 1
ATOM 6704 O O . LEU B 1 220 ? -16.516 0.009 24.891 1 96.5 220 LEU B O 1
ATOM 6708 N N . ASP B 1 221 ? -18.391 1.224 24.609 1 93.56 221 ASP B N 1
ATOM 6709 C CA . ASP B 1 221 ? -18.984 0.825 25.891 1 93.56 221 ASP B CA 1
ATOM 6710 C C . ASP B 1 221 ? -20.25 -0.001 25.672 1 93.56 221 ASP B C 1
ATOM 6712 O O . ASP B 1 221 ? -21.094 -0.102 26.562 1 93.56 221 ASP B O 1
ATOM 6716 N N . SER B 1 222 ? -20.375 -0.509 24.5 1 95.31 222 SER B N 1
ATOM 6717 C CA . SER B 1 222 ? -21.578 -1.276 24.188 1 95.31 222 SER B CA 1
ATOM 6718 C C . SER B 1 222 ? -21.562 -2.633 24.891 1 95.31 222 SER B C 1
ATOM 6720 O O . SER B 1 222 ? -20.516 -3.273 24.984 1 95.31 222 SER B O 1
ATOM 6722 N N . LYS B 1 223 ? -22.703 -3.119 25.25 1 94.88 223 LYS B N 1
ATOM 6723 C CA . LYS B 1 223 ? -22.859 -4.43 25.875 1 94.88 223 LYS B CA 1
ATOM 6724 C C . LYS B 1 223 ? -22.828 -5.543 24.828 1 94.88 223 LYS B C 1
ATOM 6726 O O . LYS B 1 223 ? -22.688 -6.719 25.172 1 94.88 223 LYS B O 1
ATOM 6731 N N . ASP B 1 224 ? -22.938 -5.199 23.672 1 94.94 224 ASP B N 1
ATOM 6732 C CA . ASP B 1 224 ? -23 -6.18 22.594 1 94.94 224 ASP B CA 1
ATOM 6733 C C . ASP B 1 224 ? -21.609 -6.629 22.156 1 94.94 224 ASP B C 1
ATOM 6735 O O . ASP B 1 224 ? -21.469 -7.438 21.25 1 94.94 224 ASP B O 1
ATOM 6739 N N . ILE B 1 225 ? -20.594 -6.156 22.844 1 95.5 225 ILE B N 1
ATOM 6740 C CA . ILE B 1 225 ? -19.219 -6.449 22.453 1 95.5 225 ILE B CA 1
ATOM 6741 C C . ILE B 1 225 ? -18.594 -7.414 23.453 1 95.5 225 ILE B C 1
ATOM 6743 O O . ILE B 1 225 ? -18.75 -7.242 24.672 1 95.5 225 ILE B O 1
ATOM 6747 N N . ASP B 1 226 ? -17.938 -8.414 23 1 92.94 226 ASP B N 1
ATOM 6748 C CA . ASP B 1 226 ? -17.016 -9.188 23.828 1 92.94 226 ASP B CA 1
ATOM 6749 C C . ASP B 1 226 ? -15.742 -8.406 24.109 1 92.94 226 ASP B C 1
ATOM 6751 O O . ASP B 1 226 ? -14.773 -8.5 23.359 1 92.94 226 ASP B O 1
ATOM 6755 N N . LYS B 1 227 ? -15.695 -7.789 25.219 1 93.75 227 LYS B N 1
ATOM 6756 C CA . LYS B 1 227 ? -14.641 -6.832 25.531 1 93.75 227 LYS B CA 1
ATOM 6757 C C . LYS B 1 227 ? -13.289 -7.531 25.656 1 93.75 227 LYS B C 1
ATOM 6759 O O . LYS B 1 227 ? -12.258 -6.969 25.281 1 93.75 227 LYS B O 1
ATOM 6764 N N . THR B 1 228 ? -13.258 -8.648 26.172 1 90.5 228 THR B N 1
ATOM 6765 C CA . THR B 1 228 ? -12.016 -9.391 26.344 1 90.5 228 THR B CA 1
ATOM 6766 C C . THR B 1 228 ? -11.422 -9.758 24.984 1 90.5 228 THR B C 1
ATOM 6768 O O . THR B 1 228 ? -10.234 -9.516 24.734 1 90.5 228 THR B O 1
ATOM 6771 N N . LYS B 1 229 ? -12.297 -10.289 24.188 1 90.62 229 LYS B N 1
ATOM 6772 C CA . LYS B 1 229 ? -11.859 -10.664 22.859 1 90.62 229 LYS B CA 1
ATOM 6773 C C . LYS B 1 229 ? -11.398 -9.445 22.062 1 90.62 229 LYS B C 1
ATOM 6775 O O . LYS B 1 229 ? -10.383 -9.492 21.359 1 90.62 229 LYS B O 1
ATOM 6780 N N . GLU B 1 230 ? -12.188 -8.461 22.156 1 95.19 230 GLU B N 1
ATOM 6781 C CA . GLU B 1 230 ? -11.859 -7.223 21.469 1 95.19 230 GLU B CA 1
ATOM 6782 C C . GLU B 1 230 ? -10.484 -6.703 21.875 1 95.19 230 GLU B C 1
ATOM 6784 O O . GLU B 1 230 ? -9.672 -6.324 21.031 1 95.19 230 GLU B O 1
ATOM 6789 N N . LYS B 1 231 ? -10.18 -6.652 23.141 1 93.06 231 LYS B N 1
ATOM 6790 C CA . LYS B 1 231 ? -8.906 -6.156 23.656 1 93.06 231 LYS B CA 1
ATOM 6791 C C . LYS B 1 231 ? -7.742 -7.008 23.156 1 93.06 231 LYS B C 1
ATOM 6793 O O . LYS B 1 231 ? -6.703 -6.477 22.766 1 93.06 231 LYS B O 1
ATOM 6798 N N . GLU B 1 232 ? -7.914 -8.234 23.141 1 89.06 232 GLU B N 1
ATOM 6799 C CA . GLU B 1 232 ? -6.875 -9.141 22.656 1 89.06 232 GLU B CA 1
ATOM 6800 C C . GLU B 1 232 ? -6.574 -8.906 21.188 1 89.06 232 GLU B C 1
ATOM 6802 O O . GLU B 1 232 ? -5.41 -8.852 20.781 1 89.06 232 GLU B O 1
ATOM 6807 N N . MET B 1 233 ? -7.617 -8.82 20.438 1 92.69 233 MET B N 1
ATOM 6808 C CA . MET B 1 233 ? -7.457 -8.586 19 1 92.69 233 MET B CA 1
ATOM 6809 C C . MET B 1 233 ? -6.766 -7.254 18.734 1 92.69 233 MET B C 1
ATOM 6811 O O . MET B 1 233 ? -5.84 -7.176 17.938 1 92.69 233 MET B O 1
ATOM 6815 N N . PHE B 1 234 ? -7.262 -6.254 19.5 1 95.12 234 PHE B N 1
ATOM 6816 C CA . PHE B 1 234 ? -6.707 -4.918 19.328 1 95.12 234 PHE B CA 1
ATOM 6817 C C . PHE B 1 234 ? -5.227 -4.895 19.688 1 95.12 234 PHE B C 1
ATOM 6819 O O . PHE B 1 234 ? -4.41 -4.34 18.953 1 95.12 234 PHE B O 1
ATOM 6826 N N . ASP B 1 235 ? -4.875 -5.484 20.75 1 91.81 235 ASP B N 1
ATOM 6827 C CA . ASP B 1 235 ? -3.486 -5.547 21.203 1 91.81 235 ASP B CA 1
ATOM 6828 C C . ASP B 1 235 ? -2.615 -6.297 20.203 1 91.81 235 ASP B C 1
ATOM 6830 O O . ASP B 1 235 ? -1.45 -5.949 20 1 91.81 235 ASP B O 1
ATOM 6834 N N . TYR B 1 236 ? -3.176 -7.262 19.594 1 90.44 236 TYR B N 1
ATOM 6835 C CA . TYR B 1 236 ? -2.439 -8.023 18.594 1 90.44 236 TYR B CA 1
ATOM 6836 C C . TYR B 1 236 ? -2.133 -7.16 17.375 1 90.44 236 TYR B C 1
ATOM 6838 O O . TYR B 1 236 ? -1.009 -7.168 16.859 1 90.44 236 TYR B O 1
ATOM 6846 N N . ILE B 1 237 ? -3.072 -6.434 16.906 1 93.31 237 ILE B N 1
ATOM 6847 C CA . ILE B 1 237 ? -2.906 -5.613 15.703 1 93.31 237 ILE B CA 1
ATOM 6848 C C . ILE B 1 237 ? -1.859 -4.531 15.961 1 93.31 237 ILE B C 1
ATOM 6850 O O . ILE B 1 237 ? -0.992 -4.285 15.117 1 93.31 237 ILE B O 1
ATOM 6854 N N . THR B 1 238 ? -1.887 -3.898 17.188 1 92.31 238 THR B N 1
ATOM 6855 C CA . THR B 1 238 ? -1.072 -2.717 17.453 1 92.31 238 THR B CA 1
ATOM 6856 C C . THR B 1 238 ? 0.241 -3.107 18.125 1 92.31 238 THR B C 1
ATOM 6858 O O . THR B 1 238 ? 1.058 -2.244 18.453 1 92.31 238 THR B O 1
ATOM 6861 N N . TYR B 1 239 ? 0.391 -4.34 18.312 1 87.56 239 TYR B N 1
ATOM 6862 C CA . TYR B 1 239 ? 1.615 -4.801 18.953 1 87.56 239 TYR B CA 1
ATOM 6863 C C . TYR B 1 239 ? 2.844 -4.172 18.312 1 87.56 239 TYR B C 1
ATOM 6865 O O . TYR B 1 239 ? 2.938 -4.102 17.078 1 87.56 239 TYR B O 1
ATOM 6873 N N . PRO B 1 240 ? 3.854 -3.705 19.062 1 82.56 240 PRO B N 1
ATOM 6874 C CA . PRO B 1 240 ? 4.043 -3.93 20.5 1 82.56 240 PRO B CA 1
ATOM 6875 C C . PRO B 1 240 ? 3.436 -2.82 21.359 1 82.56 240 PRO B C 1
ATOM 6877 O O . PRO B 1 240 ? 3.57 -2.836 22.578 1 82.56 240 PRO B O 1
ATOM 6880 N N . HIS B 1 241 ? 2.748 -1.895 20.75 1 84.56 241 HIS B N 1
ATOM 6881 C CA . HIS B 1 241 ? 2.162 -0.792 21.5 1 84.56 241 HIS B CA 1
ATOM 6882 C C . HIS B 1 241 ? 0.811 -1.181 22.094 1 84.56 241 HIS B C 1
ATOM 6884 O O . HIS B 1 241 ? 0.032 -1.892 21.453 1 84.56 241 HIS B O 1
ATOM 6890 N N . VAL B 1 242 ? 0.615 -0.757 23.297 1 87.75 242 VAL B N 1
ATOM 6891 C CA . VAL B 1 242 ? -0.647 -1.014 23.969 1 87.75 242 VAL B CA 1
ATOM 6892 C C . VAL B 1 242 ? -1.384 0.303 24.219 1 87.75 242 VAL B C 1
ATOM 6894 O O . VAL B 1 242 ? -0.83 1.233 24.797 1 87.75 242 VAL B O 1
ATOM 6897 N N . PHE B 1 243 ? -2.596 0.338 23.734 1 92.31 243 PHE B N 1
ATOM 6898 C CA . PHE B 1 243 ? -3.418 1.534 23.875 1 92.31 243 PHE B CA 1
ATOM 6899 C C . PHE B 1 243 ? -4.656 1.246 24.719 1 92.31 243 PHE B C 1
ATOM 6901 O O . PHE B 1 243 ? -5.105 0.101 24.797 1 92.31 243 PHE B O 1
ATOM 6908 N N . GLU B 1 244 ? -5.117 2.262 25.344 1 92.31 244 GLU B N 1
ATOM 6909 C CA . GLU B 1 244 ? -6.398 2.221 26.047 1 92.31 244 GLU B CA 1
ATOM 6910 C C . GLU B 1 244 ? -7.293 3.381 25.625 1 92.31 244 GLU B C 1
ATOM 6912 O O . GLU B 1 244 ? -6.832 4.52 25.516 1 92.31 244 GLU B O 1
ATOM 6917 N N . PHE B 1 245 ? -8.508 3.068 25.312 1 95.62 245 PHE B N 1
ATOM 6918 C CA . PHE B 1 245 ? -9.516 4.062 24.969 1 95.62 245 PHE B CA 1
ATOM 6919 C C . PHE B 1 245 ? -10.539 4.215 26.094 1 95.62 245 PHE B C 1
ATOM 6921 O O . PHE B 1 245 ? -11.062 3.221 26.594 1 95.62 245 PHE B O 1
ATOM 6928 N N . LYS B 1 246 ? -10.812 5.434 26.469 1 93.38 246 LYS B N 1
ATOM 6929 C CA . LYS B 1 246 ? -11.773 5.684 27.531 1 93.38 246 LYS B CA 1
ATOM 6930 C C . LYS B 1 246 ? -12.648 6.891 27.219 1 93.38 246 LYS B C 1
ATOM 6932 O O . LYS B 1 246 ? -12.164 7.898 26.703 1 93.38 246 LYS B O 1
ATOM 6937 N N . LYS B 1 247 ? -13.898 6.707 27.547 1 93.69 247 LYS B N 1
ATOM 6938 C CA . LYS B 1 247 ? -14.82 7.832 27.406 1 93.69 247 LYS B CA 1
ATOM 6939 C C . LYS B 1 247 ? -14.766 8.75 28.625 1 93.69 247 LYS B C 1
ATOM 6941 O O . LYS B 1 247 ? -14.758 8.273 29.75 1 93.69 247 LYS B O 1
ATOM 6946 N N . LYS B 1 248 ? -14.594 9.961 28.359 1 90.5 248 LYS B N 1
ATOM 6947 C CA . LYS B 1 248 ? -14.656 11.016 29.359 1 90.5 248 LYS B CA 1
ATOM 6948 C C . LYS B 1 248 ? -15.664 12.094 28.969 1 90.5 248 LYS B C 1
ATOM 6950 O O . LYS B 1 248 ? -15.305 13.086 28.328 1 90.5 248 LYS B O 1
ATOM 6955 N N . GLY B 1 249 ? -16.844 11.969 29.469 1 87.44 249 GLY B N 1
ATOM 6956 C CA . GLY B 1 249 ? -17.906 12.859 29.016 1 87.44 249 GLY B CA 1
ATOM 6957 C C . GLY B 1 249 ? -18.25 12.656 27.547 1 87.44 249 GLY B C 1
ATOM 6958 O O . GLY B 1 249 ? -18.578 11.547 27.141 1 87.44 249 GLY B O 1
ATOM 6959 N N . GLU B 1 250 ? -18.109 13.734 26.828 1 87.44 250 GLU B N 1
ATOM 6960 C CA . GLU B 1 250 ? -18.438 13.672 25.406 1 87.44 250 GLU B CA 1
ATOM 6961 C C . GLU B 1 250 ? -17.203 13.367 24.562 1 87.44 250 GLU B C 1
ATOM 6963 O O . GLU B 1 250 ? -17.312 13.188 23.344 1 87.44 250 GLU B O 1
ATOM 6968 N N . GLU B 1 251 ? -16.141 13.156 25.25 1 93.31 251 GLU B N 1
ATOM 6969 C CA . GLU B 1 251 ? -14.898 12.938 24.516 1 93.31 251 GLU B CA 1
ATOM 6970 C C . GLU B 1 251 ? -14.328 11.547 24.797 1 93.31 251 GLU B C 1
ATOM 6972 O O . GLU B 1 251 ? -14.688 10.914 25.797 1 93.31 251 GLU B O 1
ATOM 6977 N N . ILE B 1 252 ? -13.625 11.109 23.906 1 95.69 252 ILE B N 1
ATOM 6978 C CA . ILE B 1 252 ? -12.875 9.875 24.062 1 95.69 252 ILE B CA 1
ATOM 6979 C C . ILE B 1 252 ? -11.383 10.18 24.203 1 95.69 252 ILE B C 1
ATOM 6981 O O . ILE B 1 252 ? -10.82 10.914 23.375 1 95.69 252 ILE B O 1
ATOM 6985 N N . MET B 1 253 ? -10.812 9.656 25.203 1 94.25 253 MET B N 1
ATOM 6986 C CA . MET B 1 253 ? -9.383 9.828 25.469 1 94.25 253 MET B CA 1
ATOM 6987 C C . MET B 1 253 ? -8.625 8.531 25.219 1 94.25 253 MET B C 1
ATOM 6989 O O . MET B 1 253 ? -9.164 7.445 25.438 1 94.25 253 MET B O 1
ATOM 6993 N N . VAL B 1 254 ? -7.406 8.688 24.766 1 93.38 254 VAL B N 1
ATOM 6994 C CA . VAL B 1 254 ? -6.57 7.535 24.453 1 93.38 254 VAL B CA 1
ATOM 6995 C C . VAL B 1 254 ? -5.281 7.598 25.266 1 93.38 254 VAL B C 1
ATOM 6997 O O . VAL B 1 254 ? -4.738 8.68 25.5 1 93.38 254 VAL B O 1
ATOM 7000 N N . SER B 1 255 ? -4.898 6.473 25.75 1 90 255 SER B N 1
ATOM 7001 C CA . SER B 1 255 ? -3.627 6.387 26.453 1 90 255 SER B CA 1
ATOM 7002 C C . SER B 1 255 ? -2.75 5.277 25.891 1 90 255 SER B C 1
ATOM 7004 O O . SER B 1 255 ? -3.258 4.301 25.328 1 90 255 SER B O 1
ATOM 7006 N N . ARG B 1 256 ? -1.475 5.512 26.031 1 84.5 256 ARG B N 1
ATOM 7007 C CA . ARG B 1 256 ? -0.486 4.508 25.641 1 84.5 256 ARG B CA 1
ATOM 7008 C C . ARG B 1 256 ? 0.3 4.02 26.844 1 84.5 256 ARG B C 1
ATOM 7010 O O . ARG B 1 256 ? 0.766 4.82 27.656 1 84.5 256 ARG B O 1
ATOM 7017 N N . ALA B 1 257 ? 0.413 2.736 26.938 1 76.75 257 ALA B N 1
ATOM 7018 C CA . ALA B 1 257 ? 1.03 2.127 28.109 1 76.75 257 ALA B CA 1
ATOM 7019 C C . ALA B 1 257 ? 2.479 2.584 28.266 1 76.75 257 ALA B C 1
ATOM 7021 O O . ALA B 1 257 ? 2.975 2.717 29.391 1 76.75 257 ALA B O 1
ATOM 7022 N N . ASP B 1 258 ? 3.135 2.857 27.203 1 69.38 258 ASP B N 1
ATOM 7023 C CA . ASP B 1 258 ? 4.562 3.16 27.266 1 69.38 258 ASP B CA 1
ATOM 7024 C C . ASP B 1 258 ? 4.797 4.645 27.547 1 69.38 258 ASP B C 1
ATOM 7026 O O . ASP B 1 258 ? 5.934 5.07 27.75 1 69.38 258 ASP B O 1
ATOM 7030 N N . ASP B 1 259 ? 3.742 5.379 27.531 1 66.25 259 ASP B N 1
ATOM 7031 C CA . ASP B 1 259 ? 3.918 6.805 27.781 1 66.25 259 ASP B CA 1
ATOM 7032 C C . ASP B 1 259 ? 4.066 7.078 29.281 1 66.25 259 ASP B C 1
ATOM 7034 O O . ASP B 1 259 ? 3.549 6.324 30.109 1 66.25 259 ASP B O 1
ATOM 7038 N N . LYS B 1 260 ? 4.82 8.078 29.641 1 63.16 260 LYS B N 1
ATOM 7039 C CA . LYS B 1 260 ? 4.961 8.484 31.031 1 63.16 260 LYS B CA 1
ATOM 7040 C C . LYS B 1 260 ? 3.607 8.844 31.641 1 63.16 260 LYS B C 1
ATOM 7042 O O . LYS B 1 260 ? 2.719 9.336 30.938 1 63.16 260 LYS B O 1
ATOM 7047 N N . ILE B 1 261 ? 3.467 8.562 32.781 1 55.97 261 ILE B N 1
ATOM 7048 C CA . ILE B 1 261 ? 2.227 8.672 33.531 1 55.97 261 ILE B CA 1
ATOM 7049 C C . ILE B 1 261 ? 1.63 10.07 33.375 1 55.97 261 ILE B C 1
ATOM 7051 O O . ILE B 1 261 ? 0.414 10.211 33.219 1 55.97 261 ILE B O 1
ATOM 7055 N N . GLU B 1 262 ? 2.465 11.133 33.438 1 53.12 262 GLU B N 1
ATOM 7056 C CA . GLU B 1 262 ? 1.986 12.516 33.375 1 53.12 262 GLU B CA 1
ATOM 7057 C C . GLU B 1 262 ? 1.285 12.797 32.031 1 53.12 262 GLU B C 1
ATOM 7059 O O . GLU B 1 262 ? 0.423 13.68 31.969 1 53.12 262 GLU B O 1
ATOM 7064 N N . TYR B 1 263 ? 1.616 12.078 31.031 1 58.19 263 TYR B N 1
ATOM 7065 C CA . TYR B 1 263 ? 1.139 12.359 29.688 1 58.19 263 TYR B CA 1
ATOM 7066 C C . TYR B 1 263 ? 0.262 11.227 29.172 1 58.19 263 TYR B C 1
ATOM 7068 O O . TYR B 1 263 ? 0.177 11 27.953 1 58.19 263 TYR B O 1
ATOM 7076 N N . ARG B 1 264 ? -0.54 10.773 30.047 1 67.25 264 ARG B N 1
ATOM 7077 C CA . ARG B 1 264 ? -1.061 9.43 29.844 1 67.25 264 ARG B CA 1
ATOM 7078 C C . ARG B 1 264 ? -2.217 9.43 28.859 1 67.25 264 ARG B C 1
ATOM 7080 O O . ARG B 1 264 ? -2.291 8.562 27.984 1 67.25 264 ARG B O 1
ATOM 7087 N N . TYR B 1 265 ? -3.051 10.602 28.844 1 82.88 265 TYR B N 1
ATOM 7088 C CA . TYR B 1 265 ? -4.215 10.547 27.969 1 82.88 265 TYR B CA 1
ATOM 7089 C C . TYR B 1 265 ? -4.211 11.703 26.969 1 82.88 265 TYR B C 1
ATOM 7091 O O . TYR B 1 265 ? -3.855 12.828 27.328 1 82.88 265 TYR B O 1
ATOM 7099 N N . PHE B 1 266 ? -4.48 11.484 25.781 1 85.81 266 PHE B N 1
ATOM 7100 C CA . PHE B 1 266 ? -4.637 12.5 24.75 1 85.81 266 PHE B CA 1
ATOM 7101 C C . PHE B 1 266 ? -5.934 12.289 23.984 1 85.81 266 PHE B C 1
ATOM 7103 O O . PHE B 1 266 ? -6.492 11.195 23.984 1 85.81 266 PHE B O 1
ATOM 7110 N N . PRO B 1 267 ? -6.461 13.375 23.422 1 90.75 267 PRO B N 1
ATOM 7111 C CA . PRO B 1 267 ? -7.734 13.273 22.703 1 90.75 267 PRO B CA 1
ATOM 7112 C C . PRO B 1 267 ? -7.668 12.312 21.516 1 90.75 267 PRO B C 1
ATOM 7114 O O . PRO B 1 267 ? -6.605 12.141 20.922 1 90.75 267 PRO B O 1
ATOM 7117 N N . LEU B 1 268 ? -8.781 11.789 21.172 1 94.56 268 LEU B N 1
ATOM 7118 C CA . LEU B 1 268 ? -8.945 10.82 20.094 1 94.56 268 LEU B CA 1
ATOM 7119 C C . LEU B 1 268 ? -8.367 11.359 18.797 1 94.56 268 LEU B C 1
ATOM 7121 O O . LEU B 1 268 ? -7.766 10.609 18.016 1 94.56 268 LEU B O 1
ATOM 7125 N N . LEU B 1 269 ? -8.555 12.641 18.578 1 92.12 269 LEU B N 1
ATOM 7126 C CA . LEU B 1 269 ? -8.172 13.281 17.328 1 92.12 269 LEU B CA 1
ATOM 7127 C C . LEU B 1 269 ? -6.664 13.258 17.141 1 92.12 269 LEU B C 1
ATOM 7129 O O . LEU B 1 269 ? -6.168 13.438 16.031 1 92.12 269 LEU B O 1
ATOM 7133 N N . LYS B 1 270 ? -5.879 13.016 18.156 1 87.94 270 LYS B N 1
ATOM 7134 C CA . LYS B 1 270 ? -4.422 13.016 18.094 1 87.94 270 LYS B CA 1
ATOM 7135 C C . LYS B 1 270 ? -3.883 11.602 17.891 1 87.94 270 LYS B C 1
ATOM 7137 O O . LYS B 1 270 ? -2.668 11.391 17.859 1 87.94 270 LYS B O 1
ATOM 7142 N N . THR B 1 271 ? -4.801 10.664 17.75 1 91.12 271 THR B N 1
ATOM 7143 C CA . THR B 1 271 ? -4.418 9.273 17.531 1 91.12 271 THR B CA 1
ATOM 7144 C C . THR B 1 271 ? -4.148 9.016 16.047 1 91.12 271 THR B C 1
ATOM 7146 O O . THR B 1 271 ? -4.848 9.547 15.188 1 91.12 271 THR B O 1
ATOM 7149 N N . SER B 1 272 ? -3.139 8.203 15.812 1 90.88 272 SER B N 1
ATOM 7150 C CA . SER B 1 272 ? -2.828 7.84 14.438 1 90.88 272 SER B CA 1
ATOM 7151 C C . SER B 1 272 ? -4.004 7.133 13.773 1 90.88 272 SER B C 1
ATOM 7153 O O . SER B 1 272 ? -4.699 6.336 14.414 1 90.88 272 SER B O 1
ATOM 7155 N N . GLU B 1 273 ? -4.141 7.395 12.539 1 93.31 273 GLU B N 1
ATOM 7156 C CA . GLU B 1 273 ? -5.273 6.852 11.797 1 93.31 273 GLU B CA 1
ATOM 7157 C C . GLU B 1 273 ? -5.242 5.328 11.781 1 93.31 273 GLU B C 1
ATOM 7159 O O . GLU B 1 273 ? -6.289 4.68 11.859 1 93.31 273 GLU B O 1
ATOM 7164 N N . GLY B 1 274 ? -4.059 4.75 11.602 1 94.56 274 GLY B N 1
ATOM 7165 C CA . GLY B 1 274 ? -3.949 3.301 11.625 1 94.56 274 GLY B CA 1
ATOM 7166 C C . GLY B 1 274 ? -4.449 2.686 12.914 1 94.56 274 GLY B C 1
ATOM 7167 O O . GLY B 1 274 ? -5.098 1.638 12.898 1 94.56 274 GLY B O 1
ATOM 7168 N N . VAL B 1 275 ? -4.215 3.324 13.992 1 95.31 275 VAL B N 1
ATOM 7169 C CA . VAL B 1 275 ? -4.641 2.842 15.297 1 95.31 275 VAL B CA 1
ATOM 7170 C C . VAL B 1 275 ? -6.156 2.971 15.43 1 95.31 275 VAL B C 1
ATOM 7172 O O . VAL B 1 275 ? -6.816 2.078 15.969 1 95.31 275 VAL B O 1
ATOM 7175 N N . LEU B 1 276 ? -6.648 4.055 14.953 1 96.75 276 LEU B N 1
ATOM 7176 C CA . LEU B 1 276 ? -8.094 4.254 14.984 1 96.75 276 LEU B CA 1
ATOM 7177 C C . LEU B 1 276 ? -8.805 3.178 14.172 1 96.75 276 LEU B C 1
ATOM 7179 O O . LEU B 1 276 ? -9.82 2.629 14.617 1 96.75 276 LEU B O 1
ATOM 7183 N N . GLU B 1 277 ? -8.289 2.889 12.992 1 96.5 277 GLU B N 1
ATOM 7184 C CA . GLU B 1 277 ? -8.875 1.842 12.156 1 96.5 277 GLU B CA 1
ATOM 7185 C C . GLU B 1 277 ? -8.773 0.476 12.828 1 96.5 277 GLU B C 1
ATOM 7187 O O . GLU B 1 277 ? -9.695 -0.335 12.742 1 96.5 277 GLU B O 1
ATOM 7192 N N . ALA B 1 278 ? -7.629 0.259 13.438 1 97.31 278 ALA B N 1
ATOM 7193 C CA . ALA B 1 278 ? -7.457 -0.991 14.172 1 97.31 278 ALA B CA 1
ATOM 7194 C C . ALA B 1 278 ? -8.5 -1.128 15.281 1 97.31 278 ALA B C 1
ATOM 7196 O O . ALA B 1 278 ? -9.094 -2.197 15.453 1 97.31 278 ALA B O 1
ATOM 7197 N N . LYS B 1 279 ? -8.719 -0.05 15.992 1 97.69 279 LYS B N 1
ATOM 7198 C CA . LYS B 1 279 ? -9.703 -0.068 17.078 1 97.69 279 LYS B CA 1
ATOM 7199 C C . LYS B 1 279 ? -11.109 -0.3 16.531 1 97.69 279 LYS B C 1
ATOM 7201 O O . LYS B 1 279 ? -11.852 -1.135 17.062 1 97.69 279 LYS B O 1
ATOM 7206 N N . ALA B 1 280 ? -11.461 0.426 15.547 1 97.81 280 ALA B N 1
ATOM 7207 C CA . ALA B 1 280 ? -12.773 0.266 14.938 1 97.81 280 ALA B CA 1
ATOM 7208 C C . ALA B 1 280 ? -12.984 -1.166 14.461 1 97.81 280 ALA B C 1
ATOM 7210 O O . ALA B 1 280 ? -14.031 -1.765 14.711 1 97.81 280 ALA B O 1
ATOM 7211 N N . THR B 1 281 ? -12.023 -1.733 13.797 1 97.81 281 THR B N 1
ATOM 7212 C CA . THR B 1 281 ? -12.133 -3.074 13.234 1 97.81 281 THR B CA 1
ATOM 7213 C C . THR B 1 281 ? -12.219 -4.121 14.336 1 97.81 281 THR B C 1
ATOM 7215 O O . THR B 1 281 ? -13.008 -5.066 14.25 1 97.81 281 THR B O 1
ATOM 7218 N N . SER B 1 282 ? -11.367 -3.973 15.391 1 97.19 282 SER B N 1
ATOM 7219 C CA . SER B 1 282 ? -11.422 -4.926 16.5 1 97.19 282 SER B CA 1
ATOM 7220 C C . SER B 1 282 ? -12.797 -4.91 17.172 1 97.19 282 SER B C 1
ATOM 7222 O O . SER B 1 282 ? -13.312 -5.957 17.562 1 97.19 282 SER B O 1
ATOM 7224 N N . LEU B 1 283 ? -13.367 -3.723 17.266 1 97.81 283 LEU B N 1
ATOM 7225 C CA . LEU B 1 283 ? -14.703 -3.596 17.844 1 97.81 283 LEU B CA 1
ATOM 7226 C C . LEU B 1 283 ? -15.734 -4.297 16.953 1 97.81 283 LEU B C 1
ATOM 7228 O O . LEU B 1 283 ? -16.578 -5.039 17.453 1 97.81 283 LEU B O 1
ATOM 7232 N N . LEU B 1 284 ? -15.656 -4.129 15.695 1 97.56 284 LEU B N 1
ATOM 7233 C CA . LEU B 1 284 ? -16.609 -4.73 14.758 1 97.56 284 LEU B CA 1
ATOM 7234 C C . LEU B 1 284 ? -16.484 -6.25 14.773 1 97.56 284 LEU B C 1
ATOM 7236 O O . LEU B 1 284 ? -17.5 -6.953 14.727 1 97.56 284 LEU B O 1
ATOM 7240 N N . LEU B 1 285 ? -15.289 -6.742 14.812 1 95.5 285 LEU B N 1
ATOM 7241 C CA . LEU B 1 285 ? -15.062 -8.18 14.812 1 95.5 285 LEU B CA 1
ATOM 7242 C C . LEU B 1 285 ? -15.586 -8.82 16.094 1 95.5 285 LEU B C 1
ATOM 7244 O O . LEU B 1 285 ? -15.977 -9.992 16.094 1 95.5 285 LEU B O 1
ATOM 7248 N N . ALA B 1 286 ? -15.625 -8.07 17.172 1 95.12 286 ALA B N 1
ATOM 7249 C CA . ALA B 1 286 ? -16.016 -8.602 18.469 1 95.12 286 ALA B CA 1
ATOM 7250 C C . ALA B 1 286 ? -17.516 -8.445 18.703 1 95.12 286 ALA B C 1
ATOM 7252 O O . ALA B 1 286 ? -18.031 -8.844 19.75 1 95.12 286 ALA B O 1
ATOM 7253 N N . LEU B 1 287 ? -18.203 -7.797 17.797 1 94.81 287 LEU B N 1
ATOM 7254 C CA . LEU B 1 287 ? -19.656 -7.672 17.891 1 94.81 287 LEU B CA 1
ATOM 7255 C C . LEU B 1 287 ? -20.328 -9.039 17.953 1 94.81 287 LEU B C 1
ATOM 7257 O O . LEU B 1 287 ? -19.969 -9.945 17.188 1 94.81 287 LEU B O 1
ATOM 7261 N N . ASN B 1 288 ? -21.25 -9.094 18.812 1 91.81 288 ASN B N 1
ATOM 7262 C CA . ASN B 1 288 ? -21.984 -10.344 18.953 1 91.81 288 ASN B CA 1
ATOM 7263 C C . ASN B 1 288 ? -23 -10.523 17.828 1 91.81 288 ASN B C 1
ATOM 7265 O O . ASN B 1 288 ? -23.5 -9.539 17.281 1 91.81 288 ASN B O 1
ATOM 7269 N N . ASN B 1 289 ? -23.266 -11.648 17.375 1 88.94 289 ASN B N 1
ATOM 7270 C CA . ASN B 1 289 ? -24.344 -12.062 16.484 1 88.94 289 ASN B CA 1
ATOM 7271 C C . ASN B 1 289 ? -24.109 -11.586 15.055 1 88.94 289 ASN B C 1
ATOM 7273 O O . ASN B 1 289 ? -25.062 -11.43 14.281 1 88.94 289 ASN B O 1
ATOM 7277 N N . ILE B 1 290 ? -22.922 -11.102 14.742 1 92.88 290 ILE B N 1
ATOM 7278 C CA . ILE B 1 290 ? -22.609 -10.719 13.367 1 92.88 290 ILE B CA 1
ATOM 7279 C C . ILE B 1 290 ? -22.078 -11.93 12.609 1 92.88 290 ILE B C 1
ATOM 7281 O O . ILE B 1 290 ? -21.188 -12.633 13.094 1 92.88 290 ILE B O 1
ATOM 7285 N N . GLN B 1 291 ? -22.656 -12.133 11.438 1 91.81 291 GLN B N 1
ATOM 7286 C CA . GLN B 1 291 ? -22.266 -13.297 10.648 1 91.81 291 GLN B CA 1
ATOM 7287 C C . GLN B 1 291 ? -21.531 -12.875 9.367 1 91.81 291 GLN B C 1
ATOM 7289 O O . GLN B 1 291 ? -20.812 -13.672 8.766 1 91.81 291 GLN B O 1
ATOM 7294 N N . THR B 1 292 ? -21.812 -11.656 8.961 1 93.81 292 THR B N 1
ATOM 7295 C CA . THR B 1 292 ? -21.188 -11.156 7.734 1 93.81 292 THR B CA 1
ATOM 7296 C C . THR B 1 292 ? -20.641 -9.75 7.938 1 93.81 292 THR B C 1
ATOM 7298 O O . THR B 1 292 ? -21.344 -8.875 8.469 1 93.81 292 THR B O 1
ATOM 7301 N N . LEU B 1 293 ? -19.406 -9.562 7.562 1 96.06 293 LEU B N 1
ATOM 7302 C CA . LEU B 1 293 ? -18.781 -8.25 7.594 1 96.06 293 LEU B CA 1
ATOM 7303 C C . LEU B 1 293 ? -18.234 -7.871 6.223 1 96.06 293 LEU B C 1
ATOM 7305 O O . LEU B 1 293 ? -17.609 -8.695 5.551 1 96.06 293 LEU B O 1
ATOM 7309 N N . CYS B 1 294 ? -18.531 -6.703 5.754 1 96.75 294 CYS B N 1
ATOM 7310 C CA . CYS B 1 294 ? -17.906 -6.094 4.59 1 96.75 294 CYS B CA 1
ATOM 7311 C C . CYS B 1 294 ? -17.109 -4.852 4.984 1 96.75 294 CYS B C 1
ATOM 7313 O O . CYS B 1 294 ? -17.688 -3.828 5.34 1 96.75 294 CYS B O 1
ATOM 7315 N N . LEU B 1 295 ? -15.828 -4.938 4.887 1 97.31 295 LEU B N 1
ATOM 7316 C CA . LEU B 1 295 ? -14.961 -3.875 5.395 1 97.31 295 LEU B CA 1
ATOM 7317 C C . LEU B 1 295 ? -14.25 -3.162 4.254 1 97.31 295 LEU B C 1
ATOM 7319 O O . LEU B 1 295 ? -13.461 -3.775 3.529 1 97.31 295 LEU B O 1
ATOM 7323 N N . GLU B 1 296 ? -14.508 -1.88 4.16 1 96.25 296 GLU B N 1
ATOM 7324 C CA . GLU B 1 296 ? -13.812 -1.06 3.17 1 96.25 296 GLU B CA 1
ATOM 7325 C C . GLU B 1 296 ? -12.492 -0.54 3.717 1 96.25 296 GLU B C 1
ATOM 7327 O O . GLU B 1 296 ? -12.469 0.285 4.633 1 96.25 296 GLU B O 1
ATOM 7332 N N . GLU B 1 297 ? -11.422 -0.992 3.225 1 94.88 297 GLU B N 1
ATOM 7333 C CA . GLU B 1 297 ? -10.055 -0.562 3.508 1 94.88 297 GLU B CA 1
ATOM 7334 C C . GLU B 1 297 ? -9.797 -0.504 5.012 1 94.88 297 GLU B C 1
ATOM 7336 O O . GLU B 1 297 ? -9.352 0.521 5.531 1 94.88 297 GLU B O 1
ATOM 7341 N N . PRO B 1 298 ? -9.984 -1.579 5.684 1 96.81 298 PRO B N 1
ATOM 7342 C CA . PRO B 1 298 ? -9.719 -1.569 7.125 1 96.81 298 PRO B CA 1
ATOM 7343 C C . PRO B 1 298 ? -8.242 -1.361 7.457 1 96.81 298 PRO B C 1
ATOM 7345 O O . PRO B 1 298 ? -7.898 -1.063 8.602 1 96.81 298 PRO B O 1
ATOM 7348 N N . ASP B 1 299 ? -7.359 -1.561 6.488 1 95 299 ASP B N 1
ATOM 7349 C CA . ASP B 1 299 ? -5.918 -1.444 6.684 1 95 299 ASP B CA 1
ATOM 7350 C C . ASP B 1 299 ? -5.438 -0.025 6.391 1 95 299 ASP B C 1
ATOM 7352 O O . ASP B 1 299 ? -4.234 0.24 6.387 1 95 299 ASP B O 1
ATOM 7356 N N . LYS B 1 300 ? -6.305 0.851 6.223 1 93.06 300 LYS B N 1
ATOM 7357 C CA . LYS B 1 300 ? -5.969 2.223 5.852 1 93.06 300 LYS B CA 1
ATOM 7358 C C . LYS B 1 300 ? -4.938 2.814 6.809 1 93.06 300 LYS B C 1
ATOM 7360 O O . LYS B 1 300 ? -5.078 2.697 8.031 1 93.06 300 LYS B O 1
ATOM 7365 N N . SER B 1 301 ? -3.848 3.41 6.254 1 92.81 301 SER B N 1
ATOM 7366 C CA . SER B 1 301 ? -2.826 4.168 6.965 1 92.81 301 SER B CA 1
ATOM 7367 C C . SER B 1 301 ? -2.029 3.273 7.91 1 92.81 301 SER B C 1
ATOM 7369 O O . SER B 1 301 ? -1.45 3.752 8.883 1 92.81 301 SER B O 1
ATOM 7371 N N . MET B 1 302 ? -2.088 1.953 7.676 1 93.94 302 MET B N 1
ATOM 7372 C CA . MET B 1 302 ? -1.295 1.023 8.477 1 93.94 302 MET B CA 1
ATOM 7373 C C . MET B 1 302 ? 0.031 0.71 7.789 1 93.94 302 MET B C 1
ATOM 7375 O O . MET B 1 302 ? 0.085 0.57 6.566 1 93.94 302 MET B O 1
ATOM 7379 N N . HIS B 1 303 ? 1.025 0.689 8.602 1 91 303 HIS B N 1
ATOM 7380 C CA . HIS B 1 303 ? 2.277 0.17 8.062 1 91 303 HIS B CA 1
ATOM 7381 C C . HIS B 1 303 ? 2.174 -1.324 7.773 1 91 303 HIS B C 1
ATOM 7383 O O . HIS B 1 303 ? 1.286 -2.002 8.297 1 91 303 HIS B O 1
ATOM 7389 N N . PRO B 1 304 ? 3.037 -1.919 6.957 1 88.25 304 PRO B N 1
ATOM 7390 C CA . PRO B 1 304 ? 2.9 -3.271 6.41 1 88.25 304 PRO B CA 1
ATOM 7391 C C . PRO B 1 304 ? 2.74 -4.332 7.496 1 88.25 304 PRO B C 1
ATOM 7393 O O . PRO B 1 304 ? 1.852 -5.184 7.406 1 88.25 304 PRO B O 1
ATOM 7396 N N . GLN B 1 305 ? 3.514 -4.391 8.539 1 89.5 305 GLN B N 1
ATOM 7397 C CA . GLN B 1 305 ? 3.443 -5.422 9.562 1 89.5 305 GLN B CA 1
ATOM 7398 C C . GLN B 1 305 ? 2.125 -5.348 10.328 1 89.5 305 GLN B C 1
ATOM 7400 O O . GLN B 1 305 ? 1.569 -6.375 10.719 1 89.5 305 GLN B O 1
ATOM 7405 N N . MET B 1 306 ? 1.717 -4.141 10.57 1 92.5 306 MET B N 1
ATOM 7406 C CA . MET B 1 306 ? 0.419 -3.957 11.219 1 92.5 306 MET B CA 1
ATOM 7407 C C . MET B 1 306 ? -0.705 -4.496 10.336 1 92.5 306 MET B C 1
ATOM 7409 O O . MET B 1 306 ? -1.603 -5.188 10.82 1 92.5 306 MET B O 1
ATOM 7413 N N . ALA B 1 307 ? -0.662 -4.188 9.062 1 93.25 307 ALA B N 1
ATOM 7414 C CA . ALA B 1 307 ? -1.64 -4.703 8.102 1 93.25 307 ALA B CA 1
ATOM 7415 C C . ALA B 1 307 ? -1.618 -6.227 8.062 1 93.25 307 ALA B C 1
ATOM 7417 O O . ALA B 1 307 ? -2.668 -6.867 7.949 1 93.25 307 ALA B O 1
ATOM 7418 N N . GLU B 1 308 ? -0.478 -6.785 8.133 1 89.62 308 GLU B N 1
ATOM 7419 C CA . GLU B 1 308 ? -0.345 -8.242 8.125 1 89.62 308 GLU B CA 1
ATOM 7420 C C . GLU B 1 308 ? -1.021 -8.859 9.352 1 89.62 308 GLU B C 1
ATOM 7422 O O . GLU B 1 308 ? -1.672 -9.898 9.242 1 89.62 308 GLU B O 1
ATOM 7427 N N . ARG B 1 309 ? -0.801 -8.289 10.492 1 90.94 309 ARG B N 1
ATOM 7428 C CA . ARG B 1 309 ? -1.445 -8.781 11.711 1 90.94 309 ARG B CA 1
ATOM 7429 C C . ARG B 1 309 ? -2.963 -8.695 11.594 1 90.94 309 ARG B C 1
ATOM 7431 O O . ARG B 1 309 ? -3.678 -9.617 12.008 1 90.94 309 ARG B O 1
ATOM 7438 N N . LEU B 1 310 ? -3.379 -7.57 11.07 1 94.75 310 LEU B N 1
ATOM 7439 C CA . LEU B 1 310 ? -4.812 -7.434 10.852 1 94.75 310 LEU B CA 1
ATOM 7440 C C . LEU B 1 310 ? -5.328 -8.531 9.93 1 94.75 310 LEU B C 1
ATOM 7442 O O . LEU B 1 310 ? -6.355 -9.156 10.211 1 94.75 310 LEU B O 1
ATOM 7446 N N . LYS B 1 311 ? -4.656 -8.734 8.859 1 92.25 311 LYS B N 1
ATOM 7447 C CA . LYS B 1 311 ? -5.039 -9.773 7.91 1 92.25 311 LYS B CA 1
ATOM 7448 C C . LYS B 1 311 ? -5.148 -11.133 8.602 1 92.25 311 LYS B C 1
ATOM 7450 O O . LYS B 1 311 ? -6.102 -11.883 8.359 1 92.25 311 LYS B O 1
ATOM 7455 N N . THR B 1 312 ? -4.195 -11.445 9.43 1 88.12 312 THR B N 1
ATOM 7456 C CA . THR B 1 312 ? -4.195 -12.711 10.156 1 88.12 312 THR B CA 1
ATOM 7457 C C . THR B 1 312 ? -5.441 -12.836 11.023 1 88.12 312 THR B C 1
A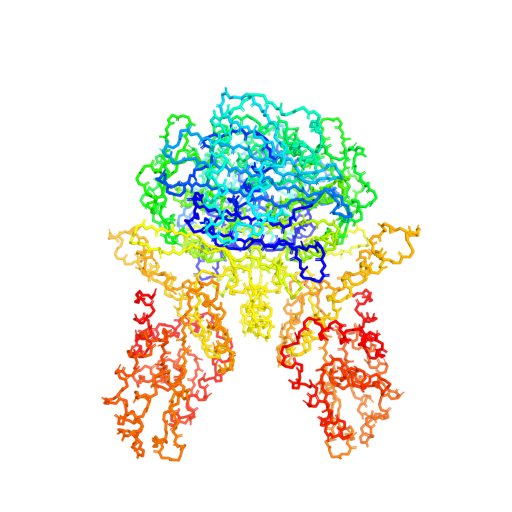TOM 7459 O O . THR B 1 312 ? -6.086 -13.883 11.047 1 88.12 312 THR B O 1
ATOM 7462 N N . LEU B 1 313 ? -5.727 -11.828 11.664 1 89.88 313 LEU B N 1
ATOM 7463 C CA . LEU B 1 313 ? -6.898 -11.836 12.531 1 89.88 313 LEU B CA 1
ATOM 7464 C C . LEU B 1 313 ? -8.18 -12 11.719 1 89.88 313 LEU B C 1
ATOM 7466 O O . LEU B 1 313 ? -9.086 -12.734 12.125 1 89.88 313 LEU B O 1
ATOM 7470 N N . LEU B 1 314 ? -8.242 -11.266 10.648 1 93.31 314 LEU B N 1
ATOM 7471 C CA . LEU B 1 314 ? -9.406 -11.375 9.781 1 93.31 314 LEU B CA 1
ATOM 7472 C C . LEU B 1 314 ? -9.547 -12.797 9.234 1 93.31 314 LEU B C 1
ATOM 7474 O O . LEU B 1 314 ? -10.656 -13.312 9.125 1 93.31 314 LEU B O 1
ATOM 7478 N N . TYR B 1 315 ? -8.469 -13.359 8.898 1 88.38 315 TYR B N 1
ATOM 7479 C CA . TYR B 1 315 ? -8.492 -14.742 8.438 1 88.38 315 TYR B CA 1
ATOM 7480 C C . TYR B 1 315 ? -9.039 -15.672 9.516 1 88.38 315 TYR B C 1
ATOM 7482 O O . TYR B 1 315 ? -9.898 -16.5 9.242 1 88.38 315 TYR B O 1
ATOM 7490 N N . LEU B 1 316 ? -8.641 -15.508 10.664 1 84.38 316 LEU B N 1
ATOM 7491 C CA . LEU B 1 316 ? -9.07 -16.359 11.766 1 84.38 316 LEU B CA 1
ATOM 7492 C C . LEU B 1 316 ? -10.555 -16.172 12.047 1 84.38 316 LEU B C 1
ATOM 7494 O O . LEU B 1 316 ? -11.281 -17.141 12.258 1 84.38 316 LEU B O 1
ATOM 7498 N N . GLU B 1 317 ? -10.938 -14.961 12.07 1 87.88 317 GLU B N 1
ATOM 7499 C CA . GLU B 1 317 ? -12.344 -14.68 12.32 1 87.88 317 GLU B CA 1
ATOM 7500 C C . GLU B 1 317 ? -13.227 -15.164 11.172 1 87.88 317 GLU B C 1
ATOM 7502 O O . GLU B 1 317 ? -14.398 -15.469 11.367 1 87.88 317 GLU B O 1
ATOM 7507 N N . SER B 1 318 ? -12.641 -15.25 10.039 1 88.81 318 SER B N 1
ATOM 7508 C CA . SER B 1 318 ? -13.383 -15.656 8.852 1 88.81 318 SER B CA 1
ATOM 7509 C C . SER B 1 318 ? -13.742 -17.141 8.906 1 88.81 318 SER B C 1
ATOM 7511 O O . SER B 1 318 ? -14.586 -17.609 8.141 1 88.81 318 SER B O 1
ATOM 7513 N N . LEU B 1 319 ? -13.195 -17.844 9.797 1 80.75 319 LEU B N 1
ATOM 7514 C CA . LEU B 1 319 ? -13.562 -19.25 9.984 1 80.75 319 LEU B CA 1
ATOM 7515 C C . LEU B 1 319 ? -14.969 -19.375 10.562 1 80.75 319 LEU B C 1
ATOM 7517 O O . LEU B 1 319 ? -15.609 -20.406 10.422 1 80.75 319 LEU B O 1
ATOM 7521 N N . LYS B 1 320 ? -15.461 -18.266 11.156 1 81.88 320 LYS B N 1
ATOM 7522 C CA . LYS B 1 320 ? -16.781 -18.281 11.789 1 81.88 320 LYS B CA 1
ATOM 7523 C C . LYS B 1 320 ? -17.734 -17.312 11.094 1 81.88 320 LYS B C 1
ATOM 7525 O O . LYS B 1 320 ? -18.953 -17.422 11.234 1 81.88 320 LYS B O 1
ATOM 7530 N N . LYS B 1 321 ? -17.188 -16.375 10.461 1 88.81 321 LYS B N 1
ATOM 7531 C CA . LYS B 1 321 ? -17.938 -15.312 9.805 1 88.81 321 LYS B CA 1
ATOM 7532 C C . LYS B 1 321 ? -17.5 -15.156 8.344 1 88.81 321 LYS B C 1
ATOM 7534 O O . LYS B 1 321 ? -16.359 -15.477 7.996 1 88.81 321 LYS B O 1
ATOM 7539 N N . THR B 1 322 ? -18.453 -14.742 7.543 1 92.62 322 THR B N 1
ATOM 7540 C CA . THR B 1 322 ? -18.031 -14.32 6.211 1 92.62 322 THR B CA 1
ATOM 7541 C C . THR B 1 322 ? -17.5 -12.891 6.234 1 92.62 322 THR B C 1
ATOM 7543 O O . THR B 1 322 ? -18.219 -11.969 6.645 1 92.62 322 THR B O 1
ATOM 7546 N N . ILE B 1 323 ? -16.297 -12.742 5.824 1 95.56 323 ILE B N 1
ATOM 7547 C CA . ILE B 1 323 ? -15.68 -11.414 5.844 1 95.56 323 ILE B CA 1
ATOM 7548 C C . ILE B 1 323 ? -15.219 -11.039 4.438 1 95.56 323 ILE B C 1
ATOM 7550 O O . ILE B 1 323 ? -14.508 -11.805 3.783 1 95.56 323 ILE B O 1
ATOM 7554 N N . VAL B 1 324 ? -15.68 -9.906 3.973 1 96.56 324 VAL B N 1
ATOM 7555 C CA . VAL B 1 324 ? -15.242 -9.32 2.711 1 96.56 324 VAL B CA 1
ATOM 7556 C C . VAL B 1 324 ? -14.422 -8.055 2.984 1 96.56 324 VAL B C 1
ATOM 7558 O O . VAL B 1 324 ? -14.875 -7.16 3.699 1 96.56 324 VAL B O 1
ATOM 7561 N N . VAL B 1 325 ? -13.219 -8.039 2.445 1 97.19 325 VAL B N 1
ATOM 7562 C CA . VAL B 1 325 ? -12.352 -6.879 2.635 1 97.19 325 VAL B CA 1
ATOM 7563 C C . VAL B 1 325 ? -12.008 -6.266 1.279 1 97.19 325 VAL B C 1
ATOM 7565 O O . VAL B 1 325 ? -11.594 -6.977 0.357 1 97.19 325 VAL B O 1
ATOM 7568 N N . VAL B 1 326 ? -12.266 -4.992 1.146 1 96.81 326 VAL B N 1
ATOM 7569 C CA . VAL B 1 326 ? -11.789 -4.227 -0.003 1 96.81 326 VAL B CA 1
ATOM 7570 C C . VAL B 1 326 ? -10.469 -3.541 0.347 1 96.81 326 VAL B C 1
ATOM 7572 O O . VAL B 1 326 ? -10.383 -2.828 1.35 1 96.81 326 VAL B O 1
ATOM 7575 N N . THR B 1 327 ? -9.406 -3.734 -0.423 1 95.31 327 THR B N 1
ATOM 7576 C CA . THR B 1 327 ? -8.125 -3.123 -0.084 1 95.31 327 THR B CA 1
ATOM 7577 C C . THR B 1 327 ? -7.301 -2.855 -1.341 1 95.31 327 THR B C 1
ATOM 7579 O O . THR B 1 327 ? -7.535 -3.471 -2.383 1 95.31 327 THR B O 1
ATOM 7582 N N . HIS B 1 328 ? -6.43 -1.897 -1.276 1 91.94 328 HIS B N 1
ATOM 7583 C CA . HIS B 1 328 ? -5.441 -1.604 -2.309 1 91.94 328 HIS B CA 1
ATOM 7584 C C . HIS B 1 328 ? -4.031 -1.94 -1.833 1 91.94 328 HIS B C 1
ATOM 7586 O O . HIS B 1 328 ? -3.051 -1.607 -2.502 1 91.94 328 HIS B O 1
ATOM 7592 N N . ASN B 1 329 ? -3.936 -2.65 -0.727 1 90.12 329 ASN B N 1
ATOM 7593 C CA . ASN B 1 329 ? -2.66 -2.959 -0.088 1 90.12 329 ASN B CA 1
ATOM 7594 C C . ASN B 1 329 ? -2.178 -4.359 -0.448 1 90.12 329 ASN B C 1
ATOM 7596 O O . ASN B 1 329 ? -2.752 -5.355 0.003 1 90.12 329 ASN B O 1
ATOM 7600 N N . PRO B 1 330 ? -1.077 -4.477 -1.112 1 87.06 330 PRO B N 1
ATOM 7601 C CA . PRO B 1 330 ? -0.595 -5.801 -1.519 1 87.06 330 PRO B CA 1
ATOM 7602 C C . PRO B 1 330 ? -0.237 -6.688 -0.33 1 87.06 330 PRO B C 1
ATOM 7604 O O . PRO B 1 330 ? -0.243 -7.918 -0.448 1 87.06 330 PRO B O 1
ATOM 7607 N N . TYR B 1 331 ? 0.027 -6.176 0.768 1 82.06 331 TYR B N 1
ATOM 7608 C CA . TYR B 1 331 ? 0.452 -6.949 1.928 1 82.06 331 TYR B CA 1
ATOM 7609 C C . TYR B 1 331 ? -0.722 -7.703 2.541 1 82.06 331 TYR B C 1
ATOM 7611 O O . TYR B 1 331 ? -0.536 -8.547 3.422 1 82.06 331 TYR B O 1
ATOM 7619 N N . PHE B 1 332 ? -1.887 -7.488 2.01 1 85.5 332 PHE B N 1
ATOM 7620 C CA . PHE B 1 332 ? -3.076 -8.188 2.482 1 85.5 332 PHE B CA 1
ATOM 7621 C C . PHE B 1 332 ? -3.262 -9.508 1.742 1 85.5 332 PHE B C 1
ATOM 7623 O O . PHE B 1 332 ? -4.203 -10.25 2.018 1 85.5 332 PHE B O 1
ATOM 7630 N N . VAL B 1 333 ? -2.406 -9.805 0.837 1 82.5 333 VAL B N 1
ATOM 7631 C CA . VAL B 1 333 ? -2.549 -11.023 0.054 1 82.5 333 VAL B CA 1
ATOM 7632 C C . VAL B 1 333 ? -1.35 -11.938 0.301 1 82.5 333 VAL B C 1
ATOM 7634 O O . VAL B 1 333 ? -0.204 -11.484 0.309 1 82.5 333 VAL B O 1
ATOM 7637 N N . ASP B 1 334 ? -1.599 -13.109 0.635 1 80.19 334 ASP B N 1
ATOM 7638 C CA . ASP B 1 334 ? -0.562 -14.133 0.731 1 80.19 334 ASP B CA 1
ATOM 7639 C C . ASP B 1 334 ? -1.081 -15.484 0.253 1 80.19 334 ASP B C 1
ATOM 7641 O O . ASP B 1 334 ? -2.115 -15.555 -0.415 1 80.19 334 ASP B O 1
ATOM 7645 N N . THR B 1 335 ? -0.417 -16.516 0.537 1 74.5 335 THR B N 1
ATOM 7646 C CA . THR B 1 335 ? -0.742 -17.844 0.029 1 74.5 335 THR B CA 1
ATOM 7647 C C . THR B 1 335 ? -2.041 -18.359 0.646 1 74.5 335 THR B C 1
ATOM 7649 O O . THR B 1 335 ? -2.734 -19.188 0.049 1 74.5 335 THR B O 1
ATOM 7652 N N . THR B 1 336 ? -2.361 -17.812 1.76 1 75.38 336 THR B N 1
ATOM 7653 C CA . THR B 1 336 ? -3.568 -18.281 2.436 1 75.38 336 THR B CA 1
ATOM 7654 C C . THR B 1 336 ? -4.797 -17.547 1.92 1 75.38 336 THR B C 1
ATOM 7656 O O . THR B 1 336 ? -5.891 -18.109 1.851 1 75.38 336 THR B O 1
ATOM 7659 N N . THR B 1 337 ? -4.578 -16.375 1.535 1 82.38 337 THR B N 1
ATOM 7660 C CA . THR B 1 337 ? -5.73 -15.539 1.21 1 82.38 337 THR B CA 1
ATOM 7661 C C . THR B 1 337 ? -5.984 -15.531 -0.295 1 82.38 337 THR B C 1
ATOM 7663 O O . THR B 1 337 ? -7.066 -15.148 -0.745 1 82.38 337 THR B O 1
ATOM 7666 N N . ILE B 1 338 ? -5.074 -15.961 -1.066 1 81.19 338 ILE B N 1
ATOM 7667 C CA . ILE B 1 338 ? -5.176 -15.875 -2.52 1 81.19 338 ILE B CA 1
ATOM 7668 C C . ILE B 1 338 ? -6.355 -16.719 -3.004 1 81.19 338 ILE B C 1
ATOM 7670 O O . ILE B 1 338 ? -6.977 -16.391 -4.02 1 81.19 338 ILE B O 1
ATOM 7674 N N . LYS B 1 339 ? -6.719 -17.75 -2.361 1 80.56 339 LYS B N 1
ATOM 7675 C CA . LYS B 1 339 ? -7.785 -18.656 -2.76 1 80.56 339 LYS B CA 1
ATOM 7676 C C . LYS B 1 339 ? -9.117 -17.922 -2.891 1 80.56 339 LYS B C 1
ATOM 7678 O O . LYS B 1 339 ? -9.961 -18.297 -3.705 1 80.56 339 LYS B O 1
ATOM 7683 N N . ASN B 1 340 ? -9.25 -16.938 -2.07 1 89.44 340 ASN B N 1
ATOM 7684 C CA . ASN B 1 340 ? -10.5 -16.172 -2.076 1 89.44 340 ASN B CA 1
ATOM 7685 C C . ASN B 1 340 ? -10.25 -14.688 -2.35 1 89.44 340 ASN B C 1
ATOM 7687 O O . ASN B 1 340 ? -10.883 -13.828 -1.733 1 89.44 340 ASN B O 1
ATOM 7691 N N . THR B 1 341 ? -9.273 -14.477 -3.18 1 91.38 341 THR B N 1
ATOM 7692 C CA . THR B 1 341 ? -9.047 -13.125 -3.668 1 91.38 341 THR B CA 1
ATOM 7693 C C . THR B 1 341 ? -9.766 -12.891 -4.996 1 91.38 341 THR B C 1
ATOM 7695 O O . THR B 1 341 ? -9.523 -13.609 -5.969 1 91.38 341 THR B O 1
ATOM 7698 N N . HIS B 1 342 ? -10.688 -11.992 -4.973 1 94.94 342 HIS B N 1
ATOM 7699 C CA . HIS B 1 342 ? -11.477 -11.648 -6.148 1 94.94 342 HIS B CA 1
ATOM 7700 C C . HIS B 1 342 ? -10.922 -10.406 -6.844 1 94.94 342 HIS B C 1
ATOM 7702 O O . HIS B 1 342 ? -10.891 -9.32 -6.258 1 94.94 342 HIS B O 1
ATOM 7708 N N . VAL B 1 343 ? -10.508 -10.578 -8.109 1 94.94 343 VAL B N 1
ATOM 7709 C CA . VAL B 1 343 ? -9.867 -9.508 -8.859 1 94.94 343 VAL B CA 1
ATOM 7710 C C . VAL B 1 343 ? -10.898 -8.805 -9.742 1 94.94 343 VAL B C 1
ATOM 7712 O O . VAL B 1 343 ? -11.531 -9.438 -10.586 1 94.94 343 VAL B O 1
ATOM 7715 N N . PHE B 1 344 ? -11.047 -7.535 -9.469 1 95.31 344 PHE B N 1
ATOM 7716 C CA . PHE B 1 344 ? -11.922 -6.691 -10.273 1 95.31 344 PHE B CA 1
ATOM 7717 C C . PHE B 1 344 ? -11.141 -6 -11.383 1 95.31 344 PHE B C 1
ATOM 7719 O O . PHE B 1 344 ? -10.07 -5.445 -11.148 1 95.31 344 PHE B O 1
ATOM 7726 N N . PHE B 1 345 ? -11.656 -6.062 -12.578 1 91.88 345 PHE B N 1
ATOM 7727 C CA . PHE B 1 345 ? -10.969 -5.449 -13.711 1 91.88 345 PHE B CA 1
ATOM 7728 C C . PHE B 1 345 ? -11.961 -4.727 -14.617 1 91.88 345 PHE B C 1
ATOM 7730 O O . PHE B 1 345 ? -13.062 -5.223 -14.859 1 91.88 345 PHE B O 1
ATOM 7737 N N . ARG B 1 346 ? -11.539 -3.586 -15 1 86.25 346 ARG B N 1
ATOM 7738 C CA . ARG B 1 346 ? -12.32 -2.795 -15.945 1 86.25 346 ARG B CA 1
ATOM 7739 C C . ARG B 1 346 ? -11.742 -2.902 -17.359 1 86.25 346 ARG B C 1
ATOM 7741 O O . ARG B 1 346 ? -10.594 -2.523 -17.594 1 86.25 346 ARG B O 1
ATOM 7748 N N . SER B 1 347 ? -12.516 -3.463 -18.234 1 80.25 347 SER B N 1
ATOM 7749 C CA . SER B 1 347 ? -12.062 -3.67 -19.609 1 80.25 347 SER B CA 1
ATOM 7750 C C . SER B 1 347 ? -12.852 -2.807 -20.594 1 80.25 347 SER B C 1
ATOM 7752 O O . SER B 1 347 ? -14.023 -2.523 -20.359 1 80.25 347 SER B O 1
ATOM 7754 N N . LYS B 1 348 ? -12.102 -2.459 -21.594 1 73 348 LYS B N 1
ATOM 7755 C CA . LYS B 1 348 ? -12.758 -1.723 -22.672 1 73 348 LYS B CA 1
ATOM 7756 C C . LYS B 1 348 ? -13.594 -2.654 -23.547 1 73 348 LYS B C 1
ATOM 7758 O O . LYS B 1 348 ? -13.102 -3.688 -24 1 73 348 LYS B O 1
ATOM 7763 N N . LYS B 1 349 ? -14.867 -2.576 -23.516 1 64.19 349 LYS B N 1
ATOM 7764 C CA . LYS B 1 349 ? -15.742 -3.393 -24.359 1 64.19 349 LYS B CA 1
ATOM 7765 C C . LYS B 1 349 ? -15.836 -2.834 -25.766 1 64.19 349 LYS B C 1
ATOM 7767 O O . LYS B 1 349 ? -15.711 -3.578 -26.75 1 64.19 349 LYS B O 1
ATOM 7772 N N . ASP B 1 350 ? -16.203 -1.507 -25.859 1 60.09 350 ASP B N 1
ATOM 7773 C CA . ASP B 1 350 ? -16.281 -0.789 -27.125 1 60.09 350 ASP B CA 1
ATOM 7774 C C . ASP B 1 350 ? -15.578 0.565 -27.031 1 60.09 350 ASP B C 1
ATOM 7776 O O . ASP B 1 350 ? -14.961 0.879 -26 1 60.09 350 ASP B O 1
ATOM 7780 N N . THR B 1 351 ? -15.414 1.154 -28.141 1 53.59 351 THR B N 1
ATOM 7781 C CA . THR B 1 351 ? -14.727 2.434 -28.25 1 53.59 351 THR B CA 1
ATOM 7782 C C . THR B 1 351 ? -15.211 3.41 -27.188 1 53.59 351 THR B C 1
ATOM 7784 O O . THR B 1 351 ? -14.492 4.328 -26.797 1 53.59 351 THR B O 1
ATOM 7787 N N . THR B 1 352 ? -16.359 3.025 -26.688 1 53.69 352 THR B N 1
ATOM 7788 C CA . THR B 1 352 ? -16.891 4.09 -25.844 1 53.69 352 THR B CA 1
ATOM 7789 C C . THR B 1 352 ? -17.328 3.539 -24.484 1 53.69 352 THR B C 1
ATOM 7791 O O . THR B 1 352 ? -17.844 4.277 -23.641 1 53.69 352 THR B O 1
ATOM 7794 N N . SER B 1 353 ? -17.109 2.23 -24.391 1 65.19 353 SER B N 1
ATOM 7795 C CA . SER B 1 353 ? -17.703 1.742 -23.156 1 65.19 353 SER B CA 1
ATOM 7796 C C . SER B 1 353 ? -16.75 0.786 -22.438 1 65.19 353 SER B C 1
ATOM 7798 O O . SER B 1 353 ? -15.969 0.087 -23.062 1 65.19 353 SER B O 1
ATOM 7800 N N . PHE B 1 354 ? -16.766 0.935 -21.109 1 73.88 354 PHE B N 1
ATOM 7801 C CA . PHE B 1 354 ? -16.016 0.05 -20.219 1 73.88 354 PHE B CA 1
ATOM 7802 C C . PHE B 1 354 ? -16.953 -0.803 -19.375 1 73.88 354 PHE B C 1
ATOM 7804 O O . PHE B 1 354 ? -18.078 -0.384 -19.062 1 73.88 354 PHE B O 1
ATOM 7811 N N . SER B 1 355 ? -16.562 -1.993 -19.25 1 78.12 355 SER B N 1
ATOM 7812 C CA . SER B 1 355 ? -17.297 -2.871 -18.344 1 78.12 355 SER B CA 1
ATOM 7813 C C . SER B 1 355 ? -16.375 -3.559 -17.359 1 78.12 355 SER B C 1
ATOM 7815 O O . SER B 1 355 ? -15.211 -3.828 -17.672 1 78.12 355 SER B O 1
ATOM 7817 N N . CYS B 1 356 ? -16.938 -3.75 -16.203 1 84.75 356 CYS B N 1
ATOM 7818 C CA . CYS B 1 356 ? -16.141 -4.383 -15.148 1 84.75 356 CYS B CA 1
ATOM 7819 C C . CYS B 1 356 ? -16.453 -5.875 -15.062 1 84.75 356 CYS B C 1
ATOM 7821 O O . CYS B 1 356 ? -17.5 -6.324 -15.516 1 84.75 356 CYS B O 1
ATOM 7823 N N . SER B 1 357 ? -15.516 -6.578 -14.594 1 87.19 357 SER B N 1
ATOM 7824 C CA . SER B 1 357 ? -15.648 -8.008 -14.32 1 87.19 357 SER B CA 1
ATOM 7825 C C . SER B 1 357 ? -14.938 -8.391 -13.031 1 87.19 357 SER B C 1
ATOM 7827 O O . SER B 1 357 ? -14.133 -7.621 -12.508 1 87.19 357 SER B O 1
ATOM 7829 N N . VAL B 1 358 ? -15.359 -9.523 -12.508 1 92.44 358 VAL B N 1
ATOM 7830 C CA . VAL B 1 358 ? -14.727 -10.023 -11.289 1 92.44 358 VAL B CA 1
ATOM 7831 C C . VAL B 1 358 ? -14.359 -11.492 -11.469 1 92.44 358 VAL B C 1
ATOM 7833 O O . VAL B 1 358 ? -15.148 -12.281 -12 1 92.44 358 VAL B O 1
ATOM 7836 N N . THR B 1 359 ? -13.141 -11.828 -11.094 1 91.56 359 THR B N 1
ATOM 7837 C CA . THR B 1 359 ? -12.648 -13.195 -11.188 1 91.56 359 THR B CA 1
ATOM 7838 C C . THR B 1 359 ? -11.961 -13.617 -9.898 1 91.56 359 THR B C 1
ATOM 7840 O O . THR B 1 359 ? -11.195 -12.844 -9.32 1 91.56 359 THR B O 1
ATOM 7843 N N . ASN B 1 360 ? -12.25 -14.789 -9.445 1 90.81 360 ASN B N 1
ATOM 7844 C CA . ASN B 1 360 ? -11.539 -15.352 -8.297 1 90.81 360 ASN B CA 1
ATOM 7845 C C . ASN B 1 360 ? -10.164 -15.883 -8.695 1 90.81 360 ASN B C 1
ATOM 7847 O O . ASN B 1 360 ? -10.062 -16.906 -9.375 1 90.81 360 ASN B O 1
ATOM 7851 N N . ALA B 1 361 ? -9.164 -15.281 -8.227 1 87.94 361 ALA B N 1
ATOM 7852 C CA . ALA B 1 361 ? -7.793 -15.633 -8.586 1 87.94 361 ALA B CA 1
ATOM 7853 C C . ALA B 1 361 ? -7.461 -17.062 -8.164 1 87.94 361 ALA B C 1
ATOM 7855 O O . ALA B 1 361 ? -6.691 -17.75 -8.836 1 87.94 361 ALA B O 1
ATOM 7856 N N . GLY B 1 362 ? -8.031 -17.547 -7.109 1 81.88 362 GLY B N 1
ATOM 7857 C CA . GLY B 1 362 ? -7.719 -18.859 -6.562 1 81.88 362 GLY B CA 1
ATOM 7858 C C . GLY B 1 362 ? -8.188 -20 -7.441 1 81.88 362 GLY B C 1
ATOM 7859 O O . GLY B 1 362 ? -7.758 -21.141 -7.27 1 81.88 362 GLY B O 1
ATOM 7860 N N . LYS B 1 363 ? -9 -19.703 -8.344 1 82.88 363 LYS B N 1
ATOM 7861 C CA . LYS B 1 363 ? -9.555 -20.734 -9.211 1 82.88 363 LYS B CA 1
ATOM 7862 C C . LYS B 1 363 ? -8.578 -21.094 -10.336 1 82.88 363 LYS B C 1
ATOM 7864 O O . LYS B 1 363 ? -8.766 -22.094 -11.031 1 82.88 363 LYS B O 1
ATOM 7869 N N . ASN B 1 364 ? -7.59 -20.203 -10.477 1 81.31 364 ASN B N 1
ATOM 7870 C CA . ASN B 1 364 ? -6.59 -20.516 -11.492 1 81.31 364 ASN B CA 1
ATOM 7871 C C . ASN B 1 364 ? -5.582 -21.547 -10.984 1 81.31 364 ASN B C 1
ATOM 7873 O O . ASN B 1 364 ? -4.914 -21.312 -9.977 1 81.31 364 ASN B O 1
ATOM 7877 N N . LYS B 1 365 ? -5.473 -22.594 -11.633 1 68.62 365 LYS B N 1
ATOM 7878 C CA . LYS B 1 365 ? -4.602 -23.703 -11.227 1 68.62 365 LYS B CA 1
ATOM 7879 C C . LYS B 1 365 ? -3.137 -23.375 -11.492 1 68.62 365 LYS B C 1
ATOM 7881 O O . LYS B 1 365 ? -2.244 -23.891 -10.82 1 68.62 365 LYS B O 1
ATOM 7886 N N . ASP B 1 366 ? -2.949 -22.516 -12.477 1 65.06 366 ASP B N 1
ATOM 7887 C CA . ASP B 1 366 ? -1.583 -22.234 -12.906 1 65.06 366 ASP B CA 1
ATOM 7888 C C . ASP B 1 366 ? -0.89 -21.281 -11.938 1 65.06 366 ASP B C 1
ATOM 7890 O O . ASP B 1 366 ? 0.339 -21.188 -11.93 1 65.06 366 ASP B O 1
ATOM 7894 N N . LEU B 1 367 ? -1.644 -20.469 -11.227 1 60.75 367 LEU B N 1
ATOM 7895 C CA . LEU B 1 367 ? -0.987 -19.438 -10.438 1 60.75 367 LEU B CA 1
ATOM 7896 C C . LEU B 1 367 ? -0.39 -20.031 -9.164 1 60.75 367 LEU B C 1
ATOM 7898 O O . LEU B 1 367 ? 0.667 -19.594 -8.703 1 60.75 367 LEU B O 1
ATOM 7902 N N . TYR B 1 368 ? -1.103 -20.938 -8.5 1 57.38 368 TYR B N 1
ATOM 7903 C CA . TYR B 1 368 ? -0.663 -21.406 -7.188 1 57.38 368 TYR B CA 1
ATOM 7904 C C . TYR B 1 368 ? 0.786 -21.875 -7.238 1 57.38 368 TYR B C 1
ATOM 7906 O O . TYR B 1 368 ? 1.58 -21.547 -6.352 1 57.38 368 TYR B O 1
ATOM 7914 N N . PRO B 1 369 ? 1.051 -22.688 -8.281 1 49.91 369 PRO B N 1
ATOM 7915 C CA . PRO B 1 369 ? 2.418 -23.219 -8.281 1 49.91 369 PRO B CA 1
ATOM 7916 C C . PRO B 1 369 ? 3.461 -22.156 -8.609 1 49.91 369 PRO B C 1
ATOM 7918 O O . PRO B 1 369 ? 4.652 -22.359 -8.367 1 49.91 369 PRO B O 1
ATOM 7921 N N . VAL B 1 370 ? 3.215 -21.219 -9.406 1 47.84 370 VAL B N 1
ATOM 7922 C CA . VAL B 1 370 ? 4.258 -20.516 -10.141 1 47.84 370 VAL B CA 1
ATOM 7923 C C . VAL B 1 370 ? 4.809 -19.359 -9.289 1 47.84 370 VAL B C 1
ATOM 7925 O O . VAL B 1 370 ? 6 -19.047 -9.352 1 47.84 370 VAL B O 1
ATOM 7928 N N . ALA B 1 371 ? 3.992 -18.594 -8.453 1 55.53 371 ALA B N 1
ATOM 7929 C CA . ALA B 1 371 ? 4.598 -17.266 -8.312 1 55.53 371 ALA B CA 1
ATOM 7930 C C . ALA B 1 371 ? 4.926 -16.969 -6.852 1 55.53 371 ALA B C 1
ATOM 7932 O O . ALA B 1 371 ? 4.27 -17.484 -5.945 1 55.53 371 ALA B O 1
ATOM 7933 N N . ASP B 1 372 ? 6.23 -16.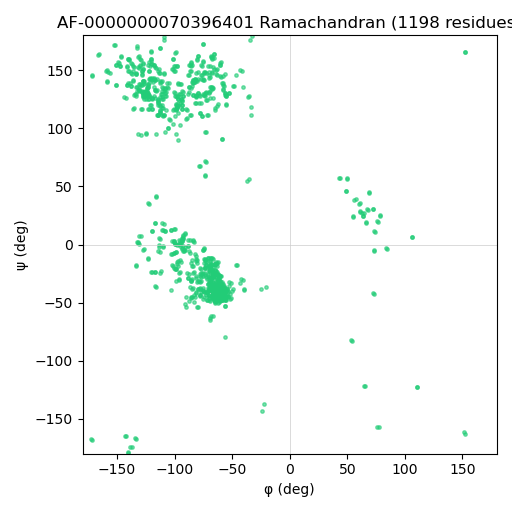625 -6.785 1 69.12 372 ASP B N 1
ATOM 7934 C CA . ASP B 1 372 ? 6.586 -16.031 -5.5 1 69.12 372 ASP B CA 1
ATOM 7935 C C . ASP B 1 372 ? 5.57 -14.977 -5.086 1 69.12 372 ASP B C 1
ATOM 7937 O O . ASP B 1 372 ? 4.871 -14.414 -5.93 1 69.12 372 ASP B O 1
ATOM 7941 N N . ILE B 1 373 ? 5.375 -14.898 -3.953 1 72.31 373 ILE B N 1
ATOM 7942 C CA . ILE B 1 373 ? 4.344 -14.062 -3.344 1 72.31 373 ILE B CA 1
ATOM 7943 C C . ILE B 1 373 ? 4.457 -12.633 -3.877 1 72.31 373 ILE B C 1
ATOM 7945 O O . ILE B 1 373 ? 3.443 -11.969 -4.094 1 72.31 373 ILE B O 1
ATOM 7949 N N . GLU B 1 374 ? 5.645 -12.203 -4.156 1 76.88 374 GLU B N 1
ATOM 7950 C CA . GLU B 1 374 ? 5.84 -10.836 -4.648 1 76.88 374 GLU B CA 1
ATOM 7951 C C . GLU B 1 374 ? 5.293 -10.68 -6.066 1 76.88 374 GLU B C 1
ATOM 7953 O O . GLU B 1 374 ? 4.672 -9.664 -6.387 1 76.88 374 GLU B O 1
ATOM 7958 N N . THR B 1 375 ? 5.559 -11.609 -6.879 1 81.25 375 THR B N 1
ATOM 7959 C CA . THR B 1 375 ? 5.023 -11.602 -8.242 1 81.25 375 THR B CA 1
ATOM 7960 C C . THR B 1 375 ? 3.498 -11.641 -8.219 1 81.25 375 THR B C 1
ATOM 7962 O O . THR B 1 375 ? 2.848 -10.898 -8.961 1 81.25 375 THR B O 1
ATOM 7965 N N . MET B 1 376 ? 3 -12.445 -7.383 1 82.62 376 MET B N 1
ATOM 7966 C CA . MET B 1 376 ? 1.549 -12.562 -7.281 1 82.62 376 MET B CA 1
ATOM 7967 C C . MET B 1 376 ? 0.922 -11.234 -6.859 1 82.62 376 MET B C 1
ATOM 7969 O O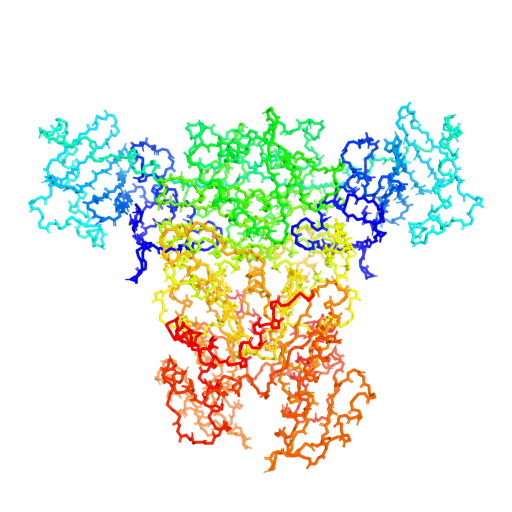 . MET B 1 376 ? -0.087 -10.812 -7.426 1 82.62 376 MET B O 1
ATOM 7973 N N . ARG B 1 377 ? 1.525 -10.664 -5.898 1 84.56 377 ARG B N 1
ATOM 7974 C CA . ARG B 1 377 ? 1.033 -9.375 -5.422 1 84.56 377 ARG B CA 1
ATOM 7975 C C . ARG B 1 377 ? 1.06 -8.336 -6.535 1 84.56 377 ARG B C 1
ATOM 7977 O O . ARG B 1 377 ? 0.098 -7.578 -6.711 1 84.56 377 ARG B O 1
ATOM 7984 N N . THR B 1 378 ? 2.104 -8.352 -7.281 1 86.56 378 THR B N 1
ATOM 7985 C CA . THR B 1 378 ? 2.227 -7.406 -8.383 1 86.56 378 THR B CA 1
ATOM 7986 C C . THR B 1 378 ? 1.136 -7.645 -9.43 1 86.56 378 THR B C 1
ATOM 7988 O O . THR B 1 378 ? 0.505 -6.699 -9.898 1 86.56 378 THR B O 1
ATOM 7991 N N . LEU B 1 379 ? 0.891 -8.852 -9.734 1 88.62 379 LEU B N 1
ATOM 7992 C CA . LEU B 1 379 ? -0.088 -9.203 -10.758 1 88.62 379 LEU B CA 1
ATOM 7993 C C . LEU B 1 379 ? -1.497 -8.82 -10.312 1 88.62 379 LEU B C 1
ATOM 7995 O O . LEU B 1 379 ? -2.291 -8.32 -11.109 1 88.62 379 LEU B O 1
ATOM 7999 N N . LEU B 1 380 ? -1.762 -8.984 -9.094 1 88.69 380 LEU B N 1
ATOM 8000 C CA . LEU B 1 380 ? -3.115 -8.805 -8.586 1 88.69 380 LEU B CA 1
ATOM 8001 C C . LEU B 1 380 ? -3.465 -7.32 -8.492 1 88.69 380 LEU B C 1
ATOM 8003 O O . LEU B 1 380 ? -4.637 -6.949 -8.586 1 88.69 380 LEU B O 1
ATOM 8007 N N . PHE B 1 381 ? -2.5 -6.523 -8.383 1 89 381 PHE B N 1
ATOM 8008 C CA . PHE B 1 381 ? -2.791 -5.121 -8.109 1 89 381 PHE B CA 1
ATOM 8009 C C . PHE B 1 381 ? -2.406 -4.242 -9.289 1 89 381 PHE B C 1
ATOM 8011 O O . PHE B 1 381 ? -2.666 -3.039 -9.289 1 89 381 PHE B O 1
ATOM 8018 N N . ALA B 1 382 ? -1.854 -4.844 -10.328 1 90.06 382 ALA B N 1
ATOM 8019 C CA . ALA B 1 382 ? -1.419 -4.09 -11.508 1 90.06 382 ALA B CA 1
ATOM 8020 C C . ALA B 1 382 ? -2.576 -3.873 -12.477 1 90.06 382 ALA B C 1
ATOM 8022 O O . ALA B 1 382 ? -3.557 -4.621 -12.461 1 90.06 382 ALA B O 1
ATOM 8023 N N . THR B 1 383 ? -2.461 -2.805 -13.266 1 90.69 383 THR B N 1
ATOM 8024 C CA . THR B 1 383 ? -3.396 -2.578 -14.359 1 90.69 383 THR B CA 1
ATOM 8025 C C . THR B 1 383 ? -2.801 -3.047 -15.688 1 90.69 383 THR B C 1
ATOM 8027 O O . THR B 1 383 ? -3.531 -3.283 -16.656 1 90.69 383 THR B O 1
ATOM 8030 N N . LYS B 1 384 ? -1.556 -3.154 -15.75 1 92.12 384 LYS B N 1
ATOM 8031 C CA . LYS B 1 384 ? -0.788 -3.684 -16.875 1 92.12 384 LYS B CA 1
ATOM 8032 C C . LYS B 1 384 ? 0.602 -4.129 -16.438 1 92.12 384 LYS B C 1
ATOM 8034 O O . LYS B 1 384 ? 1.192 -3.533 -15.531 1 92.12 384 LYS B O 1
ATOM 8039 N N . VAL B 1 385 ? 1.133 -5.16 -17.141 1 93.69 385 VAL B N 1
ATOM 8040 C CA . VAL B 1 385 ? 2.428 -5.688 -16.719 1 93.69 385 VAL B CA 1
ATOM 8041 C C . VAL B 1 385 ? 3.301 -5.949 -17.938 1 93.69 385 VAL B C 1
ATOM 8043 O O . VAL B 1 385 ? 2.787 -6.18 -19.047 1 93.69 385 VAL B O 1
ATOM 8046 N N . LEU B 1 386 ? 4.598 -5.77 -17.781 1 95.31 386 LEU B N 1
ATOM 8047 C CA . LEU B 1 386 ? 5.641 -6.184 -18.703 1 95.31 386 LEU B CA 1
ATOM 8048 C C . LEU B 1 386 ? 6.531 -7.254 -18.078 1 95.31 386 LEU B C 1
ATOM 8050 O O . LEU B 1 386 ? 7.23 -6.996 -17.094 1 95.31 386 LEU B O 1
ATOM 8054 N N . THR B 1 387 ? 6.375 -8.438 -18.656 1 93.56 387 THR B N 1
ATOM 8055 C CA . THR B 1 387 ? 7.25 -9.492 -18.172 1 93.56 387 THR B CA 1
ATOM 8056 C C . THR B 1 387 ? 8.57 -9.508 -18.922 1 93.56 387 THR B C 1
ATOM 8058 O O . THR B 1 387 ? 8.594 -9.297 -20.141 1 93.56 387 THR B O 1
ATOM 8061 N N . VAL B 1 388 ? 9.633 -9.641 -18.156 1 93.94 388 VAL B N 1
ATOM 8062 C CA . VAL B 1 388 ? 10.961 -9.688 -18.75 1 93.94 388 VAL B CA 1
ATOM 8063 C C . VAL B 1 388 ? 11.641 -11.008 -18.391 1 93.94 388 VAL B C 1
ATOM 8065 O O . VAL B 1 388 ? 11.203 -11.703 -17.469 1 93.94 388 VAL B O 1
ATOM 8068 N N . GLU B 1 389 ? 12.672 -11.328 -19.031 1 90.06 389 GLU B N 1
ATOM 8069 C CA . GLU B 1 389 ? 13.305 -12.633 -18.859 1 90.06 389 GLU B CA 1
ATOM 8070 C C . GLU B 1 389 ? 14.016 -12.727 -17.5 1 90.06 389 GLU B C 1
ATOM 8072 O O . GLU B 1 389 ? 13.867 -13.719 -16.797 1 90.06 389 GLU B O 1
ATOM 8077 N N . GLY B 1 390 ? 14.789 -11.688 -17.203 1 86.44 390 GLY B N 1
ATOM 8078 C CA . GLY B 1 390 ? 15.586 -11.766 -15.984 1 86.44 390 GLY B CA 1
ATOM 8079 C C . GLY B 1 390 ? 15.648 -10.461 -15.227 1 86.44 390 GLY B C 1
ATOM 8080 O O . GLY B 1 390 ? 15.055 -9.461 -15.641 1 86.44 390 GLY B O 1
ATOM 8081 N N . PRO B 1 391 ? 16.391 -10.531 -14.109 1 82.75 391 PRO B N 1
ATOM 8082 C CA . PRO B 1 391 ? 16.5 -9.344 -13.258 1 82.75 391 PRO B CA 1
ATOM 8083 C C . PRO B 1 391 ? 17.266 -8.211 -13.93 1 82.75 391 PRO B C 1
ATOM 8085 O O . PRO B 1 391 ? 16.969 -7.035 -13.695 1 82.75 391 PRO B O 1
ATOM 8088 N N . THR B 1 392 ? 18.266 -8.508 -14.68 1 86 392 THR B N 1
ATOM 8089 C CA . THR B 1 392 ? 19.031 -7.48 -15.367 1 86 392 THR B CA 1
ATOM 8090 C C . THR B 1 392 ? 18.172 -6.73 -16.375 1 86 392 THR B C 1
ATOM 8092 O O . THR B 1 392 ? 18.281 -5.512 -16.516 1 86 392 THR B O 1
ATOM 8095 N N . ASP B 1 393 ? 17.344 -7.527 -17.078 1 90.88 393 ASP B N 1
ATOM 8096 C CA . ASP B 1 393 ? 16.406 -6.895 -18 1 90.88 393 ASP B CA 1
ATOM 8097 C C . ASP B 1 393 ? 15.508 -5.906 -17.266 1 90.88 393 ASP B C 1
ATOM 8099 O O . ASP B 1 393 ? 15.266 -4.797 -17.75 1 90.88 393 ASP B O 1
ATOM 8103 N N . ARG B 1 394 ? 15.047 -6.348 -16.188 1 89.5 394 ARG B N 1
ATOM 8104 C CA . ARG B 1 394 ? 14.164 -5.5 -15.383 1 89.5 394 ARG B CA 1
ATOM 8105 C C . ARG B 1 394 ? 14.867 -4.203 -14.992 1 89.5 394 ARG B C 1
ATOM 8107 O O . ARG B 1 394 ? 14.273 -3.121 -15.078 1 89.5 394 ARG B O 1
ATOM 8114 N N . GLU B 1 395 ? 16.047 -4.289 -14.594 1 84.69 395 GLU B N 1
ATOM 8115 C CA . GLU B 1 395 ? 16.797 -3.125 -14.133 1 84.69 395 GLU B CA 1
ATOM 8116 C C . GLU B 1 395 ? 16.984 -2.107 -15.25 1 84.69 395 GLU B C 1
ATOM 8118 O O . GLU B 1 395 ? 16.812 -0.904 -15.039 1 84.69 395 GLU B O 1
ATOM 8123 N N . VAL B 1 396 ? 17.328 -2.564 -16.344 1 89.56 396 VAL B N 1
ATOM 8124 C CA . VAL B 1 396 ? 17.609 -1.673 -17.469 1 89.56 396 VAL B CA 1
ATOM 8125 C C . VAL B 1 396 ? 16.297 -1.042 -17.953 1 89.56 396 VAL B C 1
ATOM 8127 O O . VAL B 1 396 ? 16.234 0.167 -18.203 1 89.56 396 VAL B O 1
ATOM 8130 N N . VAL B 1 397 ? 15.273 -1.867 -18.094 1 92.5 397 VAL B N 1
ATOM 8131 C CA . VAL B 1 397 ? 13.992 -1.362 -18.562 1 92.5 397 VAL B CA 1
ATOM 8132 C C . VAL B 1 397 ? 13.422 -0.363 -17.562 1 92.5 397 VAL B C 1
ATOM 8134 O O . VAL B 1 397 ? 12.914 0.692 -17.953 1 92.5 397 VAL B O 1
ATOM 8137 N N . GLN B 1 398 ? 13.508 -0.698 -16.344 1 88.44 398 GLN B N 1
ATOM 8138 C CA . GLN B 1 398 ? 13.047 0.211 -15.312 1 88.44 398 GLN B CA 1
ATOM 8139 C C . GLN B 1 398 ? 13.797 1.537 -15.359 1 88.44 398 GLN B C 1
ATOM 8141 O O . GLN B 1 398 ? 13.203 2.602 -15.172 1 88.44 398 GLN B O 1
ATOM 8146 N N . ALA B 1 399 ? 15.086 1.46 -15.5 1 86.69 399 ALA B N 1
ATOM 8147 C CA . ALA B 1 399 ? 15.898 2.668 -15.609 1 86.69 399 ALA B CA 1
ATOM 8148 C C . ALA B 1 399 ? 15.469 3.52 -16.797 1 86.69 399 ALA B C 1
ATOM 8150 O O . ALA B 1 399 ? 15.375 4.742 -16.688 1 86.69 399 ALA B O 1
ATOM 8151 N N . LEU B 1 400 ? 15.203 2.881 -17.875 1 89.81 400 LEU B N 1
ATOM 8152 C CA . LEU B 1 400 ? 14.766 3.578 -19.078 1 89.81 400 LEU B CA 1
ATOM 8153 C C . LEU B 1 400 ? 13.422 4.258 -18.859 1 89.81 400 LEU B C 1
ATOM 8155 O O . LEU B 1 400 ? 13.234 5.418 -19.219 1 89.81 400 LEU B O 1
ATOM 8159 N N . PHE B 1 401 ? 12.5 3.504 -18.25 1 89.25 401 PHE B N 1
ATOM 8160 C CA . PHE B 1 401 ? 11.18 4.055 -17.984 1 89.25 401 PHE B CA 1
ATOM 8161 C C . PHE B 1 401 ? 11.266 5.254 -17.062 1 89.25 401 PHE B C 1
ATOM 8163 O O . PHE B 1 401 ? 10.617 6.277 -17.281 1 89.25 401 PHE B O 1
ATOM 8170 N N . THR B 1 402 ? 12.062 5.117 -16.094 1 83.94 402 THR B N 1
ATOM 8171 C CA . THR B 1 402 ? 12.234 6.207 -15.133 1 83.94 402 THR B CA 1
ATOM 8172 C C . THR B 1 402 ? 12.852 7.426 -15.812 1 83.94 402 THR B C 1
ATOM 8174 O O . THR B 1 402 ? 12.43 8.555 -15.578 1 83.94 402 THR B O 1
ATOM 8177 N N . PHE B 1 403 ? 13.828 7.188 -16.609 1 85.69 403 PHE B N 1
ATOM 8178 C CA . PHE B 1 403 ? 14.508 8.25 -17.344 1 85.69 403 PHE B CA 1
ATOM 8179 C C . PHE B 1 403 ? 13.531 8.984 -18.25 1 85.69 403 PHE B C 1
ATOM 8181 O O . PHE B 1 403 ? 13.508 10.219 -18.281 1 85.69 403 PHE B O 1
ATOM 8188 N N . ILE B 1 404 ? 12.727 8.266 -18.906 1 86.5 404 ILE B N 1
ATOM 8189 C CA . ILE B 1 404 ? 11.766 8.844 -19.844 1 86.5 404 ILE B CA 1
ATOM 8190 C C . ILE B 1 404 ? 10.719 9.648 -19.062 1 86.5 404 ILE B C 1
ATOM 8192 O O . ILE B 1 404 ? 10.336 10.742 -19.484 1 86.5 404 ILE B O 1
ATOM 8196 N N . LYS B 1 405 ? 10.273 9.195 -17.953 1 81.31 405 LYS B N 1
ATOM 8197 C CA . LYS B 1 405 ? 9.297 9.898 -17.125 1 81.31 405 LYS B CA 1
ATOM 8198 C C . LYS B 1 405 ? 9.859 11.227 -16.625 1 81.31 405 LYS B C 1
ATOM 8200 O O . LYS B 1 405 ? 9.156 12.242 -16.641 1 81.31 405 LYS B O 1
ATOM 8205 N N . THR B 1 406 ? 11.07 11.188 -16.203 1 77.06 406 THR B N 1
ATOM 8206 C CA . THR B 1 406 ? 11.648 12.352 -15.555 1 77.06 406 THR B CA 1
ATOM 8207 C C . THR B 1 406 ? 12.133 13.367 -16.594 1 77.06 406 THR B C 1
ATOM 8209 O O . THR B 1 406 ? 11.953 14.57 -16.422 1 77.06 406 THR B O 1
ATOM 8212 N N . GLU B 1 407 ? 12.758 12.844 -17.672 1 73.62 407 GLU B N 1
ATOM 8213 C CA . GLU B 1 407 ? 13.273 13.742 -18.688 1 73.62 407 GLU B CA 1
ATOM 8214 C C . GLU B 1 407 ? 12.18 14.148 -19.672 1 73.62 407 GLU B C 1
ATOM 8216 O O . GLU B 1 407 ? 12.18 15.281 -20.172 1 73.62 407 GLU B O 1
ATOM 8221 N N . GLY B 1 408 ? 11.438 13.156 -20.031 1 60.22 408 GLY B N 1
ATOM 8222 C CA . GLY B 1 408 ? 10.344 13.453 -20.938 1 60.22 408 GLY B CA 1
ATOM 8223 C C . GLY B 1 408 ? 9.406 14.516 -20.406 1 60.22 408 GLY B C 1
ATOM 8224 O O . GLY B 1 408 ? 9.031 15.445 -21.125 1 60.22 408 GLY B O 1
ATOM 8225 N N . ILE B 1 409 ? 9.211 14.344 -19.156 1 59.5 409 ILE B N 1
ATOM 8226 C CA . ILE B 1 409 ? 8.344 15.32 -18.516 1 59.5 409 ILE B CA 1
ATOM 8227 C C . ILE B 1 409 ? 9.094 16.641 -18.312 1 59.5 409 ILE B C 1
ATOM 8229 O O . ILE B 1 409 ? 8.547 17.719 -18.547 1 59.5 409 ILE B O 1
ATOM 8233 N N . ALA B 1 410 ? 10.461 16.453 -17.906 1 54.66 410 ALA B N 1
ATOM 8234 C CA . ALA B 1 410 ? 11.281 17.625 -17.641 1 54.66 410 ALA B CA 1
ATOM 8235 C C . ALA B 1 410 ? 11.539 18.422 -18.922 1 54.66 410 ALA B C 1
ATOM 8237 O O . ALA B 1 410 ? 11.5 19.641 -18.922 1 54.66 410 ALA B O 1
ATOM 8238 N N . ASN B 1 411 ? 12.258 17.672 -19.922 1 52.5 411 ASN B N 1
ATOM 8239 C CA . ASN B 1 411 ? 12.562 18.344 -21.172 1 52.5 411 ASN B CA 1
ATOM 8240 C C . ASN B 1 411 ? 11.328 19.016 -21.766 1 52.5 411 ASN B C 1
ATOM 8242 O O . ASN B 1 411 ? 11.438 20.047 -22.438 1 52.5 411 ASN B O 1
ATOM 8246 N N . ASP B 1 412 ? 10.281 18.328 -21.609 1 43.69 412 ASP B N 1
ATOM 8247 C CA . ASP B 1 412 ? 9.125 19.109 -22.047 1 43.69 412 ASP B CA 1
ATOM 8248 C C . ASP B 1 412 ? 8.906 20.312 -21.141 1 43.69 412 ASP B C 1
ATOM 8250 O O . ASP B 1 412 ? 8.289 21.297 -21.531 1 43.69 412 ASP B O 1
ATOM 8254 N N . ILE B 1 413 ? 9.516 20.188 -19.922 1 39.84 413 ILE B N 1
ATOM 8255 C CA . ILE B 1 413 ? 9.477 21.328 -19 1 39.84 413 ILE B CA 1
ATOM 8256 C C . ILE B 1 413 ? 10.594 22.312 -19.344 1 39.84 413 ILE B C 1
ATOM 8258 O O . ILE B 1 413 ? 10.398 23.531 -19.281 1 39.84 413 ILE B O 1
ATOM 8262 N N . SER B 1 414 ? 11.914 21.922 -19.531 1 35.59 414 SER B N 1
ATOM 8263 C CA . SER B 1 414 ? 13 22.859 -19.781 1 35.59 414 SER B CA 1
ATOM 8264 C C . SER B 1 414 ? 12.938 23.438 -21.188 1 35.59 414 SER B C 1
ATOM 8266 O O . SER B 1 414 ? 13.836 24.172 -21.609 1 35.59 414 SER B O 1
ATOM 8268 N N . TYR B 1 415 ? 12.695 22.828 -22.344 1 29.61 415 TYR B N 1
ATOM 8269 C CA . TYR B 1 415 ? 12.844 23.672 -23.516 1 29.61 415 TYR B CA 1
ATOM 8270 C C . TYR B 1 415 ? 12.414 25.109 -23.219 1 29.61 415 TYR B C 1
ATOM 8272 O O . TYR B 1 415 ? 11.711 25.359 -22.234 1 29.61 415 TYR B O 1
ATOM 8280 N N . GLU B 1 416 ? 12.672 26.125 -24.531 1 30.75 416 GLU B N 1
ATOM 8281 C CA . GLU B 1 416 ? 12.297 27.547 -24.516 1 30.75 416 GLU B CA 1
ATOM 8282 C C . GLU B 1 416 ? 11.039 27.766 -23.688 1 30.75 416 GLU B C 1
ATOM 8284 O O . GLU B 1 416 ? 10.062 27.031 -23.812 1 30.75 416 GLU B O 1
ATOM 8289 N N . MET B 1 417 ? 11.148 28.531 -22.656 1 31.5 417 MET B N 1
ATOM 8290 C CA . MET B 1 417 ? 10.18 29.25 -21.859 1 31.5 417 MET B CA 1
ATOM 8291 C C . MET B 1 417 ? 8.914 29.547 -22.656 1 31.5 417 MET B C 1
ATOM 8293 O O . MET B 1 417 ? 7.914 30.016 -22.109 1 31.5 417 MET B O 1
ATOM 8297 N N . ASP B 1 418 ? 9.094 29.859 -23.859 1 29.69 418 ASP B N 1
ATOM 8298 C CA . ASP B 1 418 ? 7.879 30.344 -24.516 1 29.69 418 ASP B CA 1
ATOM 8299 C C . ASP B 1 418 ? 6.867 29.203 -24.688 1 29.69 418 ASP B C 1
ATOM 8301 O O . ASP B 1 418 ? 5.672 29.469 -24.844 1 29.69 418 ASP B O 1
ATOM 8305 N N . MET B 1 419 ? 7.273 28.203 -25.516 1 32.44 419 MET B N 1
ATOM 8306 C CA . MET B 1 419 ? 6.219 27.219 -25.75 1 32.44 419 MET B CA 1
ATOM 8307 C C . MET B 1 419 ? 6.02 26.344 -24.531 1 32.44 419 MET B C 1
ATOM 8309 O O . MET B 1 419 ? 6.848 25.469 -24.25 1 32.44 419 MET B O 1
ATOM 8313 N N . LYS B 1 420 ? 5.707 26.688 -23.438 1 32.81 420 LYS B N 1
ATOM 8314 C CA . LYS B 1 420 ? 5.414 26.625 -22.016 1 32.81 420 LYS B CA 1
ATOM 8315 C C . LYS B 1 420 ? 5.027 25.219 -21.594 1 32.81 420 LYS B C 1
ATOM 8317 O O . LYS B 1 420 ? 5.609 24.656 -20.656 1 32.81 420 LYS B O 1
ATOM 8322 N N . ASP B 1 421 ? 3.949 24.859 -20.531 1 39.12 421 ASP B N 1
ATOM 8323 C CA . ASP B 1 421 ? 3.25 24.375 -19.344 1 39.12 421 ASP B CA 1
ATOM 8324 C C . ASP B 1 421 ? 2.662 22.984 -19.578 1 39.12 421 ASP B C 1
ATOM 8326 O O . ASP B 1 421 ? 1.8 22.531 -18.828 1 39.12 421 ASP B O 1
ATOM 8330 N N . LYS B 1 422 ? 2.863 22.422 -20.859 1 47 422 LYS B N 1
ATOM 8331 C CA . LYS B 1 422 ? 1.926 21.312 -20.922 1 47 422 LYS B CA 1
ATOM 8332 C C . LYS B 1 422 ? 2.615 19.984 -20.578 1 47 422 LYS B C 1
ATOM 8334 O O . LYS B 1 422 ? 3.74 19.734 -21.016 1 47 422 LYS B O 1
ATOM 8339 N N . LEU B 1 423 ? 2.402 19.297 -19.594 1 58.31 423 LEU B N 1
ATOM 8340 C CA . LEU B 1 423 ? 2.725 17.906 -19.375 1 58.31 423 LEU B CA 1
ATOM 8341 C C . LEU B 1 423 ? 2.58 17.109 -20.672 1 58.31 423 LEU B C 1
ATOM 8343 O O . LEU B 1 423 ? 1.691 17.375 -21.484 1 58.31 423 LEU B O 1
ATOM 8347 N N . PRO B 1 424 ? 3.75 16.297 -21.047 1 58.78 424 PRO B N 1
ATOM 8348 C CA . PRO B 1 424 ? 3.496 15.422 -22.203 1 58.78 424 PRO B CA 1
ATOM 8349 C C . PRO B 1 424 ? 2.137 14.734 -22.109 1 58.78 424 PRO B C 1
ATOM 8351 O O . PRO B 1 424 ? 1.589 14.562 -21.031 1 58.78 424 PRO B O 1
ATOM 8354 N N . ALA B 1 425 ? 1.682 14.516 -23.328 1 63.75 425 ALA B N 1
ATOM 8355 C CA . ALA B 1 425 ? 0.393 13.836 -23.375 1 63.75 425 ALA B CA 1
ATOM 8356 C C . ALA B 1 425 ? 0.446 12.516 -22.609 1 63.75 425 ALA B C 1
ATOM 8358 O O . ALA B 1 425 ? 1.414 11.758 -22.719 1 63.75 425 ALA B O 1
ATOM 8359 N N . CYS B 1 426 ? -0.289 12.359 -21.688 1 65.06 426 CYS B N 1
ATOM 8360 C CA . CYS B 1 426 ? -0.394 11.219 -20.781 1 65.06 426 CYS B CA 1
ATOM 8361 C C . CYS B 1 426 ? -0.259 9.906 -21.562 1 65.06 426 CYS B C 1
ATOM 8363 O O . CYS B 1 426 ? 0.342 8.953 -21.062 1 65.06 426 CYS B O 1
ATOM 8365 N N . ASP B 1 427 ? -0.681 9.938 -22.75 1 69.75 427 ASP B N 1
ATOM 8366 C CA . ASP B 1 427 ? -0.68 8.711 -23.547 1 69.75 427 ASP B CA 1
ATOM 8367 C C . ASP B 1 427 ? 0.737 8.336 -23.969 1 69.75 427 ASP B C 1
ATOM 8369 O O . ASP B 1 427 ? 1.031 7.156 -24.188 1 69.75 427 ASP B O 1
ATOM 8373 N N . GLN B 1 428 ? 1.563 9.336 -23.922 1 71.44 428 GLN B N 1
ATOM 8374 C CA . GLN B 1 428 ? 2.924 9.086 -24.391 1 71.44 428 GLN B CA 1
ATOM 8375 C C . GLN B 1 428 ? 3.787 8.492 -23.281 1 71.44 428 GLN B C 1
ATOM 8377 O O . GLN B 1 428 ? 4.824 7.887 -23.562 1 71.44 428 GLN B O 1
ATOM 8382 N N . LEU B 1 429 ? 3.344 8.648 -22.141 1 80.25 429 LEU B N 1
ATOM 8383 C CA . LEU B 1 429 ? 4.16 8.172 -21.016 1 80.25 429 LEU B CA 1
ATOM 8384 C C . LEU B 1 429 ? 3.482 7 -20.312 1 80.25 429 LEU B C 1
ATOM 8386 O O . LEU B 1 429 ? 4.043 6.43 -19.375 1 80.25 429 LEU B O 1
ATOM 8390 N N . ASP B 1 430 ? 2.375 6.586 -20.906 1 82.81 430 ASP B N 1
ATOM 8391 C CA . ASP B 1 430 ? 1.56 5.57 -20.25 1 82.81 430 ASP B CA 1
ATOM 8392 C C . ASP B 1 430 ? 2.32 4.254 -20.141 1 82.81 430 ASP B C 1
ATOM 8394 O O . ASP B 1 430 ? 2.209 3.557 -19.125 1 82.81 430 ASP B O 1
ATOM 8398 N N . PHE B 1 431 ? 3.146 3.984 -21.156 1 87.12 431 PHE B N 1
ATOM 8399 C CA . PHE B 1 431 ? 3.828 2.697 -21.188 1 87.12 431 PHE B CA 1
ATOM 8400 C C . PHE B 1 431 ? 4.855 2.592 -20.078 1 87.12 431 PHE B C 1
ATOM 8402 O O . PHE B 1 431 ? 5.234 1.489 -19.672 1 87.12 431 PHE B O 1
ATOM 8409 N N . THR B 1 432 ? 5.289 3.697 -19.562 1 87.75 432 THR B N 1
ATOM 8410 C CA . THR B 1 432 ? 6.32 3.693 -18.516 1 87.75 432 THR B CA 1
ATOM 8411 C C . THR B 1 432 ? 5.734 3.273 -17.172 1 87.75 432 THR B C 1
ATOM 8413 O O . THR B 1 432 ? 6.473 3.059 -16.219 1 87.75 432 THR B O 1
ATOM 8416 N N . THR B 1 433 ? 4.453 3.08 -17.141 1 86.81 433 THR B N 1
ATOM 8417 C CA . THR B 1 433 ? 3.814 2.725 -15.875 1 86.81 433 THR B CA 1
ATOM 8418 C C . THR B 1 433 ? 3.592 1.218 -15.789 1 86.81 433 THR B C 1
ATOM 8420 O O . THR B 1 433 ? 3.059 0.721 -14.789 1 86.81 433 THR B O 1
ATOM 8423 N N . ASN B 1 434 ? 3.984 0.487 -16.797 1 91 434 ASN B N 1
ATOM 8424 C CA . ASN B 1 434 ? 3.932 -0.969 -16.719 1 91 434 ASN B CA 1
ATOM 8425 C C . ASN B 1 434 ? 4.727 -1.494 -15.523 1 91 434 ASN B C 1
ATOM 8427 O O . ASN B 1 434 ? 5.855 -1.058 -15.281 1 91 434 ASN B O 1
ATOM 8431 N N . GLN B 1 435 ? 4.047 -2.357 -14.781 1 90.19 435 GLN B N 1
ATOM 8432 C CA . GLN B 1 435 ? 4.824 -3.057 -13.758 1 90.19 435 GLN B CA 1
ATOM 8433 C C . GLN B 1 435 ? 5.711 -4.129 -14.383 1 90.19 435 GLN B C 1
ATOM 8435 O O . GLN B 1 435 ? 5.246 -4.941 -15.188 1 90.19 435 GLN B O 1
ATOM 8440 N N . ILE B 1 436 ? 7 -4.113 -14.062 1 92.06 436 ILE B N 1
ATOM 8441 C CA . ILE B 1 436 ? 7.961 -5.008 -14.703 1 92.06 436 ILE B CA 1
ATOM 8442 C C . ILE B 1 436 ? 8.195 -6.227 -13.812 1 92.06 436 ILE B C 1
ATOM 8444 O O . ILE B 1 436 ? 8.578 -6.094 -12.648 1 92.06 436 ILE B O 1
ATOM 8448 N N . ILE B 1 437 ? 7.988 -7.414 -14.391 1 89.94 437 ILE B N 1
ATOM 8449 C CA . ILE B 1 437 ? 8.117 -8.664 -13.648 1 89.94 437 ILE B CA 1
ATOM 8450 C C . ILE B 1 437 ? 9.18 -9.547 -14.297 1 89.94 437 ILE B C 1
ATOM 8452 O O . ILE B 1 437 ? 9.039 -9.945 -15.453 1 89.94 437 ILE B O 1
ATOM 8456 N N . PRO B 1 438 ? 10.211 -9.891 -13.57 1 89 438 PRO B N 1
ATOM 8457 C CA . PRO B 1 438 ? 11.18 -10.867 -14.078 1 89 438 PRO B CA 1
ATOM 8458 C C . PRO B 1 438 ? 10.68 -12.305 -13.969 1 89 438 PRO B C 1
ATOM 8460 O O . PRO B 1 438 ? 10.242 -12.727 -12.891 1 89 438 PRO B O 1
ATOM 8463 N N . LEU B 1 439 ? 10.703 -13.047 -14.969 1 82.5 439 LEU B N 1
ATOM 8464 C CA . LEU B 1 439 ? 10.141 -14.391 -15.016 1 82.5 439 LEU B CA 1
ATOM 8465 C C . LEU B 1 439 ? 11.172 -15.422 -14.562 1 82.5 439 LEU B C 1
ATOM 8467 O O . LEU B 1 439 ? 10.812 -16.469 -14.008 1 82.5 439 LEU B O 1
ATOM 8471 N N . GLY B 1 440 ? 12.375 -15.18 -14.742 1 73.06 440 GLY B N 1
ATOM 8472 C CA . GLY B 1 440 ? 13.43 -16.094 -14.375 1 73.06 440 GLY B CA 1
ATOM 8473 C C . GLY B 1 440 ? 13.516 -17.312 -15.289 1 73.06 440 GLY B C 1
ATOM 8474 O O . GLY B 1 440 ? 14.609 -17.844 -15.523 1 73.06 440 GLY B O 1
ATOM 8475 N N . SER B 1 441 ? 12.312 -17.984 -15.734 1 71.62 441 SER B N 1
ATOM 8476 C CA . SER B 1 441 ? 12.32 -19.156 -16.609 1 71.62 441 SER B CA 1
ATOM 8477 C C . SER B 1 441 ? 11.211 -19.078 -17.656 1 71.62 441 SER B C 1
ATOM 8479 O O . SER B 1 441 ? 10.258 -18.312 -17.5 1 71.62 441 SER B O 1
ATOM 8481 N N . CYS B 1 442 ? 11.43 -19.828 -18.703 1 67 442 CYS B N 1
ATOM 8482 C CA . CYS B 1 442 ? 10.43 -19.859 -19.766 1 67 442 CYS B CA 1
ATOM 8483 C C . CYS B 1 442 ? 9.133 -20.484 -19.281 1 67 442 CYS B C 1
ATOM 8485 O O . CYS B 1 442 ? 8.047 -20.062 -19.688 1 67 442 CYS B O 1
ATOM 8487 N N . GLU B 1 443 ? 9.25 -21.453 -18.484 1 70.06 443 GLU B N 1
ATOM 8488 C CA . GLU B 1 443 ? 8.062 -22.094 -17.938 1 70.06 443 GLU B CA 1
ATOM 8489 C C . GLU B 1 443 ? 7.223 -21.109 -17.141 1 70.06 443 GLU B C 1
ATOM 8491 O O . GLU B 1 443 ? 5.992 -21.125 -17.219 1 70.06 443 GLU B O 1
ATOM 8496 N N . ASN B 1 444 ? 7.844 -20.281 -16.484 1 76.5 444 ASN B N 1
ATOM 8497 C CA . ASN B 1 444 ? 7.152 -19.266 -15.695 1 76.5 444 ASN B CA 1
ATOM 8498 C C . ASN B 1 444 ? 6.438 -18.25 -16.578 1 76.5 444 ASN B C 1
ATOM 8500 O O . ASN B 1 444 ? 5.367 -17.766 -16.234 1 76.5 444 ASN B O 1
ATOM 8504 N N . ALA B 1 445 ? 7.012 -18.078 -17.75 1 77.62 445 ALA B N 1
ATOM 8505 C CA . ALA B 1 445 ? 6.418 -17.125 -18.672 1 77.62 445 ALA B CA 1
ATOM 8506 C C . ALA B 1 445 ? 5.035 -17.578 -19.125 1 77.62 445 ALA B C 1
ATOM 8508 O O . ALA B 1 445 ? 4.094 -16.781 -19.172 1 77.62 445 ALA B O 1
ATOM 8509 N N . LYS B 1 446 ? 4.918 -18.797 -19.453 1 79.56 446 LYS B N 1
ATOM 8510 C CA . LYS B 1 446 ? 3.643 -19.344 -19.906 1 79.56 446 LYS B CA 1
ATOM 8511 C C . LYS B 1 446 ? 2.596 -19.297 -18.797 1 79.56 446 LYS B C 1
ATOM 8513 O O . LYS B 1 446 ? 1.442 -18.922 -19.047 1 79.56 446 LYS B O 1
ATOM 8518 N N . LYS B 1 447 ? 3.014 -19.641 -17.688 1 81.56 447 LYS B N 1
ATOM 8519 C CA . LYS B 1 447 ? 2.104 -19.656 -16.547 1 81.56 447 LYS B CA 1
ATOM 8520 C C . LYS B 1 447 ? 1.606 -18.266 -16.219 1 81.56 447 LYS B C 1
ATOM 8522 O O . LYS B 1 447 ? 0.415 -18.062 -15.969 1 81.56 447 LYS B O 1
ATOM 8527 N N . VAL B 1 448 ? 2.521 -17.328 -16.219 1 85.62 448 VAL B N 1
ATOM 8528 C CA . VAL B 1 448 ? 2.176 -15.953 -15.883 1 85.62 448 VAL B CA 1
ATOM 8529 C C . VAL B 1 448 ? 1.239 -15.391 -16.953 1 85.62 448 VAL B C 1
ATOM 8531 O O . VAL B 1 448 ? 0.256 -14.719 -16.625 1 85.62 448 VAL B O 1
ATOM 8534 N N . ARG B 1 449 ? 1.485 -15.672 -18.156 1 85.25 449 ARG B N 1
ATOM 8535 C CA . ARG B 1 449 ? 0.638 -15.195 -19.234 1 85.25 449 ARG B CA 1
ATOM 8536 C C . ARG B 1 449 ? -0.768 -15.773 -19.141 1 85.25 449 ARG B C 1
ATOM 8538 O O . ARG B 1 449 ? -1.754 -15.078 -19.375 1 85.25 449 ARG B O 1
ATOM 8545 N N . SER B 1 450 ? -0.781 -17.031 -18.875 1 86.56 450 SER B N 1
ATOM 8546 C CA . SER B 1 450 ? -2.074 -17.688 -18.719 1 86.56 450 SER B CA 1
ATOM 8547 C C . SER B 1 450 ? -2.873 -17.078 -17.562 1 86.56 450 SER B C 1
ATOM 8549 O O . SER B 1 450 ? -4.078 -16.859 -17.688 1 86.56 450 SER B O 1
ATOM 8551 N N . PHE B 1 451 ? -2.219 -16.797 -16.531 1 88.38 451 PHE B N 1
ATOM 8552 C CA . PHE B 1 451 ? -2.869 -16.188 -15.383 1 88.38 451 PHE B CA 1
ATOM 8553 C C . PHE B 1 451 ? -3.361 -14.781 -15.719 1 88.38 451 PHE B C 1
ATOM 8555 O O . PHE B 1 451 ? -4.469 -14.398 -15.336 1 88.38 451 PHE B O 1
ATOM 8562 N N . CYS B 1 452 ? -2.52 -14.039 -16.359 1 90.44 452 CYS B N 1
ATOM 8563 C CA . CYS B 1 452 ? -2.902 -12.688 -16.75 1 90.44 452 CYS B CA 1
ATOM 8564 C C . CYS B 1 452 ? -4.152 -12.711 -17.625 1 90.44 452 CYS B C 1
ATOM 8566 O O . CYS B 1 452 ? -5.059 -11.898 -17.438 1 90.44 452 CYS B O 1
ATOM 8568 N N . LYS B 1 453 ? -4.215 -13.617 -18.531 1 88.81 453 LYS B N 1
ATOM 8569 C CA . LYS B 1 453 ? -5.398 -13.758 -19.359 1 88.81 453 LYS B CA 1
ATOM 8570 C C . LYS B 1 453 ? -6.625 -14.125 -18.531 1 88.81 453 LYS B C 1
ATOM 8572 O O . LYS B 1 453 ? -7.719 -13.602 -18.766 1 88.81 453 LYS B O 1
ATOM 8577 N N . PHE B 1 454 ? -6.406 -14.945 -17.594 1 89.56 454 PHE B N 1
ATOM 8578 C CA . PHE B 1 454 ? -7.48 -15.414 -16.734 1 89.56 454 PHE B CA 1
ATOM 8579 C C . PHE B 1 454 ? -8.109 -14.25 -15.977 1 89.56 454 PHE B C 1
ATOM 8581 O O . PHE B 1 454 ? -9.336 -14.172 -15.852 1 89.56 454 PHE B O 1
ATOM 8588 N N . ILE B 1 455 ? -7.332 -13.32 -15.516 1 89.06 455 ILE B N 1
ATOM 8589 C CA . ILE B 1 455 ? -7.867 -12.227 -14.719 1 89.06 455 ILE B CA 1
ATOM 8590 C C . ILE B 1 455 ? -8.031 -10.984 -15.594 1 89.06 455 ILE B C 1
ATOM 8592 O O . ILE B 1 455 ? -8.273 -9.891 -15.086 1 89.06 455 ILE B O 1
ATOM 8596 N N . HIS B 1 456 ? -7.758 -11.055 -16.859 1 88.12 456 HIS B N 1
ATOM 8597 C CA . HIS B 1 456 ? -7.938 -10 -17.859 1 88.12 456 HIS B CA 1
ATOM 8598 C C . HIS B 1 456 ? -6.902 -8.891 -17.688 1 88.12 456 HIS B C 1
ATOM 8600 O O . HIS B 1 456 ? -7.207 -7.715 -17.891 1 88.12 456 HIS B O 1
ATOM 8606 N N . LEU B 1 457 ? -5.754 -9.242 -17.219 1 90.56 457 LEU B N 1
ATOM 8607 C CA . LEU B 1 457 ? -4.66 -8.297 -17.031 1 90.56 457 LEU B CA 1
ATOM 8608 C C . LEU B 1 457 ? -3.809 -8.203 -18.297 1 90.56 457 LEU B C 1
ATOM 8610 O O . LEU B 1 457 ? -3.221 -9.195 -18.734 1 90.56 457 LEU B O 1
ATOM 8614 N N . PRO B 1 458 ? -3.803 -7 -18.906 1 91.25 458 PRO B N 1
ATOM 8615 C CA . PRO B 1 458 ? -2.9 -6.852 -20.047 1 91.25 458 PRO B CA 1
ATOM 8616 C C . PRO B 1 458 ? -1.451 -7.184 -19.703 1 91.25 458 PRO B C 1
ATOM 8618 O O . PRO B 1 458 ? -0.91 -6.664 -18.719 1 91.25 458 PRO B O 1
ATOM 8621 N N . CYS B 1 459 ? -0.855 -8.094 -20.531 1 93.44 459 CYS B N 1
ATOM 8622 C CA . CYS B 1 459 ? 0.48 -8.602 -20.25 1 93.44 459 CYS B CA 1
ATOM 8623 C C . CYS B 1 459 ? 1.343 -8.617 -21.5 1 93.44 459 CYS B C 1
ATOM 8625 O O . CYS B 1 459 ? 1.008 -9.281 -22.484 1 93.44 459 CYS B O 1
ATOM 8627 N N . LEU B 1 460 ? 2.42 -7.84 -21.484 1 94.69 460 LEU B N 1
ATOM 8628 C CA . LEU B 1 460 ? 3.436 -7.859 -22.531 1 94.69 460 LEU B CA 1
ATOM 8629 C C . LEU B 1 460 ? 4.648 -8.68 -22.094 1 94.69 460 LEU B C 1
ATOM 8631 O O . LEU B 1 460 ? 4.902 -8.828 -20.906 1 94.69 460 LEU B O 1
ATOM 8635 N N . CYS B 1 461 ? 5.363 -9.219 -23.141 1 93.5 461 CYS B N 1
ATOM 8636 C CA . CYS B 1 461 ? 6.535 -10.031 -22.828 1 93.5 461 CYS B CA 1
ATOM 8637 C C . CYS B 1 461 ? 7.758 -9.547 -23.609 1 93.5 461 CYS B C 1
ATOM 8639 O O . CYS B 1 461 ? 7.656 -9.211 -24.781 1 93.5 461 CYS B O 1
ATOM 8641 N N . LEU B 1 462 ? 8.789 -9.391 -22.891 1 95 462 LEU B N 1
ATOM 8642 C CA . LEU B 1 462 ? 10.102 -9.094 -23.453 1 95 462 LEU B CA 1
ATOM 8643 C C . LEU B 1 462 ? 11.062 -10.266 -23.25 1 95 462 LEU B C 1
ATOM 8645 O O . LEU B 1 462 ? 11.422 -10.586 -22.125 1 95 462 LEU B O 1
ATOM 8649 N N . LEU B 1 463 ? 11.508 -10.883 -24.406 1 93.19 463 LEU B N 1
ATOM 8650 C CA . LEU B 1 463 ? 12.312 -12.102 -24.297 1 93.19 463 LEU B CA 1
ATOM 8651 C C . LEU B 1 463 ? 13.555 -12 -25.172 1 93.19 463 LEU B C 1
ATOM 8653 O O . LEU B 1 463 ? 13.625 -11.148 -26.062 1 93.19 463 LEU B O 1
ATOM 8657 N N . ASP B 1 464 ? 14.477 -12.867 -24.828 1 92.81 464 ASP B N 1
ATOM 8658 C CA . ASP B 1 464 ? 15.656 -13.039 -25.672 1 92.81 464 ASP B CA 1
ATOM 8659 C C . ASP B 1 464 ? 15.344 -13.922 -26.875 1 92.81 464 ASP B C 1
ATOM 8661 O O . ASP B 1 464 ? 14.391 -14.703 -26.859 1 92.81 464 ASP B O 1
ATOM 8665 N N . LEU B 1 465 ? 16.188 -13.852 -27.875 1 93.38 465 LEU B N 1
ATOM 8666 C CA . LEU B 1 465 ? 15.961 -14.547 -29.141 1 93.38 465 LEU B CA 1
ATOM 8667 C C . LEU B 1 465 ? 16.125 -16.047 -28.969 1 93.38 465 LEU B C 1
ATOM 8669 O O . LEU B 1 465 ? 15.484 -16.844 -29.672 1 93.38 465 LEU B O 1
ATOM 8673 N N . ASP B 1 466 ? 16.906 -16.484 -28.031 1 91.56 466 ASP B N 1
ATOM 8674 C CA . ASP B 1 466 ? 17.234 -17.891 -27.875 1 91.56 466 ASP B CA 1
ATOM 8675 C C . ASP B 1 466 ? 16 -18.688 -27.422 1 91.56 466 ASP B C 1
ATOM 8677 O O . ASP B 1 466 ? 16 -19.922 -27.484 1 91.56 466 ASP B O 1
ATOM 8681 N N . LYS B 1 467 ? 15.039 -18.016 -27.062 1 90.12 467 LYS B N 1
ATOM 8682 C CA . LYS B 1 467 ? 13.797 -18.672 -26.672 1 90.12 467 LYS B CA 1
ATOM 8683 C C . LYS B 1 467 ? 13.055 -19.203 -27.906 1 90.12 467 LYS B C 1
ATOM 8685 O O . LYS B 1 467 ? 12.25 -20.125 -27.797 1 90.12 467 LYS B O 1
ATOM 8690 N N . PHE B 1 468 ? 13.414 -18.625 -29.016 1 92.5 468 PHE B N 1
ATOM 8691 C CA . PHE B 1 468 ? 12.648 -18.953 -30.219 1 92.5 468 PHE B CA 1
ATOM 8692 C C . PHE B 1 468 ? 13.539 -19.578 -31.281 1 92.5 468 PHE B C 1
ATOM 8694 O O . PHE B 1 468 ? 13.047 -20.234 -32.219 1 92.5 468 PHE B O 1
ATOM 8701 N N . VAL B 1 469 ? 14.852 -19.266 -31.156 1 93.88 469 VAL B N 1
ATOM 8702 C CA . VAL B 1 469 ? 15.797 -19.75 -32.156 1 93.88 469 VAL B CA 1
ATOM 8703 C C . VAL B 1 469 ? 16.953 -20.469 -31.484 1 93.88 469 VAL B C 1
ATOM 8705 O O . VAL B 1 469 ? 17.562 -19.953 -30.547 1 93.88 469 VAL B O 1
ATOM 8708 N N . SER B 1 470 ? 17.203 -21.625 -31.891 1 93.06 470 SER B N 1
ATOM 8709 C CA . SER B 1 470 ? 18.375 -22.359 -31.438 1 93.06 470 SER B CA 1
ATOM 8710 C C . SER B 1 470 ? 19.547 -22.219 -32.406 1 93.06 470 SER B C 1
ATOM 8712 O O . SER B 1 470 ? 19.406 -22.547 -33.594 1 93.06 470 SER B O 1
ATOM 8714 N N . VAL B 1 471 ? 20.609 -21.734 -31.922 1 92.12 471 VAL B N 1
ATOM 8715 C CA . VAL B 1 471 ? 21.781 -21.484 -32.75 1 92.12 471 VAL B CA 1
ATOM 8716 C C . VAL B 1 471 ? 22.953 -22.328 -32.25 1 92.12 471 VAL B C 1
ATOM 8718 O O . VAL B 1 471 ? 23.156 -22.453 -31.047 1 92.12 471 VAL B O 1
ATOM 8721 N N . LYS B 1 472 ? 23.719 -22.875 -33.156 1 90.94 472 LYS B N 1
ATOM 8722 C CA . LYS B 1 472 ? 24.922 -23.594 -32.781 1 90.94 472 LYS B CA 1
ATOM 8723 C C . LYS B 1 472 ? 26.031 -22.641 -32.312 1 90.94 472 LYS B C 1
ATOM 8725 O O . LYS B 1 472 ? 26.328 -21.656 -33 1 90.94 472 LYS B O 1
ATOM 8730 N N . LYS B 1 473 ? 26.625 -22.906 -31.203 1 83.62 473 LYS B N 1
ATOM 8731 C CA . LYS B 1 473 ? 27.609 -22.031 -30.578 1 83.62 473 LYS B CA 1
ATOM 8732 C C . LYS B 1 473 ? 28.891 -21.953 -31.406 1 83.62 473 LYS B C 1
ATOM 8734 O O . LYS B 1 473 ? 29.594 -20.938 -31.391 1 83.62 473 LYS B O 1
ATOM 8739 N N . GLU B 1 474 ? 29.141 -22.984 -32.188 1 82.44 474 GLU B N 1
ATOM 8740 C CA . GLU B 1 474 ? 30.422 -23.094 -32.906 1 82.44 474 GLU B CA 1
ATOM 8741 C C . GLU B 1 474 ? 30.469 -22.156 -34.094 1 82.44 474 GLU B C 1
ATOM 8743 O O . GLU B 1 474 ? 31.469 -21.469 -34.344 1 82.44 474 GLU B O 1
ATOM 8748 N N . ASP B 1 475 ? 29.406 -22.109 -34.938 1 87.5 475 ASP B N 1
ATOM 8749 C CA . ASP B 1 475 ? 29.469 -21.344 -36.156 1 87.5 475 ASP B CA 1
ATOM 8750 C C . ASP B 1 475 ? 28.266 -20.406 -36.312 1 87.5 475 ASP B C 1
ATOM 8752 O O . ASP B 1 475 ? 28.109 -19.734 -37.312 1 87.5 475 ASP B O 1
ATOM 8756 N N . ASN B 1 476 ? 27.391 -20.297 -35.25 1 89.62 476 ASN B N 1
ATOM 8757 C CA . ASN B 1 476 ? 26.234 -19.406 -35.188 1 89.62 476 ASN B CA 1
ATOM 8758 C C . ASN B 1 476 ? 25.219 -19.734 -36.312 1 89.62 476 ASN B C 1
ATOM 8760 O O . ASN B 1 476 ? 24.578 -18.828 -36.844 1 89.62 476 ASN B O 1
ATOM 8764 N N . THR B 1 477 ? 25.234 -21 -36.719 1 94.12 477 THR B N 1
ATOM 8765 C CA . THR B 1 477 ? 24.203 -21.438 -37.656 1 94.12 477 THR B CA 1
ATOM 8766 C C . THR B 1 477 ? 22.938 -21.859 -36.938 1 94.12 477 THR B C 1
ATOM 8768 O O . THR B 1 477 ? 23 -22.359 -35.781 1 94.12 477 THR B O 1
ATOM 8771 N N . ILE B 1 478 ? 21.812 -21.672 -37.594 1 95.25 478 ILE B N 1
ATOM 8772 C CA . ILE B 1 478 ? 20.516 -21.938 -36.969 1 95.25 478 ILE B CA 1
ATOM 8773 C C . ILE B 1 478 ? 20.219 -23.422 -37 1 95.25 478 ILE B C 1
ATOM 8775 O O . ILE B 1 478 ? 20.328 -24.062 -38.062 1 95.25 478 ILE B O 1
ATOM 8779 N N . GLU B 1 479 ? 19.859 -23.953 -35.906 1 94.25 479 GLU B N 1
ATOM 8780 C CA . GLU B 1 479 ? 19.469 -25.359 -35.812 1 94.25 479 GLU B CA 1
ATOM 8781 C C . GLU B 1 479 ? 17.969 -25.547 -36.031 1 94.25 479 GLU B C 1
ATOM 8783 O O . GLU B 1 479 ? 17.562 -26.391 -36.844 1 94.25 479 GLU B O 1
ATOM 8788 N N . ASN B 1 480 ? 17.219 -24.797 -35.312 1 93.19 480 ASN B N 1
ATOM 8789 C CA . ASN B 1 480 ? 15.773 -24.875 -35.438 1 93.19 480 ASN B CA 1
ATOM 8790 C C . ASN B 1 480 ? 15.086 -23.703 -34.75 1 93.19 480 ASN B C 1
ATOM 8792 O O . ASN B 1 480 ? 15.742 -22.891 -34.094 1 93.19 480 ASN B O 1
ATOM 8796 N N . PHE B 1 481 ? 13.883 -23.531 -35.094 1 94.62 481 PHE B N 1
ATOM 8797 C CA . PHE B 1 481 ? 13 -22.609 -34.375 1 94.62 481 PHE B CA 1
ATOM 8798 C C . PHE B 1 481 ? 12.086 -23.344 -33.406 1 94.62 481 PHE B C 1
ATOM 8800 O O . PHE B 1 481 ? 11.742 -24.516 -33.656 1 94.62 481 PHE B O 1
ATOM 8807 N N . LYS B 1 482 ? 11.719 -22.688 -32.312 1 90.75 482 LYS B N 1
ATOM 8808 C CA . LYS B 1 482 ? 10.93 -23.344 -31.266 1 90.75 482 LYS B CA 1
ATOM 8809 C C . LYS B 1 482 ? 9.977 -22.359 -30.594 1 90.75 482 LYS B C 1
ATOM 8811 O O . LYS B 1 482 ? 10.125 -21.156 -30.719 1 90.75 482 LYS B O 1
ATOM 8816 N N . SER B 1 483 ? 8.867 -22.844 -29.844 1 88.69 483 SER B N 1
ATOM 8817 C CA . SER B 1 483 ? 7.953 -22.109 -28.984 1 88.69 483 SER B CA 1
ATOM 8818 C C . SER B 1 483 ? 7.141 -21.094 -29.766 1 88.69 483 SER B C 1
ATOM 8820 O O . SER B 1 483 ? 6.887 -19.984 -29.297 1 88.69 483 SER B O 1
ATOM 8822 N N . ILE B 1 484 ? 6.977 -21.422 -31.016 1 90.38 484 ILE B N 1
ATOM 8823 C CA . ILE B 1 484 ? 6.121 -20.594 -31.859 1 90.38 484 ILE B CA 1
ATOM 8824 C C . ILE B 1 484 ? 4.707 -21.156 -31.875 1 90.38 484 ILE B C 1
ATOM 8826 O O . ILE B 1 484 ? 4.52 -22.344 -32.156 1 90.38 484 ILE B O 1
ATOM 8830 N N . PRO B 1 485 ? 3.715 -20.359 -31.531 1 86.19 485 PRO B N 1
ATOM 8831 C CA . PRO B 1 485 ? 2.35 -20.875 -31.406 1 86.19 485 PRO B CA 1
ATOM 8832 C C . PRO B 1 485 ? 1.82 -21.453 -32.719 1 86.19 485 PRO B C 1
ATOM 8834 O O . PRO B 1 485 ? 1.102 -22.453 -32.719 1 86.19 485 PRO B O 1
ATOM 8837 N N . ASP B 1 486 ? 2.148 -20.891 -33.938 1 91.69 486 ASP B N 1
ATOM 8838 C CA . ASP B 1 486 ? 1.748 -21.359 -35.25 1 91.69 486 ASP B CA 1
ATOM 8839 C C . ASP B 1 486 ? 2.762 -22.359 -35.812 1 91.69 486 ASP B C 1
ATOM 8841 O O . ASP B 1 486 ? 3.807 -21.969 -36.312 1 91.69 486 ASP B O 1
ATOM 8845 N N . LYS B 1 487 ? 2.381 -23.594 -35.844 1 92.31 487 LYS B N 1
ATOM 8846 C CA . LYS B 1 487 ? 3.297 -24.656 -36.25 1 92.31 487 LYS B CA 1
ATOM 8847 C C . LYS B 1 487 ? 3.658 -24.547 -37.719 1 92.31 487 LYS B C 1
ATOM 8849 O O . LYS B 1 487 ? 4.777 -24.875 -38.125 1 92.31 487 LYS B O 1
ATOM 8854 N N . GLN B 1 488 ? 2.736 -24.125 -38.531 1 93.31 488 GLN B N 1
ATOM 8855 C CA . GLN B 1 488 ? 3.023 -23.938 -39.969 1 93.31 488 GLN B CA 1
ATOM 8856 C C . GLN B 1 488 ? 4.078 -22.859 -40.188 1 93.31 488 GLN B C 1
ATOM 8858 O O . GLN B 1 488 ? 4.984 -23.031 -41 1 93.31 488 GLN B O 1
ATOM 8863 N N . TYR B 1 489 ? 3.904 -21.812 -39.438 1 94.12 489 TYR B N 1
ATOM 8864 C CA . TYR B 1 489 ? 4.883 -20.734 -39.531 1 94.12 489 TYR B CA 1
ATOM 8865 C C . TYR B 1 489 ? 6.238 -21.172 -38.969 1 94.12 489 TYR B C 1
ATOM 8867 O O . TYR B 1 489 ? 7.277 -20.812 -39.531 1 94.12 489 TYR B O 1
ATOM 8875 N N . GLU B 1 490 ? 6.27 -21.906 -37.906 1 94.25 490 GLU B N 1
ATOM 8876 C CA . GLU B 1 490 ? 7.504 -22.438 -37.344 1 94.25 490 GLU B CA 1
ATOM 8877 C C . GLU B 1 490 ? 8.25 -23.312 -38.344 1 94.25 490 GLU B C 1
ATOM 8879 O O . GLU B 1 490 ? 9.469 -23.219 -38.469 1 94.25 490 GLU B O 1
ATOM 8884 N N . GLU B 1 491 ? 7.473 -24.141 -39.062 1 93.12 491 GLU B N 1
ATOM 8885 C CA . GLU B 1 491 ? 8.062 -25.031 -40.062 1 93.12 491 GLU B CA 1
ATOM 8886 C C . GLU B 1 491 ? 8.617 -24.234 -41.25 1 93.12 491 GLU B C 1
ATOM 8888 O O . GLU B 1 491 ? 9.688 -24.547 -41.781 1 93.12 491 GLU B O 1
ATOM 8893 N N . LYS B 1 492 ? 7.941 -23.281 -41.594 1 94.31 492 LYS B N 1
ATOM 8894 C CA . LYS B 1 492 ? 8.406 -22.438 -42.688 1 94.31 492 LYS B CA 1
ATOM 8895 C C . LYS B 1 492 ? 9.734 -21.766 -42.344 1 94.31 492 LYS B C 1
ATOM 8897 O O . LYS B 1 492 ? 10.656 -21.719 -43.156 1 94.31 492 LYS B O 1
ATOM 8902 N N . LEU B 1 493 ? 9.812 -21.234 -41.156 1 94.88 493 LEU B N 1
ATOM 8903 C CA . LEU B 1 493 ? 11.047 -20.594 -40.688 1 94.88 493 LEU B CA 1
ATOM 8904 C C . LEU B 1 493 ? 12.195 -21.578 -40.656 1 94.88 493 LEU B C 1
ATOM 8906 O O . LEU B 1 493 ? 13.32 -21.25 -41.062 1 94.88 493 LEU B O 1
ATOM 8910 N N . THR B 1 494 ? 11.922 -22.719 -40.188 1 93 494 THR B N 1
ATOM 8911 C CA . THR B 1 494 ? 12.945 -23.766 -40.094 1 93 494 THR B CA 1
ATOM 8912 C C . THR B 1 494 ? 13.445 -24.141 -41.5 1 93 494 THR B C 1
ATOM 8914 O O . THR B 1 494 ? 14.648 -24.281 -41.719 1 93 494 THR B O 1
ATOM 8917 N N . ASP B 1 495 ? 12.531 -24.281 -42.406 1 92.94 495 ASP B N 1
ATOM 8918 C CA . ASP B 1 495 ? 12.898 -24.641 -43.781 1 92.94 495 ASP B CA 1
ATOM 8919 C C . ASP B 1 495 ? 13.703 -23.516 -44.438 1 92.94 495 ASP B C 1
ATOM 8921 O O . ASP B 1 495 ? 14.664 -23.781 -45.156 1 92.94 495 ASP B O 1
ATOM 8925 N N . ASP B 1 496 ? 13.383 -22.328 -44.125 1 94.56 496 ASP B N 1
ATOM 8926 C CA . ASP B 1 496 ? 13.984 -21.172 -44.812 1 94.56 496 ASP B CA 1
ATOM 8927 C C . ASP B 1 496 ? 15.375 -20.891 -44.25 1 94.56 496 ASP B C 1
ATOM 8929 O O . ASP B 1 496 ? 16.25 -20.406 -44.969 1 94.56 496 ASP B O 1
ATOM 8933 N N . PHE B 1 497 ? 15.555 -21.188 -42.938 1 94.94 497 PHE B N 1
ATOM 8934 C CA . PHE B 1 497 ? 16.75 -20.578 -42.375 1 94.94 497 PHE B CA 1
ATOM 8935 C C . PHE B 1 497 ? 17.625 -21.625 -41.719 1 94.94 497 PHE B C 1
ATOM 8937 O O . PHE B 1 497 ? 18.75 -21.328 -41.281 1 94.94 497 PHE B O 1
ATOM 8944 N N . THR B 1 498 ? 17.219 -22.828 -41.656 1 92.62 498 THR B N 1
ATOM 8945 C CA . THR B 1 498 ? 18.031 -23.875 -41.031 1 92.62 498 THR B CA 1
ATOM 8946 C C . THR B 1 498 ? 19.375 -24 -41.719 1 92.62 498 THR B C 1
ATOM 8948 O O . THR B 1 498 ? 19.453 -23.969 -42.938 1 92.62 498 THR B O 1
ATOM 8951 N N . THR B 1 499 ? 20.484 -24.188 -40.969 1 91.5 499 THR B N 1
ATOM 8952 C CA . THR B 1 499 ? 21.859 -24.391 -41.406 1 91.5 499 THR B CA 1
ATOM 8953 C C . THR B 1 499 ? 22.453 -23.094 -41.938 1 91.5 499 THR B C 1
ATOM 8955 O O . THR B 1 499 ? 23.625 -23.062 -42.344 1 91.5 499 THR B O 1
ATOM 8958 N N . LYS B 1 500 ? 21.672 -22.031 -42.031 1 94.19 500 LYS B N 1
ATOM 8959 C CA . LYS B 1 500 ? 22.188 -20.719 -42.406 1 94.19 500 LYS B CA 1
ATOM 8960 C C . LYS B 1 500 ? 22.719 -19.953 -41.219 1 94.19 500 LYS B C 1
ATOM 8962 O O . LYS B 1 500 ? 22.328 -20.234 -40.062 1 94.19 500 LYS B O 1
ATOM 8967 N N . HIS B 1 501 ? 23.531 -19.094 -41.5 1 94.25 501 HIS B N 1
ATOM 8968 C CA . HIS B 1 501 ? 24.047 -18.234 -40.438 1 94.25 501 HIS B CA 1
ATOM 8969 C C . HIS B 1 501 ? 22.953 -17.328 -39.906 1 94.25 501 HIS B C 1
ATOM 8971 O O . HIS B 1 501 ? 22.094 -16.859 -40.656 1 94.25 501 HIS B O 1
ATOM 8977 N N . ILE B 1 502 ? 22.938 -16.953 -38.656 1 93.25 502 ILE B N 1
ATOM 8978 C CA . ILE B 1 502 ? 21.906 -16.188 -37.969 1 93.25 502 ILE B CA 1
ATOM 8979 C C . ILE B 1 502 ? 21.766 -14.812 -38.594 1 93.25 502 ILE B C 1
ATOM 8981 O O . ILE B 1 502 ? 20.672 -14.234 -38.594 1 93.25 502 ILE B O 1
ATOM 8985 N N . SER B 1 503 ? 22.812 -14.297 -39.188 1 91.38 503 SER B N 1
ATOM 8986 C CA . SER B 1 503 ? 22.781 -13 -39.875 1 91.38 503 SER B CA 1
ATOM 8987 C C . SER B 1 503 ? 21.797 -13 -41.031 1 91.38 503 SER B C 1
ATOM 8989 O O . SER B 1 503 ? 21.188 -11.977 -41.344 1 91.38 503 SER B O 1
ATOM 8991 N N . SER B 1 504 ? 21.719 -14.164 -41.656 1 94.12 504 SER B N 1
ATOM 8992 C CA . SER B 1 504 ? 20.75 -14.289 -42.75 1 94.12 504 SER B CA 1
ATOM 8993 C C . SER B 1 504 ? 19.328 -14.102 -42.25 1 94.12 504 SER B C 1
ATOM 8995 O O . SER B 1 504 ? 18.516 -13.445 -42.906 1 94.12 504 SER B O 1
ATOM 8997 N N . PHE B 1 505 ? 19.047 -14.641 -41.156 1 95.06 505 PHE B N 1
ATOM 8998 C CA . PHE B 1 505 ? 17.734 -14.492 -40.531 1 95.06 505 PHE B CA 1
ATOM 8999 C C . PHE B 1 505 ? 17.5 -13.047 -40.094 1 95.06 505 PHE B C 1
ATOM 9001 O O . PHE B 1 505 ? 16.406 -12.516 -40.312 1 95.06 505 PHE B O 1
ATOM 9008 N N . PHE B 1 506 ? 18.484 -12.367 -39.562 1 93.12 506 PHE B N 1
ATOM 9009 C CA . PHE B 1 506 ? 18.359 -10.984 -39.125 1 93.12 506 PHE B CA 1
ATOM 9010 C C . PHE B 1 506 ? 18.047 -10.07 -40.312 1 93.12 506 PHE B C 1
ATOM 9012 O O . PHE B 1 506 ? 17.266 -9.117 -40.188 1 93.12 506 PHE B O 1
ATOM 9019 N N . SER B 1 507 ? 18.594 -10.406 -41.438 1 93.06 507 SER B N 1
ATOM 9020 C CA . SER B 1 507 ? 18.453 -9.547 -42.625 1 93.06 507 SER B CA 1
ATOM 9021 C C . SER B 1 507 ? 17.156 -9.844 -43.375 1 93.06 507 SER B C 1
ATOM 9023 O O . SER B 1 507 ? 16.562 -8.938 -43.938 1 93.06 507 SER B O 1
ATOM 9025 N N . ASN B 1 508 ? 16.719 -11.094 -43.281 1 93.62 508 ASN B N 1
ATOM 9026 C CA . ASN B 1 508 ? 15.672 -11.461 -44.25 1 93.62 508 ASN B CA 1
ATOM 9027 C C . ASN B 1 508 ? 14.422 -11.969 -43.531 1 93.62 508 ASN B C 1
ATOM 9029 O O . ASN B 1 508 ? 13.352 -12.055 -44.125 1 93.62 508 ASN B O 1
ATOM 9033 N N . GLY B 1 509 ? 14.516 -12.234 -42.281 1 93.88 509 GLY B N 1
ATOM 9034 C CA . GLY B 1 509 ? 13.391 -12.922 -41.656 1 93.88 509 GLY B CA 1
ATOM 9035 C C . GLY B 1 509 ? 12.977 -12.305 -40.344 1 93.88 509 GLY B C 1
ATOM 9036 O O . GLY B 1 509 ? 11.844 -12.492 -39.906 1 93.88 509 GLY B O 1
ATOM 9037 N N . PHE B 1 510 ? 13.75 -11.555 -39.719 1 95.31 510 PHE B N 1
ATOM 9038 C CA . PHE B 1 510 ? 13.555 -11.125 -38.344 1 95.31 510 PHE B CA 1
ATOM 9039 C C . PHE B 1 510 ? 12.414 -10.133 -38.219 1 95.31 510 PHE B C 1
ATOM 9041 O O . PHE B 1 510 ? 11.625 -10.18 -37.281 1 95.31 510 PHE B O 1
ATOM 9048 N N . ASP B 1 511 ? 12.297 -9.25 -39.156 1 94.44 511 ASP B N 1
ATOM 9049 C CA . ASP B 1 511 ? 11.266 -8.219 -39.094 1 94.44 511 ASP B CA 1
ATOM 9050 C C . ASP B 1 511 ? 9.867 -8.836 -39.125 1 94.44 511 ASP B C 1
ATOM 9052 O O . ASP B 1 511 ? 9 -8.461 -38.344 1 94.44 511 ASP B O 1
ATOM 9056 N N . GLU B 1 512 ? 9.727 -9.68 -40 1 94.75 512 GLU B N 1
ATOM 9057 C CA . GLU B 1 512 ? 8.445 -10.375 -40.094 1 94.75 512 GLU B CA 1
ATOM 9058 C C . GLU B 1 512 ? 8.188 -11.211 -38.844 1 94.75 512 GLU B C 1
ATOM 9060 O O . GLU B 1 512 ? 7.055 -11.273 -38.344 1 94.75 512 GLU B O 1
ATOM 9065 N N . PHE B 1 513 ? 9.195 -11.828 -38.438 1 95.62 513 PHE B N 1
ATOM 9066 C CA . PHE B 1 513 ? 9.109 -12.648 -37.219 1 95.62 513 PHE B CA 1
ATOM 9067 C C . PHE B 1 513 ? 8.719 -11.797 -36.031 1 95.62 513 PHE B C 1
ATOM 9069 O O . PHE B 1 513 ? 7.828 -12.172 -35.25 1 95.62 513 PHE B O 1
ATOM 9076 N N . SER B 1 514 ? 9.352 -10.711 -35.906 1 94.5 514 SER B N 1
ATOM 9077 C CA . SER B 1 514 ? 9.078 -9.781 -34.812 1 94.5 514 SER B CA 1
ATOM 9078 C C . SER B 1 514 ? 7.633 -9.289 -34.844 1 94.5 514 SER B C 1
ATOM 9080 O O . SER B 1 514 ? 6.977 -9.203 -33.812 1 94.5 514 SER B O 1
ATOM 9082 N N . LYS B 1 515 ? 7.172 -8.945 -35.969 1 93.56 515 LYS B N 1
ATOM 9083 C CA . LYS B 1 515 ? 5.789 -8.508 -36.125 1 93.56 515 LYS B CA 1
ATOM 9084 C C . LYS B 1 515 ? 4.812 -9.625 -35.75 1 93.56 515 LYS B C 1
ATOM 9086 O O . LYS B 1 515 ? 3.768 -9.367 -35.156 1 93.56 515 LYS B O 1
ATOM 9091 N N . PHE B 1 516 ? 5.172 -10.781 -36.156 1 94.5 516 PHE B N 1
ATOM 9092 C CA . PHE B 1 516 ? 4.34 -11.938 -35.844 1 94.5 516 PHE B CA 1
ATOM 9093 C C . PHE B 1 516 ? 4.211 -12.125 -34.344 1 94.5 516 PHE B C 1
ATOM 9095 O O . PHE B 1 516 ? 3.107 -12.328 -33.844 1 94.5 516 PHE B O 1
ATOM 9102 N N . LEU B 1 517 ? 5.289 -12.086 -33.625 1 93.5 517 LEU B N 1
ATOM 9103 C CA . LEU B 1 517 ? 5.281 -12.273 -32.188 1 93.5 517 LEU B CA 1
ATOM 9104 C C . LEU B 1 517 ? 4.469 -11.188 -31.5 1 93.5 517 LEU B C 1
ATOM 9106 O O . LEU B 1 517 ? 3.781 -11.445 -30.516 1 93.5 517 LEU B O 1
ATOM 9110 N N . LYS B 1 518 ? 4.605 -10.031 -32 1 92.69 518 LYS B N 1
ATOM 9111 C CA . LYS B 1 518 ? 3.838 -8.914 -31.453 1 92.69 518 LYS B CA 1
ATOM 9112 C C . LYS B 1 518 ? 2.338 -9.156 -31.594 1 92.69 518 LYS B C 1
ATOM 9114 O O . LYS B 1 518 ? 1.59 -9.016 -30.625 1 92.69 518 LYS B O 1
ATOM 9119 N N . THR B 1 519 ? 1.909 -9.531 -32.688 1 90.88 519 THR B N 1
ATOM 9120 C CA . THR B 1 519 ? 0.491 -9.648 -33 1 90.88 519 THR B CA 1
ATOM 9121 C C . THR B 1 519 ? -0.11 -10.883 -32.344 1 90.88 519 THR B C 1
ATOM 9123 O O . THR B 1 519 ? -1.228 -10.836 -31.828 1 90.88 519 THR B O 1
ATOM 9126 N N . GLU B 1 520 ? 0.666 -11.945 -32.312 1 88.75 520 GLU B N 1
ATOM 9127 C CA . GLU B 1 520 ? 0.096 -13.219 -31.891 1 88.75 520 GLU B CA 1
ATOM 9128 C C . GLU B 1 520 ? 0.356 -13.469 -30.406 1 88.75 520 GLU B C 1
ATOM 9130 O O . GLU B 1 520 ? -0.383 -14.211 -29.766 1 88.75 520 GLU B O 1
ATOM 9135 N N . MET B 1 521 ? 1.381 -12.852 -29.906 1 89.44 521 MET B N 1
ATOM 9136 C CA . MET B 1 521 ? 1.771 -13.219 -28.547 1 89.44 521 MET B CA 1
ATOM 9137 C C . MET B 1 521 ? 1.996 -11.984 -27.688 1 89.44 521 MET B C 1
ATOM 9139 O O . MET B 1 521 ? 2.328 -12.094 -26.516 1 89.44 521 MET B O 1
ATOM 9143 N N . ASP B 1 522 ? 1.789 -10.789 -28.203 1 91.38 522 ASP B N 1
ATOM 9144 C CA . ASP B 1 522 ? 2.109 -9.57 -27.469 1 91.38 522 ASP B CA 1
ATOM 9145 C C . ASP B 1 522 ? 3.523 -9.633 -26.891 1 91.38 522 ASP B C 1
ATOM 9147 O O . ASP B 1 522 ? 3.729 -9.359 -25.703 1 91.38 522 ASP B O 1
ATOM 9151 N N . THR B 1 523 ? 4.504 -10.062 -27.734 1 93.12 523 THR B N 1
ATOM 9152 C CA . THR B 1 523 ? 5.863 -10.328 -27.281 1 93.12 523 THR B CA 1
ATOM 9153 C C . THR B 1 523 ? 6.879 -9.539 -28.109 1 93.12 523 THR B C 1
ATOM 9155 O O . THR B 1 523 ? 6.766 -9.461 -29.328 1 93.12 523 THR B O 1
ATOM 9158 N N . PHE B 1 524 ? 7.738 -8.875 -27.422 1 95.56 524 PHE B N 1
ATOM 9159 C CA . PHE B 1 524 ? 8.93 -8.281 -28.016 1 95.56 524 PHE B CA 1
ATOM 9160 C C . PHE B 1 524 ? 10.141 -9.188 -27.828 1 95.56 524 PHE B C 1
ATOM 9162 O O . PHE B 1 524 ? 10.312 -9.781 -26.766 1 95.56 524 PHE B O 1
ATOM 9169 N N . VAL B 1 525 ? 10.953 -9.305 -28.906 1 95.25 525 VAL B N 1
ATOM 9170 C CA . VAL B 1 525 ? 12.156 -10.133 -28.828 1 95.25 525 VAL B CA 1
ATOM 9171 C C . VAL B 1 525 ? 13.375 -9.312 -29.234 1 95.25 525 VAL B C 1
ATOM 9173 O O . VAL B 1 525 ? 13.359 -8.633 -30.25 1 95.25 525 VAL B O 1
ATOM 9176 N N . TRP B 1 526 ? 14.383 -9.367 -28.344 1 94.31 526 TRP B N 1
ATOM 9177 C CA . TRP B 1 526 ? 15.648 -8.734 -28.703 1 94.31 526 TRP B CA 1
ATOM 9178 C C . TRP B 1 526 ? 16.312 -9.461 -29.875 1 94.31 526 TRP B C 1
ATOM 9180 O O . TRP B 1 526 ? 16.156 -10.672 -30.031 1 94.31 526 TRP B O 1
ATOM 9190 N N . LYS B 1 527 ? 17.125 -8.68 -30.656 1 91.62 527 LYS B N 1
ATOM 9191 C CA . LYS B 1 527 ? 18.031 -9.328 -31.609 1 91.62 527 LYS B CA 1
ATOM 9192 C C . LYS B 1 527 ? 19.203 -9.969 -30.875 1 91.62 527 LYS B C 1
ATOM 9194 O O . LYS B 1 527 ? 20.328 -9.453 -30.938 1 91.62 527 LYS B O 1
ATOM 9199 N N . GLY B 1 528 ? 19 -11.008 -30.188 1 91.06 528 GLY B N 1
ATOM 9200 C CA . GLY B 1 528 ? 19.938 -11.648 -29.281 1 91.06 528 GLY B CA 1
ATOM 9201 C C . GLY B 1 528 ? 19.547 -11.523 -27.828 1 91.06 528 GLY B C 1
ATOM 9202 O O . GLY B 1 528 ? 18.484 -12.023 -27.422 1 91.06 528 GLY B O 1
ATOM 9203 N N . THR B 1 529 ? 20.438 -10.953 -27.062 1 91.62 529 THR B N 1
ATOM 9204 C CA . THR B 1 529 ? 20.156 -10.68 -25.656 1 91.62 529 THR B CA 1
ATOM 9205 C C . THR B 1 529 ? 20.078 -9.18 -25.406 1 91.62 529 THR B C 1
ATOM 9207 O O . THR B 1 529 ? 20.328 -8.375 -26.312 1 91.62 529 THR B O 1
ATOM 9210 N N . LEU B 1 530 ? 19.625 -8.812 -24.25 1 92.06 530 LEU B N 1
ATOM 9211 C CA . LEU B 1 530 ? 19.609 -7.406 -23.859 1 92.06 530 LEU B CA 1
ATOM 9212 C C . LEU B 1 530 ? 21 -6.789 -24.016 1 92.06 530 LEU B C 1
ATOM 9214 O O . LEU B 1 530 ? 21.125 -5.672 -24.516 1 92.06 530 LEU B O 1
ATOM 9218 N N . GLU B 1 531 ? 22 -7.562 -23.547 1 91.06 531 GLU B N 1
ATOM 9219 C CA . GLU B 1 531 ? 23.375 -7.074 -23.625 1 91.06 531 GLU B CA 1
ATOM 9220 C C . GLU B 1 531 ? 23.781 -6.848 -25.078 1 91.06 531 GLU B C 1
ATOM 9222 O O . GLU B 1 531 ? 24.422 -5.844 -25.406 1 91.06 531 GLU B O 1
ATOM 9227 N N . ASP B 1 532 ? 23.391 -7.766 -25.906 1 89.69 532 ASP B N 1
ATOM 9228 C CA . ASP B 1 532 ? 23.672 -7.617 -27.344 1 89.69 532 ASP B CA 1
ATOM 9229 C C . ASP B 1 532 ? 23 -6.367 -27.906 1 89.69 532 ASP B C 1
ATOM 9231 O O . ASP B 1 532 ? 23.594 -5.676 -28.75 1 89.69 532 ASP B O 1
ATOM 9235 N N . ALA B 1 533 ? 21.812 -6.172 -27.484 1 89.44 533 ALA B N 1
ATOM 9236 C CA . ALA B 1 533 ? 21.047 -5.012 -27.938 1 89.44 533 ALA B CA 1
ATOM 9237 C C . ALA B 1 533 ? 21.734 -3.711 -27.516 1 89.44 533 ALA B C 1
ATOM 9239 O O . ALA B 1 533 ? 21.844 -2.777 -28.312 1 89.44 533 ALA B O 1
ATOM 9240 N N . ILE B 1 534 ? 22.156 -3.678 -26.312 1 89.44 534 ILE B N 1
ATOM 9241 C CA . ILE B 1 534 ? 22.797 -2.488 -25.766 1 89.44 534 ILE B CA 1
ATOM 9242 C C . ILE B 1 534 ? 24.094 -2.211 -26.531 1 89.44 534 ILE B C 1
ATOM 9244 O O . ILE B 1 534 ? 24.406 -1.057 -26.828 1 89.44 534 ILE B O 1
ATOM 9248 N N . LEU B 1 535 ? 24.75 -3.283 -26.906 1 87.12 535 LEU B N 1
ATOM 9249 C CA . LEU B 1 535 ? 26.062 -3.154 -27.547 1 87.12 535 LEU B CA 1
ATOM 9250 C C . LEU B 1 535 ? 25.938 -3.137 -29.062 1 87.12 535 LEU B C 1
ATOM 9252 O O . LEU B 1 535 ? 26.938 -3.172 -29.766 1 87.12 535 LEU B O 1
ATOM 9256 N N . SER B 1 536 ? 24.812 -3.145 -29.547 1 81.81 536 SER B N 1
ATOM 9257 C CA . SER B 1 536 ? 24.578 -3.289 -30.984 1 81.81 536 SER B CA 1
ATOM 9258 C C . SER B 1 536 ? 25.031 -2.045 -31.734 1 81.81 536 SER B C 1
ATOM 9260 O O . SER B 1 536 ? 25.172 -2.076 -32.969 1 81.81 536 SER B O 1
ATOM 9262 N N . SER B 1 537 ? 25.203 -0.965 -31.078 1 76.19 537 SER B N 1
ATOM 9263 C CA . SER B 1 537 ? 25.656 0.237 -31.766 1 76.19 537 SER B CA 1
ATOM 9264 C C . SER B 1 537 ? 27.125 0.511 -31.5 1 76.19 537 SER B C 1
ATOM 9266 O O . SER B 1 537 ? 27.5 0.898 -30.391 1 76.19 537 SER B O 1
ATOM 9268 N N . ASP B 1 538 ? 27.859 0.254 -32.562 1 68.69 538 ASP B N 1
ATOM 9269 C CA . ASP B 1 538 ? 29.297 0.468 -32.406 1 68.69 538 ASP B CA 1
ATOM 9270 C C . ASP B 1 538 ? 29.609 1.904 -32 1 68.69 538 ASP B C 1
ATOM 9272 O O . ASP B 1 538 ? 30.5 2.141 -31.188 1 68.69 538 ASP B O 1
ATOM 9276 N N . GLU B 1 539 ? 28.844 2.773 -32.469 1 71.25 539 GLU B N 1
ATOM 9277 C CA . GLU B 1 539 ? 29.078 4.191 -32.219 1 71.25 539 GLU B CA 1
ATOM 9278 C C . GLU B 1 539 ? 28.875 4.535 -30.734 1 71.25 539 GLU B C 1
ATOM 9280 O O . GLU B 1 539 ? 29.562 5.391 -30.188 1 71.25 539 GLU B O 1
ATOM 9285 N N . HIS B 1 540 ? 28.062 3.758 -30.172 1 78.38 540 HIS B N 1
ATOM 9286 C CA . HIS B 1 540 ? 27.688 4.195 -28.828 1 78.38 540 HIS B CA 1
ATOM 9287 C C . HIS B 1 540 ? 28.219 3.234 -27.766 1 78.38 540 HIS B C 1
ATOM 9289 O O . HIS B 1 540 ? 28.094 3.498 -26.578 1 78.38 540 HIS B O 1
ATOM 9295 N N . GLU B 1 541 ? 28.766 2.172 -28.281 1 83.56 541 GLU B N 1
ATOM 9296 C CA . GLU B 1 541 ? 29.25 1.147 -27.359 1 83.56 541 GLU B CA 1
ATOM 9297 C C . GLU B 1 541 ? 30.266 1.721 -26.391 1 83.56 541 GLU B C 1
ATOM 9299 O O . GLU B 1 541 ? 30.203 1.463 -25.188 1 83.56 541 GLU B O 1
ATOM 9304 N N . ASN B 1 542 ? 31.141 2.496 -26.938 1 81.69 542 ASN B N 1
ATOM 9305 C CA . ASN B 1 542 ? 32.188 3.078 -26.109 1 81.69 542 ASN B CA 1
ATOM 9306 C C . ASN B 1 542 ? 31.609 4.102 -25.125 1 81.69 542 ASN B C 1
ATOM 9308 O O . ASN B 1 542 ? 32.062 4.184 -23.984 1 81.69 542 ASN B O 1
ATOM 9312 N N . ASP B 1 543 ? 30.688 4.789 -25.625 1 84.62 543 ASP B N 1
ATOM 9313 C CA . ASP B 1 543 ? 30.062 5.801 -24.766 1 84.62 543 ASP B CA 1
ATOM 9314 C C . ASP B 1 543 ? 29.281 5.148 -23.625 1 84.62 543 ASP B C 1
ATOM 9316 O O . ASP B 1 543 ? 29.297 5.645 -22.5 1 84.62 543 ASP B O 1
ATOM 9320 N N . ILE B 1 544 ? 28.672 4.09 -23.953 1 86.06 544 ILE B N 1
ATOM 9321 C CA . ILE B 1 544 ? 27.922 3.363 -22.938 1 86.06 544 ILE B CA 1
ATOM 9322 C C . ILE B 1 544 ? 28.875 2.783 -21.906 1 86.06 544 ILE B C 1
ATOM 9324 O O . ILE B 1 544 ? 28.656 2.896 -20.688 1 86.06 544 ILE B O 1
ATOM 9328 N N . ALA B 1 545 ? 29.891 2.225 -22.406 1 86.38 545 ALA B N 1
ATOM 9329 C CA . ALA B 1 545 ? 30.891 1.661 -21.516 1 86.38 545 ALA B CA 1
ATOM 9330 C C . ALA B 1 545 ? 31.484 2.74 -20.609 1 86.38 545 ALA B C 1
ATOM 9332 O O . ALA B 1 545 ? 31.641 2.531 -19.406 1 86.38 545 ALA B O 1
ATOM 9333 N N . LYS B 1 546 ? 31.766 3.855 -21.141 1 84.81 546 LYS B N 1
ATOM 9334 C CA . LYS B 1 546 ? 32.312 4.977 -20.375 1 84.81 546 LYS B CA 1
ATOM 9335 C C . LYS B 1 546 ? 31.328 5.453 -19.312 1 84.81 546 LYS B C 1
ATOM 9337 O O . LYS B 1 546 ? 31.734 5.793 -18.203 1 84.81 546 LYS B O 1
ATOM 9342 N N . SER B 1 547 ? 30.141 5.477 -19.781 1 85.94 547 SER B N 1
ATOM 9343 C CA . SER B 1 547 ? 29.109 5.926 -18.844 1 85.94 547 SER B CA 1
ATOM 9344 C C . SER B 1 547 ? 29.016 5.012 -17.625 1 85.94 547 SER B C 1
ATOM 9346 O O . SER B 1 547 ? 28.656 5.457 -16.547 1 85.94 547 SER B O 1
ATOM 9348 N N . LEU B 1 548 ? 29.391 3.791 -17.781 1 86.19 548 LEU B N 1
ATOM 9349 C CA . LEU B 1 548 ? 29.281 2.803 -16.719 1 86.19 548 LEU B CA 1
ATOM 9350 C C . LEU B 1 548 ? 30.641 2.574 -16.062 1 86.19 548 LEU B C 1
ATOM 9352 O O . LEU B 1 548 ? 30.781 1.705 -15.195 1 86.19 548 LEU B O 1
ATOM 9356 N N . GLY B 1 549 ? 31.594 3.324 -16.516 1 82.88 549 GLY B N 1
ATOM 9357 C CA . GLY B 1 549 ? 32.938 3.109 -16.016 1 82.88 549 GLY B CA 1
ATOM 9358 C C . GLY B 1 549 ? 33.5 1.744 -16.359 1 82.88 549 GLY B C 1
ATOM 9359 O O . GLY B 1 549 ? 34.25 1.15 -15.586 1 82.88 549 GLY B O 1
ATOM 9360 N N . LEU B 1 550 ? 33 1.178 -17.391 1 86.31 550 LEU B N 1
ATOM 9361 C CA . LEU B 1 550 ? 33.375 -0.152 -17.828 1 86.31 550 LEU B CA 1
ATOM 9362 C C . LEU B 1 550 ? 34.438 -0.06 -18.953 1 86.31 550 LEU B C 1
ATOM 9364 O O . LEU B 1 550 ? 34.312 0.763 -19.859 1 86.31 550 LEU B O 1
ATOM 9368 N N . THR B 1 551 ? 35.594 -0.764 -18.797 1 86.19 551 THR B N 1
ATOM 9369 C CA . THR B 1 551 ? 36.562 -0.917 -19.859 1 86.19 551 THR B CA 1
ATOM 9370 C C . THR B 1 551 ? 36.594 -2.357 -20.359 1 86.19 551 THR B C 1
ATOM 9372 O O . THR B 1 551 ? 36.906 -3.279 -19.594 1 86.19 551 THR B O 1
ATOM 9375 N N . PHE B 1 552 ? 36.312 -2.541 -21.594 1 85.94 552 PHE B N 1
ATOM 9376 C CA . PHE B 1 552 ? 36.281 -3.881 -22.172 1 85.94 552 PHE B CA 1
ATOM 9377 C C . PHE B 1 552 ? 37.688 -4.422 -22.344 1 85.94 552 PHE B C 1
ATOM 9379 O O . PHE B 1 552 ? 38.594 -3.713 -22.828 1 85.94 552 PHE B O 1
ATOM 9386 N N . THR B 1 553 ? 37.906 -5.578 -21.906 1 85.75 553 THR B N 1
ATOM 9387 C CA . THR B 1 553 ? 39.219 -6.199 -21.969 1 85.75 553 THR B CA 1
ATOM 9388 C C . THR B 1 553 ? 39.344 -7.078 -23.219 1 85.75 553 THR B C 1
ATOM 9390 O O . THR B 1 553 ? 40.438 -7.613 -23.5 1 85.75 553 THR B O 1
ATOM 9393 N N . SER B 1 554 ? 38.25 -7.352 -23.859 1 87.06 554 SER B N 1
ATOM 9394 C CA . SER B 1 554 ? 38.25 -8.227 -25.016 1 87.06 554 SER B CA 1
ATOM 9395 C C . SER B 1 554 ? 37.469 -7.598 -26.172 1 87.06 554 SER B C 1
ATOM 9397 O O . SER B 1 554 ? 36.594 -6.758 -25.953 1 87.06 554 SER B O 1
ATOM 9399 N N . GLU B 1 555 ? 37.875 -7.996 -27.391 1 82.56 555 GLU B N 1
ATOM 9400 C CA . GLU B 1 555 ? 37.156 -7.535 -28.578 1 82.56 555 GLU B CA 1
ATOM 9401 C C . GLU B 1 555 ? 36.062 -8.523 -28.984 1 82.56 555 GLU B C 1
ATOM 9403 O O . GLU B 1 555 ? 35.219 -8.211 -29.812 1 82.56 555 GLU B O 1
ATOM 9408 N N . ASN B 1 556 ? 36.031 -9.625 -28.312 1 85.69 556 ASN B N 1
ATOM 9409 C CA . ASN B 1 556 ? 35 -10.633 -28.578 1 85.69 556 ASN B CA 1
ATOM 9410 C C . ASN B 1 556 ? 33.625 -10.172 -28.078 1 85.69 556 ASN B C 1
ATOM 9412 O O . ASN B 1 556 ? 33.469 -9.867 -26.891 1 85.69 556 ASN B O 1
ATOM 9416 N N . PRO B 1 557 ? 32.688 -10.164 -28.969 1 83.19 557 PRO B N 1
ATOM 9417 C CA . PRO B 1 557 ? 31.375 -9.648 -28.594 1 83.19 557 PRO B CA 1
ATOM 9418 C C . PRO B 1 557 ? 30.734 -10.43 -27.438 1 83.19 557 PRO B C 1
ATOM 9420 O O . PRO B 1 557 ? 30.062 -9.852 -26.594 1 83.19 557 PRO B O 1
ATOM 9423 N N . LYS B 1 558 ? 30.938 -11.695 -27.406 1 85 558 LYS B N 1
ATOM 9424 C CA . LYS B 1 558 ? 30.359 -12.508 -26.328 1 85 558 LYS B CA 1
ATOM 9425 C C . LYS B 1 558 ? 30.984 -12.164 -24.984 1 85 558 LYS B C 1
ATOM 9427 O O . LYS B 1 558 ? 30.281 -12.133 -23.969 1 85 558 LYS B O 1
ATOM 9432 N N . GLU B 1 559 ? 32.219 -11.969 -25 1 88.81 559 GLU B N 1
ATOM 9433 C CA . GLU B 1 559 ? 32.906 -11.609 -23.766 1 88.81 559 GLU B CA 1
ATOM 9434 C C . GLU B 1 559 ? 32.531 -10.203 -23.312 1 88.81 559 GLU B C 1
ATOM 9436 O O . GLU B 1 559 ? 32.406 -9.945 -22.109 1 88.81 559 GLU B O 1
ATOM 9441 N N . ARG B 1 560 ? 32.375 -9.359 -24.281 1 88.19 560 ARG B N 1
ATOM 9442 C CA . ARG B 1 560 ? 31.938 -8.008 -23.953 1 88.19 560 ARG B CA 1
ATOM 9443 C C . ARG B 1 560 ? 30.547 -8.008 -23.328 1 88.19 560 ARG B C 1
ATOM 9445 O O . ARG B 1 560 ? 30.297 -7.293 -22.359 1 88.19 560 ARG B O 1
ATOM 9452 N N . ALA B 1 561 ? 29.688 -8.758 -23.875 1 88 561 ALA B N 1
ATOM 9453 C CA . ALA B 1 561 ? 28.328 -8.891 -23.344 1 88 561 ALA B CA 1
ATOM 9454 C C . ALA B 1 561 ? 28.359 -9.43 -21.906 1 88 561 ALA B C 1
ATOM 9456 O O . ALA B 1 561 ? 27.594 -8.984 -21.062 1 88 561 ALA B O 1
ATOM 9457 N N . LYS B 1 562 ? 29.25 -10.352 -21.688 1 88.75 562 LYS B N 1
ATOM 9458 C CA . LYS B 1 562 ? 29.391 -10.914 -20.359 1 88.75 562 LYS B CA 1
ATOM 9459 C C . LYS B 1 562 ? 29.891 -9.867 -19.359 1 88.75 562 LYS B C 1
ATOM 9461 O O . LYS B 1 562 ? 29.438 -9.836 -18.219 1 88.75 562 LYS B O 1
ATOM 9466 N N . GLN B 1 563 ? 30.812 -9.062 -19.828 1 88.56 563 GLN B N 1
ATOM 9467 C CA . GLN B 1 563 ? 31.344 -8.008 -18.969 1 88.56 563 GLN B CA 1
ATOM 9468 C C . GLN B 1 563 ? 30.266 -6.973 -18.641 1 88.56 563 GLN B C 1
ATOM 9470 O O . GLN B 1 563 ? 30.188 -6.508 -17.5 1 88.56 563 GLN B O 1
ATOM 9475 N N . LEU B 1 564 ? 29.531 -6.641 -19.641 1 88.31 564 LEU B N 1
ATOM 9476 C CA . LEU B 1 564 ? 28.422 -5.707 -19.406 1 88.31 564 LEU B CA 1
ATOM 9477 C C . LEU B 1 564 ? 27.422 -6.285 -18.438 1 88.31 564 LEU B C 1
ATOM 9479 O O . LEU B 1 564 ? 26.938 -5.582 -17.531 1 88.31 564 LEU B O 1
ATOM 9483 N N . LYS B 1 565 ? 27.094 -7.523 -18.625 1 86.94 565 LYS B N 1
ATOM 9484 C CA . LYS B 1 565 ? 26.141 -8.188 -17.75 1 86.94 565 LYS B CA 1
ATOM 9485 C C . LYS B 1 565 ? 26.625 -8.156 -16.297 1 86.94 565 LYS B C 1
ATOM 9487 O O . LYS B 1 565 ? 25.828 -7.93 -15.383 1 86.94 565 LYS B O 1
ATOM 9492 N N . ARG B 1 566 ? 27.812 -8.383 -16.141 1 83.81 566 ARG B N 1
ATOM 9493 C CA . ARG B 1 566 ? 28.391 -8.352 -14.797 1 83.81 566 ARG B CA 1
ATOM 9494 C C . ARG B 1 566 ? 28.281 -6.961 -14.18 1 83.81 566 ARG B C 1
ATOM 9496 O O . ARG B 1 566 ? 27.984 -6.828 -12.992 1 83.81 566 ARG B O 1
ATOM 9503 N N . LYS B 1 567 ? 28.516 -6.016 -15.039 1 84.19 567 LYS B N 1
ATOM 9504 C CA . LYS B 1 567 ? 28.406 -4.641 -14.555 1 84.19 567 LYS B CA 1
ATOM 9505 C C . LYS B 1 567 ? 26.969 -4.289 -14.203 1 84.19 567 LYS B C 1
ATOM 9507 O O . LYS B 1 567 ? 26.719 -3.635 -13.188 1 84.19 567 LYS B O 1
ATOM 9512 N N . LEU B 1 568 ? 26.078 -4.723 -14.992 1 82.19 568 LEU B N 1
ATOM 9513 C CA . LEU B 1 568 ? 24.672 -4.398 -14.781 1 82.19 568 LEU B CA 1
ATOM 9514 C C . LEU B 1 568 ? 24.125 -5.109 -13.547 1 82.19 568 LEU B C 1
ATOM 9516 O O . LEU B 1 568 ? 23.156 -4.645 -12.93 1 82.19 568 LEU B O 1
ATOM 9520 N N . LYS B 1 569 ? 24.734 -6.199 -13.32 1 75 569 LYS B N 1
ATOM 9521 C CA . LYS B 1 569 ? 24.328 -6.934 -12.125 1 75 569 LYS B CA 1
ATOM 9522 C C . LYS B 1 569 ? 24.75 -6.195 -10.859 1 75 569 LYS B C 1
ATOM 9524 O O . LYS B 1 569 ? 24.141 -6.383 -9.797 1 75 569 LYS B O 1
ATOM 9529 N N . LYS B 1 570 ? 25.734 -5.387 -11.234 1 70.75 570 LYS B N 1
ATOM 9530 C CA . LYS B 1 570 ? 26.172 -4.562 -10.109 1 70.75 570 LYS B CA 1
ATOM 9531 C C . LYS B 1 570 ? 25.297 -3.314 -9.977 1 70.75 570 LYS B C 1
ATOM 9533 O O . LYS B 1 570 ? 24.734 -2.836 -10.969 1 70.75 570 LYS B O 1
ATOM 9538 N N . ARG B 1 571 ? 24.922 -2.949 -8.945 1 63.16 571 ARG B N 1
ATOM 9539 C CA . ARG B 1 571 ? 24.016 -1.816 -8.75 1 63.16 571 ARG B CA 1
ATOM 9540 C C . ARG B 1 571 ? 24.656 -0.519 -9.227 1 63.16 571 ARG B C 1
ATOM 9542 O O . ARG B 1 571 ? 25.734 -0.139 -8.75 1 63.16 571 ARG B O 1
ATOM 9549 N N . LEU B 1 572 ? 24.016 0.134 -10.227 1 73.19 572 LEU B N 1
ATOM 9550 C CA . LEU B 1 572 ? 24.484 1.376 -10.828 1 73.19 572 LEU B CA 1
ATOM 9551 C C . LEU B 1 572 ? 24.125 2.574 -9.953 1 73.19 572 LEU B C 1
ATOM 9553 O O . LEU B 1 572 ? 23.078 2.582 -9.297 1 73.19 572 LEU B O 1
ATOM 9557 N N . THR B 1 573 ? 25.062 3.537 -9.906 1 71.69 573 THR B N 1
ATOM 9558 C CA . THR B 1 573 ? 24.75 4.816 -9.281 1 71.69 573 THR B CA 1
ATOM 9559 C C . THR B 1 573 ? 23.734 5.59 -10.117 1 71.69 573 THR B C 1
ATOM 9561 O O . THR B 1 573 ? 23.5 5.254 -11.273 1 71.69 573 THR B O 1
ATOM 9564 N N . ASP B 1 574 ? 23.141 6.531 -9.477 1 71.19 574 ASP B N 1
ATOM 9565 C CA . ASP B 1 574 ? 22.172 7.355 -10.195 1 71.19 574 ASP B CA 1
ATOM 9566 C C . ASP B 1 574 ? 22.812 8.031 -11.406 1 71.19 574 ASP B C 1
ATOM 9568 O O . ASP B 1 574 ? 22.188 8.141 -12.461 1 71.19 574 ASP B O 1
ATOM 9572 N N . GLU B 1 575 ? 24.016 8.477 -11.141 1 75.75 575 GLU B N 1
ATOM 9573 C CA . GLU B 1 575 ? 24.734 9.125 -12.227 1 75.75 575 GLU B CA 1
ATOM 9574 C C . GLU B 1 575 ? 25 8.156 -13.375 1 75.75 575 GLU B C 1
ATOM 9576 O O . GLU B 1 575 ? 24.844 8.508 -14.547 1 75.75 575 GLU B O 1
ATOM 9581 N N . GLU B 1 576 ? 25.391 6.992 -13.008 1 81.38 576 GLU B N 1
ATOM 9582 C CA . GLU B 1 576 ? 25.656 5.969 -14.016 1 81.38 576 GLU B CA 1
ATOM 9583 C C . GLU B 1 576 ? 24.375 5.621 -14.781 1 81.38 576 GLU B C 1
ATOM 9585 O O . GLU B 1 576 ? 24.406 5.453 -16 1 81.38 576 GLU B O 1
ATOM 9590 N N . ARG B 1 577 ? 23.328 5.559 -14.102 1 82.06 577 ARG B N 1
ATOM 9591 C CA . ARG B 1 577 ? 22.047 5.215 -14.719 1 82.06 577 ARG B CA 1
ATOM 9592 C C . ARG B 1 577 ? 21.609 6.297 -15.703 1 82.06 577 ARG B C 1
ATOM 9594 O O . ARG B 1 577 ? 21.156 5.992 -16.797 1 82.06 577 ARG B O 1
ATOM 9601 N N . GLN B 1 578 ? 21.75 7.496 -15.25 1 81.31 578 GLN B N 1
ATOM 9602 C CA . GLN B 1 578 ? 21.344 8.609 -16.094 1 81.31 578 GLN B CA 1
ATOM 9603 C C . GLN B 1 578 ? 22.203 8.672 -17.359 1 81.31 578 GLN B C 1
ATOM 9605 O O . GLN B 1 578 ? 21.672 8.836 -18.469 1 81.31 578 GLN B O 1
ATOM 9610 N N . LYS B 1 579 ? 23.469 8.531 -17.156 1 86 579 LYS B N 1
ATOM 9611 C CA . LYS B 1 579 ? 24.375 8.562 -18.297 1 86 579 LYS B CA 1
ATOM 9612 C C . LYS B 1 579 ? 24.141 7.387 -19.234 1 86 579 LYS B C 1
ATOM 9614 O O . LYS B 1 579 ? 24.156 7.543 -20.453 1 86 579 LYS B O 1
ATOM 9619 N N . MET B 1 580 ? 23.875 6.289 -18.625 1 88.06 580 MET B N 1
ATOM 9620 C CA . MET B 1 580 ? 23.609 5.094 -19.422 1 88.06 580 MET B CA 1
ATOM 9621 C C . MET B 1 580 ? 22.328 5.266 -20.25 1 88.06 580 MET B C 1
ATOM 9623 O O . MET B 1 580 ? 22.328 4.984 -21.438 1 88.06 580 MET B O 1
ATOM 9627 N N . CYS B 1 581 ? 21.312 5.742 -19.625 1 88.81 581 CYS B N 1
ATOM 9628 C CA . CYS B 1 581 ? 20.031 5.863 -20.297 1 88.81 581 CYS B CA 1
ATOM 9629 C C . CYS B 1 581 ? 20.078 6.898 -21.406 1 88.81 581 CYS B C 1
ATOM 9631 O O . CYS B 1 581 ? 19.453 6.73 -22.453 1 88.81 581 CYS B O 1
ATOM 9633 N N . THR B 1 582 ? 20.891 7.938 -21.219 1 87.88 582 THR B N 1
ATOM 9634 C CA . THR B 1 582 ? 21.078 8.945 -22.266 1 87.88 582 THR B CA 1
ATOM 9635 C C . THR B 1 582 ? 21.672 8.312 -23.516 1 87.88 582 THR B C 1
ATOM 9637 O O . THR B 1 582 ? 21.281 8.648 -24.641 1 87.88 582 THR B O 1
ATOM 9640 N N . GLN B 1 583 ? 22.547 7.418 -23.328 1 88.31 583 GLN B N 1
ATOM 9641 C CA . GLN B 1 583 ? 23.172 6.738 -24.453 1 88.31 583 GLN B CA 1
ATOM 9642 C C . GLN B 1 583 ? 22.25 5.668 -25.031 1 88.31 583 GLN B C 1
ATOM 9644 O O . GLN B 1 583 ? 22.188 5.488 -26.25 1 88.31 583 GLN B O 1
ATOM 9649 N N . LEU B 1 584 ? 21.531 4.992 -24.172 1 90.81 584 LEU B N 1
ATOM 9650 C CA . LEU B 1 584 ? 20.656 3.906 -24.609 1 90.81 584 LEU B CA 1
ATOM 9651 C C . LEU B 1 584 ? 19.547 4.434 -25.516 1 90.81 584 LEU B C 1
ATOM 9653 O O . LEU B 1 584 ? 19.109 3.73 -26.422 1 90.81 584 LEU B O 1
ATOM 9657 N N . MET B 1 585 ? 19.156 5.629 -25.281 1 88.94 585 MET B N 1
ATOM 9658 C CA . MET B 1 585 ? 18.094 6.23 -26.062 1 88.94 585 MET B CA 1
ATOM 9659 C C . MET B 1 585 ? 18.5 6.375 -27.531 1 88.94 585 MET B C 1
ATOM 9661 O O . MET B 1 585 ? 17.656 6.504 -28.406 1 88.94 585 MET B O 1
ATOM 9665 N N . LYS B 1 586 ? 19.812 6.266 -27.766 1 88.5 586 LYS B N 1
ATOM 9666 C CA . LYS B 1 586 ? 20.328 6.449 -29.109 1 88.5 586 LYS B CA 1
ATOM 9667 C C . LYS B 1 586 ? 20.562 5.105 -29.797 1 88.5 586 LYS B C 1
ATOM 9669 O O . LYS B 1 586 ? 20.875 5.059 -31 1 88.5 586 LYS B O 1
ATOM 9674 N N . VAL B 1 587 ? 20.422 4.074 -29.125 1 90.38 587 VAL B N 1
ATOM 9675 C CA . VAL B 1 587 ? 20.656 2.742 -29.656 1 90.38 587 VAL B CA 1
ATOM 9676 C C . VAL B 1 587 ? 19.438 2.27 -30.438 1 90.38 587 VAL B C 1
ATOM 9678 O O . VAL B 1 587 ? 18.328 2.234 -29.906 1 90.38 587 VAL B O 1
ATOM 9681 N N . PRO B 1 588 ? 19.578 1.848 -31.609 1 88.81 588 PRO B N 1
ATOM 9682 C CA . PRO B 1 588 ? 18.453 1.489 -32.469 1 88.81 588 PRO B CA 1
ATOM 9683 C C . PRO B 1 588 ? 17.594 0.374 -31.891 1 88.81 588 PRO B C 1
ATOM 9685 O O . PRO B 1 588 ? 16.359 0.442 -31.953 1 88.81 588 PRO B O 1
ATOM 9688 N N . GLU B 1 589 ? 18.156 -0.64 -31.359 1 91.5 589 GLU B N 1
ATOM 9689 C CA . GLU B 1 589 ? 17.391 -1.742 -30.797 1 91.5 589 GLU B CA 1
ATOM 9690 C C . GLU B 1 589 ? 16.531 -1.27 -29.625 1 91.5 589 GLU B C 1
ATOM 9692 O O . GLU B 1 589 ? 15.438 -1.783 -29.391 1 91.5 589 GLU B O 1
ATOM 9697 N N . ILE B 1 590 ? 17.047 -0.371 -28.891 1 92.5 590 ILE B N 1
ATOM 9698 C CA . ILE B 1 590 ? 16.297 0.199 -27.766 1 92.5 590 ILE B CA 1
ATOM 9699 C C . ILE B 1 590 ? 15.164 1.064 -28.312 1 92.5 590 ILE B C 1
ATOM 9701 O O . ILE B 1 590 ? 14.055 1.051 -27.766 1 92.5 590 ILE B O 1
ATOM 9705 N N . GLN B 1 591 ? 15.453 1.712 -29.344 1 91.81 591 GLN B N 1
ATOM 9706 C CA . GLN B 1 591 ? 14.406 2.502 -29.984 1 91.81 591 GLN B CA 1
ATOM 9707 C C . GLN B 1 591 ? 13.289 1.609 -30.516 1 91.81 591 GLN B C 1
ATOM 9709 O O . GLN B 1 591 ? 12.117 1.967 -30.438 1 91.81 591 GLN B O 1
ATOM 9714 N N . ARG B 1 592 ? 13.672 0.475 -31.031 1 93.06 592 ARG B N 1
ATOM 9715 C CA . ARG B 1 592 ? 12.68 -0.49 -31.5 1 93.06 592 ARG B CA 1
ATOM 9716 C C . ARG B 1 592 ? 11.789 -0.952 -30.359 1 93.06 592 ARG B C 1
ATOM 9718 O O . ARG B 1 592 ? 10.57 -1.072 -30.516 1 93.06 592 ARG B O 1
ATOM 9725 N N . PHE B 1 593 ? 12.391 -1.225 -29.266 1 94.56 593 PHE B N 1
ATOM 9726 C CA . PHE B 1 593 ? 11.648 -1.649 -28.078 1 94.56 593 PHE B CA 1
ATOM 9727 C C . PHE B 1 593 ? 10.703 -0.554 -27.609 1 94.56 593 PHE B C 1
ATOM 9729 O O . PHE B 1 593 ? 9.539 -0.824 -27.312 1 94.56 593 PHE B O 1
ATOM 9736 N N . LEU B 1 594 ? 11.188 0.664 -27.562 1 91.62 594 LEU B N 1
ATOM 9737 C CA . LEU B 1 594 ? 10.359 1.781 -27.109 1 91.62 594 LEU B CA 1
ATOM 9738 C C . LEU B 1 594 ? 9.188 2.004 -28.062 1 91.62 594 LEU B C 1
ATOM 9740 O O . LEU B 1 594 ? 8.086 2.346 -27.641 1 91.62 594 LEU B O 1
ATOM 9744 N N . GLN B 1 595 ? 9.445 1.828 -29.328 1 90.81 595 GLN B N 1
ATOM 9745 C CA . GLN B 1 595 ? 8.359 1.925 -30.297 1 90.81 595 GLN B CA 1
ATOM 9746 C C . GLN B 1 595 ? 7.32 0.832 -30.078 1 90.81 595 GLN B C 1
ATOM 9748 O O . GLN B 1 595 ? 6.117 1.084 -30.172 1 90.81 595 GLN B O 1
ATOM 9753 N N . PHE B 1 596 ? 7.766 -0.323 -29.812 1 92.75 596 PHE B N 1
ATOM 9754 C CA . PHE B 1 596 ? 6.883 -1.433 -29.484 1 92.75 596 PHE B CA 1
ATOM 9755 C C . PHE B 1 596 ? 6.008 -1.086 -28.281 1 92.75 596 PHE B C 1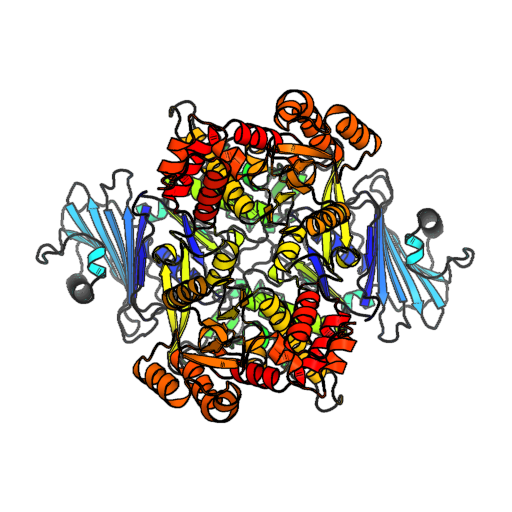
ATOM 9757 O O . PHE B 1 596 ? 4.801 -1.339 -28.281 1 92.75 596 PHE B O 1
ATOM 9764 N N . MET B 1 597 ? 6.555 -0.474 -27.25 1 91.69 597 MET B N 1
ATOM 9765 C CA . MET B 1 597 ? 5.848 -0.146 -26.016 1 91.69 597 MET B CA 1
ATOM 9766 C C . MET B 1 597 ? 4.816 0.954 -26.266 1 91.69 597 MET B C 1
ATOM 9768 O O . MET B 1 597 ? 3.779 0.993 -25.594 1 91.69 597 MET B O 1
ATOM 9772 N N . LYS B 1 598 ? 5.098 1.802 -27.156 1 86.81 598 LYS B N 1
ATOM 9773 C CA . LYS B 1 598 ? 4.227 2.943 -27.422 1 86.81 598 LYS B CA 1
ATOM 9774 C C . LYS B 1 598 ? 3.016 2.525 -28.25 1 86.81 598 LYS B C 1
ATOM 9776 O O . LYS B 1 598 ? 2.002 3.227 -28.266 1 86.81 598 LYS B O 1
ATOM 9781 N N . GLU B 1 599 ? 3.141 1.508 -28.844 1 82.94 599 GLU B N 1
ATOM 9782 C CA . GLU B 1 599 ? 2.033 1.041 -29.672 1 82.94 599 GLU B CA 1
ATOM 9783 C C . GLU B 1 599 ? 0.911 0.458 -28.828 1 82.94 599 GLU B C 1
ATOM 9785 O O . GLU B 1 599 ? 1.154 -0.031 -27.719 1 82.94 599 GLU B O 1
ATOM 9790 N N . LYS B 1 600 ? -0.301 0.751 -29.266 1 67.38 600 LYS B N 1
ATOM 9791 C CA . LYS B 1 600 ? -1.476 0.287 -28.531 1 67.38 600 LYS B CA 1
ATOM 9792 C C . LYS B 1 600 ? -1.567 -1.236 -28.547 1 67.38 600 LYS B C 1
ATOM 9794 O O . LYS B 1 600 ? -1.427 -1.86 -29.594 1 67.38 600 LYS B O 1
ATOM 9799 N N . HIS B 1 601 ? -1.482 -1.779 -27.344 1 66.31 601 HIS B N 1
ATOM 9800 C CA . HIS B 1 601 ? -1.638 -3.221 -27.172 1 66.31 601 HIS B CA 1
ATOM 9801 C C . HIS B 1 601 ? -2.959 -3.561 -26.5 1 66.31 601 HIS B C 1
ATOM 9803 O O . HIS B 1 601 ? -3.494 -2.754 -25.734 1 66.31 601 HIS B O 1
#

InterPro domains:
  IPR003959 ATPase, AAA-type, core [PF13304] (30-334)
  IPR027417 P-loop containing nucleoside triphosphate hydrolase [G3DSA:3.40.50.300] (1-365)
  IPR027417 P-loop containing nucleoside triphosphate hydrolase [SSF52540] (1-336)
  IPR034139 OLD protein-like, TOPRIM domain [PF20469] (380-466)
  IPR051396 Bacterial Antiviral Defense Nuclease [PTHR43581] (1-518)

Sequence (1202 aa):
MLKRIVFENFVHFSEKNIIDFTSSENNAALNIFVGANHSGKSTVCELIRRCMTNEINVTQTRPFNKDYVAYAFCDFRLDAKEEVICISGMIKEPDEKDAYKIFWFKDKSGIYLRLKCSGKNEFTKKNPFEDIEQKFDISIFDKKEKVELFLKKISKLIIIGEPSDEGVPEKPDWKDIEERYVATFPLRGIGMVQWTKSDRIKEDHYAEACKRAEIISTLLDSKDIDKTKEKEMFDYITYPHVFEFKKKGEEIMVSRADDKIEYRYFPLLKTSEGVLEAKATSLLLALNNIQTLCLEEPDKSMHPQMAERLKTLLYLESLKKTIVVVTHNPYFVDTTTIKNTHVFFRSKKDTTSFSCSVTNAGKNKDLYPVADIETMRTLLFATKVLTVEGPTDREVVQALFTFIKTEGIANDISYEMDMKDKLPACDQLDFTTNQIIPLGSCENAKKVRSFCKFIHLPCLCLLDLDKFVSVKKEDNTIENFKSIPDKQYEEKLTDDFTTKHISSFFSNGFDEFSKFLKTEMDTFVWKGTLEDAILSSDEHENDIAKSLGLTFTSENPKERAKQLKRKLKKRLTDEERQKMCTQLMKVPEIQRFLQFMKEKHMLKRIVFENFVHFSEKNIIDFTSSENNAALNIFVGANHSGKSTVCELIRRCMTNEINVTQTRPFNKDYVAYAFCDFRLDAKEEVICISGMIKEPDEKDAYKIFWFKDKSGIYLRLKCSGKNEFTKKNPFEDIEQKFDISIFDKKEKVELFLKKISKLIIIGEPSDEGVPEKPDWKDIEERYVATFPLRGIGMVQWTKSDRIKEDHYAEACKRAEIISTLLDSKDIDKTKEKEMFDYITYPHVFEFKKKGEEIMVSRADDKIEYRYFPLLKTSEGVLEAKATSLLLALNNIQTLCLEEPDKSMHPQMAERLKTLLYLESLKKTIVVVTHNPYFVDTTTIKNTHVFFRSKKDTTSFSCSVTNAGKNKDLYPVADIETMRTLLFATKVLTVEGPTDREVVQALFTFIKTEGIANDISYEMDMKDKLPACDQLDFTTNQIIPLGSCENAKKVRSFCKFIHLPCLCLLDLDKFVSVKKEDNTIENFKSIPDKQYEEKLTDDFTTKHISSFFSNGFDEFSKFLKTEMDTFVWKGTLEDAILSSDEHENDIAKSLGLTFTSENPKERAKQLKRKLKKRLTDEERQKMCTQLMKVPEIQRFLQFMKEKH